Protein AF-0000000075649858 (afdb_homodimer)

Foldseek 3Di:
DPPPPPPPPPPPPPPPVPPPPPPPPPPLDALAAEEWEEEEADDPQAWHWDQDPNDTDIHHLLVVVVVVLCVVRVHHYDYYYWPVRAQWDQDDPPGIGTPLVCQLVPVGFKYRYQHWDDPVSCVFWPWFPFLDKFFKFKKFFQPCPPPCLVLVLLVVLDDPVVVVVLVVVLLVLLVVLQVVQVCVCVVVVNPQNLVPRDSVVSSCLLVCLLVPDDDQGGDPVSVVSSVVSNVVSVVVNVSSVVSSVVCVVPVQAAPQDADLLSVLPDDQAEEAEEPRGPLNVVLVVCDPVPDSSNSLSVRLVPDPLHYDHDPVVQVVVSLVGRYMYMGIPLSSLLCQQPCVVVVSRMATHHDGHDMIGGTMIGGDPDSHSVVSNVVSVVCSVVCVSVVSSCVSNPDGPHDRHSRPCCCPPCDVSVVSNVVSVVVVVVVVVVVVVVVVVVVVVVVVVLVVPPPPPPDDPDPPVNVVVVSVVVVVVVVVCVVVVVVVVVVVVVVD/DPPPPPPPPPPPPPPPVPPPPPPPPPPLDALAAEEWEEEEADDPQAWHWDQDPNDTDIHHLLVVVVVVLCVVRVHHYDYYYWPVRAQWDQDDPPGIGTPLVCQLVPVGFKYRYQHWDDPVSCVFWPWFPFLDKFFKFKKAFQPPPPPPLPLVLLCVLDDPVVVVVLVVVLLVLLVVLLVVLVCVCVVVVNPQRLVPRDSVLSSCLLVCLLVPDDDQGGDPVNVVSSVVSNVVSVVVVVSSVVSSVVVVQPVSFADPDADLLSVLPDDQAEEAEEPPGPLNVVLVVCDPVPDSSNSLSVRLVPDPLHYDHDPVVQVVVSLVHRYMYIGIPLSSLLCQQPCVVVVSRMATHHDGHDMIGGTMIGGDPDSHSVVSNVVSVVCSVVCVSVVSSCVSNPDGQHDRRSSPCPPPCVPSSVVSNVVSVVVVVVVVVVVVVVVVVVVVVVVVVVVVVPPPDPDDPQPPVNVVVVVVVVVVVVVVCVVVVVVVVVVVVVVD

Radius of gyration: 44.03 Å; Cα contacts (8 Å, |Δi|>4): 1423; chains: 2; bounding box: 112×175×118 Å

Nearest PDB structures (foldseek):
  7tnn-assembly1_C  TM=6.396E-01  e=4.264E-32  Rattus norvegicus
  6f28-assembly1_A  TM=9.139E-01  e=1.597E-23  Rattus norvegicus
  8blj-assembly1_B  TM=8.405E-01  e=4.177E-23  Homo sapiens
  2v3u-assembly1_A  TM=8.794E-01  e=3.200E-22  Rattus norvegicus
  5l2e-assembly1_A  TM=8.682E-01  e=1.956E-21  Rattus norvegicus

Solvent-accessible surface area (backbone atoms only — not comparable to full-atom values): 52470 Å² total; per-residue (Å²): 134,82,80,76,79,75,76,76,74,76,74,76,75,75,73,73,72,73,72,70,73,67,73,65,72,72,72,68,61,67,57,56,76,37,77,39,42,31,27,28,38,72,41,66,64,26,24,37,80,42,77,55,97,90,38,80,41,75,44,35,47,34,46,51,50,50,51,53,49,26,64,74,47,44,34,48,72,48,83,42,69,19,88,71,48,34,61,42,44,81,42,94,89,77,40,55,33,24,38,50,20,32,29,69,73,63,75,28,54,31,35,52,37,88,34,69,70,44,39,76,53,50,74,57,24,34,65,32,61,61,76,41,76,40,29,33,25,32,32,29,30,42,70,78,62,63,75,64,65,40,42,56,46,78,51,58,51,47,56,73,65,54,50,47,48,52,52,48,50,38,51,46,52,14,49,49,44,38,49,51,51,50,46,43,20,60,71,47,75,54,72,59,51,49,85,72,68,42,63,66,44,29,38,44,39,45,56,34,32,61,24,50,15,48,76,70,68,59,55,69,70,47,42,51,52,47,48,54,48,38,53,51,34,50,50,51,49,50,49,43,16,50,36,42,21,44,47,64,60,49,68,57,59,70,68,85,46,46,46,74,67,43,49,69,74,42,82,82,54,45,50,25,34,48,60,65,37,71,67,42,53,50,34,59,69,32,58,87,66,80,40,76,54,20,53,49,40,56,53,22,71,73,37,85,68,11,59,30,88,41,71,68,60,46,54,57,49,16,68,70,54,58,25,35,41,45,44,56,25,68,44,45,52,43,54,19,38,66,22,56,90,61,71,35,46,33,14,38,48,50,58,62,45,72,81,44,34,27,26,41,37,29,37,59,83,49,66,48,46,58,63,51,24,39,50,45,40,42,35,53,74,71,40,50,48,57,51,48,47,45,67,70,54,51,94,43,93,34,42,56,59,49,36,54,79,48,73,43,56,64,50,56,58,48,44,40,31,42,50,35,44,47,47,47,35,49,50,22,46,53,50,17,50,52,48,40,50,50,52,52,50,52,50,53,51,52,53,64,65,50,77,68,69,76,60,88,83,60,51,70,68,55,49,46,52,48,47,50,48,44,51,53,42,42,64,52,36,58,58,45,53,59,52,52,60,54,54,60,56,66,74,101,132,84,78,74,78,74,76,73,74,72,75,77,74,74,71,71,71,72,70,70,72,67,74,66,73,70,73,69,63,68,57,55,77,37,75,39,42,31,28,27,37,70,41,67,63,28,24,36,81,41,78,56,98,91,38,81,42,76,43,35,48,33,46,51,48,49,52,52,49,26,64,74,50,44,34,48,70,48,84,40,68,20,87,72,49,33,61,42,45,79,40,94,88,77,40,54,33,24,38,50,20,33,28,68,73,62,76,26,52,30,35,53,36,88,35,68,71,43,38,74,53,52,75,58,24,35,65,32,61,62,75,41,77,40,30,33,25,32,33,28,39,47,69,72,77,62,66,78,36,47,36,63,51,74,54,60,48,48,55,72,64,54,51,47,49,52,52,48,49,39,51,48,51,13,51,48,47,36,48,50,49,50,48,43,16,61,72,45,74,54,67,59,50,44,84,70,68,41,60,66,48,29,37,46,41,45,58,30,26,64,74,4,55,48,74,76,70,59,55,71,31,47,44,40,35,48,49,26,49,22,52,40,36,40,51,52,51,25,48,42,52,10,35,41,53,44,52,62,61,54,66,74,42,70,65,86,47,48,45,74,67,45,50,68,73,42,82,82,52,46,49,25,35,49,61,65,35,71,67,42,54,50,35,58,68,32,58,87,68,80,40,75,53,19,53,49,39,56,53,22,70,72,38,84,69,11,59,28,90,41,71,67,58,46,53,56,47,16,68,70,46,62,26,34,40,46,44,55,25,69,44,44,50,43,55,19,36,64,21,56,88,63,71,37,46,35,13,40,46,49,59,62,46,73,80,45,33,26,26,40,37,28,35,59,84,49,68,48,46,58,62,52,24,39,49,46,40,43,34,52,74,70,39,51,48,55,52,48,47,45,67,72,54,50,94,44,94,32,41,55,58,45,42,53,84,54,79,53,74,60,50,53,49,45,45,26,26,43,48,33,51,47,47,50,48,49,50,46,52,49,48,50,49,49,52,50,48,48,50,50,50,50,48,53,53,51,47,65,67,47,75,69,70,77,59,88,83,59,51,69,68,55,47,50,52,47,47,49,46,43,50,53,40,38,63,53,34,56,61,47,53,62,54,52,61,56,54,57,59,66,74,103

Organism: Branchiostoma floridae (NCBI:txid7739)

pLDDT: mean 71.84, std 22.27, range [22.89, 98.19]

InterPro domains:
  IPR001320 Ionotropic glutamate receptor, C-terminal [PF00060] (160-399)
  IPR001320 Ionotropic glutamate receptor, C-terminal [SM00079] (35-395)
  IPR015683 Ionotropic glutamate receptor [PTHR18966] (39-450)
  IPR019594 Ionotropic glutamate receptor, L-glutamate and glycine-binding domain [PF10613] (36-143)
  IPR019594 Ionotropic glutamate receptor, L-glutamate and glycine-binding domain [SM00918] (45-105)

Sequence (984 aa):
MWLSVLVLSVWWAFSAGQTTTATTSAAQPSVQGQFFRVVTFEEAPFAVKSTTNNETSWRGFCVDLLEALATRLQFTYNLTESSDGHEGTLHAGTGWTGAVGDVVDGNADMIVAALTITSHREDVIDFTKPYMEYGIGMLMKVPDVHGTYDFWAFLAPFTLEVWMTILGSSLGVAGLMFLLAAVRSRLTRGALEDEDINLGTTLWVSVGWITGDIAIPGGISIKVLGLSWGIFTLVVVNTYTANLAASLTVKSLQTSINSPDDLIGQTAITYGIEVDTAMHSFLQDQEGLETTYDKMWTQMQTHPDGLQTSLDAAVTRVREGDYIFIHDGPWVEYEVLHDEANSCQLMMVGNTFLHRSYAIGLPHGSPYTEELTISVLEMKENGEIDELTTKWWPASGCDLHGGSNAVGSGEGHVIAEFYGILSILGAGAGLALIVAACEIAWFNLSVRKKKVTPATSETQEEMIRRVVRECLRETAKVEEYNLDDAQHTISHMWLSVLVLSVWWAFSAGQTTTATTSAAQPSVQGQFFRVVTFEEAPFAVKSTTNNETSWRGFCVDLLEALATRLQFTYNLTESSDGHEGTLHAGTGWTGAVGDVVDGNADMIVAALTITSHREDVIDFTKPYMEYGIGMLMKVPDVHGTYDFWAFLAPFTLEVWMTILGSSLGVAGLMFLLAAVRSRLTRGALEDEDINLGTTLWVSVGWITGDIAIPGGISIKVLGLSWGIFTLVVVNTYTANLAASLTVKSLQTSINSPDDLIGQTAITYGIEVDTAMHSFLQDQEGLETTYDKMWTQMQTHPDGLQTSLDAAVTRVREGDYIFIHDGPWVEYEVLHDEANSCQLMMVGNTFLHRSYAIGLPHGSPYTEELTISVLEMKENGEIDELTTKWWPASGCDLHGGSNAVGSGEGHVIAEFYGILSILGAGAGLALIVAACEIAWFNLSVRKKKVTPATSETQEEMIRRVVRECLRETAKVEEYNLDDAQHTISH

Structure (mmCIF, N/CA/C/O backbone):
data_AF-0000000075649858-model_v1
#
loop_
_entity.id
_entity.type
_entity.pdbx_description
1 polymer 'Glutamate receptor ionotropic, delta-2-like'
#
loop_
_atom_site.group_PDB
_atom_site.id
_atom_site.type_symbol
_atom_site.label_atom_id
_atom_site.label_alt_id
_atom_site.label_comp_id
_atom_site.label_asym_id
_atom_site.label_entity_id
_atom_site.label_seq_id
_atom_site.pdbx_PDB_ins_code
_atom_site.Cartn_x
_atom_site.Cartn_y
_atom_site.Cartn_z
_atom_site.occupancy
_atom_site.B_iso_or_equiv
_atom_site.auth_seq_id
_atom_site.auth_comp_id
_atom_site.auth_asym_id
_atom_site.auth_atom_id
_atom_site.pdbx_PDB_model_num
ATOM 1 N N . MET A 1 1 ? -49.188 -84.938 -16.094 1 24.14 1 MET A N 1
ATOM 2 C CA . MET A 1 1 ? -47.812 -85.375 -16.062 1 24.14 1 MET A CA 1
ATOM 3 C C . MET A 1 1 ? -46.938 -84.625 -17.047 1 24.14 1 MET A C 1
ATOM 5 O O . MET A 1 1 ? -46 -85.125 -17.609 1 24.14 1 MET A O 1
ATOM 9 N N . TRP A 1 2 ? -47.375 -83.312 -17.359 1 27.8 2 TRP A N 1
ATOM 10 C CA . TRP A 1 2 ? -46.875 -82.312 -18.297 1 27.8 2 TRP A CA 1
ATOM 11 C C . TRP A 1 2 ? -45.406 -82 -18.031 1 27.8 2 TRP A C 1
ATOM 13 O O . TRP A 1 2 ? -45 -81.875 -16.875 1 27.8 2 TRP A O 1
ATOM 23 N N . LEU A 1 3 ? -44.531 -82.562 -18.906 1 26 3 LEU A N 1
ATOM 24 C CA . LEU A 1 3 ? -43.094 -82.625 -19.125 1 26 3 LEU A CA 1
ATOM 25 C C . LEU A 1 3 ? -42.5 -81.188 -19.156 1 26 3 LEU A C 1
ATOM 27 O O . LEU A 1 3 ? -42.75 -80.438 -20.078 1 26 3 LEU A O 1
ATOM 31 N N . SER A 1 4 ? -42.5 -80.5 -18 1 27.67 4 SER A N 1
ATOM 32 C CA . SER A 1 4 ? -42.031 -79.125 -17.766 1 27.67 4 SER A CA 1
ATOM 33 C C . SER A 1 4 ? -40.531 -79 -18.109 1 27.67 4 SER A C 1
ATOM 35 O O . SER A 1 4 ? -39.719 -79.75 -17.578 1 27.67 4 SER A O 1
ATOM 37 N N . VAL A 1 5 ? -40.281 -78.75 -19.453 1 27.77 5 VAL A N 1
ATOM 38 C CA . VAL A 1 5 ? -39 -78.562 -20.094 1 27.77 5 VAL A CA 1
ATOM 39 C C . VAL A 1 5 ? -38.156 -77.562 -19.312 1 27.77 5 VAL A C 1
ATOM 41 O O . VAL A 1 5 ? -38.594 -76.438 -19.156 1 27.77 5 VAL A O 1
ATOM 44 N N . LEU A 1 6 ? -37.438 -78 -18.297 1 25.64 6 LEU A N 1
ATOM 45 C CA . LEU A 1 6 ? -36.469 -77.375 -17.422 1 25.64 6 LEU A CA 1
ATOM 46 C C . LEU A 1 6 ? -35.344 -76.75 -18.219 1 25.64 6 LEU A C 1
ATOM 48 O O . LEU A 1 6 ? -34.5 -77.438 -18.781 1 25.64 6 LEU A O 1
ATOM 52 N N . VAL A 1 7 ? -35.719 -75.75 -19.156 1 26.77 7 VAL A N 1
ATOM 53 C CA . VAL A 1 7 ? -34.656 -75.125 -19.938 1 26.77 7 VAL A CA 1
ATOM 54 C C . VAL A 1 7 ? -33.594 -74.562 -19 1 26.77 7 VAL A C 1
ATOM 56 O O . VAL A 1 7 ? -33.906 -73.688 -18.156 1 26.77 7 VAL A O 1
ATOM 59 N N . LEU A 1 8 ? -32.594 -75.312 -18.656 1 24.98 8 LEU A N 1
ATOM 60 C CA . LEU A 1 8 ? -31.375 -75.062 -17.906 1 24.98 8 LEU A CA 1
ATOM 61 C C . LEU A 1 8 ? -30.594 -73.938 -18.578 1 24.98 8 LEU A C 1
ATOM 63 O O . LEU A 1 8 ? -30.031 -74.125 -19.656 1 24.98 8 LEU A O 1
ATOM 67 N N . SER A 1 9 ? -31.188 -72.75 -18.859 1 26.08 9 SER A N 1
ATOM 68 C CA . SER A 1 9 ? -30.375 -71.688 -19.438 1 26.08 9 SER A CA 1
ATOM 69 C C . SER A 1 9 ? -29.109 -71.438 -18.625 1 26.08 9 SER A C 1
ATOM 71 O O . SER A 1 9 ? -29.188 -71.25 -17.406 1 26.08 9 SER A O 1
ATOM 73 N N . VAL A 1 10 ? -28.047 -72.125 -18.938 1 26.81 10 VAL A N 1
ATOM 74 C CA . VAL A 1 10 ? -26.672 -71.938 -18.484 1 26.81 10 VAL A CA 1
ATOM 75 C C . VAL A 1 10 ? -26.266 -70.5 -18.625 1 26.81 10 VAL A C 1
ATOM 77 O O . VAL A 1 10 ? -26.156 -70 -19.75 1 26.81 10 VAL A O 1
ATOM 80 N N . TRP A 1 11 ? -26.891 -69.562 -17.875 1 27.83 11 TRP A N 1
ATOM 81 C CA . TRP A 1 11 ? -26.375 -68.25 -17.828 1 27.83 11 TRP A CA 1
ATOM 82 C C . TRP A 1 11 ? -24.875 -68.25 -17.578 1 27.83 11 TRP A C 1
ATOM 84 O O . TRP A 1 11 ? -24.406 -68.625 -16.531 1 27.83 11 TRP A O 1
ATOM 94 N N . TRP A 1 12 ? -24.078 -68.625 -18.625 1 27.98 12 TRP A N 1
ATOM 95 C CA . TRP A 1 12 ? -22.641 -68.375 -18.609 1 27.98 12 TRP A CA 1
ATOM 96 C C . TRP A 1 12 ? -22.328 -66.938 -18.125 1 27.98 12 TRP A C 1
ATOM 98 O O . TRP A 1 12 ? -22.734 -66 -18.766 1 27.98 12 TRP A O 1
ATOM 108 N N . ALA A 1 13 ? -22.297 -66.75 -16.797 1 27.11 13 ALA A N 1
ATOM 109 C CA . ALA A 1 13 ? -21.75 -65.562 -16.109 1 27.11 13 ALA A CA 1
ATOM 110 C C . ALA A 1 13 ? -20.359 -65.25 -16.625 1 27.11 13 ALA A C 1
ATOM 112 O O . ALA A 1 13 ? -19.391 -66 -16.359 1 27.11 13 ALA A O 1
ATOM 113 N N . PHE A 1 14 ? -20.219 -64.875 -17.953 1 27.22 14 PHE A N 1
ATOM 114 C CA . PHE A 1 14 ? -18.938 -64.312 -18.297 1 27.22 14 PHE A CA 1
ATOM 115 C C . PHE A 1 14 ? -18.547 -63.219 -17.297 1 27.22 14 PHE A C 1
ATOM 117 O O . PHE A 1 14 ? -19.234 -62.188 -17.156 1 27.22 14 PHE A O 1
ATOM 124 N N . SER A 1 15 ? -18.062 -63.625 -16.125 1 27.27 15 SER A N 1
ATOM 125 C CA . SER A 1 15 ? -17.312 -62.719 -15.234 1 27.27 15 SER A CA 1
ATOM 126 C C . SER A 1 15 ? -16.219 -62 -15.992 1 27.27 15 SER A C 1
ATOM 128 O O . SER A 1 15 ? -15.133 -62.531 -16.219 1 27.27 15 SER A O 1
ATOM 130 N N . ALA A 1 16 ? -16.516 -61.344 -17.141 1 31.33 16 ALA A N 1
ATOM 131 C CA . ALA A 1 16 ? -15.445 -60.469 -17.609 1 31.33 16 ALA A CA 1
ATOM 132 C C . ALA A 1 16 ? -14.891 -59.625 -16.469 1 31.33 16 ALA A C 1
ATOM 134 O O . ALA A 1 16 ? -15.617 -58.812 -15.867 1 31.33 16 ALA A O 1
ATOM 135 N N . GLY A 1 17 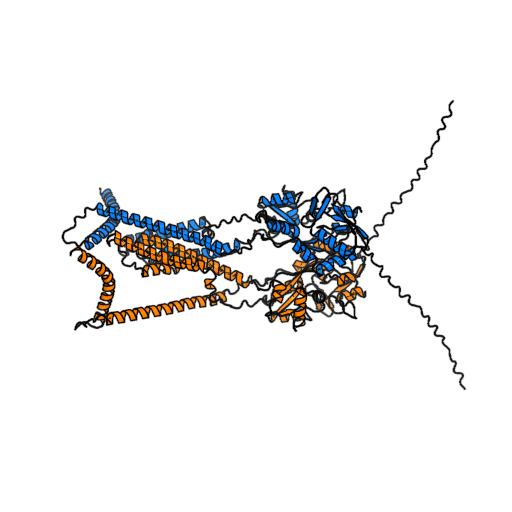? -13.945 -60.188 -15.766 1 27.91 17 GLY A N 1
ATOM 136 C CA . GLY A 1 17 ? -13.07 -59.469 -14.867 1 27.91 17 GLY A CA 1
ATOM 137 C C . GLY A 1 17 ? -12.68 -58.094 -15.398 1 27.91 17 GLY A C 1
ATOM 138 O O . GLY A 1 17 ? -12.062 -58 -16.453 1 27.91 17 GLY A O 1
ATOM 139 N N . GLN A 1 18 ? -13.57 -57.125 -15.305 1 28.62 18 GLN A N 1
ATOM 140 C CA . GLN A 1 18 ? -13.172 -55.75 -15.555 1 28.62 18 GLN A CA 1
ATOM 141 C C . GLN A 1 18 ? -11.797 -55.469 -14.953 1 28.62 18 GLN A C 1
ATOM 143 O O . GLN A 1 18 ? -11.617 -55.531 -13.734 1 28.62 18 GLN A O 1
ATOM 148 N N . THR A 1 19 ? -10.727 -55.844 -15.68 1 29.3 19 THR A N 1
ATOM 149 C CA . THR A 1 19 ? -9.406 -55.281 -15.336 1 29.3 19 THR A CA 1
ATOM 150 C C . THR A 1 19 ? -9.508 -53.812 -14.961 1 29.3 19 THR A C 1
ATOM 152 O O . THR A 1 19 ? -9.906 -53 -15.789 1 29.3 19 THR A O 1
ATOM 155 N N . THR A 1 20 ? -9.914 -53.562 -13.773 1 30.45 20 THR A N 1
ATOM 156 C CA . THR A 1 20 ? -9.656 -52.219 -13.242 1 30.45 20 THR A CA 1
ATOM 157 C C . THR A 1 20 ? -8.297 -51.719 -13.711 1 30.45 20 THR A C 1
ATOM 159 O O . THR A 1 20 ? -7.262 -52.281 -13.359 1 30.45 20 THR A O 1
ATOM 162 N N . THR A 1 21 ? -8.195 -51.375 -14.992 1 30.77 21 THR A N 1
ATOM 163 C CA . THR A 1 21 ? -6.992 -50.625 -15.312 1 30.77 21 THR A CA 1
ATOM 164 C C . THR A 1 21 ? -6.605 -49.719 -14.148 1 30.77 21 THR A C 1
ATOM 166 O O . THR A 1 21 ? -7.367 -48.812 -13.766 1 30.77 21 THR A O 1
ATOM 169 N N . ALA A 1 22 ? -5.973 -50.219 -13.133 1 33.31 22 ALA A N 1
ATOM 170 C CA . ALA A 1 22 ? -5.18 -49.438 -12.195 1 33.31 22 ALA A CA 1
ATOM 171 C C . ALA A 1 22 ? -4.512 -48.25 -12.906 1 33.31 22 ALA A C 1
ATOM 173 O O . ALA A 1 22 ? -3.617 -48.438 -13.734 1 33.31 22 ALA A O 1
ATOM 174 N N . THR A 1 23 ? -5.316 -47.375 -13.414 1 33.84 23 THR A N 1
ATOM 175 C CA . THR A 1 23 ? -4.609 -46.156 -13.734 1 33.84 23 THR A CA 1
ATOM 176 C C . THR A 1 23 ? -3.441 -45.938 -12.781 1 33.84 23 THR A C 1
ATOM 178 O O . THR A 1 23 ? -3.645 -45.719 -11.578 1 33.84 23 THR A O 1
ATOM 181 N N . THR A 1 24 ? -2.391 -46.781 -12.812 1 32.69 24 THR A N 1
ATOM 182 C CA . THR A 1 24 ? -1.101 -46.531 -12.18 1 32.69 24 THR A CA 1
ATOM 183 C C . THR A 1 24 ? -0.864 -45.062 -11.984 1 32.69 24 THR A C 1
ATOM 185 O O . THR A 1 24 ? -0.743 -44.312 -12.961 1 32.69 24 THR A O 1
ATOM 188 N N . SER A 1 25 ? -1.519 -44.438 -11.141 1 39.16 25 SER A N 1
ATOM 189 C CA . SER A 1 25 ? -0.988 -43.156 -10.688 1 39.16 25 SER A CA 1
ATOM 190 C C . SER A 1 25 ? 0.529 -43.094 -10.836 1 39.16 25 SER A C 1
ATOM 192 O O . SER A 1 25 ? 1.248 -43.812 -10.148 1 39.16 25 SER A O 1
ATOM 194 N N . ALA A 1 26 ? 1.116 -43.25 -12 1 43.12 26 ALA A N 1
ATOM 195 C CA . ALA A 1 26 ? 2.541 -43.062 -12.266 1 43.12 26 ALA A CA 1
ATOM 196 C C . ALA A 1 26 ? 3.205 -42.25 -11.156 1 43.12 26 ALA A C 1
ATOM 198 O O . ALA A 1 26 ? 2.754 -41.156 -10.828 1 43.12 26 ALA A O 1
ATOM 199 N N . ALA A 1 27 ? 3.775 -42.812 -10.234 1 49.47 27 ALA A N 1
ATOM 200 C CA . ALA A 1 27 ? 4.547 -42.344 -9.086 1 49.47 27 ALA A CA 1
ATOM 201 C C . ALA A 1 27 ? 5.438 -41.156 -9.484 1 49.47 27 ALA A C 1
ATOM 203 O O . ALA A 1 27 ? 6.297 -41.281 -10.359 1 49.47 27 ALA A O 1
ATOM 204 N N . GLN A 1 28 ? 4.918 -40 -9.469 1 62 28 GLN A N 1
ATOM 205 C CA . GLN A 1 28 ? 5.73 -38.812 -9.734 1 62 28 GLN A CA 1
ATOM 206 C C . GLN A 1 28 ? 7.09 -38.906 -9.055 1 62 28 GLN A C 1
ATOM 208 O O . GLN A 1 28 ? 7.184 -39.344 -7.902 1 62 28 GLN A O 1
ATOM 213 N N . PRO A 1 29 ? 8.18 -39 -9.82 1 75 29 PRO A N 1
ATOM 214 C CA . PRO A 1 29 ? 9.523 -39.031 -9.234 1 75 29 PRO A CA 1
ATOM 215 C C . PRO A 1 29 ? 9.688 -38.062 -8.078 1 75 29 PRO A C 1
ATOM 217 O O . PRO A 1 29 ? 9.102 -36.969 -8.102 1 75 29 PRO A O 1
ATOM 220 N N . SER A 1 30 ? 10.133 -38.656 -7.016 1 83.94 30 SER A N 1
ATOM 221 C CA . SER A 1 30 ? 10.375 -37.875 -5.805 1 83.94 30 SER A CA 1
ATOM 222 C C . SER A 1 30 ? 11.781 -37.281 -5.793 1 83.94 30 SER A C 1
ATOM 224 O O . SER A 1 30 ? 12.703 -37.844 -6.375 1 83.94 30 SER A O 1
ATOM 226 N N . VAL A 1 31 ? 11.914 -36.156 -5.344 1 88.19 31 VAL A N 1
ATOM 227 C CA . VAL A 1 31 ? 13.188 -35.438 -5.23 1 88.19 31 VAL A CA 1
ATOM 228 C C . VAL A 1 31 ? 14.023 -36.062 -4.113 1 88.19 31 VAL A C 1
ATOM 230 O O . VAL A 1 31 ? 15.227 -35.812 -4.012 1 88.19 31 VAL A O 1
ATOM 233 N N . GLN A 1 32 ? 13.438 -36.969 -3.371 1 89.62 32 GLN A N 1
ATOM 234 C CA . GLN A 1 32 ? 14.133 -37.562 -2.227 1 89.62 32 GLN A CA 1
ATOM 235 C C . GLN A 1 32 ? 15.352 -38.375 -2.67 1 89.62 32 GLN A C 1
ATOM 237 O O . GLN A 1 32 ? 15.25 -39.219 -3.566 1 89.62 32 GLN A O 1
ATOM 242 N N . GLY A 1 33 ? 16.438 -38.031 -2.07 1 89.81 33 GLY A N 1
ATOM 243 C CA . GLY A 1 33 ? 17.672 -38.75 -2.316 1 89.81 33 GLY A CA 1
ATOM 244 C C . GLY A 1 33 ? 18.375 -38.312 -3.59 1 89.81 33 GLY A C 1
ATOM 245 O O . GLY A 1 33 ? 19.406 -38.875 -3.951 1 89.81 33 GLY A O 1
ATOM 246 N N . GLN A 1 34 ? 17.875 -37.344 -4.238 1 92.75 34 GLN A N 1
ATOM 247 C CA . GLN A 1 34 ? 18.469 -36.844 -5.484 1 92.75 34 GLN A CA 1
ATOM 248 C C . GLN A 1 34 ? 19.484 -35.75 -5.23 1 92.75 34 GLN A C 1
ATOM 250 O O . GLN A 1 34 ? 19.453 -35.094 -4.18 1 92.75 34 GLN A O 1
ATOM 255 N N . PHE A 1 35 ? 20.438 -35.625 -6.203 1 95.38 35 PHE A N 1
ATOM 256 C CA . PHE A 1 35 ? 21.406 -34.562 -6.184 1 95.38 35 PHE A CA 1
ATOM 257 C C . PHE A 1 35 ? 21.109 -33.531 -7.277 1 95.38 35 PHE A C 1
ATOM 259 O O . PHE A 1 35 ? 20.891 -33.906 -8.43 1 95.38 35 PHE A O 1
ATOM 266 N N . PHE A 1 36 ? 21.047 -32.281 -6.895 1 97.06 36 PHE A N 1
ATOM 267 C CA . PHE A 1 36 ? 20.703 -31.25 -7.855 1 97.06 36 PHE A CA 1
ATOM 268 C C . PHE A 1 36 ? 21.844 -30.234 -7.988 1 97.06 36 PHE A C 1
ATOM 270 O O . PHE A 1 36 ? 22.469 -29.859 -6.992 1 97.06 36 PHE A O 1
ATOM 277 N N . ARG A 1 37 ? 22.203 -29.891 -9.266 1 96.56 37 ARG A N 1
ATOM 278 C CA . ARG A 1 37 ? 23.031 -28.719 -9.539 1 96.56 37 ARG A CA 1
ATOM 279 C C . ARG A 1 37 ? 22.203 -27.453 -9.539 1 96.56 37 ARG A C 1
ATOM 281 O O . ARG A 1 37 ? 21.469 -27.172 -10.5 1 96.56 37 ARG A O 1
ATOM 288 N N . VAL A 1 38 ? 22.344 -26.672 -8.469 1 97.75 38 VAL A N 1
ATOM 289 C CA . VAL A 1 38 ? 21.547 -25.453 -8.297 1 97.75 38 VAL A CA 1
ATOM 290 C C . VAL A 1 38 ? 22.375 -24.234 -8.672 1 97.75 38 VAL A C 1
ATOM 292 O O . VAL A 1 38 ? 23.531 -24.109 -8.289 1 97.75 38 VAL A O 1
ATOM 295 N N . VAL A 1 39 ? 21.75 -23.375 -9.484 1 97.38 39 VAL A N 1
ATOM 296 C CA . VAL A 1 39 ? 22.438 -22.141 -9.906 1 97.38 39 VAL A CA 1
ATOM 297 C C . VAL A 1 39 ? 21.734 -20.938 -9.281 1 97.38 39 VAL A C 1
ATOM 299 O O . VAL A 1 39 ? 20.516 -20.922 -9.125 1 97.38 39 VAL A O 1
ATOM 302 N N . THR A 1 40 ? 22.484 -19.969 -8.852 1 96.75 40 THR A N 1
ATOM 303 C CA . THR A 1 40 ? 22 -18.703 -8.305 1 96.75 40 THR A CA 1
ATOM 304 C C . THR A 1 40 ? 22.797 -17.531 -8.867 1 96.75 40 THR A C 1
ATOM 306 O O . THR A 1 40 ? 23.672 -17.703 -9.703 1 96.75 40 THR A O 1
ATOM 309 N N . PHE A 1 41 ? 22.375 -16.328 -8.648 1 94.12 41 PHE A N 1
ATOM 310 C CA . PHE A 1 41 ? 23.109 -15.117 -8.977 1 94.12 41 PHE A CA 1
ATOM 311 C C . PHE A 1 41 ? 23.078 -14.133 -7.816 1 94.12 41 PHE A C 1
ATOM 313 O O . PHE A 1 41 ? 22.156 -14.18 -6.988 1 94.12 41 PHE A O 1
ATOM 320 N N . GLU A 1 42 ? 24.047 -13.312 -7.789 1 92.38 42 GLU A N 1
ATOM 321 C CA . GLU A 1 42 ? 24.188 -12.422 -6.637 1 92.38 42 GLU A CA 1
ATOM 322 C C . GLU A 1 42 ? 23.219 -11.258 -6.707 1 92.38 42 GLU A C 1
ATOM 324 O O . GLU A 1 42 ? 23.234 -10.484 -7.668 1 92.38 42 GLU A O 1
ATOM 329 N N . GLU A 1 43 ? 22.391 -11.203 -5.758 1 93 43 GLU A N 1
ATOM 330 C CA . GLU A 1 43 ? 21.469 -10.094 -5.543 1 93 43 GLU A CA 1
ATOM 331 C C . GLU A 1 43 ? 20.969 -10.062 -4.102 1 93 43 GLU A C 1
ATOM 333 O O . GLU A 1 43 ? 20.203 -10.938 -3.689 1 93 43 GLU A O 1
ATOM 338 N N . ALA A 1 44 ? 21.406 -9.055 -3.387 1 91.31 44 ALA A N 1
ATOM 339 C CA . ALA A 1 44 ? 20.938 -8.938 -2.006 1 91.31 44 ALA A CA 1
ATOM 340 C C . ALA A 1 44 ? 19.453 -8.609 -1.955 1 91.31 44 ALA A C 1
ATOM 342 O O . ALA A 1 44 ? 18.953 -7.844 -2.779 1 91.31 44 ALA A O 1
ATOM 343 N N . PRO A 1 45 ? 18.656 -9.102 -1.068 1 94.69 45 PRO A N 1
ATOM 344 C CA . PRO A 1 45 ? 19.078 -10.023 -0.007 1 94.69 45 PRO A CA 1
ATOM 345 C C . PRO A 1 45 ? 18.844 -11.484 -0.36 1 94.69 45 PRO A C 1
ATOM 347 O O . PRO A 1 45 ? 18.766 -12.336 0.531 1 94.69 45 PRO A O 1
ATOM 350 N N . PHE A 1 46 ? 18.719 -11.734 -1.543 1 96.81 46 PHE A N 1
ATOM 351 C CA . PHE A 1 46 ? 18.281 -13.062 -1.971 1 96.81 46 PHE A CA 1
ATOM 352 C C . PHE A 1 46 ? 19.469 -14.031 -1.996 1 96.81 46 PHE A C 1
ATOM 354 O O . PHE A 1 46 ? 19.344 -15.18 -1.572 1 96.81 46 PHE A O 1
ATOM 361 N N . ALA A 1 47 ? 20.547 -13.578 -2.49 1 96.06 47 ALA A N 1
ATOM 362 C CA . ALA A 1 47 ? 21.781 -14.352 -2.527 1 96.06 47 ALA A CA 1
ATOM 363 C C . ALA A 1 47 ? 23 -13.438 -2.51 1 96.06 47 ALA A C 1
ATOM 365 O O . ALA A 1 47 ? 23.156 -12.586 -3.389 1 96.06 47 ALA A O 1
ATOM 366 N N . VAL A 1 48 ? 23.797 -13.578 -1.534 1 93.5 48 VAL A N 1
ATOM 367 C CA . VAL A 1 48 ? 25.016 -12.781 -1.399 1 93.5 48 VAL A CA 1
ATOM 368 C C . VAL A 1 48 ? 26.219 -13.711 -1.228 1 93.5 48 VAL A C 1
ATOM 370 O O . VAL A 1 48 ? 26.172 -14.664 -0.445 1 93.5 48 VAL A O 1
ATOM 373 N N . LYS A 1 49 ? 27.203 -13.344 -1.959 1 90.19 49 LYS A N 1
ATOM 374 C CA . LYS A 1 49 ? 28.422 -14.156 -1.93 1 90.19 49 LYS A CA 1
ATOM 375 C C . LYS A 1 49 ? 29.391 -13.648 -0.87 1 90.19 49 LYS A C 1
ATOM 377 O O . LYS A 1 49 ? 29.562 -12.438 -0.701 1 90.19 49 LYS A O 1
ATOM 382 N N . SER A 1 50 ? 29.75 -14.523 -0.028 1 87.19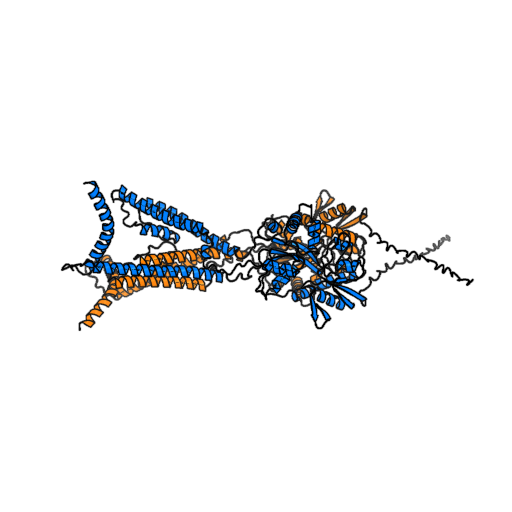 50 SER A N 1
ATOM 383 C CA . SER A 1 50 ? 30.812 -14.195 0.922 1 87.19 50 SER A CA 1
ATOM 384 C C . SER A 1 50 ? 32.031 -15.07 0.701 1 87.19 50 SER A C 1
ATOM 386 O O . SER A 1 50 ? 31.922 -16.297 0.582 1 87.19 50 SER A O 1
ATOM 388 N N . THR A 1 51 ? 33.156 -14.43 0.447 1 83.5 51 THR A N 1
ATOM 389 C CA . THR A 1 51 ? 34.375 -15.18 0.23 1 83.5 51 THR A CA 1
ATOM 390 C C . THR A 1 51 ? 35.281 -15.094 1.456 1 83.5 51 THR A C 1
ATOM 392 O O . THR A 1 51 ? 35.719 -14.008 1.852 1 83.5 51 THR A O 1
ATOM 395 N N . THR A 1 52 ? 35.188 -16.172 2.277 1 79.81 52 THR A N 1
ATOM 396 C CA . THR A 1 52 ? 36.125 -16.281 3.389 1 79.81 52 THR A CA 1
ATOM 397 C C . THR A 1 52 ? 37.125 -17.406 3.139 1 79.81 52 THR A C 1
ATOM 399 O O . THR A 1 52 ? 36.75 -18.547 2.854 1 79.81 52 THR A O 1
ATOM 402 N N . ASN A 1 53 ? 38.406 -17.172 3.393 1 78.25 53 ASN A N 1
ATOM 403 C CA . ASN A 1 53 ? 39.5 -18.141 3.277 1 78.25 53 ASN A CA 1
ATOM 404 C C . ASN A 1 53 ? 39.438 -18.922 1.975 1 78.25 53 ASN A C 1
ATOM 406 O O . ASN A 1 53 ? 39.531 -20.156 1.982 1 78.25 53 ASN A O 1
ATOM 410 N N . ASN A 1 54 ? 39 -18.422 0.84 1 76.81 54 ASN A N 1
ATOM 411 C CA . ASN A 1 54 ? 38.969 -18.969 -0.509 1 76.81 54 ASN A CA 1
ATOM 412 C C . ASN A 1 54 ? 37.781 -19.891 -0.72 1 76.81 54 ASN A C 1
ATOM 414 O O . ASN A 1 54 ? 37.781 -20.734 -1.613 1 76.81 54 ASN A O 1
ATOM 418 N N . GLU A 1 55 ? 37 -19.891 0.247 1 81.44 55 GLU A N 1
ATOM 419 C CA . GLU A 1 55 ? 35.75 -20.641 0.082 1 81.44 55 GLU A CA 1
ATOM 420 C C . GLU A 1 55 ? 34.562 -19.703 -0.077 1 81.44 55 GLU A C 1
ATOM 422 O O . GLU A 1 55 ? 34.406 -18.75 0.683 1 81.44 55 GLU A O 1
ATOM 427 N N . THR A 1 56 ? 33.906 -19.969 -1.228 1 83.88 56 THR A N 1
ATOM 428 C CA . THR A 1 56 ? 32.719 -19.141 -1.505 1 83.88 56 THR A CA 1
ATOM 429 C C . THR A 1 56 ? 31.5 -19.703 -0.808 1 83.88 56 THR A C 1
ATOM 431 O O . THR A 1 56 ? 31.203 -20.906 -0.928 1 83.88 56 THR A O 1
ATOM 434 N N . SER A 1 57 ? 31.031 -18.906 0.094 1 89.56 57 SER A N 1
ATOM 435 C CA . SER A 1 57 ? 29.781 -19.297 0.747 1 89.56 57 SER A CA 1
ATOM 436 C C . SER A 1 57 ? 28.656 -18.328 0.407 1 89.56 57 SER A C 1
ATOM 438 O O . SER A 1 57 ? 28.906 -17.156 0.127 1 89.56 57 SER A O 1
ATOM 440 N N . TRP A 1 58 ? 27.484 -18.906 0.237 1 94 58 TRP A N 1
ATOM 441 C CA . TRP A 1 58 ? 26.312 -18.109 -0.118 1 94 58 TRP A CA 1
ATOM 442 C C . TRP A 1 58 ? 25.406 -17.906 1.087 1 94 58 TRP A C 1
ATOM 444 O O . TRP A 1 58 ? 25.203 -18.844 1.876 1 94 58 TRP A O 1
ATOM 454 N N . ARG A 1 59 ? 25 -16.703 1.259 1 94.56 59 ARG A N 1
ATOM 455 C CA . ARG A 1 59 ? 23.984 -16.391 2.256 1 94.56 59 ARG A CA 1
ATOM 456 C C . ARG A 1 59 ? 22.859 -15.547 1.646 1 94.56 59 ARG A C 1
ATOM 458 O O . ARG A 1 59 ? 23.078 -14.844 0.656 1 94.56 59 ARG A O 1
ATOM 465 N N . GLY A 1 60 ? 21.609 -15.734 2.217 1 96.81 60 GLY A N 1
ATOM 466 C CA . GLY A 1 60 ? 20.484 -14.945 1.731 1 96.81 60 GLY A CA 1
ATOM 467 C C . GLY A 1 60 ? 19.156 -15.664 1.844 1 96.81 60 GLY A C 1
ATOM 468 O O . GLY A 1 60 ? 19.109 -16.828 2.262 1 96.81 60 GLY A O 1
ATOM 469 N N . PHE A 1 61 ? 18.141 -14.938 1.521 1 97.62 61 PHE A N 1
ATOM 470 C CA . PHE A 1 61 ? 16.781 -15.461 1.585 1 97.62 61 PHE A CA 1
ATOM 471 C C . PHE A 1 61 ? 16.656 -16.734 0.766 1 97.62 61 PHE A C 1
ATOM 473 O O . PHE A 1 61 ? 16.141 -17.75 1.252 1 97.62 61 PHE A O 1
ATOM 480 N N . CYS A 1 62 ? 17.094 -16.703 -0.485 1 98.19 62 CYS A N 1
ATOM 481 C CA . CYS A 1 62 ? 16.938 -17.844 -1.39 1 98.19 62 CYS A CA 1
ATOM 482 C C . CYS A 1 62 ? 17.828 -19 -0.958 1 98.19 62 CYS A C 1
ATOM 484 O O . CYS A 1 62 ? 17.484 -20.172 -1.188 1 98.19 62 CYS A O 1
ATOM 486 N N . VAL A 1 63 ? 18.953 -18.703 -0.357 1 97.38 63 VAL A N 1
ATOM 487 C CA . VAL A 1 63 ? 19.828 -19.75 0.166 1 97.38 63 VAL A CA 1
ATOM 488 C C . VAL A 1 63 ? 19.125 -20.469 1.323 1 97.38 63 VAL A C 1
ATOM 490 O O . VAL A 1 63 ? 19.109 -21.703 1.38 1 97.38 63 VAL A O 1
ATOM 493 N N . ASP A 1 64 ? 18.562 -19.672 2.182 1 97.81 64 ASP A N 1
ATOM 494 C CA . ASP A 1 64 ? 17.812 -20.234 3.293 1 97.81 64 ASP A CA 1
ATOM 495 C C . ASP A 1 64 ? 16.625 -21.047 2.787 1 97.81 64 ASP A C 1
ATOM 497 O O . ASP A 1 64 ? 16.297 -22.094 3.344 1 97.81 64 ASP A O 1
ATOM 501 N N . LEU A 1 65 ? 15.938 -20.5 1.792 1 98.06 65 LEU A N 1
ATOM 502 C CA . LEU A 1 65 ? 14.812 -21.203 1.18 1 98.06 65 LEU A CA 1
ATOM 503 C C . LEU A 1 65 ? 15.25 -22.547 0.623 1 98.06 65 LEU A C 1
ATOM 505 O O . LEU A 1 65 ? 14.586 -23.562 0.839 1 98.06 65 LEU A O 1
ATOM 509 N N . LEU A 1 66 ? 16.375 -22.578 -0.062 1 98 66 LEU A N 1
ATOM 510 C CA . LEU A 1 66 ? 16.922 -23.797 -0.644 1 98 66 LEU A CA 1
ATOM 511 C C . LEU A 1 66 ? 17.266 -24.812 0.442 1 98 66 LEU A C 1
ATOM 513 O O . LEU A 1 66 ? 16.969 -26 0.305 1 98 66 LEU A O 1
ATOM 517 N N . GLU A 1 67 ? 17.859 -24.328 1.471 1 97.06 67 GLU A N 1
ATOM 518 C CA . GLU A 1 67 ? 18.219 -25.203 2.584 1 97.06 67 GLU A CA 1
ATOM 519 C C . GLU A 1 67 ? 16.984 -25.812 3.225 1 97.06 67 GLU A C 1
ATOM 521 O O . GLU A 1 67 ? 16.953 -27 3.537 1 97.06 67 GLU A O 1
ATOM 526 N N . ALA A 1 68 ? 16 -25 3.436 1 97.25 68 ALA A N 1
ATOM 527 C CA . ALA A 1 68 ? 14.75 -25.484 4.02 1 97.25 68 ALA A CA 1
ATOM 528 C C . ALA A 1 68 ? 14.086 -26.516 3.121 1 97.25 68 ALA A C 1
ATOM 530 O O . ALA A 1 68 ? 13.609 -27.547 3.604 1 97.25 68 ALA A O 1
ATOM 531 N N . LEU A 1 69 ? 14.07 -26.266 1.861 1 97.25 69 LEU A N 1
ATOM 532 C CA . LEU A 1 69 ? 13.484 -27.188 0.9 1 97.25 69 LEU A CA 1
ATOM 533 C C . LEU A 1 69 ? 14.266 -28.5 0.86 1 97.25 69 LEU A C 1
ATOM 535 O O . LEU A 1 69 ? 13.672 -29.578 0.823 1 97.25 69 LEU A O 1
ATOM 539 N N . ALA A 1 70 ? 15.586 -28.438 0.842 1 97.25 70 ALA A N 1
ATOM 540 C CA . ALA A 1 70 ? 16.438 -29.625 0.799 1 97.25 70 ALA A CA 1
ATOM 541 C C . ALA A 1 70 ? 16.234 -30.484 2.035 1 97.25 70 ALA A C 1
ATOM 543 O O . ALA A 1 70 ? 16.219 -31.719 1.94 1 97.25 70 ALA A O 1
ATOM 544 N N . THR A 1 71 ? 16.109 -29.828 3.135 1 96.31 71 THR A N 1
ATOM 545 C CA . THR A 1 71 ? 15.891 -30.562 4.383 1 96.31 71 THR A CA 1
ATOM 546 C C . THR A 1 71 ? 14.523 -31.219 4.387 1 96.31 71 THR A C 1
ATOM 548 O O . THR A 1 71 ? 14.391 -32.375 4.77 1 96.31 71 THR A O 1
ATOM 551 N N . ARG A 1 72 ? 13.531 -30.5 3.932 1 94.5 72 ARG A N 1
ATOM 552 C CA . ARG A 1 72 ? 12.148 -30.984 3.918 1 94.5 72 ARG A CA 1
ATOM 553 C C . ARG A 1 72 ? 11.992 -32.156 2.941 1 94.5 72 ARG A C 1
ATOM 555 O O . ARG A 1 72 ? 11.312 -33.125 3.246 1 94.5 72 ARG A O 1
ATOM 562 N N . LEU A 1 73 ? 12.633 -32.031 1.822 1 95.75 73 LEU A N 1
ATOM 563 C CA . LEU A 1 73 ? 12.445 -33 0.757 1 95.75 73 LEU A CA 1
ATOM 564 C C . LEU A 1 73 ? 13.602 -34 0.718 1 95.75 73 LEU A C 1
ATOM 566 O O . LEU A 1 73 ? 13.578 -34.938 -0.071 1 95.75 73 LEU A O 1
ATOM 570 N N . GLN A 1 74 ? 14.602 -33.75 1.458 1 95.12 74 GLN A N 1
ATOM 571 C CA . GLN A 1 74 ? 15.727 -34.656 1.658 1 95.12 74 GLN A CA 1
ATOM 572 C C . GLN A 1 74 ? 16.5 -34.875 0.361 1 95.12 74 GLN A C 1
ATOM 574 O O . GLN A 1 74 ? 16.766 -36.031 -0.037 1 95.12 74 GLN A O 1
ATOM 579 N N . PHE A 1 75 ? 16.844 -33.844 -0.268 1 96.19 75 PHE A N 1
ATOM 580 C CA . PHE A 1 75 ? 17.75 -33.906 -1.407 1 96.19 75 PHE A CA 1
ATOM 581 C C . PHE A 1 75 ? 19.047 -33.156 -1.107 1 96.19 75 PHE A C 1
ATOM 583 O O . PHE A 1 75 ? 19.125 -32.438 -0.113 1 96.19 75 PHE A O 1
ATOM 590 N N . THR A 1 76 ? 20.062 -33.438 -1.881 1 96.56 76 THR A N 1
ATOM 591 C CA . THR A 1 76 ? 21.344 -32.75 -1.763 1 96.56 76 THR A CA 1
ATOM 592 C C . THR A 1 76 ? 21.609 -31.875 -2.986 1 96.56 76 THR A C 1
ATOM 594 O O . THR A 1 76 ? 20.938 -32 -4.012 1 96.56 76 THR A O 1
ATOM 597 N N . TYR A 1 77 ? 22.453 -30.875 -2.752 1 96.88 77 TYR A N 1
ATOM 598 C CA . TYR A 1 77 ? 22.656 -29.953 -3.867 1 96.88 77 TYR A CA 1
ATOM 599 C C . TYR A 1 77 ? 24.047 -29.328 -3.812 1 96.88 77 TYR A C 1
ATOM 601 O O . TYR A 1 77 ? 24.719 -29.391 -2.779 1 96.88 77 TYR A O 1
ATOM 609 N N . ASN A 1 78 ? 24.484 -28.938 -4.973 1 95.25 78 ASN A N 1
ATOM 610 C CA . ASN A 1 78 ? 25.625 -28.047 -5.129 1 95.25 78 ASN A CA 1
ATOM 611 C C . ASN A 1 78 ? 25.219 -26.688 -5.676 1 95.25 78 ASN A C 1
ATOM 613 O O . ASN A 1 78 ? 24.578 -26.609 -6.727 1 95.25 78 ASN A O 1
ATOM 617 N N . LEU A 1 79 ? 25.531 -25.641 -4.906 1 95.12 79 LEU A N 1
ATOM 618 C CA . LEU A 1 79 ? 25.125 -24.281 -5.273 1 95.12 79 LEU A CA 1
ATOM 619 C C . LEU A 1 79 ? 26.266 -23.547 -5.969 1 95.12 79 LEU A C 1
ATOM 621 O O . LEU A 1 79 ? 27.375 -23.438 -5.418 1 95.12 79 LEU A O 1
ATOM 625 N N . THR A 1 80 ? 26 -23.141 -7.238 1 93.06 80 THR A N 1
ATOM 626 C CA . THR A 1 80 ? 26.984 -22.406 -8.023 1 93.06 80 THR A CA 1
ATOM 627 C C . THR A 1 80 ? 26.406 -21.109 -8.562 1 93.06 80 THR A C 1
ATOM 629 O O . THR A 1 80 ? 25.188 -20.922 -8.57 1 93.06 80 THR A O 1
ATOM 632 N N . GLU A 1 81 ? 27.219 -20.203 -8.922 1 93.44 81 GLU A N 1
ATOM 633 C CA . GLU A 1 81 ? 26.797 -18.938 -9.523 1 93.44 81 GLU A CA 1
ATOM 634 C C . GLU A 1 81 ? 26.562 -19.094 -11.023 1 93.44 81 GLU A C 1
ATOM 636 O O . GLU A 1 81 ? 27.25 -19.875 -11.688 1 93.44 81 GLU A O 1
ATOM 641 N N . SER A 1 82 ? 25.641 -18.312 -11.461 1 92.75 82 SER A N 1
ATOM 642 C CA . SER A 1 82 ? 25.359 -18.328 -12.891 1 92.75 82 SER A CA 1
ATOM 643 C C . SER A 1 82 ? 26.578 -17.906 -13.695 1 92.75 82 SER A C 1
ATOM 645 O O . SER A 1 82 ? 27.406 -17.125 -13.219 1 92.75 82 SER A O 1
ATOM 647 N N . SER A 1 83 ? 26.719 -18.344 -14.906 1 85.25 83 SER A N 1
ATOM 648 C CA . SER A 1 83 ? 27.875 -18.156 -15.766 1 85.25 83 SER A CA 1
ATOM 649 C C . SER A 1 83 ? 28.188 -16.688 -15.977 1 85.25 83 SER A C 1
ATOM 651 O O . SER A 1 83 ? 29.344 -16.281 -15.977 1 85.25 83 SER A O 1
ATOM 653 N N . ASP A 1 84 ? 27.172 -15.844 -16.141 1 84.88 84 ASP A N 1
ATOM 654 C CA . ASP A 1 84 ? 27.422 -14.422 -16.359 1 84.88 84 ASP A CA 1
ATOM 655 C C . ASP A 1 84 ? 26.969 -13.586 -15.164 1 84.88 84 ASP A C 1
ATOM 657 O O . ASP A 1 84 ? 26.984 -12.359 -15.227 1 84.88 84 ASP A O 1
ATOM 661 N N . GLY A 1 85 ? 26.484 -14.234 -14.203 1 86.38 85 GLY A N 1
ATOM 662 C CA . GLY A 1 85 ? 26.109 -13.562 -12.969 1 86.38 85 GLY A CA 1
ATOM 663 C C . GLY A 1 85 ? 24.781 -12.836 -13.055 1 86.38 85 GLY A C 1
ATOM 664 O O . GLY A 1 85 ? 24.469 -12.008 -12.195 1 86.38 85 GLY A O 1
ATOM 665 N N . HIS A 1 86 ? 24.016 -13.172 -14.078 1 87.56 86 HIS A N 1
ATOM 666 C CA . HIS A 1 86 ? 22.75 -12.484 -14.289 1 87.56 86 HIS A CA 1
ATOM 667 C C . HIS A 1 86 ? 21.594 -13.469 -14.336 1 87.56 86 HIS A C 1
ATOM 669 O O . HIS A 1 86 ? 21.797 -14.68 -14.234 1 87.56 86 HIS A O 1
ATOM 675 N N . GLU A 1 87 ? 20.391 -12.977 -14.32 1 90.25 87 GLU A N 1
ATOM 676 C CA . GLU A 1 87 ? 19.188 -13.789 -14.32 1 90.25 87 GLU A CA 1
ATOM 677 C C . GLU A 1 87 ? 19.062 -14.594 -15.609 1 90.25 87 GLU A C 1
ATOM 679 O O . GLU A 1 87 ? 18.891 -15.82 -15.57 1 90.25 87 GLU A O 1
ATOM 684 N N . GLY A 1 88 ? 19.172 -14.016 -16.75 1 86.31 88 GLY A N 1
ATOM 685 C CA . GLY A 1 88 ? 19.016 -14.633 -18.047 1 86.31 88 GLY A CA 1
ATOM 686 C C . GLY A 1 88 ? 18.047 -13.891 -18.953 1 86.31 88 GLY A C 1
ATOM 687 O O . GLY A 1 88 ? 16.906 -13.633 -18.562 1 86.31 88 GLY A O 1
ATOM 688 N N . THR A 1 89 ? 18.469 -13.391 -20.016 1 86.12 89 THR A N 1
ATOM 689 C CA . THR A 1 89 ? 17.672 -12.734 -21.047 1 86.12 89 THR A CA 1
ATOM 690 C C . THR A 1 89 ? 17.953 -13.352 -22.422 1 86.12 89 THR A C 1
ATOM 692 O O . THR A 1 89 ? 18.953 -14.031 -22.609 1 86.12 89 THR A O 1
ATOM 695 N N . LEU A 1 90 ? 16.938 -13.203 -23.234 1 87.19 90 LEU A N 1
ATOM 696 C CA . LEU A 1 90 ? 17.062 -13.727 -24.594 1 87.19 90 LEU A CA 1
ATOM 697 C C . LEU A 1 90 ? 17.75 -12.711 -25.5 1 87.19 90 LEU A C 1
ATOM 699 O O . LEU A 1 90 ? 17.328 -11.555 -25.578 1 87.19 90 LEU A O 1
ATOM 703 N N . HIS A 1 91 ? 18.875 -13.023 -26.062 1 81.56 91 HIS A N 1
ATOM 704 C CA . HIS A 1 91 ? 19.594 -12.156 -26.984 1 81.56 91 HIS A CA 1
ATOM 705 C C . HIS A 1 91 ? 19.562 -12.719 -28.406 1 81.56 91 HIS A C 1
ATOM 707 O O . HIS A 1 91 ? 19.609 -13.938 -28.594 1 81.56 91 HIS A O 1
ATOM 713 N N . ALA A 1 92 ? 19.547 -11.656 -29.281 1 75.5 92 ALA A N 1
ATOM 714 C CA . ALA A 1 92 ? 19.562 -12.016 -30.703 1 75.5 92 ALA A CA 1
ATOM 715 C C . ALA A 1 92 ? 20.891 -12.656 -31.078 1 75.5 92 ALA A C 1
ATOM 717 O O . ALA A 1 92 ? 21.969 -12.133 -30.766 1 75.5 92 ALA A O 1
ATOM 718 N N . GLY A 1 93 ? 21 -14 -31.281 1 73.38 93 GLY A N 1
ATOM 719 C CA . GLY A 1 93 ? 22.188 -14.68 -31.75 1 73.38 93 GLY A CA 1
ATOM 720 C C . GLY A 1 93 ? 22.719 -15.703 -30.766 1 73.38 93 GLY A C 1
ATOM 721 O O . GLY A 1 93 ? 23.156 -16.781 -31.156 1 73.38 93 GLY A O 1
ATOM 722 N N . THR A 1 94 ? 22.797 -15.273 -29.469 1 76.5 94 THR A N 1
ATOM 723 C CA . THR A 1 94 ? 23.453 -16.141 -28.5 1 76.5 94 THR A CA 1
ATOM 724 C C . THR A 1 94 ? 22.438 -16.969 -27.719 1 76.5 94 THR A C 1
ATOM 726 O O . THR A 1 94 ? 22.797 -17.922 -27.047 1 76.5 94 THR A O 1
ATOM 729 N N . GLY A 1 95 ? 21.141 -16.594 -27.891 1 87.19 95 GLY A N 1
ATOM 730 C CA . GLY A 1 95 ? 20.125 -17.328 -27.172 1 87.19 95 GLY A CA 1
ATOM 731 C C . GLY A 1 95 ? 19.969 -16.859 -25.734 1 87.19 95 GLY A C 1
ATOM 732 O O . GLY A 1 95 ? 20.125 -15.672 -25.438 1 87.19 95 GLY A O 1
ATOM 733 N N . TRP A 1 96 ? 19.641 -17.828 -24.859 1 90.31 96 TRP A N 1
ATOM 734 C CA . TRP A 1 96 ? 19.406 -17.5 -23.469 1 90.31 96 TRP A CA 1
ATOM 735 C C . TRP A 1 96 ? 20.734 -17.406 -22.703 1 90.31 96 TRP A C 1
ATOM 737 O O . TRP A 1 96 ? 21.625 -18.234 -22.906 1 90.31 96 TRP A O 1
ATOM 747 N N . THR A 1 97 ? 20.875 -16.359 -21.891 1 89.62 97 THR A N 1
ATOM 748 C CA . THR A 1 97 ? 22.062 -16.141 -21.078 1 89.62 97 THR A CA 1
ATOM 749 C C . THR A 1 97 ? 21.75 -16.297 -19.594 1 89.62 97 THR A C 1
ATOM 751 O O . THR A 1 97 ? 20.641 -16.656 -19.219 1 89.62 97 THR A O 1
ATOM 754 N N . GLY A 1 98 ? 22.797 -16.219 -18.781 1 91.38 98 GLY A N 1
ATOM 755 C CA . GLY A 1 98 ? 22.594 -16.188 -17.344 1 91.38 98 GLY A CA 1
ATOM 756 C C . GLY A 1 98 ? 22.109 -17.5 -16.781 1 91.38 98 GLY A C 1
ATOM 757 O O . GLY A 1 98 ? 22.391 -18.562 -17.328 1 91.38 98 GLY A O 1
ATOM 758 N N . ALA A 1 99 ? 21.391 -17.375 -15.664 1 95.12 99 ALA A N 1
ATOM 759 C CA . ALA A 1 99 ? 20.906 -18.547 -14.953 1 95.12 99 ALA A CA 1
ATOM 760 C C . ALA A 1 99 ? 19.938 -19.344 -15.82 1 95.12 99 ALA A C 1
ATOM 762 O O . ALA A 1 99 ? 19.969 -20.578 -15.836 1 95.12 99 ALA A O 1
ATOM 763 N N . VAL A 1 100 ? 19.109 -18.641 -16.578 1 95.19 100 VAL A N 1
ATOM 764 C CA . VAL A 1 100 ? 18.156 -19.312 -17.453 1 95.19 100 VAL A CA 1
ATOM 765 C C . VAL A 1 100 ? 18.906 -20.078 -18.547 1 95.19 100 VAL A C 1
ATOM 767 O O . VAL A 1 100 ? 18.547 -21.219 -18.859 1 95.19 100 VAL A O 1
ATOM 770 N N . GLY A 1 101 ? 19.906 -19.438 -19.109 1 94.12 101 GLY A N 1
ATOM 771 C CA . GLY A 1 101 ? 20.734 -20.109 -20.094 1 94.12 101 GLY A CA 1
ATOM 772 C C . GLY A 1 101 ? 21.406 -21.359 -19.562 1 94.12 101 GLY A C 1
ATOM 773 O O . GLY A 1 101 ? 21.516 -22.359 -20.281 1 94.12 101 GLY A O 1
ATOM 774 N N . ASP A 1 102 ? 21.797 -21.344 -18.312 1 95.69 102 ASP A N 1
ATOM 775 C CA . ASP A 1 102 ? 22.453 -22.484 -17.688 1 95.69 102 ASP A CA 1
ATOM 776 C C . ASP A 1 102 ? 21.516 -23.688 -17.609 1 95.69 102 ASP A C 1
ATOM 778 O O . ASP A 1 102 ? 21.938 -24.828 -17.828 1 95.69 102 ASP A O 1
ATOM 782 N N . VAL A 1 103 ? 20.281 -23.453 -17.344 1 95.88 103 VAL A N 1
ATOM 783 C CA . VAL A 1 103 ? 19.297 -24.531 -17.234 1 95.88 103 VAL A CA 1
ATOM 784 C C . VAL A 1 103 ? 18.906 -25.016 -18.625 1 95.88 103 VAL A C 1
ATOM 786 O O . VAL A 1 103 ? 18.797 -26.219 -18.859 1 95.88 103 VAL A O 1
ATOM 789 N N . VAL A 1 104 ? 18.766 -24.094 -19.578 1 94.12 104 VAL A N 1
ATOM 790 C CA . VAL A 1 104 ? 18.375 -24.453 -20.938 1 94.12 104 VAL A CA 1
ATOM 791 C C . VAL A 1 104 ? 19.469 -25.281 -21.594 1 94.12 104 VAL A C 1
ATOM 793 O O . VAL A 1 104 ? 19.188 -26.234 -22.328 1 94.12 104 VAL A O 1
ATOM 796 N N . ASP A 1 105 ? 20.719 -24.969 -21.25 1 92.75 105 ASP A N 1
ATOM 797 C CA . ASP A 1 105 ? 21.875 -25.656 -21.828 1 92.75 105 ASP A CA 1
ATOM 798 C C . ASP A 1 105 ? 22.156 -26.969 -21.094 1 92.75 105 ASP A C 1
ATOM 800 O O . ASP A 1 105 ? 23 -27.75 -21.516 1 92.75 105 ASP A O 1
ATOM 804 N N . GLY A 1 106 ? 21.516 -27.156 -19.953 1 93.88 106 GLY A N 1
ATOM 805 C CA . GLY A 1 106 ? 21.672 -28.406 -19.219 1 93.88 106 GLY A CA 1
ATOM 806 C C . GLY A 1 106 ? 22.797 -28.359 -18.203 1 93.88 106 GLY A C 1
ATOM 807 O O . GLY A 1 106 ? 23.219 -29.406 -17.688 1 93.88 106 GLY A O 1
ATOM 808 N N . ASN A 1 107 ? 23.281 -27.219 -17.953 1 94.31 107 ASN A N 1
ATOM 809 C CA . ASN A 1 107 ? 24.391 -27.062 -17.016 1 94.31 107 ASN A CA 1
ATOM 810 C C . ASN A 1 107 ? 23.891 -27 -15.578 1 94.31 107 ASN A C 1
ATOM 812 O O . ASN A 1 107 ? 24.688 -27.156 -14.641 1 94.31 107 ASN A O 1
ATOM 816 N N . ALA A 1 108 ? 22.625 -26.75 -15.391 1 96.44 108 ALA A N 1
ATOM 817 C CA . ALA A 1 108 ? 22.016 -26.688 -14.062 1 96.44 108 ALA A CA 1
ATOM 818 C C . ALA A 1 108 ? 20.641 -27.359 -14.062 1 96.44 108 ALA A C 1
ATOM 820 O O . ALA A 1 108 ? 19.984 -27.438 -15.109 1 96.44 108 ALA A O 1
ATOM 821 N N . ASP A 1 109 ? 20.25 -27.734 -12.852 1 96.75 109 ASP A N 1
ATOM 822 C CA . ASP A 1 109 ? 18.984 -28.469 -12.727 1 96.75 109 ASP A CA 1
ATOM 823 C C . ASP A 1 109 ? 17.906 -27.594 -12.086 1 96.75 109 ASP A C 1
ATOM 825 O O . ASP A 1 109 ? 16.719 -27.922 -12.156 1 96.75 109 ASP A O 1
ATOM 829 N N . MET A 1 110 ? 18.422 -26.578 -11.438 1 97.31 110 MET A N 1
ATOM 830 C CA . MET A 1 110 ? 17.484 -25.734 -10.695 1 97.31 110 MET A CA 1
ATOM 831 C C . MET A 1 110 ? 18.047 -24.328 -10.531 1 97.31 110 MET A C 1
ATOM 833 O O . MET A 1 110 ? 19.25 -24.141 -10.344 1 97.31 110 MET A O 1
ATOM 837 N N . ILE A 1 111 ? 17.141 -23.391 -10.672 1 98.06 111 ILE A N 1
ATOM 838 C CA . ILE A 1 111 ? 17.5 -22.016 -10.375 1 98.06 111 ILE A CA 1
ATOM 839 C C . ILE A 1 111 ? 16.812 -21.562 -9.094 1 98.06 111 ILE A C 1
ATOM 841 O O . ILE A 1 111 ? 15.586 -21.562 -9.008 1 98.06 111 ILE A O 1
ATOM 845 N N . VAL A 1 112 ? 17.547 -21.266 -8.078 1 98.19 112 VAL A N 1
ATOM 846 C CA . VAL A 1 112 ? 16.984 -20.688 -6.855 1 98.19 112 VAL A CA 1
ATOM 847 C C . VAL A 1 112 ? 17.609 -19.312 -6.605 1 98.19 112 VAL A C 1
ATOM 849 O O . VAL A 1 112 ? 18.719 -19.203 -6.086 1 98.19 112 VAL A O 1
ATOM 852 N N . ALA A 1 113 ? 16.922 -18.344 -7.02 1 97.31 113 ALA A N 1
ATOM 853 C CA . ALA A 1 113 ? 17.344 -16.938 -6.977 1 97.31 113 ALA A CA 1
ATOM 854 C C . ALA A 1 113 ? 16.141 -16.016 -7.133 1 97.31 113 ALA A C 1
ATOM 856 O O . ALA A 1 113 ? 15 -16.453 -7.137 1 97.31 113 ALA A O 1
ATOM 857 N N . ALA A 1 114 ? 16.406 -14.727 -7.082 1 96.38 114 ALA A N 1
ATOM 858 C CA . ALA A 1 114 ? 15.359 -13.75 -7.367 1 96.38 114 ALA A CA 1
ATOM 859 C C . ALA A 1 114 ? 15 -13.75 -8.852 1 96.38 114 ALA A C 1
ATOM 861 O O . ALA A 1 114 ? 15.188 -12.742 -9.539 1 96.38 114 ALA A O 1
ATOM 862 N N . LEU A 1 115 ? 14.461 -14.82 -9.25 1 96.69 115 LEU A N 1
ATOM 863 C CA . LEU A 1 115 ? 14.133 -15.016 -10.656 1 96.69 115 LEU A CA 1
ATOM 864 C C . LEU A 1 115 ? 12.664 -14.68 -10.922 1 96.69 115 LEU A C 1
ATOM 866 O O . LEU A 1 115 ? 11.766 -15.359 -10.414 1 96.69 115 LEU A O 1
ATOM 870 N N . THR A 1 116 ? 12.477 -13.688 -11.734 1 96.25 116 THR A N 1
ATOM 871 C CA . THR A 1 116 ? 11.125 -13.242 -12.07 1 96.25 116 THR A CA 1
ATOM 872 C C . THR A 1 116 ? 10.477 -14.188 -13.078 1 96.25 116 THR A C 1
ATOM 874 O O . THR A 1 116 ? 11.117 -14.617 -14.039 1 96.25 116 THR A O 1
ATOM 877 N N . ILE A 1 117 ? 9.242 -14.516 -12.812 1 95.44 117 ILE A N 1
ATOM 878 C CA . ILE A 1 117 ? 8.469 -15.305 -13.766 1 95.44 117 ILE A CA 1
ATOM 879 C C . ILE A 1 117 ? 8.086 -14.43 -14.961 1 95.44 117 ILE A C 1
ATOM 881 O O . ILE A 1 117 ? 7.508 -13.359 -14.797 1 95.44 117 ILE A O 1
ATOM 885 N N . THR A 1 118 ? 8.445 -14.812 -16.156 1 93.94 118 THR A N 1
ATOM 886 C CA . THR A 1 118 ? 8.023 -14.148 -17.391 1 93.94 118 THR A CA 1
ATOM 887 C C . THR A 1 118 ? 7.531 -15.172 -18.406 1 93.94 118 THR A C 1
ATOM 889 O O . THR A 1 118 ? 7.867 -16.359 -18.328 1 93.94 118 THR A O 1
ATOM 892 N N . SER A 1 119 ? 6.738 -14.672 -19.359 1 93.06 119 SER A N 1
ATOM 893 C CA . SER A 1 119 ? 6.234 -15.562 -20.391 1 93.06 119 SER A CA 1
ATOM 894 C C . SER A 1 119 ? 7.371 -16.109 -21.266 1 93.06 119 SER A C 1
ATOM 896 O O . SER A 1 119 ? 7.371 -17.281 -21.625 1 93.06 119 SER A O 1
ATOM 898 N N . HIS A 1 120 ? 8.359 -15.273 -21.5 1 91.12 120 HIS A N 1
ATOM 899 C CA . HIS A 1 120 ? 9.516 -15.688 -22.297 1 91.12 120 HIS A CA 1
ATOM 900 C C . HIS A 1 120 ? 10.281 -16.812 -21.609 1 91.12 120 HIS A C 1
ATOM 902 O O . HIS A 1 120 ? 10.641 -17.797 -22.234 1 91.12 120 HIS A O 1
ATOM 908 N N . ARG A 1 121 ? 10.5 -16.625 -20.375 1 93.19 121 ARG A N 1
ATOM 909 C CA . ARG A 1 121 ? 11.242 -17.609 -19.625 1 93.19 121 ARG A CA 1
ATOM 910 C C . ARG A 1 121 ? 10.445 -18.906 -19.469 1 93.19 121 ARG A C 1
ATOM 912 O O . ARG A 1 121 ? 11.008 -20 -19.562 1 93.19 121 ARG A O 1
ATOM 919 N N . GLU A 1 122 ? 9.164 -18.719 -19.234 1 93.38 122 GLU A N 1
ATOM 920 C CA . GLU A 1 122 ? 8.289 -19.875 -19.047 1 93.38 122 GLU A CA 1
ATOM 921 C C . GLU A 1 122 ? 8.273 -20.766 -20.297 1 93.38 122 GLU A C 1
ATOM 923 O O . GLU A 1 122 ? 8.023 -21.969 -20.203 1 93.38 122 GLU A O 1
ATOM 928 N N . ASP A 1 123 ? 8.547 -20.25 -21.438 1 90.81 123 ASP A N 1
ATOM 929 C CA . ASP A 1 123 ? 8.547 -20.984 -22.703 1 90.81 123 ASP A CA 1
ATOM 930 C C . ASP A 1 123 ? 9.719 -21.969 -22.766 1 90.81 123 ASP A C 1
ATOM 932 O O . ASP A 1 123 ? 9.672 -22.953 -23.484 1 90.81 123 ASP A O 1
ATOM 936 N N . VAL A 1 124 ? 10.781 -21.688 -21.969 1 93 124 VAL A N 1
ATOM 937 C CA . VAL A 1 124 ? 11.992 -22.5 -22.109 1 93 124 VAL A CA 1
ATOM 938 C C . VAL A 1 124 ? 12.32 -23.188 -20.797 1 93 124 VAL A C 1
ATOM 940 O O . VAL A 1 124 ? 13.102 -24.141 -20.766 1 93 124 VAL A O 1
ATOM 943 N N . ILE A 1 125 ? 11.727 -22.703 -19.719 1 95.31 125 ILE A N 1
ATOM 944 C CA . ILE A 1 125 ? 11.898 -23.344 -18.422 1 95.31 125 ILE A CA 1
ATOM 945 C C . ILE A 1 125 ? 10.547 -23.453 -17.719 1 95.31 125 ILE A C 1
ATOM 947 O O . ILE A 1 125 ? 9.57 -22.844 -18.141 1 95.31 125 ILE A O 1
ATOM 951 N N . ASP A 1 126 ? 10.531 -24.297 -16.688 1 94.69 126 ASP A N 1
ATOM 952 C CA . ASP A 1 126 ? 9.32 -24.438 -15.875 1 94.69 126 ASP A CA 1
ATOM 953 C C . ASP A 1 126 ? 9.5 -23.781 -14.508 1 94.69 126 ASP A C 1
ATOM 955 O O . ASP A 1 126 ? 10.516 -23.984 -13.836 1 94.69 126 ASP A O 1
ATOM 959 N N . PHE A 1 127 ? 8.484 -23 -14.172 1 96.75 127 PHE A N 1
ATOM 960 C CA . PHE A 1 127 ? 8.523 -22.359 -12.867 1 96.75 127 PHE A CA 1
ATOM 961 C C . PHE A 1 127 ? 7.641 -23.094 -11.875 1 96.75 127 PHE A C 1
ATOM 963 O O . PHE A 1 127 ? 6.59 -23.625 -12.234 1 96.75 127 PHE A O 1
ATOM 970 N N . THR A 1 128 ? 8.094 -23.125 -10.641 1 96.12 128 THR A N 1
ATOM 971 C CA . THR A 1 128 ? 7.168 -23.469 -9.562 1 96.12 128 THR A CA 1
ATOM 972 C C . THR A 1 128 ? 6.152 -22.344 -9.352 1 96.12 128 THR A C 1
ATOM 974 O O . THR A 1 128 ? 6.242 -21.297 -9.984 1 96.12 128 THR A O 1
ATOM 977 N N . LYS A 1 129 ? 5.188 -22.656 -8.523 1 94.38 129 LYS A N 1
ATOM 978 C CA . LYS A 1 129 ? 4.383 -21.547 -8.039 1 94.38 129 LYS A CA 1
ATOM 979 C C . LYS A 1 129 ? 5.246 -20.531 -7.285 1 94.38 129 LYS A C 1
ATOM 981 O O . LYS A 1 129 ? 6.266 -20.891 -6.695 1 94.38 129 LYS A O 1
ATOM 986 N N . PRO A 1 130 ? 4.859 -19.297 -7.34 1 95.5 130 PRO A N 1
ATOM 987 C CA . PRO A 1 130 ? 5.73 -18.25 -6.789 1 95.5 130 PRO A CA 1
ATOM 988 C C . PRO A 1 130 ? 5.863 -18.328 -5.273 1 95.5 130 PRO A C 1
ATOM 990 O O . PRO A 1 130 ? 4.902 -18.672 -4.578 1 95.5 130 PRO A O 1
ATOM 993 N N . TYR A 1 131 ? 7.082 -18.062 -4.812 1 95.69 131 TYR A N 1
ATOM 994 C CA . TYR A 1 131 ? 7.301 -18 -3.371 1 95.69 131 TYR A CA 1
ATOM 995 C C . TYR A 1 131 ? 7.191 -16.562 -2.863 1 95.69 131 TYR A C 1
ATOM 997 O O . TYR A 1 131 ? 7.07 -16.344 -1.657 1 95.69 131 TYR A O 1
ATOM 1005 N N . MET A 1 132 ? 7.215 -15.664 -3.803 1 94.69 132 MET A N 1
ATOM 1006 C CA . MET A 1 132 ? 7.125 -14.266 -3.406 1 94.69 132 MET A CA 1
ATOM 1007 C C . MET A 1 132 ? 6.512 -13.422 -4.523 1 94.69 132 MET A C 1
ATOM 1009 O O . MET A 1 132 ? 6.895 -13.555 -5.688 1 94.69 132 MET A O 1
ATOM 1013 N N . GLU A 1 133 ? 5.57 -12.672 -4.125 1 91.06 133 GLU A N 1
ATOM 1014 C CA . GLU A 1 133 ? 4.98 -11.688 -5.031 1 91.06 133 GLU A CA 1
ATOM 1015 C C . GLU A 1 133 ? 5.48 -10.281 -4.711 1 91.06 133 GLU A C 1
ATOM 1017 O O . GLU A 1 133 ? 5.711 -9.945 -3.547 1 91.06 133 GLU A O 1
ATOM 1022 N N . TYR A 1 134 ? 5.602 -9.523 -5.785 1 91.75 134 TYR A N 1
ATOM 1023 C CA . TYR A 1 134 ? 6.121 -8.18 -5.547 1 91.75 134 TYR A CA 1
ATOM 1024 C C . TYR A 1 134 ? 5.637 -7.211 -6.617 1 91.75 134 TYR A C 1
ATOM 1026 O O . TYR A 1 134 ? 5.109 -7.629 -7.652 1 91.75 134 TYR A O 1
ATOM 1034 N N . GLY A 1 135 ? 5.68 -5.969 -6.23 1 90.5 135 GLY A N 1
ATOM 1035 C CA . GLY A 1 135 ? 5.543 -4.891 -7.195 1 90.5 135 GLY A CA 1
ATOM 1036 C C . GLY A 1 135 ? 6.852 -4.18 -7.48 1 90.5 135 GLY A C 1
ATOM 1037 O O . GLY A 1 135 ? 7.812 -4.301 -6.715 1 90.5 135 GLY A O 1
ATOM 1038 N N . ILE A 1 136 ? 6.875 -3.527 -8.57 1 94.5 136 ILE A N 1
ATOM 1039 C CA . ILE A 1 136 ? 8.062 -2.758 -8.93 1 94.5 136 ILE A CA 1
ATOM 1040 C C . ILE A 1 136 ? 8.109 -1.472 -8.102 1 94.5 136 ILE A C 1
ATOM 1042 O O . ILE A 1 136 ? 7.094 -0.797 -7.938 1 94.5 136 ILE A O 1
ATOM 1046 N N . GLY A 1 137 ? 9.289 -1.238 -7.531 1 94.38 137 GLY A N 1
ATOM 1047 C CA . GLY A 1 137 ? 9.453 -0.058 -6.699 1 94.38 137 GLY A CA 1
ATOM 1048 C C . GLY A 1 137 ? 10.406 0.961 -7.285 1 94.38 137 GLY A C 1
ATOM 1049 O O . GLY A 1 137 ? 11.18 0.644 -8.195 1 94.38 137 GLY A O 1
ATOM 1050 N N . MET A 1 138 ? 10.328 2.17 -6.766 1 95.12 138 MET A N 1
ATOM 1051 C CA . MET A 1 138 ? 11.195 3.271 -7.176 1 95.12 138 MET A CA 1
ATOM 1052 C C . MET A 1 138 ? 12.047 3.752 -6.008 1 95.12 138 MET A C 1
ATOM 1054 O O . MET A 1 138 ? 11.523 4.145 -4.965 1 95.12 138 MET A O 1
ATOM 1058 N N . LEU A 1 139 ? 13.336 3.676 -6.184 1 95.31 139 LEU A N 1
ATOM 1059 C CA . LEU A 1 139 ? 14.289 4.09 -5.164 1 95.31 139 LEU A CA 1
ATOM 1060 C C . LEU A 1 139 ? 14.766 5.52 -5.406 1 95.31 139 LEU A C 1
ATOM 1062 O O . LEU A 1 139 ? 15.172 5.859 -6.52 1 95.31 139 LEU A O 1
ATOM 1066 N N . MET A 1 140 ? 14.672 6.34 -4.434 1 91.94 140 MET A N 1
ATOM 1067 C CA . MET A 1 140 ? 15.078 7.734 -4.535 1 91.94 140 MET A CA 1
ATOM 1068 C C . MET A 1 140 ? 15.719 8.211 -3.232 1 91.94 140 MET A C 1
ATOM 1070 O O . MET A 1 140 ? 15.516 7.602 -2.18 1 91.94 140 MET A O 1
ATOM 1074 N N . LYS A 1 141 ? 16.531 9.195 -3.393 1 89.31 141 LYS A N 1
ATOM 1075 C CA . LYS A 1 141 ? 17.078 9.836 -2.197 1 89.31 141 LYS A CA 1
ATOM 1076 C C . LYS A 1 141 ? 16.016 10.68 -1.49 1 89.31 141 LYS A C 1
ATOM 1078 O O . LYS A 1 141 ? 15.242 11.383 -2.141 1 89.31 141 LYS A O 1
ATOM 1083 N N . VAL A 1 142 ? 15.953 10.43 -0.182 1 81.19 142 VAL A N 1
ATOM 1084 C CA . VAL A 1 142 ? 15.047 11.266 0.6 1 81.19 142 VAL A CA 1
ATOM 1085 C C . VAL A 1 142 ? 15.367 12.734 0.367 1 81.19 142 VAL A C 1
ATOM 1087 O O . VAL A 1 142 ? 16.531 13.148 0.467 1 81.19 142 VAL A O 1
ATOM 1090 N N . PRO A 1 143 ? 14.391 13.32 -0.185 1 68.12 143 PRO A N 1
ATOM 1091 C CA . PRO A 1 143 ? 14.68 14.734 -0.402 1 68.12 143 PRO A CA 1
ATOM 1092 C C . PRO A 1 143 ? 15.102 15.461 0.876 1 68.12 143 PRO A C 1
ATOM 1094 O O . PRO A 1 143 ? 14.641 15.102 1.967 1 68.12 143 PRO A O 1
ATOM 1097 N N . ASP A 1 144 ? 16.344 15.836 0.841 1 52.97 144 ASP A N 1
ATOM 1098 C CA . ASP A 1 144 ? 16.812 16.609 1.979 1 52.97 144 ASP A CA 1
ATOM 1099 C C . ASP A 1 144 ? 15.734 17.562 2.498 1 52.97 144 ASP A C 1
ATOM 1101 O O . ASP A 1 144 ? 15.43 18.578 1.867 1 52.97 144 ASP A O 1
ATOM 1105 N N . VAL A 1 145 ? 14.656 16.969 2.736 1 47.16 145 VAL A N 1
ATOM 1106 C CA . VAL A 1 145 ? 13.867 17.938 3.494 1 47.16 145 VAL A CA 1
ATOM 1107 C C . VAL A 1 145 ? 14.711 18.531 4.613 1 47.16 145 VAL A C 1
ATOM 1109 O O . VAL A 1 145 ? 15.023 17.859 5.598 1 47.16 145 VAL A O 1
ATOM 1112 N N . HIS A 1 146 ? 16.016 18.531 4.508 1 38.84 146 HIS A N 1
ATOM 1113 C CA . HIS A 1 146 ? 16.625 19.328 5.566 1 38.84 146 HIS A CA 1
ATOM 1114 C C . HIS A 1 146 ? 15.562 19.953 6.457 1 38.84 146 HIS A C 1
ATOM 1116 O O . HIS A 1 146 ? 14.484 20.312 5.988 1 38.84 146 HIS A O 1
ATOM 1122 N N . GLY A 1 147 ? 15.562 19.406 7.734 1 40.34 147 GLY A N 1
ATOM 1123 C CA . GLY A 1 147 ? 15.188 19.922 9.047 1 40.34 147 GLY A CA 1
ATOM 1124 C C . GLY A 1 147 ? 14.852 21.391 9.039 1 40.34 147 GLY A C 1
ATOM 1125 O O . GLY A 1 147 ? 14.992 22.078 10.062 1 40.34 147 GLY A O 1
ATOM 1126 N N . THR A 1 148 ? 15.102 21.812 7.98 1 37.16 148 THR A N 1
ATOM 1127 C CA . THR A 1 148 ? 15.062 23.266 8.109 1 37.16 148 THR A CA 1
ATOM 1128 C C . THR A 1 148 ? 13.828 23.703 8.898 1 37.16 148 THR A C 1
ATOM 1130 O O . THR A 1 148 ? 12.703 23.594 8.414 1 37.16 148 THR A O 1
ATOM 1133 N N . TYR A 1 149 ? 13.852 23.062 10.023 1 41.22 149 TYR A N 1
ATOM 1134 C CA . TYR A 1 149 ? 13 23.781 10.969 1 41.22 149 TYR A CA 1
ATOM 1135 C C . TYR A 1 149 ? 12.828 25.234 10.555 1 41.22 149 TYR A C 1
ATOM 1137 O O . TYR A 1 149 ? 13.773 26.031 10.641 1 41.22 149 TYR A O 1
ATOM 1145 N N . ASP A 1 150 ? 12.234 25.281 9.516 1 42.62 150 ASP A N 1
ATOM 1146 C CA . ASP A 1 150 ? 12.055 26.672 9.109 1 42.62 150 ASP A CA 1
ATOM 1147 C C . ASP A 1 150 ? 11.367 27.484 10.203 1 42.62 150 ASP A C 1
ATOM 1149 O O . ASP A 1 150 ? 10.172 27.312 10.453 1 42.62 150 ASP A O 1
ATOM 1153 N N . PHE A 1 151 ? 12.328 27.797 11.109 1 49.31 151 PHE A N 1
ATOM 1154 C CA . PHE A 1 151 ? 11.867 28.719 12.141 1 49.31 151 PHE A CA 1
ATOM 1155 C C . PHE A 1 151 ? 10.883 29.719 11.57 1 49.31 151 PHE A C 1
ATOM 1157 O O . PHE A 1 151 ? 10.094 30.312 12.305 1 49.31 151 PHE A O 1
ATOM 1164 N N . TRP A 1 152 ? 11.109 29.812 10.227 1 48.56 152 TRP A N 1
ATOM 1165 C CA . TRP A 1 152 ? 10.258 30.812 9.57 1 48.56 152 TRP A CA 1
ATOM 1166 C C . TRP A 1 152 ? 9.117 30.141 8.812 1 48.56 152 TRP A C 1
ATOM 1168 O O . TRP A 1 152 ? 8.578 30.703 7.863 1 48.56 152 TRP A O 1
ATOM 1178 N N . ALA A 1 153 ? 8.938 28.844 9.328 1 55 153 ALA A N 1
ATOM 1179 C CA . ALA A 1 153 ? 7.871 28.094 8.672 1 55 153 ALA A CA 1
ATOM 1180 C C . ALA A 1 153 ? 6.543 28.844 8.75 1 55 153 ALA A C 1
ATOM 1182 O O . ALA A 1 153 ? 5.676 28.672 7.887 1 55 153 ALA A O 1
ATOM 1183 N N . PHE A 1 154 ? 6.5 29.656 9.844 1 56.78 154 PHE A N 1
ATOM 1184 C CA . PHE A 1 154 ? 5.277 30.438 9.992 1 56.78 154 PHE A CA 1
ATOM 1185 C C . PHE A 1 154 ? 5.125 31.422 8.836 1 56.78 154 PHE A C 1
ATOM 1187 O O . PHE A 1 154 ? 4.027 31.906 8.57 1 56.78 154 PHE A O 1
ATOM 1194 N N . LEU A 1 155 ? 6.234 31.672 8.125 1 57.53 155 LEU A N 1
ATOM 1195 C CA . LEU A 1 155 ? 6.168 32.594 6.996 1 57.53 155 LEU A CA 1
ATOM 1196 C C . LEU A 1 155 ? 5.906 31.844 5.695 1 57.53 155 LEU A C 1
ATOM 1198 O O . LEU A 1 155 ? 5.668 32.438 4.652 1 57.53 155 LEU A O 1
ATOM 1202 N N . ALA A 1 156 ? 5.914 30.5 5.863 1 59.19 156 ALA A N 1
ATOM 1203 C CA . ALA A 1 156 ? 5.891 29.656 4.676 1 59.19 156 ALA A CA 1
ATOM 1204 C C . ALA A 1 156 ? 4.52 29.688 4.008 1 59.19 156 ALA A C 1
ATOM 1206 O O . ALA A 1 156 ? 4.41 29.484 2.795 1 59.19 156 ALA A O 1
ATOM 1207 N N . PRO A 1 157 ? 3.477 29.875 4.84 1 59.12 157 PRO A N 1
ATOM 1208 C CA . PRO A 1 157 ? 2.168 29.828 4.184 1 59.12 157 PRO A CA 1
ATOM 1209 C C . PRO A 1 157 ? 2.041 30.828 3.041 1 59.12 157 PRO A C 1
ATOM 1211 O O . PRO A 1 157 ? 1.288 30.609 2.092 1 59.12 157 PRO A O 1
ATOM 1214 N N . PHE A 1 158 ? 2.73 32.031 3.145 1 59.72 158 PHE A N 1
ATOM 1215 C CA . PHE A 1 158 ? 2.672 33.062 2.098 1 59.72 158 PHE A CA 1
ATOM 1216 C C . PHE A 1 158 ? 4.047 33.281 1.472 1 59.72 158 PHE A C 1
ATOM 1218 O O . PHE A 1 158 ? 5.07 33.156 2.148 1 59.72 158 PHE A O 1
ATOM 1225 N N . THR A 1 159 ? 4.082 33.375 0.122 1 60.41 159 THR A N 1
ATOM 1226 C CA . THR A 1 159 ? 5.32 33.719 -0.56 1 60.41 159 THR A CA 1
ATOM 1227 C C . THR A 1 159 ? 5.77 35.125 -0.156 1 60.41 159 THR A C 1
ATOM 1229 O O . THR A 1 159 ? 4.996 35.875 0.431 1 60.41 159 THR A O 1
ATOM 1232 N N . LEU A 1 160 ? 7.02 35.469 -0.373 1 65.81 160 LEU A N 1
ATOM 1233 C CA . LEU A 1 160 ? 7.574 36.781 -0.05 1 65.81 160 LEU A CA 1
ATOM 1234 C C . LEU A 1 160 ? 6.785 37.906 -0.745 1 65.81 160 LEU A C 1
ATOM 1236 O O . LEU A 1 160 ? 6.594 38.969 -0.181 1 65.81 160 LEU A O 1
ATOM 1240 N N . GLU A 1 161 ? 6.305 37.5 -1.885 1 59.62 161 GLU A N 1
ATOM 1241 C CA . GLU A 1 161 ? 5.535 38.5 -2.629 1 59.62 161 GLU A CA 1
ATOM 1242 C C . GLU A 1 161 ? 4.219 38.812 -1.924 1 59.62 161 GLU A C 1
ATOM 1244 O O . GLU A 1 161 ? 3.816 39.969 -1.848 1 59.62 161 GLU A O 1
ATOM 1249 N N . VAL A 1 162 ? 3.611 37.75 -1.429 1 65.94 162 VAL A N 1
ATOM 1250 C CA . VAL A 1 162 ? 2.342 37.969 -0.74 1 65.94 162 VAL A CA 1
ATOM 1251 C C . VAL A 1 162 ? 2.576 38.719 0.57 1 65.94 162 VAL A C 1
ATOM 1253 O O . VAL A 1 162 ? 1.809 39.594 0.925 1 65.94 162 VAL A O 1
ATOM 1256 N N . TRP A 1 163 ? 3.684 38.469 1.198 1 73.12 163 TRP A N 1
ATOM 1257 C CA . TRP A 1 163 ? 4.012 39.188 2.426 1 73.12 163 TRP A CA 1
ATOM 1258 C C . TRP A 1 163 ? 4.238 40.656 2.145 1 73.12 163 TRP A C 1
ATOM 1260 O O . TRP A 1 163 ? 3.779 41.531 2.902 1 73.12 163 TRP A O 1
ATOM 1270 N N . MET A 1 164 ? 4.848 41 1.115 1 69.5 164 MET A N 1
ATOM 1271 C CA . MET A 1 164 ? 5.109 42.406 0.756 1 69.5 164 MET A CA 1
ATOM 1272 C C . MET A 1 164 ? 3.82 43.094 0.362 1 69.5 164 MET A C 1
ATOM 1274 O O . MET A 1 164 ? 3.643 44.281 0.663 1 69.5 164 MET A O 1
ATOM 1278 N N . THR A 1 165 ? 3.021 42.312 -0.307 1 68.25 165 THR A N 1
ATOM 1279 C CA . THR A 1 165 ? 1.743 42.906 -0.68 1 68.25 165 THR A CA 1
ATOM 1280 C C . THR A 1 165 ? 0.909 43.219 0.56 1 68.25 165 THR A C 1
ATOM 1282 O O . THR A 1 165 ? 0.242 44.25 0.623 1 68.25 165 THR A O 1
ATOM 1285 N N . ILE A 1 166 ? 1 42.344 1.488 1 70.5 166 ILE A N 1
ATOM 1286 C CA . ILE A 1 166 ? 0.256 42.594 2.721 1 70.5 166 ILE A CA 1
ATOM 1287 C C . ILE A 1 166 ? 0.829 43.812 3.447 1 70.5 166 ILE A C 1
ATOM 1289 O O . ILE A 1 166 ? 0.081 44.656 3.908 1 70.5 166 ILE A O 1
ATOM 1293 N N . LEU A 1 167 ? 2.133 43.938 3.477 1 72.25 167 LEU A N 1
ATOM 1294 C CA . LEU A 1 167 ? 2.791 45.062 4.102 1 72.25 167 LEU A CA 1
ATOM 1295 C C . LEU A 1 167 ? 2.506 46.344 3.326 1 72.25 167 LEU A C 1
ATOM 1297 O O . LEU A 1 167 ? 2.242 47.406 3.922 1 72.25 167 LEU A O 1
ATOM 1301 N N . GLY A 1 168 ? 2.646 46.281 2.051 1 69.5 168 GLY A N 1
ATOM 1302 C CA . GLY A 1 168 ? 2.332 47.406 1.214 1 69.5 168 GLY A CA 1
ATOM 1303 C C . GLY A 1 168 ? 0.894 47.875 1.349 1 69.5 168 GLY A C 1
ATOM 1304 O O . GLY A 1 168 ? 0.625 49.062 1.421 1 69.5 168 GLY A O 1
ATOM 1305 N N . SER A 1 169 ? -0.022 46.906 1.352 1 72.12 169 SER A N 1
ATOM 1306 C CA . SER A 1 169 ? -1.434 47.25 1.498 1 72.12 169 SER A CA 1
ATOM 1307 C C . SER A 1 169 ? -1.712 47.875 2.861 1 72.12 169 SER A C 1
ATOM 1309 O O . SER A 1 169 ? -2.525 48.812 2.975 1 72.12 169 SER A O 1
ATOM 1311 N N . SER A 1 170 ? -1.035 47.375 3.889 1 73.69 170 SER A N 1
ATOM 1312 C CA . SER A 1 170 ? -1.209 47.969 5.215 1 73.69 170 SER A CA 1
ATOM 1313 C C . SER A 1 170 ? -0.708 49.406 5.254 1 73.69 170 SER A C 1
ATOM 1315 O O . SER A 1 170 ? -1.338 50.281 5.863 1 73.69 170 SER A O 1
ATOM 1317 N N . LEU A 1 171 ? 0.389 49.688 4.605 1 71.75 171 LEU A N 1
ATOM 1318 C CA . LEU A 1 171 ? 0.93 51.031 4.535 1 71.75 171 LEU A CA 1
ATOM 1319 C C . LEU A 1 171 ? 0.051 51.906 3.664 1 71.75 171 LEU A C 1
ATOM 1321 O O . LEU A 1 171 ? -0.143 53.094 3.971 1 71.75 171 LEU A O 1
ATOM 1325 N N . GLY A 1 172 ? -0.381 51.375 2.609 1 70.69 172 GLY A N 1
ATOM 1326 C CA . GLY A 1 172 ? -1.274 52.125 1.742 1 70.69 172 GLY A CA 1
ATOM 1327 C C . GLY A 1 172 ? -2.559 52.531 2.432 1 70.69 172 GLY A C 1
ATOM 1328 O O . GLY A 1 172 ? -2.975 53.688 2.322 1 70.69 172 GLY A O 1
ATOM 1329 N N . VAL A 1 173 ? -3.199 51.594 3.066 1 71.56 173 VAL A N 1
ATOM 1330 C CA . VAL A 1 173 ? -4.441 51.906 3.764 1 71.56 173 VAL A CA 1
ATOM 1331 C C . VAL A 1 173 ? -4.168 52.906 4.871 1 71.56 173 VAL A C 1
ATOM 1333 O O . VAL A 1 173 ? -4.973 53.812 5.109 1 71.56 173 VAL A O 1
ATOM 1336 N N . ALA A 1 174 ? -3.061 52.812 5.582 1 71.75 174 ALA A N 1
ATOM 1337 C CA . ALA A 1 174 ? -2.686 53.781 6.598 1 71.75 174 ALA A CA 1
ATOM 1338 C C . ALA A 1 174 ? -2.512 55.156 5.984 1 71.75 174 ALA A C 1
ATOM 1340 O O . ALA A 1 174 ? -2.971 56.156 6.551 1 71.75 174 ALA A O 1
ATOM 1341 N N . GLY A 1 175 ? -1.881 55.25 4.875 1 69.06 175 GLY A N 1
ATOM 1342 C CA . GLY A 1 175 ? -1.728 56.5 4.16 1 69.06 175 GLY A CA 1
ATOM 1343 C C . GLY A 1 175 ? -3.047 57.094 3.693 1 69.06 175 GLY A C 1
ATOM 1344 O O . GLY A 1 175 ? -3.268 58.281 3.803 1 69.06 175 GLY A O 1
ATOM 1345 N N . LEU A 1 176 ? -3.867 56.188 3.201 1 71.75 176 LEU A N 1
ATOM 1346 C CA . LEU A 1 176 ? -5.176 56.656 2.732 1 71.75 176 LEU A CA 1
ATOM 1347 C C . LEU A 1 176 ? -6.02 57.156 3.889 1 71.75 176 LEU A C 1
ATOM 1349 O O . LEU A 1 176 ? -6.734 58.156 3.744 1 71.75 176 LEU A O 1
ATOM 1353 N N . MET A 1 177 ? -5.965 56.531 4.977 1 70.12 177 MET A N 1
ATOM 1354 C CA . MET A 1 177 ? -6.711 57 6.145 1 70.12 177 MET A CA 1
ATOM 1355 C C . MET A 1 177 ? -6.195 58.344 6.613 1 70.12 177 MET A C 1
ATOM 1357 O O . MET A 1 177 ? -6.98 59.219 6.996 1 70.12 177 MET A O 1
ATOM 1361 N N . PHE A 1 178 ? -4.949 58.5 6.566 1 70.31 178 PHE A N 1
ATOM 1362 C CA . PHE A 1 178 ? -4.352 59.781 6.949 1 70.31 178 PHE A CA 1
ATOM 1363 C C . PHE A 1 178 ? -4.754 60.875 5.977 1 70.31 178 PHE A C 1
ATOM 1365 O O . PHE A 1 178 ? -5.078 62 6.395 1 70.31 178 PHE A O 1
ATOM 1372 N N . LEU A 1 179 ? -4.719 60.531 4.73 1 67.69 179 LEU A N 1
ATOM 1373 C CA . LEU A 1 179 ? -5.078 61.5 3.713 1 67.69 179 LEU A CA 1
ATOM 1374 C C . LEU A 1 179 ? -6.547 61.906 3.828 1 67.69 179 LEU A C 1
ATOM 1376 O O . LEU A 1 179 ? -6.895 63.062 3.689 1 67.69 179 LEU A O 1
ATOM 1380 N N . LEU A 1 180 ? -7.34 60.906 4.008 1 69.19 180 LEU A N 1
ATOM 1381 C CA . LEU A 1 180 ? -8.766 61.188 4.16 1 69.19 180 LEU A CA 1
ATOM 1382 C C . LEU A 1 180 ? -9.023 62.031 5.387 1 69.19 180 LEU A C 1
ATOM 1384 O O . LEU A 1 180 ? -9.867 62.938 5.348 1 69.19 180 LEU A O 1
ATOM 1388 N N . ALA A 1 181 ? -8.336 61.844 6.414 1 67.38 181 ALA A N 1
ATOM 1389 C CA . ALA A 1 181 ? -8.484 62.656 7.621 1 67.38 181 ALA A CA 1
ATOM 1390 C C . ALA A 1 181 ? -7.996 64.062 7.395 1 67.38 181 ALA A C 1
ATOM 1392 O O . ALA A 1 181 ? -8.625 65 7.855 1 67.38 181 ALA A O 1
ATOM 1393 N N . ALA A 1 182 ? -6.945 64.188 6.656 1 65.56 182 ALA A N 1
ATOM 1394 C CA . ALA A 1 182 ? -6.379 65.5 6.371 1 65.56 182 ALA A CA 1
ATOM 1395 C C . ALA A 1 182 ? -7.293 66.312 5.449 1 65.56 182 ALA A C 1
ATOM 1397 O O . ALA A 1 182 ? -7.496 67.5 5.656 1 65.56 182 ALA A O 1
ATOM 1398 N N . VAL A 1 183 ? -7.805 65.562 4.508 1 64.06 183 VAL A N 1
ATOM 1399 C CA . VAL A 1 183 ? -8.672 66.25 3.549 1 64.06 183 VAL A CA 1
ATOM 1400 C C . VAL A 1 183 ? -9.977 66.625 4.23 1 64.06 183 VAL A C 1
ATOM 1402 O O . VAL A 1 183 ? -10.484 67.75 4 1 64.06 183 VAL A O 1
ATOM 1405 N N . ARG A 1 184 ? -10.422 65.812 4.98 1 62.66 184 ARG A N 1
ATOM 1406 C CA . ARG A 1 184 ? -11.648 66.125 5.703 1 62.66 184 ARG A CA 1
ATOM 1407 C C . ARG A 1 184 ? -11.461 67.312 6.609 1 62.66 184 ARG A C 1
ATOM 1409 O O . ARG A 1 184 ? -12.336 68.188 6.691 1 62.66 184 ARG A O 1
ATOM 1416 N N . SER A 1 185 ? -10.344 67.312 7.273 1 63 185 SER A N 1
ATOM 1417 C CA . SER A 1 185 ? -10.07 68.438 8.164 1 63 185 SER A CA 1
ATOM 1418 C C . SER A 1 185 ? -9.875 69.75 7.379 1 63 185 SER A C 1
ATOM 1420 O O . SER A 1 185 ? -10.344 70.812 7.797 1 63 185 SER A O 1
ATOM 1422 N N . ARG A 1 186 ? -9.266 69.562 6.332 1 58.84 186 ARG A N 1
ATOM 1423 C CA . ARG A 1 186 ? -8.969 70.75 5.543 1 58.84 186 ARG A CA 1
ATOM 1424 C C . ARG A 1 186 ? -10.227 71.312 4.871 1 58.84 186 ARG A C 1
ATOM 1426 O O . ARG A 1 186 ? -10.445 72.5 4.824 1 58.84 186 ARG A O 1
ATOM 1433 N N . LEU A 1 187 ? -10.891 70.312 4.43 1 54.66 187 LEU A N 1
ATOM 1434 C CA . LEU A 1 187 ? -12.047 70.75 3.656 1 54.66 187 LEU A CA 1
ATOM 1435 C C . LEU A 1 187 ? -13.148 71.312 4.57 1 54.66 187 LEU A C 1
ATOM 1437 O O . LEU A 1 187 ? -13.938 72.125 4.172 1 54.66 187 LEU A O 1
ATOM 1441 N N . THR A 1 188 ? -13.188 70.688 5.715 1 54.75 188 THR A N 1
ATOM 1442 C CA . THR A 1 188 ? -14.242 71.188 6.605 1 54.75 188 THR A CA 1
ATOM 1443 C C . THR A 1 188 ? -13.703 72.25 7.547 1 54.75 188 THR A C 1
ATOM 1445 O O . THR A 1 188 ? -14.383 72.625 8.5 1 54.75 188 THR A O 1
ATOM 1448 N N . ARG A 1 189 ? -12.766 72.938 7.316 1 52.53 189 ARG A N 1
ATOM 1449 C CA . ARG A 1 189 ? -12.172 74.062 8.062 1 52.53 189 ARG A CA 1
ATOM 1450 C C . ARG A 1 189 ? -12.086 73.75 9.547 1 52.53 189 ARG A C 1
ATOM 1452 O O . ARG A 1 189 ? -12.414 74.562 10.398 1 52.53 189 ARG A O 1
ATOM 1459 N N . GLY A 1 190 ? -11.656 72.438 10 1 51.38 190 GLY A N 1
ATOM 1460 C CA . GLY A 1 190 ? -11.398 72.062 11.383 1 51.38 190 GLY A CA 1
ATOM 1461 C C . GLY A 1 190 ? -12.625 71.5 12.086 1 51.38 190 GLY A C 1
ATOM 1462 O O . GLY A 1 190 ? -12.555 71.125 13.25 1 51.38 190 GLY A O 1
ATOM 1463 N N . ALA A 1 191 ? -13.797 71.625 11.5 1 48.06 191 ALA A N 1
ATOM 1464 C CA . ALA A 1 191 ? -15.047 71.25 12.156 1 48.06 191 ALA A CA 1
ATOM 1465 C C . ALA A 1 191 ? -15.094 69.75 12.422 1 48.06 191 ALA A C 1
ATOM 1467 O O . ALA A 1 191 ? -15.602 69.312 13.453 1 48.06 191 ALA A O 1
ATOM 1468 N N . LEU A 1 192 ? -14.758 69.125 11.453 1 45.91 192 LEU A N 1
ATOM 1469 C CA . LEU A 1 192 ? -14.742 67.688 11.602 1 45.91 192 LEU A CA 1
ATOM 1470 C C . LEU A 1 192 ? -13.336 67.188 11.922 1 45.91 192 LEU A C 1
ATOM 1472 O O . LEU A 1 192 ? -12.703 66.5 11.094 1 45.91 192 LEU A O 1
ATOM 1476 N N . GLU A 1 193 ? -12.633 67.812 12.844 1 49 193 GLU A N 1
ATOM 1477 C CA . GLU A 1 193 ? -11.258 67.5 13.188 1 49 193 GLU A CA 1
ATOM 1478 C C . GLU A 1 193 ? -11.203 66.125 13.953 1 49 193 GLU A C 1
ATOM 1480 O O . GLU A 1 193 ? -11.953 65.938 14.906 1 49 193 GLU A O 1
ATOM 1485 N N . ASP A 1 194 ? -10.875 65.125 13.266 1 49.38 194 ASP A N 1
ATOM 1486 C CA . ASP A 1 194 ? -10.648 63.875 13.938 1 49.38 194 ASP A CA 1
ATOM 1487 C C . ASP A 1 194 ? -9.414 63.938 14.836 1 49.38 194 ASP A C 1
ATOM 1489 O O . ASP A 1 194 ? -8.281 64.062 14.344 1 49.38 194 ASP A O 1
ATOM 1493 N N . GLU A 1 195 ? -9.5 64.562 15.969 1 50.91 195 GLU A N 1
ATOM 1494 C CA . GLU A 1 195 ? -8.422 65 16.875 1 50.91 195 GLU A CA 1
ATOM 1495 C C . GLU A 1 195 ? -7.414 63.844 17.047 1 50.91 195 GLU A C 1
ATOM 1497 O O . GLU A 1 195 ? -6.223 64.062 17.234 1 50.91 195 GLU A O 1
ATOM 1502 N N . ASP A 1 196 ? -7.797 62.625 16.891 1 53.91 196 ASP A N 1
ATOM 1503 C CA . ASP A 1 196 ? -6.91 61.562 17.344 1 53.91 196 ASP A CA 1
ATOM 1504 C C . ASP A 1 196 ? -6.344 60.781 16.156 1 53.91 196 ASP A C 1
ATOM 1506 O O . ASP A 1 196 ? -5.715 59.719 16.328 1 53.91 196 ASP A O 1
ATOM 1510 N N . ILE A 1 197 ? -6.422 61.375 14.859 1 53.25 197 ILE A N 1
ATOM 1511 C CA . ILE A 1 197 ? -5.941 60.562 13.742 1 53.25 197 ILE A CA 1
ATOM 1512 C C . ILE A 1 197 ? -4.609 61.125 13.242 1 53.25 197 ILE A C 1
ATOM 1514 O O . ILE A 1 197 ? -4.543 62.25 12.75 1 53.25 197 ILE A O 1
ATOM 1518 N N . ASN A 1 198 ? -3.498 60.656 13.82 1 54.56 198 ASN A N 1
ATOM 1519 C CA . ASN A 1 198 ? -2.148 60.875 13.312 1 54.56 198 ASN A CA 1
ATOM 1520 C C . ASN A 1 198 ? -1.659 59.656 12.508 1 54.56 198 ASN A C 1
ATOM 1522 O O . ASN A 1 198 ? -2.27 58.594 12.539 1 54.56 198 ASN A O 1
ATOM 1526 N N . LEU A 1 199 ? -0.749 60.031 11.609 1 50.97 199 LEU A N 1
ATOM 1527 C CA . LEU A 1 199 ? -0.178 58.969 10.797 1 50.97 199 LEU A CA 1
ATOM 1528 C C . LEU A 1 199 ? 0.123 57.75 11.648 1 50.97 199 LEU A C 1
ATOM 1530 O O . LEU A 1 199 ? -0.094 56.625 11.211 1 50.97 199 LEU A O 1
ATOM 1534 N N . GLY A 1 200 ? 0.513 58.062 12.75 1 52 200 GLY A N 1
ATOM 1535 C CA . GLY A 1 200 ? 0.85 56.969 13.641 1 52 200 GLY A CA 1
ATOM 1536 C C . GLY A 1 200 ? -0.361 56.156 14.094 1 52 200 GLY A C 1
ATOM 1537 O O . GLY A 1 200 ? -0.323 54.938 14.133 1 52 200 GLY A O 1
ATOM 1538 N N . THR A 1 201 ? -1.351 56.906 14.281 1 58.41 201 THR A N 1
ATOM 1539 C CA . THR A 1 201 ? -2.547 56.219 14.758 1 58.41 201 THR A CA 1
ATOM 1540 C C . THR A 1 201 ? -3.191 55.406 13.641 1 58.41 201 THR A C 1
ATOM 1542 O O . THR A 1 201 ? -3.705 54.312 13.883 1 58.41 201 THR A O 1
ATOM 1545 N N . THR A 1 202 ? -3.033 55.969 12.477 1 56.84 202 THR A N 1
ATOM 1546 C CA . THR A 1 202 ? -3.652 55.25 11.359 1 56.84 202 THR A CA 1
ATOM 1547 C C . THR A 1 202 ? -2.871 54 11.023 1 56.84 202 THR A C 1
ATOM 1549 O O . THR A 1 202 ? -3.459 52.969 10.672 1 56.84 202 THR A O 1
ATOM 1552 N N . LEU A 1 203 ? -1.616 54.156 11.148 1 55.69 203 LEU A N 1
ATOM 1553 C CA . LEU A 1 203 ? -0.793 52.969 10.93 1 55.69 203 LEU A CA 1
ATOM 1554 C C . LEU A 1 203 ? -1.074 51.906 11.984 1 55.69 203 LEU A C 1
ATOM 1556 O O . LEU A 1 203 ? -1.119 50.719 11.68 1 55.69 203 LEU A O 1
ATOM 1560 N N . TRP A 1 204 ? -1.306 52.438 13.062 1 59.59 204 TRP A N 1
ATOM 1561 C CA . TRP A 1 204 ? -1.587 51.5 14.164 1 59.59 204 TRP A CA 1
ATOM 1562 C C . TRP A 1 204 ? -2.906 50.781 13.945 1 59.59 204 TRP A C 1
ATOM 1564 O O . TRP A 1 204 ? -3.004 49.594 14.195 1 59.59 204 TRP A O 1
ATOM 1574 N N . VAL A 1 205 ? -3.805 51.469 13.477 1 58.91 205 VAL A N 1
ATOM 1575 C CA . VAL A 1 205 ? -5.117 50.875 13.266 1 58.91 205 VAL A CA 1
ATOM 1576 C C . VAL A 1 205 ? -5.039 49.844 12.148 1 58.91 205 VAL A C 1
ATOM 1578 O O . VAL A 1 205 ? -5.625 48.75 12.25 1 58.91 205 VAL A O 1
ATOM 1581 N N . SER A 1 206 ? -4.266 50.188 11.188 1 56.88 206 SER A N 1
ATOM 1582 C CA . SER A 1 206 ? -4.18 49.312 10.039 1 56.88 206 SER A CA 1
ATOM 1583 C C . SER A 1 206 ? -3.494 48 10.422 1 56.88 206 SER A C 1
ATOM 1585 O O . SER A 1 206 ? -3.91 46.906 9.984 1 56.88 206 SER A O 1
ATOM 1587 N N . VAL A 1 207 ? -2.543 48.125 11.258 1 57.53 207 VAL A N 1
ATOM 1588 C CA . VAL A 1 207 ? -1.823 46.906 11.648 1 57.53 207 VAL A CA 1
ATOM 1589 C C . VAL A 1 207 ? -2.562 46.219 12.789 1 57.53 207 VAL A C 1
ATOM 1591 O O . VAL A 1 207 ? -2.561 44.969 12.875 1 57.53 207 VAL A O 1
ATOM 1594 N N . GLY A 1 208 ? -3.164 46.969 13.547 1 58.44 208 GLY A N 1
ATOM 1595 C CA . GLY A 1 208 ? -3.873 46.438 14.695 1 58.44 208 GLY A CA 1
ATOM 1596 C C . GLY A 1 208 ? -5.043 45.562 14.312 1 58.44 208 GLY A C 1
ATOM 1597 O O . GLY A 1 208 ? -5.371 44.594 15.031 1 58.44 208 GLY A O 1
ATOM 1598 N N . TRP A 1 209 ? -5.562 45.844 13.141 1 54.41 209 TRP A N 1
ATOM 1599 C CA . TRP A 1 209 ? -6.715 45.062 12.711 1 54.41 209 TRP A CA 1
ATOM 1600 C C . TRP A 1 209 ? -6.316 43.625 12.445 1 54.41 209 TRP A C 1
ATOM 1602 O O . TRP A 1 209 ? -7.145 42.719 12.562 1 54.41 209 TRP A O 1
ATOM 1612 N N . ILE A 1 210 ? -5.184 43.562 12.086 1 53.69 210 ILE A N 1
ATOM 1613 C CA . ILE A 1 210 ? -4.77 42.188 11.828 1 53.69 210 ILE A CA 1
ATOM 1614 C C . ILE A 1 210 ? -4.883 41.375 13.109 1 53.69 210 ILE A C 1
ATOM 1616 O O . ILE A 1 210 ? -5.242 40.188 13.062 1 53.69 210 ILE A O 1
ATOM 1620 N N . THR A 1 211 ? -4.785 42.094 14.18 1 53.19 211 THR A N 1
ATOM 1621 C CA . THR A 1 211 ? -4.812 41.375 15.453 1 53.19 211 THR A CA 1
ATOM 1622 C C . THR A 1 211 ? -6.176 41.5 16.125 1 53.19 211 THR A C 1
ATOM 1624 O O . THR A 1 211 ? -6.414 40.938 17.188 1 53.19 211 THR A O 1
ATOM 1627 N N . GLY A 1 212 ? -7.301 42.031 15.555 1 51.94 212 GLY A N 1
ATOM 1628 C CA . GLY A 1 212 ? -8.688 42.062 15.992 1 51.94 212 GLY A CA 1
ATOM 1629 C C . GLY A 1 212 ? -9.109 43.375 16.578 1 51.94 212 GLY A C 1
ATOM 1630 O O . GLY A 1 212 ? -10.297 43.625 16.812 1 51.94 212 GLY A O 1
ATOM 1631 N N . ASP A 1 213 ? -8.453 44.312 17.391 1 48.28 213 ASP A N 1
ATOM 1632 C CA . ASP A 1 213 ? -8.977 45.156 18.469 1 48.28 213 ASP A CA 1
ATOM 1633 C C . ASP A 1 213 ? -9.227 46.562 17.953 1 48.28 213 ASP A C 1
ATOM 1635 O O . ASP A 1 213 ? -9.609 47.438 18.734 1 48.28 213 ASP A O 1
ATOM 1639 N N . ILE A 1 214 ? -8.984 47.219 16.844 1 51.31 214 ILE A N 1
ATOM 1640 C CA . ILE A 1 214 ? -8.562 48.594 17.156 1 51.31 214 ILE A CA 1
ATOM 1641 C C . ILE A 1 214 ? -9.703 49.562 16.844 1 51.31 214 ILE A C 1
ATOM 1643 O O . ILE A 1 214 ? -10.352 49.469 15.805 1 51.31 214 ILE A O 1
ATOM 1647 N N . ALA A 1 215 ? -10.273 50.125 17.922 1 51.97 215 ALA A N 1
ATOM 1648 C CA . ALA A 1 215 ? -11.172 51.281 17.797 1 51.97 215 ALA A CA 1
ATOM 1649 C C . ALA A 1 215 ? -10.672 52.25 16.734 1 51.97 215 ALA A C 1
ATOM 1651 O O . ALA A 1 215 ? -9.5 52.625 16.734 1 51.97 215 ALA A O 1
ATOM 1652 N N . ILE A 1 216 ? -11.359 52.25 15.578 1 53.62 216 ILE A N 1
ATOM 1653 C CA . ILE A 1 216 ? -11.055 53.156 14.469 1 53.62 216 ILE A CA 1
ATOM 1654 C C . ILE A 1 216 ? -11.445 54.594 14.844 1 53.62 216 ILE A C 1
ATOM 1656 O O . ILE A 1 216 ? -12.617 54.875 15.109 1 53.62 216 ILE A O 1
ATOM 1660 N N . PRO A 1 217 ? -10.344 55.344 15.188 1 55.34 217 PRO A N 1
ATOM 1661 C CA . PRO A 1 217 ? -10.703 56.75 15.414 1 55.34 217 PRO A CA 1
ATOM 1662 C C . PRO A 1 217 ? -11.133 57.469 14.133 1 55.34 217 PRO A C 1
ATOM 1664 O O . PRO A 1 217 ? -10.859 56.969 13.031 1 55.34 217 PRO A O 1
ATOM 1667 N N . GLY A 1 218 ? -12.148 58.312 14.195 1 55.38 218 GLY A N 1
ATOM 1668 C CA . GLY A 1 218 ? -12.43 59.25 13.117 1 55.38 218 GLY A CA 1
ATOM 1669 C C . GLY A 1 218 ? -13.859 59.188 12.625 1 55.38 218 GLY A C 1
ATOM 1670 O O . GLY A 1 218 ? -14.727 58.625 13.297 1 55.38 218 GLY A O 1
ATOM 1671 N N . GLY A 1 219 ? -14.047 59.875 11.594 1 54.41 219 GLY A N 1
ATOM 1672 C CA . GLY A 1 219 ? -15.352 60 10.977 1 54.41 219 GLY A CA 1
ATOM 1673 C C . GLY A 1 219 ? -15.812 58.75 10.266 1 54.41 219 GLY A C 1
ATOM 1674 O O . GLY A 1 219 ? -15.094 57.75 10.25 1 54.41 219 GLY A O 1
ATOM 1675 N N . ILE A 1 220 ? -16.953 58.781 9.75 1 53.22 220 ILE A N 1
ATOM 1676 C CA . ILE A 1 220 ? -17.625 57.625 9.117 1 53.22 220 ILE A CA 1
ATOM 1677 C C . ILE A 1 220 ? -16.797 57.125 7.938 1 53.22 220 ILE A C 1
ATOM 1679 O O . ILE A 1 220 ? -16.719 55.938 7.691 1 53.22 220 ILE A O 1
ATOM 1683 N N . SER A 1 221 ? -16.203 58.094 7.203 1 61.22 221 SER A N 1
ATOM 1684 C CA . SER A 1 221 ? -15.43 57.719 6.031 1 61.22 221 SER A CA 1
ATOM 1685 C C . SER A 1 221 ? -14.227 56.875 6.422 1 61.22 221 SER A C 1
ATOM 1687 O O . SER A 1 221 ? -13.922 55.875 5.77 1 61.22 221 SER A O 1
ATOM 1689 N N . ILE A 1 222 ? -13.625 57.188 7.453 1 61.28 222 ILE A N 1
ATOM 1690 C CA . ILE A 1 222 ? -12.461 56.438 7.914 1 61.28 222 ILE A CA 1
ATOM 1691 C C . ILE A 1 222 ? -12.891 55.094 8.492 1 61.28 222 ILE A C 1
ATOM 1693 O O . ILE A 1 222 ? -12.211 54.094 8.312 1 61.28 222 ILE A O 1
ATOM 1697 N N . LYS A 1 223 ? -14.062 55.125 8.906 1 58.56 223 LYS A N 1
ATOM 1698 C CA . LYS A 1 223 ? -14.594 53.875 9.477 1 58.56 223 LYS A CA 1
ATOM 1699 C C . LYS A 1 223 ? -14.938 52.875 8.391 1 58.56 223 LYS A C 1
ATOM 1701 O O . LYS A 1 223 ? -14.734 51.688 8.562 1 58.56 223 LYS A O 1
ATOM 1706 N N . VAL A 1 224 ? -15.414 53.375 7.34 1 60.16 224 VAL A N 1
ATOM 1707 C CA . VAL A 1 224 ? -15.734 52.5 6.227 1 60.16 224 VAL A CA 1
ATOM 1708 C C . VAL A 1 224 ? -14.445 51.906 5.668 1 60.16 224 VAL A C 1
ATOM 1710 O O . VAL A 1 224 ? -14.398 50.688 5.352 1 60.16 224 VAL A O 1
ATOM 1713 N N . LEU A 1 225 ? -13.477 52.719 5.555 1 66.81 225 LEU A N 1
ATOM 1714 C CA . LEU A 1 225 ? -12.188 52.219 5.102 1 66.81 225 LEU A CA 1
ATOM 1715 C C . LEU A 1 225 ? -11.617 51.219 6.102 1 66.81 225 LEU A C 1
ATOM 1717 O O . LEU A 1 225 ? -11.031 50.188 5.715 1 66.81 225 LEU A O 1
ATOM 1721 N N . GLY A 1 226 ? -11.82 51.5 7.328 1 63.41 226 GLY A N 1
ATOM 1722 C CA . GLY A 1 226 ? -11.375 50.594 8.367 1 63.41 226 GLY A CA 1
ATOM 1723 C C . GLY A 1 226 ? -12.086 49.25 8.32 1 63.41 226 GLY A C 1
ATOM 1724 O O . GLY A 1 226 ? -11.453 48.219 8.5 1 63.41 226 GLY A O 1
ATOM 1725 N N . LEU A 1 227 ? -13.32 49.312 7.984 1 57.97 227 LEU A N 1
ATOM 1726 C CA . LEU A 1 227 ? -14.086 48.062 7.875 1 57.97 227 LEU A CA 1
ATOM 1727 C C . LEU A 1 227 ? -13.609 47.25 6.691 1 57.97 227 LEU A C 1
ATOM 1729 O O . LEU A 1 227 ? -13.508 46 6.789 1 57.97 227 LEU A O 1
ATOM 1733 N N . SER A 1 228 ? -13.461 47.906 5.613 1 64 228 SER A N 1
ATOM 1734 C CA . SER A 1 228 ? -12.969 47.219 4.438 1 64 228 SER A CA 1
ATOM 1735 C C . SER A 1 228 ? -11.602 46.594 4.703 1 64 228 SER A C 1
ATOM 1737 O O . SER A 1 228 ? -11.336 45.469 4.277 1 64 228 SER A O 1
ATOM 1739 N N . TRP A 1 229 ? -10.781 47.281 5.414 1 68.75 229 TRP A N 1
ATOM 1740 C CA . TRP A 1 229 ? -9.469 46.75 5.785 1 68.75 229 TRP A CA 1
ATOM 1741 C C . TRP A 1 229 ? -9.602 45.594 6.762 1 68.75 229 TRP A C 1
ATOM 1743 O O . TRP A 1 229 ? -8.867 44.594 6.66 1 68.75 229 TRP A O 1
ATOM 1753 N N . GLY A 1 230 ? -10.523 45.75 7.664 1 62.88 230 GLY A N 1
ATOM 1754 C CA . GLY A 1 230 ? -10.773 44.656 8.602 1 62.88 230 GLY A CA 1
ATOM 1755 C C . GLY A 1 230 ? -11.188 43.375 7.922 1 62.88 230 GLY A C 1
ATOM 1756 O O . GLY A 1 230 ? -10.695 42.281 8.266 1 62.88 230 GLY A O 1
ATOM 1757 N N . ILE A 1 231 ? -12.039 43.531 6.957 1 59.44 231 ILE A N 1
ATOM 1758 C CA . ILE A 1 231 ? -12.484 42.344 6.211 1 59.44 231 ILE A CA 1
ATOM 1759 C C . ILE A 1 231 ? -11.312 41.75 5.445 1 59.44 231 ILE A C 1
ATOM 1761 O O . ILE A 1 231 ? -11.148 40.531 5.41 1 59.44 231 ILE A O 1
ATOM 1765 N N . PHE A 1 232 ? -10.531 42.625 4.855 1 64.06 232 PHE A N 1
ATOM 1766 C CA . PHE A 1 232 ? -9.352 42.156 4.125 1 64.06 232 PHE A CA 1
ATOM 1767 C C . PHE A 1 232 ? -8.406 41.406 5.047 1 64.06 232 PHE A C 1
ATOM 1769 O O . PHE A 1 232 ? -7.938 40.312 4.703 1 64.06 232 PHE A O 1
ATOM 1776 N N . THR A 1 233 ? -8.188 41.875 6.215 1 67.88 233 THR A N 1
ATOM 1777 C CA . THR A 1 233 ? -7.258 41.25 7.156 1 67.88 233 THR A CA 1
ATOM 1778 C C . THR A 1 233 ? -7.812 39.938 7.688 1 67.88 233 THR A C 1
ATOM 1780 O O . THR A 1 233 ? -7.066 38.969 7.898 1 67.88 233 THR A O 1
ATOM 1783 N N . LEU A 1 234 ? -9.086 39.969 7.82 1 60.62 234 LEU A N 1
ATOM 1784 C CA . LEU A 1 234 ? -9.727 38.75 8.281 1 60.62 234 LEU A CA 1
ATOM 1785 C C . LEU A 1 234 ? -9.539 37.625 7.27 1 60.62 234 LEU A C 1
ATOM 1787 O O . LEU A 1 234 ? -9.25 36.5 7.648 1 60.62 234 LEU A O 1
ATOM 1791 N N . VAL A 1 235 ? -9.703 37.969 6.062 1 58.66 235 VAL A N 1
ATOM 1792 C CA . VAL A 1 235 ? -9.562 37 4.996 1 58.66 235 VAL A CA 1
ATOM 1793 C C . VAL A 1 235 ? -8.102 36.531 4.898 1 58.66 235 VAL A C 1
ATOM 1795 O O . VAL A 1 235 ? -7.82 35.344 4.734 1 58.66 235 VAL A O 1
ATOM 1798 N N . VAL A 1 236 ? -7.258 37.5 5.02 1 64.19 236 VAL A N 1
ATOM 1799 C CA . VAL A 1 236 ? -5.84 37.188 4.898 1 64.19 236 VAL A CA 1
ATOM 1800 C C . VAL A 1 236 ? -5.406 36.281 6.051 1 64.19 236 VAL A C 1
ATOM 1802 O O . VAL A 1 236 ? -4.688 35.312 5.84 1 64.19 236 VAL A O 1
ATOM 1805 N N . VAL A 1 237 ? -5.91 36.594 7.305 1 69.44 237 VAL A N 1
ATOM 1806 C CA . VAL A 1 237 ? -5.523 35.812 8.484 1 69.44 237 VAL A CA 1
ATOM 1807 C C . VAL A 1 237 ? -6.098 34.406 8.383 1 69.44 237 VAL A C 1
ATOM 1809 O O . VAL A 1 237 ? -5.422 33.438 8.719 1 69.44 237 VAL A O 1
ATOM 1812 N N . ASN A 1 238 ? -7.289 34.344 7.848 1 60.53 238 ASN A N 1
ATOM 1813 C CA . ASN A 1 238 ? -7.906 33.031 7.703 1 60.53 238 ASN A CA 1
ATOM 1814 C C . ASN A 1 238 ? -7.215 32.188 6.625 1 60.53 238 ASN A C 1
ATOM 1816 O O . ASN A 1 238 ? -7.051 30.984 6.777 1 60.53 238 ASN A O 1
ATOM 1820 N N . THR A 1 239 ? -6.852 32.812 5.613 1 59.62 239 THR A N 1
ATOM 1821 C CA . THR A 1 239 ? -6.117 32.125 4.562 1 59.62 239 THR A CA 1
ATOM 1822 C C . THR A 1 239 ? -4.75 31.672 5.07 1 59.62 239 THR A C 1
ATOM 1824 O O . THR A 1 239 ? -4.293 30.562 4.746 1 59.62 239 THR A O 1
ATOM 1827 N N . TYR A 1 240 ? -4.152 32.531 5.84 1 67.19 240 TYR A N 1
ATOM 1828 C CA . TYR A 1 240 ? -2.875 32.188 6.449 1 67.19 240 TYR A CA 1
ATOM 1829 C C . TYR A 1 240 ? -3.012 30.938 7.309 1 67.19 240 TYR A C 1
ATOM 1831 O O . TYR A 1 240 ? -2.191 30.016 7.219 1 67.19 240 TYR A O 1
ATOM 1839 N N . THR A 1 241 ? -4.059 30.891 8.086 1 67.25 241 THR A N 1
ATOM 1840 C CA . THR A 1 241 ? -4.285 29.766 8.992 1 67.25 241 THR A CA 1
ATOM 1841 C C . THR A 1 241 ? -4.551 28.484 8.219 1 67.25 241 THR A C 1
ATOM 1843 O O . THR A 1 241 ? -4.031 27.422 8.57 1 67.25 241 THR A O 1
ATOM 1846 N N . ALA A 1 242 ? -5.238 28.656 7.199 1 57.88 242 ALA A N 1
ATOM 1847 C CA . ALA A 1 242 ? -5.578 27.516 6.367 1 57.88 242 ALA A CA 1
ATOM 1848 C C . ALA A 1 242 ? -4.336 26.938 5.684 1 57.88 242 ALA A C 1
ATOM 1850 O O . ALA A 1 242 ? -4.141 25.719 5.652 1 57.88 242 ALA A O 1
ATOM 1851 N N . ASN A 1 243 ? -3.561 27.828 5.145 1 56.28 243 ASN A N 1
ATOM 1852 C CA . ASN A 1 243 ? -2.361 27.391 4.43 1 56.28 243 ASN A CA 1
ATOM 1853 C C . ASN A 1 243 ? -1.328 26.797 5.375 1 56.28 243 ASN A C 1
ATOM 1855 O O . ASN A 1 243 ? -0.618 25.859 5.012 1 56.28 243 ASN A O 1
ATOM 1859 N N . LEU A 1 244 ? -1.316 27.328 6.465 1 61.34 244 LEU A N 1
ATOM 1860 C CA . LEU A 1 244 ? -0.401 26.781 7.457 1 61.34 244 LEU A CA 1
ATOM 1861 C C . LEU A 1 244 ? -0.813 25.375 7.855 1 61.34 244 LEU A C 1
ATOM 1863 O O . LEU A 1 244 ? 0.034 24.484 7.969 1 61.34 244 LEU A O 1
ATOM 1867 N N . ALA A 1 245 ? -2.047 25.25 8.016 1 59.66 245 ALA A N 1
ATOM 1868 C CA . ALA A 1 245 ? -2.57 23.938 8.359 1 59.66 245 ALA A CA 1
ATOM 1869 C C . ALA A 1 245 ? -2.275 22.922 7.262 1 59.66 245 ALA A C 1
ATOM 1871 O O . ALA A 1 245 ? -1.886 21.781 7.543 1 59.66 245 ALA A O 1
ATOM 1872 N N . ALA A 1 246 ? -2.461 23.344 6.074 1 54.22 246 ALA A N 1
ATOM 1873 C CA . ALA A 1 246 ? -2.248 22.469 4.918 1 54.22 246 ALA A CA 1
ATOM 1874 C C . ALA A 1 246 ? -0.775 22.109 4.773 1 54.22 246 ALA A C 1
ATOM 1876 O O . ALA A 1 246 ? -0.444 20.969 4.434 1 54.22 246 ALA A O 1
ATOM 1877 N N . SER A 1 247 ? 0.056 23.172 4.859 1 52.09 247 SER A N 1
ATOM 1878 C CA . SER A 1 247 ? 1.485 22.938 4.68 1 52.09 247 SER A CA 1
ATOM 1879 C C . SER A 1 247 ? 2.018 21.953 5.719 1 52.09 247 SER A C 1
ATOM 1881 O O . SER A 1 247 ? 2.932 21.188 5.434 1 52.09 247 SER A O 1
ATOM 1883 N N . LEU A 1 248 ? 1.399 22.125 6.766 1 50.22 248 LEU A N 1
ATOM 1884 C CA . LEU A 1 248 ? 1.82 21.203 7.82 1 50.22 248 LEU A CA 1
ATOM 1885 C C . LEU A 1 248 ? 1.264 19.812 7.582 1 50.22 248 LEU A C 1
ATOM 1887 O O . LEU A 1 248 ? 1.883 18.812 7.965 1 50.22 248 LEU A O 1
ATOM 1891 N N . THR A 1 249 ? 0.276 19.812 6.98 1 49.62 249 THR A N 1
ATOM 1892 C CA . THR A 1 249 ? -0.305 18.516 6.648 1 49.62 249 THR A CA 1
ATOM 1893 C C . THR A 1 249 ? 0.438 17.875 5.48 1 49.62 249 THR A C 1
ATOM 1895 O O . THR A 1 249 ? 0.696 16.672 5.488 1 49.62 249 THR A O 1
ATOM 1898 N N . VAL A 1 250 ? 0.662 18.75 4.352 1 45.41 250 VAL A N 1
ATOM 1899 C CA . VAL A 1 250 ? 1.225 18.234 3.105 1 45.41 250 VAL A CA 1
ATOM 1900 C C . VAL A 1 250 ? 2.719 17.969 3.283 1 45.41 250 VAL A C 1
ATOM 1902 O O . VAL A 1 250 ? 3.268 17.047 2.678 1 45.41 250 VAL A O 1
ATOM 1905 N N . LYS A 1 251 ? 3.5 19.031 3.875 1 44.88 251 LYS A N 1
ATOM 1906 C CA . LYS A 1 251 ? 4.953 18.875 3.861 1 44.88 251 LYS A CA 1
ATOM 1907 C C . LYS A 1 251 ? 5.367 17.469 4.27 1 44.88 251 LYS A C 1
ATOM 1909 O O . LYS A 1 251 ? 6.43 16.984 3.869 1 44.88 251 LYS A O 1
ATOM 1914 N N . SER A 1 252 ? 4.762 16.891 5.055 1 40.84 252 SER A N 1
ATOM 1915 C CA . SER A 1 252 ? 5.305 15.555 5.293 1 40.84 252 SER A CA 1
ATOM 1916 C C . SER A 1 252 ? 5.375 14.75 4 1 40.84 252 SER A C 1
ATOM 1918 O O . SER A 1 252 ? 6.281 13.938 3.818 1 40.84 252 SER A O 1
ATOM 1920 N N . LEU A 1 253 ? 4.207 14.469 3.578 1 39.72 253 LEU A N 1
ATOM 1921 C CA . LEU A 1 253 ? 4.082 13.234 2.822 1 39.72 253 LEU A CA 1
ATOM 1922 C C . LEU A 1 253 ? 4.82 13.328 1.491 1 39.72 253 LEU A C 1
ATOM 1924 O O . LEU A 1 253 ? 5.578 12.422 1.129 1 39.72 253 LEU A O 1
ATOM 1928 N N . GLN A 1 254 ? 4.184 13.812 0.247 1 44.31 254 GLN A N 1
ATOM 1929 C CA . GLN A 1 254 ? 4.035 13.195 -1.065 1 44.31 254 GLN A CA 1
ATOM 1930 C C . GLN A 1 254 ? 5.074 13.727 -2.047 1 44.31 254 GLN A C 1
ATOM 1932 O O . GLN A 1 254 ? 5.125 14.93 -2.311 1 44.31 254 GLN A O 1
ATOM 1937 N N . THR A 1 255 ? 6.352 13.195 -2.088 1 52.84 255 THR A N 1
ATOM 1938 C CA . THR A 1 255 ? 6.941 13.312 -3.416 1 52.84 255 THR A CA 1
ATOM 1939 C C . THR A 1 255 ? 5.867 13.219 -4.496 1 52.84 255 THR A C 1
ATOM 1941 O O . THR A 1 255 ? 4.895 12.477 -4.348 1 52.84 255 THR A O 1
ATOM 1944 N N . SER A 1 256 ? 5.75 14.234 -5.301 1 62.78 256 SER A N 1
ATOM 1945 C CA . SER A 1 256 ? 4.758 14.359 -6.367 1 62.78 256 SER A CA 1
ATOM 1946 C C . SER A 1 256 ? 4.773 13.133 -7.273 1 62.78 256 SER A C 1
ATOM 1948 O O . SER A 1 256 ? 3.877 12.953 -8.102 1 62.78 256 SER A O 1
ATOM 1950 N N . ILE A 1 257 ? 5.863 12.305 -7.098 1 76.88 257 ILE A N 1
ATOM 1951 C CA . ILE A 1 257 ? 5.918 11.156 -8 1 76.88 257 ILE A CA 1
ATOM 1952 C C . ILE A 1 257 ? 5.348 9.922 -7.301 1 76.88 257 ILE A C 1
ATOM 1954 O O . ILE A 1 257 ? 5.941 9.414 -6.348 1 76.88 257 ILE A O 1
ATOM 1958 N N . ASN A 1 258 ? 4.234 9.492 -7.723 1 77.19 258 ASN A N 1
ATOM 1959 C CA . ASN A 1 258 ? 3.602 8.344 -7.09 1 77.19 258 ASN A CA 1
ATOM 1960 C C . ASN A 1 258 ? 3.342 7.223 -8.094 1 77.19 258 ASN A C 1
ATOM 1962 O O . ASN A 1 258 ? 3.029 6.094 -7.711 1 77.19 258 ASN A O 1
ATOM 1966 N N . SER A 1 259 ? 3.465 7.59 -9.398 1 82 259 SER A N 1
ATOM 1967 C CA . SER A 1 259 ? 3.164 6.625 -10.445 1 82 259 SER A CA 1
ATOM 1968 C C . SER A 1 259 ? 4.113 6.781 -11.633 1 82 259 SER A C 1
ATOM 1970 O O . SER A 1 259 ? 4.793 7.801 -11.758 1 82 259 SER A O 1
ATOM 1972 N N . PRO A 1 260 ? 4.164 5.711 -12.406 1 87.19 260 PRO A N 1
ATOM 1973 C CA . PRO A 1 260 ? 4.984 5.836 -13.617 1 87.19 260 PRO A CA 1
ATOM 1974 C C . PRO A 1 260 ? 4.523 6.969 -14.523 1 87.19 260 PRO A C 1
ATOM 1976 O O . PRO A 1 260 ? 5.344 7.574 -15.227 1 87.19 260 PRO A O 1
ATOM 1979 N N . ASP A 1 261 ? 3.275 7.25 -14.477 1 85.81 261 ASP A N 1
ATOM 1980 C CA . ASP A 1 261 ? 2.76 8.359 -15.273 1 85.81 261 ASP A CA 1
ATOM 1981 C C . ASP A 1 261 ? 3.332 9.695 -14.797 1 85.81 261 ASP A C 1
ATOM 1983 O O . ASP A 1 261 ? 3.641 10.57 -15.609 1 85.81 261 ASP A O 1
ATOM 1987 N N . ASP A 1 262 ? 3.451 9.773 -13.5 1 83.81 262 ASP A N 1
ATOM 1988 C CA . ASP A 1 262 ? 4.043 10.984 -12.922 1 83.81 262 ASP A CA 1
ATOM 1989 C C . ASP A 1 262 ? 5.508 11.117 -13.32 1 83.81 262 ASP A C 1
ATOM 1991 O O . ASP A 1 262 ? 6.016 12.227 -13.484 1 83.81 262 ASP A O 1
ATOM 1995 N N . LEU A 1 263 ? 6.125 10.062 -13.469 1 86.75 263 LEU A N 1
ATOM 1996 C CA . LEU A 1 263 ? 7.535 10.047 -13.836 1 86.75 263 LEU A CA 1
ATOM 1997 C C . LEU A 1 263 ? 7.73 10.562 -15.266 1 86.75 263 LEU A C 1
ATOM 1999 O O . LEU A 1 263 ? 8.664 11.32 -15.531 1 86.75 263 LEU A O 1
ATOM 2003 N N . ILE A 1 264 ? 6.859 10.164 -16.125 1 87.69 264 ILE A N 1
ATOM 2004 C CA . ILE A 1 264 ? 6.969 10.539 -17.531 1 87.69 264 ILE A CA 1
ATOM 2005 C C . ILE A 1 264 ? 6.621 12.016 -17.703 1 87.69 264 ILE A C 1
ATOM 2007 O O . ILE A 1 264 ? 7.141 12.688 -18.594 1 87.69 264 ILE A O 1
ATOM 2011 N N . GLY A 1 265 ? 5.766 12.453 -16.875 1 84.12 265 GLY A N 1
ATOM 2012 C CA . GLY A 1 265 ? 5.285 13.82 -17 1 84.12 265 GLY A CA 1
ATOM 2013 C C . GLY A 1 265 ? 6.27 14.852 -16.484 1 84.12 265 GLY A C 1
ATOM 2014 O O . GLY A 1 265 ? 6.125 16.047 -16.75 1 84.12 265 GLY A O 1
ATOM 2015 N N . GLN A 1 266 ? 7.246 14.32 -15.844 1 80.38 266 GLN A N 1
ATOM 2016 C CA . GLN A 1 266 ? 8.219 15.242 -15.266 1 80.38 266 GLN A CA 1
ATOM 2017 C C . GLN A 1 266 ? 9.57 15.125 -15.969 1 80.38 266 GLN A C 1
ATOM 2019 O O . GLN A 1 266 ? 9.883 14.086 -16.547 1 80.38 266 GLN A O 1
ATOM 2024 N N . THR A 1 267 ? 10.328 16.297 -15.961 1 78.5 267 THR A N 1
ATOM 2025 C CA . THR A 1 267 ? 11.641 16.297 -16.609 1 78.5 267 THR A CA 1
ATOM 2026 C C . THR A 1 267 ? 12.742 16.625 -15.617 1 78.5 267 THR A C 1
ATOM 2028 O O . THR A 1 267 ? 13.93 16.562 -15.945 1 78.5 267 THR A O 1
ATOM 2031 N N . ALA A 1 268 ? 12.461 16.828 -14.422 1 79 268 ALA A N 1
ATOM 2032 C CA . ALA A 1 268 ? 13.445 17.266 -13.43 1 79 268 ALA A CA 1
ATOM 2033 C C . ALA A 1 268 ? 14.266 16.094 -12.914 1 79 268 ALA A C 1
ATOM 2035 O O . ALA A 1 268 ? 15.461 16.234 -12.633 1 79 268 ALA A O 1
ATOM 2036 N N . ILE A 1 269 ? 13.609 14.992 -12.781 1 86.06 269 ILE A N 1
ATOM 2037 C CA . ILE A 1 269 ? 14.266 13.812 -12.227 1 86.06 269 ILE A CA 1
ATOM 2038 C C . ILE A 1 269 ? 14.43 12.75 -13.312 1 86.06 269 ILE A C 1
ATOM 2040 O O . ILE A 1 269 ? 13.484 12.453 -14.039 1 86.06 269 ILE A O 1
ATOM 2044 N N . THR A 1 270 ? 15.688 12.273 -13.383 1 90.94 270 THR A N 1
ATOM 2045 C CA . THR A 1 270 ? 15.945 11.195 -14.328 1 90.94 270 THR A CA 1
ATOM 2046 C C . THR A 1 270 ? 15.75 9.836 -13.664 1 90.94 270 THR A C 1
ATOM 2048 O O . THR A 1 270 ? 15.719 9.734 -12.438 1 90.94 270 THR A O 1
ATOM 2051 N N . TYR A 1 271 ? 15.438 8.898 -14.484 1 94.5 271 TYR A N 1
ATOM 2052 C CA . TYR A 1 271 ? 15.203 7.562 -13.945 1 94.5 271 TYR A CA 1
ATOM 2053 C C . TYR A 1 271 ? 15.812 6.496 -14.852 1 94.5 271 TYR A C 1
ATOM 2055 O O . TYR A 1 271 ? 16.125 6.762 -16.016 1 94.5 271 TYR A O 1
ATOM 2063 N N . GLY A 1 272 ? 16.047 5.332 -14.25 1 95.94 272 GLY A N 1
ATOM 2064 C CA . GLY A 1 272 ? 16.672 4.258 -15.008 1 95.94 272 GLY A CA 1
ATOM 2065 C C . GLY A 1 272 ? 16.422 2.885 -14.406 1 95.94 272 GLY A C 1
ATOM 2066 O O . GLY A 1 272 ? 15.766 2.766 -13.367 1 95.94 272 GLY A O 1
ATOM 2067 N N . ILE A 1 273 ? 16.844 1.832 -15.211 1 96.06 273 ILE A N 1
ATOM 2068 C CA . ILE A 1 273 ? 16.734 0.438 -14.789 1 96.06 273 ILE A CA 1
ATOM 2069 C C . ILE A 1 273 ? 18.078 -0.275 -15.016 1 96.06 273 ILE A C 1
ATOM 2071 O O . ILE A 1 273 ? 19 0.292 -15.609 1 96.06 273 ILE A O 1
ATOM 2075 N N . GLU A 1 274 ? 18.141 -1.432 -14.453 1 93.44 274 GLU A N 1
ATOM 2076 C CA . GLU A 1 274 ? 19.328 -2.264 -14.688 1 93.44 274 GLU A CA 1
ATOM 2077 C C . GLU A 1 274 ? 19.188 -3.049 -15.992 1 93.44 274 GLU A C 1
ATOM 2079 O O . GLU A 1 274 ? 18.109 -3.541 -16.312 1 93.44 274 GLU A O 1
ATOM 2084 N N . VAL A 1 275 ? 20.312 -3.256 -16.656 1 90 275 VAL A N 1
ATOM 2085 C CA . VAL A 1 275 ? 20.312 -3.988 -17.922 1 90 275 VAL A CA 1
ATOM 2086 C C . VAL A 1 275 ? 20.266 -5.488 -17.641 1 90 275 VAL A C 1
ATOM 2088 O O . VAL A 1 275 ? 20.641 -5.945 -16.562 1 90 275 VAL A O 1
ATOM 2091 N N . ASP A 1 276 ? 19.688 -6.258 -18.562 1 87.62 276 ASP A N 1
ATOM 2092 C CA . ASP A 1 276 ? 19.656 -7.719 -18.547 1 87.62 276 ASP A CA 1
ATOM 2093 C C . ASP A 1 276 ? 18.812 -8.25 -17.391 1 87.62 276 ASP A C 1
ATOM 2095 O O . ASP A 1 276 ? 19.234 -9.156 -16.688 1 87.62 276 ASP A O 1
ATOM 2099 N N . THR A 1 277 ? 17.797 -7.488 -17.141 1 90.94 277 THR A N 1
ATOM 2100 C CA . THR A 1 277 ? 16.828 -7.902 -16.141 1 90.94 277 THR A CA 1
ATOM 2101 C C . THR A 1 277 ? 15.461 -8.148 -16.781 1 90.94 277 THR A C 1
ATOM 2103 O O . THR A 1 277 ? 15.281 -7.891 -17.969 1 90.94 277 THR A O 1
ATOM 2106 N N . ALA A 1 278 ? 14.617 -8.742 -16.016 1 92.25 278 ALA A N 1
ATOM 2107 C CA . ALA A 1 278 ? 13.266 -8.984 -16.516 1 92.25 278 ALA A CA 1
ATOM 2108 C C . ALA A 1 278 ? 12.578 -7.676 -16.875 1 92.25 278 ALA A C 1
ATOM 2110 O O . ALA A 1 278 ? 11.859 -7.605 -17.875 1 92.25 278 ALA A O 1
ATOM 2111 N N . MET A 1 279 ? 12.789 -6.66 -16.094 1 92.62 279 MET A N 1
ATOM 2112 C CA . MET A 1 279 ? 12.188 -5.352 -16.359 1 92.62 279 MET A CA 1
ATOM 2113 C C . MET A 1 279 ? 12.711 -4.773 -17.672 1 92.62 279 MET A C 1
ATOM 2115 O O . MET A 1 279 ? 11.945 -4.18 -18.438 1 92.62 279 MET A O 1
ATOM 2119 N N . HIS A 1 280 ? 13.969 -4.961 -17.875 1 92.69 280 HIS A N 1
ATOM 2120 C CA . HIS A 1 280 ? 14.578 -4.508 -19.125 1 92.69 280 HIS A CA 1
ATOM 2121 C C . HIS A 1 280 ? 13.898 -5.152 -20.328 1 92.69 280 HIS A C 1
ATOM 2123 O O . HIS A 1 280 ? 13.531 -4.461 -21.281 1 92.69 280 HIS A O 1
ATOM 2129 N N . SER A 1 281 ? 13.734 -6.449 -20.297 1 90.94 281 SER A N 1
ATOM 2130 C CA . SER A 1 281 ? 13.094 -7.184 -21.375 1 90.94 281 SER A CA 1
ATOM 2131 C C . SER A 1 281 ? 11.641 -6.75 -21.562 1 90.94 281 SER A C 1
ATOM 2133 O O . SER A 1 281 ? 11.164 -6.621 -22.688 1 90.94 281 SER A O 1
ATOM 2135 N N . PHE A 1 282 ? 11.023 -6.512 -20.516 1 91.12 282 PHE A N 1
ATOM 2136 C CA . PHE A 1 282 ? 9.633 -6.082 -20.547 1 91.12 282 PHE A CA 1
ATOM 2137 C C . PHE A 1 282 ? 9.492 -4.746 -21.266 1 91.12 282 PHE A C 1
ATOM 2139 O O . PHE A 1 282 ? 8.648 -4.594 -22.156 1 91.12 282 PHE A O 1
ATOM 2146 N N . LEU A 1 283 ? 10.289 -3.814 -20.859 1 92.81 283 LEU A N 1
ATOM 2147 C CA . LEU A 1 283 ? 10.219 -2.486 -21.453 1 92.81 283 LEU A CA 1
ATOM 2148 C C . LEU A 1 283 ? 10.578 -2.537 -22.938 1 92.81 283 LEU A C 1
ATOM 2150 O O . LEU A 1 283 ? 9.984 -1.828 -23.75 1 92.81 283 LEU A O 1
ATOM 2154 N N . GLN A 1 284 ? 11.516 -3.354 -23.234 1 90 284 GLN A N 1
ATOM 2155 C CA . GLN A 1 284 ? 11.898 -3.516 -24.641 1 90 284 GLN A CA 1
ATOM 2156 C C . GLN A 1 284 ? 10.75 -4.066 -25.469 1 90 284 GLN A C 1
ATOM 2158 O O . GLN A 1 284 ? 10.555 -3.66 -26.625 1 90 284 GLN A O 1
ATOM 2163 N N . ASP A 1 285 ? 9.992 -4.949 -24.938 1 88.75 285 ASP A N 1
ATOM 2164 C CA . ASP A 1 285 ? 8.867 -5.574 -25.641 1 88.75 285 ASP A CA 1
ATOM 2165 C C . ASP A 1 285 ? 7.73 -4.578 -25.844 1 88.75 285 ASP A C 1
ATOM 2167 O O . ASP A 1 285 ? 6.871 -4.777 -26.703 1 88.75 285 ASP A O 1
ATOM 2171 N N . GLN A 1 286 ? 7.742 -3.584 -25 1 88.38 286 GLN A N 1
ATOM 2172 C CA . GLN A 1 286 ? 6.668 -2.598 -25.078 1 88.38 286 GLN A CA 1
ATOM 2173 C C . GLN A 1 286 ? 6.957 -1.558 -26.156 1 88.38 286 GLN A C 1
ATOM 2175 O O . GLN A 1 286 ? 6.113 -0.704 -26.453 1 88.38 286 GLN A O 1
ATOM 2180 N N . GLU A 1 287 ? 8.031 -1.657 -26.75 1 88.69 287 GLU A N 1
ATOM 2181 C CA . GLU A 1 287 ? 8.43 -0.67 -27.75 1 88.69 287 GLU A CA 1
ATOM 2182 C C . GLU A 1 287 ? 7.445 -0.643 -28.922 1 88.69 287 GLU A C 1
ATOM 2184 O O . GLU A 1 287 ? 7.148 -1.684 -29.516 1 88.69 287 GLU A O 1
ATOM 2189 N N . GLY A 1 288 ? 6.836 0.499 -29.203 1 85.25 288 GLY A N 1
ATOM 2190 C CA . GLY A 1 288 ? 5.957 0.659 -30.359 1 85.25 288 GLY A CA 1
ATOM 2191 C C . GLY A 1 288 ? 4.484 0.517 -30 1 85.25 288 GLY A C 1
ATOM 2192 O O . GLY A 1 288 ? 3.617 0.747 -30.844 1 85.25 288 GLY A O 1
ATOM 2193 N N . LEU A 1 289 ? 4.172 0.144 -28.781 1 85.06 289 LEU A N 1
ATOM 2194 C CA . LEU A 1 289 ? 2.791 -0.124 -28.406 1 85.06 289 LEU A CA 1
ATOM 2195 C C . LEU A 1 289 ? 2.119 1.138 -27.875 1 85.06 289 LEU A C 1
ATOM 2197 O O . LEU A 1 289 ? 0.941 1.113 -27.5 1 85.06 289 LEU A O 1
ATOM 2201 N N . GLU A 1 290 ? 2.781 2.297 -27.797 1 82.56 290 GLU A N 1
ATOM 2202 C CA . GLU A 1 290 ? 2.262 3.605 -27.406 1 82.56 290 GLU A CA 1
ATOM 2203 C C . GLU A 1 290 ? 1.634 3.564 -26.016 1 82.56 290 GLU A C 1
ATOM 2205 O O . GLU A 1 290 ? 0.572 4.148 -25.797 1 82.56 290 GLU A O 1
ATOM 2210 N N . THR A 1 291 ? 2.23 2.764 -25.203 1 85.75 291 THR A N 1
ATOM 2211 C CA . THR A 1 291 ? 1.794 2.703 -23.812 1 85.75 291 THR A CA 1
ATOM 2212 C C . THR A 1 291 ? 2.672 3.588 -22.922 1 85.75 291 THR A C 1
ATOM 2214 O O . THR A 1 291 ? 3.627 4.199 -23.406 1 85.75 291 THR A O 1
ATOM 2217 N N . THR A 1 292 ? 2.242 3.742 -21.672 1 87.56 292 THR A N 1
ATOM 2218 C CA . THR A 1 292 ? 3.043 4.48 -20.703 1 87.56 292 THR A CA 1
ATOM 2219 C C . THR A 1 292 ? 4.449 3.893 -20.594 1 87.56 292 THR A C 1
ATOM 2221 O O . THR A 1 292 ? 5.43 4.633 -20.5 1 87.56 292 THR A O 1
ATOM 2224 N N . TYR A 1 293 ? 4.543 2.637 -20.766 1 91.25 293 TYR A N 1
ATOM 2225 C CA . TYR A 1 293 ? 5.824 1.956 -20.609 1 91.25 293 TYR A CA 1
ATOM 2226 C C . TYR A 1 293 ? 6.68 2.111 -21.875 1 91.25 293 TYR A C 1
ATOM 2228 O O . TYR A 1 293 ? 7.91 2.062 -21.797 1 91.25 293 TYR A O 1
ATOM 2236 N N . ASP A 1 294 ? 6.004 2.301 -22.984 1 92.75 294 ASP A N 1
ATOM 2237 C CA . ASP A 1 294 ? 6.734 2.617 -24.203 1 92.75 294 ASP A CA 1
ATOM 2238 C C . ASP A 1 294 ? 7.43 3.973 -24.094 1 92.75 294 ASP A C 1
ATOM 2240 O O . ASP A 1 294 ? 8.594 4.109 -24.453 1 92.75 294 ASP A O 1
ATOM 2244 N N . LYS A 1 295 ? 6.715 4.898 -23.562 1 91.94 295 LYS A N 1
ATOM 2245 C CA . LYS A 1 295 ? 7.277 6.234 -23.375 1 91.94 295 LYS A CA 1
ATOM 2246 C C . LYS A 1 295 ? 8.43 6.207 -22.375 1 91.94 295 LYS A C 1
ATOM 2248 O O . LYS A 1 295 ? 9.438 6.887 -22.562 1 91.94 295 LYS A O 1
ATOM 2253 N N . MET A 1 296 ? 8.242 5.465 -21.375 1 92.88 296 MET A N 1
ATOM 2254 C CA . MET A 1 296 ? 9.289 5.312 -20.375 1 92.88 296 MET A CA 1
ATOM 2255 C C . MET A 1 296 ? 10.555 4.727 -21 1 92.88 296 MET A C 1
ATOM 2257 O O . MET A 1 296 ? 11.656 5.211 -20.734 1 92.88 296 MET A O 1
ATOM 2261 N N . TRP A 1 297 ? 10.352 3.703 -21.797 1 93.69 297 TRP A N 1
ATOM 2262 C CA . TRP A 1 297 ? 11.469 3.037 -22.453 1 93.69 297 TRP A CA 1
ATOM 2263 C C . TRP A 1 297 ? 12.211 4 -23.375 1 93.69 297 TRP A C 1
ATOM 2265 O O . TRP A 1 297 ? 13.445 4.059 -23.359 1 93.69 297 TRP A O 1
ATOM 2275 N N . THR A 1 298 ? 11.523 4.797 -24.094 1 92.69 298 THR A N 1
ATOM 2276 C CA . THR A 1 298 ? 12.125 5.758 -25.016 1 92.69 298 THR A CA 1
ATOM 2277 C C . THR A 1 298 ? 12.938 6.797 -24.25 1 92.69 298 THR A C 1
ATOM 2279 O O . THR A 1 298 ? 14.055 7.141 -24.672 1 92.69 298 THR A O 1
ATOM 2282 N N . GLN A 1 299 ? 12.422 7.211 -23.172 1 91.31 299 GLN A N 1
ATOM 2283 C CA . GLN A 1 299 ? 13.117 8.211 -22.375 1 91.31 299 GLN A CA 1
ATOM 2284 C C . GLN A 1 299 ? 14.375 7.625 -21.734 1 91.31 299 GLN A C 1
ATOM 2286 O O . GLN A 1 299 ? 15.398 8.305 -21.625 1 91.31 299 GLN A O 1
ATOM 2291 N N . MET A 1 300 ? 14.32 6.445 -21.328 1 93.12 300 MET A N 1
ATOM 2292 C CA . MET A 1 300 ? 15.445 5.789 -20.672 1 93.12 300 MET A CA 1
ATOM 2293 C C . MET A 1 300 ? 16.594 5.559 -21.656 1 93.12 300 MET A C 1
ATOM 2295 O O . MET A 1 300 ? 17.766 5.621 -21.266 1 93.12 300 MET A O 1
ATOM 2299 N N . GLN A 1 301 ? 16.219 5.289 -22.875 1 91.19 301 GLN A N 1
ATOM 2300 C CA . GLN A 1 301 ? 17.25 5.031 -23.891 1 91.19 301 GLN A CA 1
ATOM 2301 C C . GLN A 1 301 ? 18 6.309 -24.25 1 91.19 301 GLN A C 1
ATOM 2303 O O . GLN A 1 301 ? 19.172 6.258 -24.641 1 91.19 301 GLN A O 1
ATOM 2308 N N . THR A 1 302 ? 17.391 7.449 -24.062 1 89.38 302 THR A N 1
ATOM 2309 C CA . THR A 1 302 ? 17.969 8.719 -24.469 1 89.38 302 THR A CA 1
ATOM 2310 C C . THR A 1 302 ? 18.859 9.289 -23.375 1 89.38 302 THR A C 1
ATOM 2312 O O . THR A 1 302 ? 19.781 10.055 -23.656 1 89.38 302 THR A O 1
ATOM 2315 N N . HIS A 1 303 ? 18.672 8.859 -22.25 1 88.44 303 HIS A N 1
ATOM 2316 C CA . HIS A 1 303 ? 19.453 9.398 -21.141 1 88.44 303 HIS A CA 1
ATOM 2317 C C . HIS A 1 303 ? 20.625 8.492 -20.797 1 88.44 303 HIS A C 1
ATOM 2319 O O . HIS A 1 303 ? 20.5 7.27 -20.797 1 88.44 303 HIS A O 1
ATOM 2325 N N . PRO A 1 304 ? 21.734 9.047 -20.469 1 87.25 304 PRO A N 1
ATOM 2326 C CA . PRO A 1 304 ? 22.938 8.25 -20.172 1 87.25 304 PRO A CA 1
ATOM 2327 C C . PRO A 1 304 ? 22.797 7.414 -18.906 1 87.25 304 PRO A C 1
ATOM 2329 O O . PRO A 1 304 ? 23.406 6.352 -18.797 1 87.25 304 PRO A O 1
ATOM 2332 N N . ASP A 1 305 ? 21.953 7.871 -18.047 1 90.62 305 ASP A N 1
ATOM 2333 C CA . ASP A 1 305 ? 21.797 7.148 -16.781 1 90.62 305 ASP A CA 1
ATOM 2334 C C . ASP A 1 305 ? 20.547 6.27 -16.812 1 90.62 305 ASP A C 1
ATOM 2336 O O . ASP A 1 305 ? 20.094 5.797 -15.766 1 90.62 305 ASP A O 1
ATOM 2340 N N . GLY A 1 306 ? 20.047 6.098 -17.984 1 93.25 306 GLY A N 1
ATOM 2341 C CA . GLY A 1 306 ? 18.812 5.328 -18.109 1 93.25 306 GLY A CA 1
ATOM 2342 C C . GLY A 1 306 ? 19.031 3.836 -17.953 1 93.25 306 GLY A C 1
ATOM 2343 O O . GLY A 1 306 ? 18.094 3.105 -17.594 1 93.25 306 GLY A O 1
ATOM 2344 N N . LEU A 1 307 ? 20.219 3.371 -18.359 1 93.81 307 LEU A N 1
ATOM 2345 C CA . LEU A 1 307 ? 20.562 1.955 -18.266 1 93.81 307 LEU A CA 1
ATOM 2346 C C . LEU A 1 307 ? 21.797 1.752 -17.406 1 93.81 307 LEU A C 1
ATOM 2348 O O . LEU A 1 307 ? 22.891 2.186 -17.781 1 93.81 307 LEU A O 1
ATOM 2352 N N . GLN A 1 308 ? 21.578 1.09 -16.297 1 93.12 308 GLN A N 1
ATOM 2353 C CA . GLN A 1 308 ? 22.688 0.829 -15.383 1 93.12 308 GLN A CA 1
ATOM 2354 C C . GLN A 1 308 ? 23.188 -0.609 -15.516 1 93.12 308 GLN A C 1
ATOM 2356 O O . GLN A 1 308 ? 22.391 -1.519 -15.789 1 93.12 308 GLN A O 1
ATOM 2361 N N . THR A 1 309 ? 24.438 -0.826 -15.242 1 88.06 309 THR A N 1
ATOM 2362 C CA . THR A 1 309 ? 25.016 -2.146 -15.438 1 88.06 309 THR A CA 1
ATOM 2363 C C . THR A 1 309 ? 25.109 -2.9 -14.109 1 88.06 309 THR A C 1
ATOM 2365 O O . THR A 1 309 ? 25.281 -4.121 -14.102 1 88.06 309 THR A O 1
ATOM 2368 N N . SER A 1 310 ? 25.078 -2.113 -13.102 1 90.19 310 SER A N 1
ATOM 2369 C CA . SER A 1 310 ? 25.172 -2.752 -11.789 1 90.19 310 SER A CA 1
ATOM 2370 C C . SER A 1 310 ? 24.266 -2.064 -10.773 1 90.19 310 SER A C 1
ATOM 2372 O O . SER A 1 310 ? 24 -0.864 -10.883 1 90.19 310 SER A O 1
ATOM 2374 N N . LEU A 1 311 ? 23.828 -2.885 -9.852 1 92.69 311 LEU A N 1
ATOM 2375 C CA . LEU A 1 311 ? 22.938 -2.371 -8.812 1 92.69 311 LEU A CA 1
ATOM 2376 C C . LEU A 1 311 ? 23.688 -1.41 -7.891 1 92.69 311 LEU A C 1
ATOM 2378 O O . LEU A 1 311 ? 23.125 -0.421 -7.422 1 92.69 311 LEU A O 1
ATOM 2382 N N . ASP A 1 312 ? 25 -1.649 -7.664 1 91.5 312 ASP A N 1
ATOM 2383 C CA . ASP A 1 312 ? 25.797 -0.78 -6.809 1 91.5 312 ASP A CA 1
ATOM 2384 C C . ASP A 1 312 ? 25.969 0.602 -7.438 1 91.5 312 ASP A C 1
ATOM 2386 O O . ASP A 1 312 ? 25.891 1.618 -6.742 1 91.5 312 ASP A O 1
ATOM 2390 N N . ALA A 1 313 ? 26.172 0.569 -8.688 1 92.94 313 ALA A N 1
ATOM 2391 C CA . ALA A 1 313 ? 26.297 1.83 -9.414 1 92.94 313 ALA A CA 1
ATOM 2392 C C . ALA A 1 313 ? 25 2.619 -9.375 1 92.94 313 ALA A C 1
ATOM 2394 O O . ALA A 1 313 ? 25.016 3.85 -9.273 1 92.94 313 ALA A O 1
ATOM 2395 N N . ALA A 1 314 ? 23.922 1.906 -9.477 1 95.25 314 ALA A N 1
ATOM 2396 C CA . ALA A 1 314 ? 22.609 2.543 -9.445 1 95.25 314 ALA A CA 1
ATOM 2397 C C . ALA A 1 314 ? 22.359 3.215 -8.102 1 95.25 314 ALA A C 1
ATOM 2399 O O . ALA A 1 314 ? 21.891 4.355 -8.047 1 95.25 314 ALA A O 1
ATOM 2400 N N . VAL A 1 315 ? 22.703 2.531 -7.004 1 95.12 315 VAL A N 1
ATOM 2401 C CA . VAL A 1 315 ? 22.469 3.07 -5.668 1 95.12 315 VAL A CA 1
ATOM 2402 C C . VAL A 1 315 ? 23.344 4.305 -5.453 1 95.12 315 VAL A C 1
ATOM 2404 O O . VAL A 1 315 ? 22.891 5.293 -4.863 1 95.12 315 VAL A O 1
ATOM 2407 N N . THR A 1 316 ? 24.547 4.27 -5.934 1 94.12 316 THR A N 1
ATOM 2408 C CA . THR A 1 316 ? 25.453 5.418 -5.828 1 94.12 316 THR A CA 1
ATOM 2409 C C . THR A 1 316 ? 24.875 6.617 -6.578 1 94.12 316 THR A C 1
ATOM 2411 O O . THR A 1 316 ? 24.938 7.746 -6.09 1 94.12 316 THR A O 1
ATOM 2414 N N . ARG A 1 317 ? 24.297 6.309 -7.711 1 94.12 317 ARG A N 1
ATOM 2415 C CA . ARG A 1 317 ? 23.703 7.383 -8.5 1 94.12 317 ARG A CA 1
ATOM 2416 C C . ARG A 1 317 ? 22.484 7.957 -7.809 1 94.12 317 ARG A C 1
ATOM 2418 O O . ARG A 1 317 ? 22.234 9.164 -7.875 1 94.12 317 ARG A O 1
ATOM 2425 N N . VAL A 1 318 ? 21.672 7.156 -7.195 1 95.12 318 VAL A N 1
ATOM 2426 C CA . VAL A 1 318 ? 20.484 7.59 -6.477 1 95.12 318 VAL A CA 1
ATOM 2427 C C . VAL A 1 318 ? 20.875 8.523 -5.336 1 95.12 318 VAL A C 1
ATOM 2429 O O . VAL A 1 318 ? 20.188 9.508 -5.07 1 95.12 318 VAL A O 1
ATOM 2432 N N . ARG A 1 319 ? 22 8.242 -4.719 1 92.31 319 ARG A N 1
ATOM 2433 C CA . ARG A 1 319 ? 22.453 9.008 -3.566 1 92.31 319 ARG A CA 1
ATOM 2434 C C . ARG A 1 319 ? 22.875 10.414 -3.977 1 92.31 319 ARG A C 1
ATOM 2436 O O . ARG A 1 319 ? 22.969 11.312 -3.135 1 92.31 319 ARG A O 1
ATOM 2443 N N . GLU A 1 320 ? 23.016 10.586 -5.203 1 88.31 320 GLU A N 1
ATOM 2444 C CA . GLU A 1 320 ? 23.359 11.914 -5.699 1 88.31 320 GLU A CA 1
ATOM 2445 C C . GLU A 1 320 ? 22.156 12.844 -5.695 1 88.31 320 GLU A C 1
ATOM 2447 O O . GLU A 1 320 ? 22.297 14.062 -5.719 1 88.31 320 GLU A O 1
ATOM 2452 N N . GLY A 1 321 ? 20.812 12.281 -5.652 1 82.19 321 GLY A N 1
ATOM 2453 C CA . GLY A 1 321 ? 19.625 13.062 -5.359 1 82.19 321 GLY A CA 1
ATOM 2454 C C . GLY A 1 321 ? 18.734 13.281 -6.574 1 82.19 321 GLY A C 1
ATOM 2455 O O . GLY A 1 321 ? 17.547 13.586 -6.438 1 82.19 321 GLY A O 1
ATOM 2456 N N . ASP A 1 322 ? 19.156 13.359 -7.855 1 85.44 322 ASP A N 1
ATOM 2457 C CA . ASP A 1 322 ? 18.328 13.688 -9.016 1 85.44 322 ASP A CA 1
ATOM 2458 C C . ASP A 1 322 ? 18.062 12.453 -9.867 1 85.44 322 ASP A C 1
ATOM 2460 O O . ASP A 1 322 ? 18.016 12.539 -11.094 1 85.44 322 ASP A O 1
ATOM 2464 N N . TYR A 1 323 ? 17.875 11.352 -9.125 1 92.38 323 TYR A N 1
ATOM 2465 C CA . TYR A 1 323 ? 17.781 10.109 -9.883 1 92.38 323 TYR A CA 1
ATOM 2466 C C . TYR A 1 323 ? 16.891 9.102 -9.164 1 92.38 323 TYR A C 1
ATOM 2468 O O . TYR A 1 323 ? 16.984 8.953 -7.941 1 92.38 323 TYR A O 1
ATOM 2476 N N . ILE A 1 324 ? 16 8.547 -9.945 1 94.12 324 ILE A N 1
ATOM 2477 C CA . ILE A 1 324 ? 15.164 7.469 -9.43 1 94.12 324 ILE A CA 1
ATOM 2478 C C . ILE A 1 324 ? 15.547 6.152 -10.102 1 94.12 324 ILE A C 1
ATOM 2480 O O . ILE A 1 324 ? 15.648 6.082 -11.328 1 94.12 324 ILE A O 1
ATOM 2484 N N . PHE A 1 325 ? 15.844 5.188 -9.336 1 96.69 325 PHE A N 1
ATOM 2485 C CA . PHE A 1 325 ? 16.141 3.861 -9.859 1 96.69 325 PHE A CA 1
ATOM 2486 C C . PHE A 1 325 ? 14.953 2.924 -9.688 1 96.69 325 PHE A C 1
ATOM 2488 O O . PHE A 1 325 ? 14.422 2.791 -8.578 1 96.69 325 PHE A O 1
ATOM 2495 N N . ILE A 1 326 ? 14.547 2.299 -10.812 1 96.62 326 ILE A N 1
ATOM 2496 C CA . ILE A 1 326 ? 13.391 1.415 -10.812 1 96.62 326 ILE A CA 1
ATOM 2497 C C . ILE A 1 326 ? 13.844 -0.041 -10.758 1 96.62 326 ILE A C 1
ATOM 2499 O O . ILE A 1 326 ? 14.641 -0.481 -11.594 1 96.62 326 ILE A O 1
ATOM 2503 N N . HIS A 1 327 ? 13.375 -0.725 -9.805 1 96.75 327 HIS A N 1
ATOM 2504 C CA . HIS A 1 327 ? 13.727 -2.129 -9.641 1 96.75 327 HIS A CA 1
ATOM 2505 C C . HIS A 1 327 ? 12.656 -2.879 -8.859 1 96.75 327 HIS A C 1
ATOM 2507 O O . HIS A 1 327 ? 11.609 -2.314 -8.531 1 96.75 327 HIS A O 1
ATOM 2513 N N . ASP A 1 328 ? 12.922 -4.137 -8.633 1 96.31 328 ASP A N 1
ATOM 2514 C CA . ASP A 1 328 ? 11.969 -4.969 -7.902 1 96.31 328 ASP A CA 1
ATOM 2515 C C . ASP A 1 328 ? 11.75 -4.438 -6.488 1 96.31 328 ASP A C 1
ATOM 2517 O O . ASP A 1 328 ? 12.703 -4.039 -5.812 1 96.31 328 ASP A O 1
ATOM 2521 N N . GLY A 1 329 ? 10.57 -4.469 -6.059 1 95.38 329 GLY A N 1
ATOM 2522 C CA . GLY A 1 329 ? 10.18 -3.932 -4.766 1 95.38 329 GLY A CA 1
ATOM 2523 C C . GLY A 1 329 ? 10.977 -4.504 -3.613 1 95.38 329 GLY A C 1
ATOM 2524 O O . GLY A 1 329 ? 11.516 -3.754 -2.791 1 95.38 329 GLY A O 1
ATOM 2525 N N . PRO A 1 330 ? 11.102 -5.805 -3.531 1 95.62 330 PRO A N 1
ATOM 2526 C CA . PRO A 1 330 ? 11.82 -6.398 -2.4 1 95.62 330 PRO A CA 1
ATOM 2527 C C . PRO A 1 330 ? 13.266 -5.918 -2.301 1 95.62 330 PRO A C 1
ATOM 2529 O O . PRO A 1 330 ? 13.781 -5.734 -1.196 1 95.62 330 PRO A O 1
ATOM 2532 N N . TRP A 1 331 ? 13.891 -5.766 -3.387 1 96.06 331 TRP A N 1
ATOM 2533 C CA . TRP A 1 331 ? 15.258 -5.242 -3.365 1 96.06 331 TRP A CA 1
ATOM 2534 C C . TRP A 1 331 ? 15.273 -3.795 -2.891 1 96.06 331 TRP A C 1
ATOM 2536 O O . TRP A 1 331 ? 16.125 -3.412 -2.076 1 96.06 331 TRP A O 1
ATOM 2546 N N . VAL A 1 332 ? 14.367 -2.988 -3.416 1 96.19 332 VAL A N 1
ATOM 2547 C CA . VAL A 1 332 ? 14.281 -1.582 -3.035 1 96.19 332 VAL A CA 1
ATOM 2548 C C . VAL A 1 332 ? 14.023 -1.468 -1.534 1 96.19 332 VAL A C 1
ATOM 2550 O O . VAL A 1 332 ? 14.664 -0.669 -0.849 1 96.19 332 VAL A O 1
ATOM 2553 N N . GLU A 1 333 ? 13.094 -2.24 -1.095 1 94.19 333 GLU A N 1
ATOM 2554 C CA . GLU A 1 333 ? 12.781 -2.244 0.33 1 94.19 333 GLU A CA 1
ATOM 2555 C C . GLU A 1 333 ? 14.008 -2.6 1.165 1 94.19 333 GLU A C 1
ATOM 2557 O O . GLU A 1 333 ? 14.258 -1.985 2.205 1 94.19 333 GLU A O 1
ATOM 2562 N N . TYR A 1 334 ? 14.703 -3.584 0.721 1 94.38 334 TYR A N 1
ATOM 2563 C CA . TYR A 1 334 ? 15.898 -4.02 1.438 1 94.38 334 TYR A CA 1
ATOM 2564 C C . TYR A 1 334 ? 16.938 -2.904 1.491 1 94.38 334 TYR A C 1
ATOM 2566 O O . TYR A 1 334 ? 17.562 -2.688 2.527 1 94.38 334 TYR A O 1
ATOM 2574 N N . GLU A 1 335 ? 17.141 -2.225 0.415 1 93.88 335 GLU A N 1
ATOM 2575 C CA . GLU A 1 335 ? 18.109 -1.143 0.347 1 93.88 335 GLU A CA 1
ATOM 2576 C C . GLU A 1 335 ? 17.734 0.001 1.285 1 93.88 335 GLU A C 1
ATOM 2578 O O . GLU A 1 335 ? 18.609 0.611 1.909 1 93.88 335 GLU A O 1
ATOM 2583 N N . VAL A 1 336 ? 16.484 0.283 1.348 1 92.62 336 VAL A N 1
ATOM 2584 C CA . VAL A 1 336 ? 16.016 1.369 2.203 1 92.62 336 VAL A CA 1
ATOM 2585 C C . VAL A 1 336 ? 16.172 0.978 3.67 1 92.62 336 VAL A C 1
ATOM 2587 O O . VAL A 1 336 ? 16.688 1.76 4.477 1 92.62 336 VAL A O 1
ATOM 2590 N N . LEU A 1 337 ? 15.766 -0.215 4.008 1 90.12 337 LEU A N 1
ATOM 2591 C CA . LEU A 1 337 ? 15.781 -0.663 5.395 1 90.12 337 LEU A CA 1
ATOM 2592 C C . LEU A 1 337 ? 17.203 -0.831 5.898 1 90.12 337 LEU A C 1
ATOM 2594 O O . LEU A 1 337 ? 17.469 -0.677 7.094 1 90.12 337 LEU A O 1
ATOM 2598 N N . HIS A 1 338 ? 18.109 -1.127 5.031 1 88.12 338 HIS A N 1
ATOM 2599 C CA . HIS A 1 338 ? 19.484 -1.364 5.438 1 88.12 338 HIS A CA 1
ATOM 2600 C C . HIS A 1 338 ? 20.328 -0.097 5.301 1 88.12 338 HIS A C 1
ATOM 2602 O O . HIS A 1 338 ? 21.547 -0.14 5.445 1 88.12 338 HIS A O 1
ATOM 2608 N N . ASP A 1 339 ? 19.719 0.958 5.102 1 87.31 339 ASP A N 1
ATOM 2609 C CA . ASP A 1 339 ? 20.438 2.217 4.914 1 87.31 339 ASP A CA 1
ATOM 2610 C C . ASP A 1 339 ? 20.625 2.939 6.246 1 87.31 339 ASP A C 1
ATOM 2612 O O . ASP A 1 339 ? 20.906 4.141 6.27 1 87.31 339 ASP A O 1
ATOM 2616 N N . GLU A 1 340 ? 20.5 2.256 7.297 1 77.38 340 GLU A N 1
ATOM 2617 C CA . GLU A 1 340 ? 20.656 2.861 8.617 1 77.38 340 GLU A CA 1
ATOM 2618 C C . GLU A 1 340 ? 22.047 3.439 8.805 1 77.38 340 GLU A C 1
ATOM 2620 O O . GLU A 1 340 ? 22.219 4.508 9.406 1 77.38 340 GLU A O 1
ATOM 2625 N N . ALA A 1 341 ? 22.953 2.697 8.289 1 76.81 341 ALA A N 1
ATOM 2626 C CA . ALA A 1 341 ? 24.344 3.141 8.414 1 76.81 341 ALA A CA 1
ATOM 2627 C C . ALA A 1 341 ? 24.562 4.465 7.691 1 76.81 341 ALA A C 1
ATOM 2629 O O . ALA A 1 341 ? 25.453 5.238 8.055 1 76.81 341 ALA A O 1
ATOM 2630 N N . ASN A 1 342 ? 23.734 4.754 6.719 1 80.69 342 ASN A N 1
ATOM 2631 C CA . ASN A 1 342 ? 23.844 5.984 5.941 1 80.69 342 ASN A CA 1
ATOM 2632 C C . ASN A 1 342 ? 22.75 6.98 6.316 1 80.69 342 ASN A C 1
ATOM 2634 O O . ASN A 1 342 ? 22.25 7.711 5.457 1 80.69 342 ASN A O 1
ATOM 2638 N N . SER A 1 343 ? 22.234 6.926 7.531 1 79.56 343 SER A N 1
ATOM 2639 C CA . SER A 1 343 ? 21.266 7.852 8.102 1 79.56 343 SER A CA 1
ATOM 2640 C C . SER A 1 343 ? 19.953 7.809 7.336 1 79.56 343 SER A C 1
ATOM 2642 O O . SER A 1 343 ? 19.297 8.836 7.16 1 79.56 343 SER A O 1
ATOM 2644 N N . CYS A 1 344 ? 19.641 6.762 6.703 1 84.31 344 CYS A N 1
ATOM 2645 C CA . CYS A 1 344 ? 18.344 6.551 6.062 1 84.31 344 CYS A CA 1
ATOM 2646 C C . CYS A 1 344 ? 18.109 7.57 4.961 1 84.31 344 CYS A C 1
ATOM 2648 O O . CYS A 1 344 ? 17.062 8.234 4.934 1 84.31 344 CYS A O 1
ATOM 2650 N N . GLN A 1 345 ? 19.047 7.664 4.066 1 86.81 345 GLN A N 1
ATOM 2651 C CA . GLN A 1 345 ? 19 8.641 2.984 1 86.81 345 GLN A CA 1
ATOM 2652 C C . GLN A 1 345 ? 18.125 8.148 1.828 1 86.81 345 GLN A C 1
ATOM 2654 O O . GLN A 1 345 ? 17.844 8.898 0.896 1 86.81 345 GLN A O 1
ATOM 2659 N N . LEU A 1 346 ? 17.75 6.973 1.896 1 91.56 346 LEU A N 1
ATOM 2660 C CA . LEU A 1 346 ? 17 6.379 0.788 1 91.56 346 LEU A CA 1
ATOM 2661 C C . LEU A 1 346 ? 15.547 6.16 1.169 1 91.56 346 LEU A C 1
ATOM 2663 O O . LEU A 1 346 ? 15.227 5.945 2.342 1 91.56 346 LEU A O 1
ATOM 2667 N N . MET A 1 347 ? 14.711 6.207 0.129 1 89.56 347 MET A N 1
ATOM 2668 C CA . MET A 1 347 ? 13.289 5.938 0.33 1 89.56 347 MET A CA 1
ATOM 2669 C C . MET A 1 347 ? 12.672 5.309 -0.917 1 89.56 347 MET A C 1
ATOM 2671 O O . MET A 1 347 ? 13.219 5.438 -2.016 1 89.56 347 MET A O 1
ATOM 2675 N N . MET A 1 348 ? 11.68 4.535 -0.733 1 92.06 348 MET A N 1
ATOM 2676 C CA . MET A 1 348 ? 10.852 4.051 -1.831 1 92.06 348 MET A CA 1
ATOM 2677 C C . MET A 1 348 ? 9.719 5.031 -2.135 1 92.06 348 MET A C 1
ATOM 2679 O O . MET A 1 348 ? 8.836 5.238 -1.306 1 92.06 348 MET A O 1
ATOM 2683 N N . VAL A 1 349 ? 9.805 5.57 -3.283 1 86.62 349 VAL A N 1
ATOM 2684 C CA . VAL A 1 349 ? 8.859 6.633 -3.605 1 86.62 349 VAL A CA 1
ATOM 2685 C C . VAL A 1 349 ? 7.629 6.039 -4.293 1 86.62 349 VAL A C 1
ATOM 2687 O O . VAL A 1 349 ? 7.754 5.168 -5.156 1 86.62 349 VAL A O 1
ATOM 2690 N N . GLY A 1 350 ? 6.504 6.52 -3.812 1 79 350 GLY A N 1
ATOM 2691 C CA . GLY A 1 350 ? 5.266 6.141 -4.477 1 79 350 GLY A CA 1
ATOM 2692 C C . GLY A 1 350 ? 4.848 4.711 -4.188 1 79 350 GLY A C 1
ATOM 2693 O O . GLY A 1 350 ? 5.438 4.047 -3.334 1 79 350 GLY A O 1
ATOM 2694 N N . ASN A 1 351 ? 3.768 4.281 -4.918 1 80 351 ASN A N 1
ATOM 2695 C CA . ASN A 1 351 ? 3.262 2.916 -4.82 1 80 351 ASN A CA 1
ATOM 2696 C C . ASN A 1 351 ? 3.98 1.979 -5.785 1 80 351 ASN A C 1
ATOM 2698 O O . ASN A 1 351 ? 4.57 2.428 -6.77 1 80 351 ASN A O 1
ATOM 2702 N N . THR A 1 352 ? 3.988 0.793 -5.391 1 88.25 352 THR A N 1
ATOM 2703 C CA . THR A 1 352 ? 4.539 -0.188 -6.32 1 88.25 352 THR A CA 1
ATOM 2704 C C . THR A 1 352 ? 3.582 -0.426 -7.484 1 88.25 352 THR A C 1
ATOM 2706 O O . THR A 1 352 ? 2.375 -0.204 -7.363 1 88.25 352 THR A O 1
ATOM 2709 N N . PHE A 1 353 ? 4.207 -0.748 -8.648 1 85.19 353 PHE A N 1
ATOM 2710 C CA . PHE A 1 353 ? 3.412 -1.006 -9.844 1 85.19 353 PHE A CA 1
ATOM 2711 C C . PHE A 1 353 ? 3.879 -2.277 -10.539 1 85.19 353 PHE A C 1
ATOM 2713 O O . PHE A 1 353 ? 4.957 -2.799 -10.234 1 85.19 353 PHE A O 1
ATOM 2720 N N . LEU A 1 354 ? 3.074 -2.818 -11.383 1 86.31 354 LEU A N 1
ATOM 2721 C CA . LEU A 1 354 ? 3.357 -4.047 -12.117 1 86.31 354 LEU A CA 1
ATOM 2722 C C . LEU A 1 354 ? 3.607 -5.207 -11.164 1 86.31 354 LEU A C 1
ATOM 2724 O O . LEU A 1 354 ? 4.746 -5.449 -10.758 1 86.31 354 LEU A O 1
ATOM 2728 N N . HIS A 1 355 ? 2.658 -5.969 -10.906 1 86.31 355 HIS A N 1
ATOM 2729 C CA . HIS A 1 355 ? 2.775 -7.09 -9.977 1 86.31 355 HIS A CA 1
ATOM 2730 C C . HIS A 1 355 ? 3.418 -8.297 -10.648 1 86.31 355 HIS A C 1
ATOM 2732 O O . HIS A 1 355 ? 2.947 -8.758 -11.695 1 86.31 355 HIS A O 1
ATOM 2738 N N . ARG A 1 356 ? 4.496 -8.695 -10.055 1 91.31 356 ARG A N 1
ATOM 2739 C CA . ARG A 1 356 ? 5.266 -9.836 -10.531 1 91.31 356 ARG A CA 1
ATOM 2740 C C . ARG A 1 356 ? 5.586 -10.797 -9.391 1 91.31 356 ARG A C 1
ATOM 2742 O O . ARG A 1 356 ? 5.148 -10.594 -8.258 1 91.31 356 ARG A O 1
ATOM 2749 N N . SER A 1 357 ? 6.238 -11.945 -9.82 1 94.5 357 SER A N 1
ATOM 2750 C CA . SER A 1 357 ? 6.488 -12.953 -8.797 1 94.5 357 SER A CA 1
ATOM 2751 C C . SER A 1 357 ? 7.828 -13.648 -9.016 1 94.5 357 SER A C 1
ATOM 2753 O O . SER A 1 357 ? 8.297 -13.75 -10.148 1 94.5 357 SER A O 1
ATOM 2755 N N . TYR A 1 358 ? 8.422 -14.031 -7.91 1 96.94 358 TYR A N 1
ATOM 2756 C CA . TYR A 1 358 ? 9.617 -14.867 -7.934 1 96.94 358 TYR A CA 1
ATOM 2757 C C . TYR A 1 358 ? 9.266 -16.344 -7.758 1 96.94 358 TYR A C 1
ATOM 2759 O O . TYR A 1 358 ? 8.383 -16.672 -6.969 1 96.94 358 TYR A O 1
ATOM 2767 N N . ALA A 1 359 ? 9.945 -17.156 -8.516 1 97.81 359 ALA A N 1
ATOM 2768 C CA . ALA A 1 359 ? 9.734 -18.594 -8.391 1 97.81 359 ALA A CA 1
ATOM 2769 C C . ALA A 1 359 ? 11.016 -19.375 -8.688 1 97.81 359 ALA A C 1
ATOM 2771 O O . ALA A 1 359 ? 12 -18.797 -9.148 1 97.81 359 ALA A O 1
ATOM 2772 N N . ILE A 1 360 ? 10.992 -20.625 -8.359 1 98.06 360 ILE A N 1
ATOM 2773 C CA . ILE A 1 360 ? 12.094 -21.531 -8.664 1 98.06 360 ILE A CA 1
ATOM 2774 C C . ILE A 1 360 ? 11.992 -22.016 -10.109 1 98.06 360 ILE A C 1
ATOM 2776 O O . ILE A 1 360 ? 10.906 -22.359 -10.578 1 98.06 360 ILE A O 1
ATOM 2780 N N . GLY A 1 361 ? 13.117 -21.938 -10.773 1 97.75 361 GLY A N 1
ATOM 2781 C CA . GLY A 1 361 ? 13.141 -22.375 -12.164 1 97.75 361 GLY A CA 1
ATOM 2782 C C . GLY A 1 361 ? 13.719 -23.766 -12.336 1 97.75 361 GLY A C 1
ATOM 2783 O O . GLY A 1 361 ? 14.711 -24.125 -11.68 1 97.75 361 GLY A O 1
ATOM 2784 N N . LEU A 1 362 ? 13.086 -24.562 -13.203 1 97.38 362 LEU A N 1
ATOM 2785 C CA . LEU A 1 362 ? 13.531 -25.906 -13.539 1 97.38 362 LEU A CA 1
ATOM 2786 C C . LEU A 1 362 ? 13.539 -26.109 -15.055 1 97.38 362 LEU A C 1
ATOM 2788 O O . LEU A 1 362 ? 12.922 -25.344 -15.797 1 97.38 362 LEU A O 1
ATOM 2792 N N . PRO A 1 363 ? 14.344 -27.156 -15.453 1 95.69 363 PRO A N 1
ATOM 2793 C CA . PRO A 1 363 ? 14.289 -27.453 -16.875 1 95.69 363 PRO A CA 1
ATOM 2794 C C . PRO A 1 363 ? 12.883 -27.781 -17.359 1 95.69 363 PRO A C 1
ATOM 2796 O O . PRO A 1 363 ? 12.078 -28.312 -16.594 1 95.69 363 PRO A O 1
ATOM 2799 N N . HIS A 1 364 ? 12.703 -27.375 -18.531 1 91.62 364 HIS A N 1
ATOM 2800 C CA . HIS A 1 364 ? 11.398 -27.609 -19.125 1 91.62 364 HIS A CA 1
ATOM 2801 C C . HIS A 1 364 ? 11.008 -29.078 -19.047 1 91.62 364 HIS A C 1
ATOM 2803 O O . HIS A 1 364 ? 11.789 -29.953 -19.438 1 91.62 364 HIS A O 1
ATOM 2809 N N . GLY A 1 365 ? 9.82 -29.391 -18.453 1 87.75 365 GLY A N 1
ATOM 2810 C CA . GLY A 1 365 ? 9.32 -30.766 -18.359 1 87.75 365 GLY A CA 1
ATOM 2811 C C . GLY A 1 365 ? 9.93 -31.531 -17.203 1 87.75 365 GLY A C 1
ATOM 2812 O O . GLY A 1 365 ? 9.852 -32.75 -17.172 1 87.75 365 GLY A O 1
ATOM 2813 N N . SER A 1 366 ? 10.555 -30.891 -16.344 1 91.31 366 SER A N 1
ATOM 2814 C CA . SER A 1 366 ? 11.148 -31.562 -15.188 1 91.31 366 SER A CA 1
ATOM 2815 C C . SER A 1 366 ? 10.086 -32.281 -14.367 1 91.31 366 SER A C 1
ATOM 2817 O O . SER A 1 366 ? 9.047 -31.719 -14.039 1 91.31 366 SER A O 1
ATOM 2819 N N . PRO A 1 367 ? 10.359 -33.5 -14.016 1 90.69 367 PRO A N 1
ATOM 2820 C CA . PRO A 1 367 ? 9.406 -34.25 -13.203 1 90.69 367 PRO A CA 1
ATOM 2821 C C . PRO A 1 367 ? 9.352 -33.781 -11.75 1 90.69 367 PRO A C 1
ATOM 2823 O O . PRO A 1 367 ? 8.453 -34.188 -11 1 90.69 367 PRO A O 1
ATOM 2826 N N . TYR A 1 368 ? 10.227 -32.938 -11.367 1 93.56 368 TYR A N 1
ATOM 2827 C CA . TYR A 1 368 ? 10.336 -32.531 -9.969 1 93.56 368 TYR A CA 1
ATOM 2828 C C . TYR A 1 368 ? 9.578 -31.25 -9.719 1 93.56 368 TYR A C 1
ATOM 2830 O O . TYR A 1 368 ? 9.461 -30.797 -8.578 1 93.56 368 TYR A O 1
ATOM 2838 N N . THR A 1 369 ? 9.078 -30.656 -10.758 1 93.62 369 THR A N 1
ATOM 2839 C CA . THR A 1 369 ? 8.438 -29.344 -10.664 1 93.62 369 THR A CA 1
ATOM 2840 C C . THR A 1 369 ? 7.223 -29.406 -9.742 1 93.62 369 THR A C 1
ATOM 2842 O O . THR A 1 369 ? 7.008 -28.5 -8.93 1 93.62 369 THR A O 1
ATOM 2845 N N . GLU A 1 370 ? 6.492 -30.438 -9.812 1 90.88 370 GLU A N 1
ATOM 2846 C CA . GLU A 1 370 ? 5.258 -30.562 -9.047 1 90.88 370 GLU A CA 1
ATOM 2847 C C . GLU A 1 370 ? 5.547 -30.672 -7.555 1 90.88 370 GLU A C 1
ATOM 2849 O O . GLU A 1 370 ? 4.949 -29.969 -6.742 1 90.88 370 GLU A O 1
ATOM 2854 N N . GLU A 1 371 ? 6.391 -31.562 -7.23 1 94.12 371 GLU A N 1
ATOM 2855 C CA . GLU A 1 371 ? 6.723 -31.766 -5.82 1 94.12 371 GLU A CA 1
ATOM 2856 C C . GLU A 1 371 ? 7.293 -30.484 -5.211 1 94.12 371 GLU A C 1
ATOM 2858 O O . GLU A 1 371 ? 6.953 -30.125 -4.082 1 94.12 371 GLU A O 1
ATOM 2863 N N . LEU A 1 372 ? 8.125 -29.859 -5.922 1 95.75 372 LEU A N 1
ATOM 2864 C CA . LEU A 1 372 ? 8.695 -28.594 -5.445 1 95.75 372 LEU A CA 1
ATOM 2865 C C . LEU A 1 372 ? 7.613 -27.531 -5.312 1 95.75 372 LEU A C 1
ATOM 2867 O O . LEU A 1 372 ? 7.633 -26.734 -4.367 1 95.75 372 LEU A O 1
ATOM 2871 N N . THR A 1 373 ? 6.75 -27.516 -6.285 1 95.62 373 THR A N 1
ATOM 2872 C CA . THR A 1 373 ? 5.633 -26.578 -6.258 1 95.62 373 THR A CA 1
ATOM 2873 C C . THR A 1 373 ? 4.801 -26.766 -4.992 1 95.62 373 THR A C 1
ATOM 2875 O O . THR A 1 373 ? 4.504 -25.797 -4.293 1 95.62 373 THR A O 1
ATOM 2878 N N . ILE A 1 374 ? 4.43 -27.953 -4.73 1 94.38 374 ILE A N 1
ATOM 2879 C CA . ILE A 1 374 ? 3.607 -28.25 -3.562 1 94.38 374 ILE A CA 1
ATOM 2880 C C . ILE A 1 374 ? 4.348 -27.844 -2.291 1 94.38 374 ILE A C 1
ATOM 2882 O O . ILE A 1 374 ? 3.756 -27.266 -1.383 1 94.38 374 ILE A O 1
ATOM 2886 N N . SER A 1 375 ? 5.59 -28.109 -2.236 1 95.75 375 SER A N 1
ATOM 2887 C CA . SER A 1 375 ? 6.387 -27.766 -1.059 1 95.75 375 SER A CA 1
ATOM 2888 C C . SER A 1 375 ? 6.469 -26.266 -0.86 1 95.75 375 SER A C 1
ATOM 2890 O O . SER A 1 375 ? 6.375 -25.766 0.267 1 95.75 375 SER A O 1
ATOM 2892 N N . VAL A 1 376 ? 6.668 -25.562 -1.928 1 96.19 376 VAL A N 1
ATOM 2893 C CA . VAL A 1 376 ? 6.727 -24.094 -1.847 1 96.19 376 VAL A CA 1
ATOM 2894 C C . VAL A 1 376 ? 5.391 -23.562 -1.341 1 96.19 376 VAL A C 1
ATOM 2896 O O . VAL A 1 376 ? 5.359 -22.672 -0.491 1 96.19 376 VAL A O 1
ATOM 2899 N N . LEU A 1 377 ? 4.324 -24.078 -1.84 1 93.81 377 LEU A N 1
ATOM 2900 C CA . LEU A 1 377 ? 2.992 -23.656 -1.419 1 93.81 377 LEU A CA 1
ATOM 2901 C C . LEU A 1 377 ? 2.773 -23.953 0.062 1 93.81 377 LEU A C 1
ATOM 2903 O O . LEU A 1 377 ? 2.234 -23.109 0.79 1 93.81 377 LEU A O 1
ATOM 2907 N N . GLU A 1 378 ? 3.189 -25.094 0.465 1 93.06 378 GLU A N 1
ATOM 2908 C CA . GLU A 1 378 ? 3.059 -25.469 1.871 1 93.06 378 GLU A CA 1
ATOM 2909 C C . GLU A 1 378 ? 3.859 -24.531 2.768 1 93.06 378 GLU A C 1
ATOM 2911 O O . GLU A 1 378 ? 3.383 -24.109 3.828 1 93.06 378 GLU A O 1
ATOM 2916 N N . MET A 1 379 ? 5.027 -24.219 2.359 1 93.88 379 MET A N 1
ATOM 2917 C CA . MET A 1 379 ? 5.871 -23.312 3.125 1 93.88 379 MET A CA 1
ATOM 2918 C C . MET A 1 379 ? 5.238 -21.938 3.217 1 93.88 379 MET A C 1
ATOM 2920 O O . MET A 1 379 ? 5.375 -21.25 4.234 1 93.88 379 MET A O 1
ATOM 2924 N N . LYS A 1 380 ? 4.609 -21.531 2.188 1 90.75 380 LYS A N 1
ATOM 2925 C CA . LYS A 1 380 ? 3.918 -20.25 2.17 1 90.75 380 LYS A CA 1
ATOM 2926 C C . LYS A 1 380 ? 2.711 -20.266 3.102 1 90.75 380 LYS A C 1
ATOM 2928 O O . LYS A 1 380 ? 2.494 -19.312 3.857 1 90.75 380 LYS A O 1
ATOM 2933 N N . GLU A 1 381 ? 1.975 -21.312 3.066 1 87.56 381 GLU A N 1
ATOM 2934 C CA . GLU A 1 381 ? 0.746 -21.453 3.844 1 87.56 381 GLU A CA 1
ATOM 2935 C C . GLU A 1 381 ? 1.049 -21.578 5.336 1 87.56 381 GLU A C 1
ATOM 2937 O O . GLU A 1 381 ? 0.293 -21.078 6.172 1 87.56 381 GLU A O 1
ATOM 2942 N N . ASN A 1 382 ? 2.193 -22.25 5.602 1 85.81 382 ASN A N 1
ATOM 2943 C CA . ASN A 1 382 ? 2.535 -22.484 7 1 85.81 382 ASN A CA 1
ATOM 2944 C C . ASN A 1 382 ? 3.291 -21.312 7.602 1 85.81 382 ASN A C 1
ATOM 2946 O O . ASN A 1 382 ? 3.678 -21.344 8.773 1 85.81 382 ASN A O 1
ATOM 2950 N N . GLY A 1 383 ? 3.652 -20.391 6.855 1 85.94 383 GLY A N 1
ATOM 2951 C CA . GLY A 1 383 ? 4.273 -19.188 7.379 1 85.94 383 GLY A CA 1
ATOM 2952 C C . GLY A 1 383 ? 5.789 -19.234 7.363 1 85.94 383 GLY A C 1
ATOM 2953 O O . GLY A 1 383 ? 6.449 -18.312 7.855 1 85.94 383 GLY A O 1
ATOM 2954 N N . GLU A 1 384 ? 6.289 -20.266 6.836 1 91.56 384 GLU A N 1
ATOM 2955 C CA . GLU A 1 384 ? 7.742 -20.391 6.797 1 91.56 384 GLU A CA 1
ATOM 2956 C C . GLU A 1 384 ? 8.367 -19.312 5.906 1 91.56 384 GLU A C 1
ATOM 2958 O O . GLU A 1 384 ? 9.43 -18.781 6.227 1 91.56 384 GLU A O 1
ATOM 2963 N N . ILE A 1 385 ? 7.719 -19.094 4.828 1 93.5 385 ILE A N 1
ATOM 2964 C CA . ILE A 1 385 ? 8.242 -18.078 3.918 1 93.5 385 ILE A CA 1
ATOM 2965 C C . ILE A 1 385 ? 8.164 -16.703 4.582 1 93.5 385 ILE A C 1
ATOM 2967 O O . ILE A 1 385 ? 9.062 -15.883 4.414 1 93.5 385 ILE A O 1
ATOM 2971 N N . ASP A 1 386 ? 7.145 -16.422 5.352 1 88.44 386 ASP A N 1
ATOM 2972 C CA . ASP A 1 386 ? 7.016 -15.18 6.09 1 88.44 386 ASP A CA 1
ATOM 2973 C C . ASP A 1 386 ? 8.117 -15.039 7.141 1 88.44 386 ASP A C 1
ATOM 2975 O O . ASP A 1 386 ? 8.633 -13.945 7.363 1 88.44 386 ASP A O 1
ATOM 2979 N N . GLU A 1 387 ? 8.367 -16.109 7.746 1 90.5 387 GLU A N 1
ATOM 2980 C CA . GLU A 1 387 ? 9.445 -16.094 8.727 1 90.5 387 GLU A CA 1
ATOM 2981 C C . GLU A 1 387 ? 10.781 -15.758 8.062 1 90.5 387 GLU A C 1
ATOM 2983 O O . GLU A 1 387 ? 11.562 -14.969 8.609 1 90.5 387 GLU A O 1
ATOM 2988 N N . LEU A 1 388 ? 10.992 -16.359 6.926 1 94.94 388 LEU A N 1
ATOM 2989 C CA . LEU A 1 388 ? 12.211 -16.047 6.176 1 94.94 388 LEU A CA 1
ATOM 2990 C C . LEU A 1 388 ? 12.234 -14.586 5.758 1 94.94 388 LEU A C 1
ATOM 2992 O O . LEU A 1 388 ? 13.289 -13.938 5.805 1 94.94 388 LEU A O 1
ATOM 2996 N N . THR A 1 389 ? 11.148 -14.109 5.352 1 93.38 389 THR A N 1
ATOM 2997 C CA . THR A 1 389 ? 11.062 -12.719 4.934 1 93.38 389 THR A CA 1
ATOM 2998 C C . THR A 1 389 ? 11.352 -11.781 6.102 1 93.38 389 THR A C 1
ATOM 3000 O O . THR A 1 389 ? 12.086 -10.805 5.953 1 93.38 389 THR A O 1
ATOM 3003 N N . THR A 1 390 ? 10.836 -12.07 7.25 1 90.12 390 THR A N 1
ATOM 3004 C CA . THR A 1 390 ? 11.07 -11.25 8.43 1 90.12 390 THR A CA 1
ATOM 3005 C C . THR A 1 390 ? 12.547 -11.273 8.82 1 90.12 390 THR A C 1
ATOM 3007 O O . THR A 1 390 ? 13.086 -10.266 9.297 1 90.12 390 THR A O 1
ATOM 3010 N N . LYS A 1 391 ? 13.109 -12.375 8.625 1 93.38 391 LYS A N 1
ATOM 3011 C CA . LYS A 1 391 ? 14.523 -12.539 8.938 1 93.38 391 LYS A CA 1
ATOM 3012 C C . LYS A 1 391 ? 15.391 -11.633 8.07 1 93.38 391 LYS A C 1
ATOM 3014 O O . LYS A 1 391 ? 16.328 -11 8.562 1 93.38 391 LYS A O 1
ATOM 3019 N N . TRP A 1 392 ? 15.086 -11.562 6.848 1 94.62 392 TRP A N 1
ATOM 3020 C CA . TRP A 1 392 ? 15.977 -10.883 5.914 1 94.62 392 TRP A CA 1
ATOM 3021 C C . TRP A 1 392 ? 15.523 -9.445 5.68 1 94.62 392 TRP A C 1
ATOM 3023 O O . TRP A 1 392 ? 16.281 -8.633 5.141 1 94.62 392 TRP A O 1
ATOM 3033 N N . TRP A 1 393 ? 14.336 -9.117 5.98 1 92.81 393 TRP A N 1
ATOM 3034 C CA . TRP A 1 393 ? 13.836 -7.75 6.016 1 92.81 393 TRP A CA 1
ATOM 3035 C C . TRP A 1 393 ? 13.438 -7.352 7.434 1 92.81 393 TRP A C 1
ATOM 3037 O O . TRP A 1 393 ? 12.258 -7.148 7.723 1 92.81 393 TRP A O 1
ATOM 3047 N N . PRO A 1 394 ? 14.422 -7.188 8.234 1 84.88 394 PRO A N 1
ATOM 3048 C CA . PRO A 1 394 ? 14.109 -6.871 9.625 1 84.88 394 PRO A CA 1
ATOM 3049 C C . PRO A 1 394 ? 13.602 -5.445 9.805 1 84.88 394 PRO A C 1
ATOM 3051 O O . PRO A 1 394 ? 13.773 -4.605 8.922 1 84.88 394 PRO A O 1
ATOM 3054 N N . ALA A 1 395 ? 12.898 -5.277 10.922 1 80.44 395 ALA A N 1
ATOM 3055 C CA . ALA A 1 395 ? 12.445 -3.934 11.266 1 80.44 395 ALA A CA 1
ATOM 3056 C C . ALA A 1 395 ? 13.625 -2.971 11.391 1 80.44 395 ALA A C 1
ATOM 3058 O O . ALA A 1 395 ? 14.68 -3.338 11.906 1 80.44 395 ALA A O 1
ATOM 3059 N N . SER A 1 396 ? 13.586 -1.99 10.641 1 80.81 396 SER A N 1
ATOM 3060 C CA . SER A 1 396 ? 14.617 -0.965 10.609 1 80.81 396 SER A CA 1
ATOM 3061 C C . SER A 1 396 ? 14.078 0.383 11.07 1 80.81 396 SER A C 1
ATOM 3063 O O . SER A 1 396 ? 12.867 0.593 11.102 1 80.81 396 SER A O 1
ATOM 3065 N N . GLY A 1 397 ? 14.984 1.154 11.562 1 75.44 397 GLY A N 1
ATOM 3066 C CA . GLY A 1 397 ? 14.609 2.506 11.953 1 75.44 397 GLY A CA 1
ATOM 3067 C C . GLY A 1 397 ? 14.289 3.4 10.773 1 75.44 397 GLY A C 1
ATOM 3068 O O . GLY A 1 397 ? 13.711 4.477 10.938 1 75.44 397 GLY A O 1
ATOM 3069 N N . CYS A 1 398 ? 14.625 2.916 9.609 1 79.69 398 CYS A N 1
ATOM 3070 C CA . CYS A 1 398 ? 14.367 3.713 8.414 1 79.69 398 CYS A CA 1
ATOM 3071 C C . CYS A 1 398 ? 12.938 3.508 7.918 1 79.69 398 CYS A C 1
ATOM 3073 O O . CYS A 1 398 ? 12.445 2.381 7.883 1 79.69 398 CYS A O 1
ATOM 3075 N N . ASP A 1 399 ? 12.305 4.621 7.625 1 80.19 399 ASP A N 1
ATOM 3076 C CA . ASP A 1 399 ? 10.969 4.555 7.051 1 80.19 399 ASP A CA 1
ATOM 3077 C C . ASP A 1 399 ? 11.023 4.266 5.551 1 80.19 399 ASP A C 1
ATOM 3079 O O . ASP A 1 399 ? 11.789 4.906 4.82 1 80.19 399 ASP A O 1
ATOM 3083 N N . LEU A 1 400 ? 10.297 3.377 5.113 1 84.88 400 LEU A N 1
ATOM 3084 C CA . LEU A 1 400 ? 10.297 2.941 3.721 1 84.88 400 LEU A CA 1
ATOM 3085 C C . LEU A 1 400 ? 9.922 4.09 2.791 1 84.88 400 LEU A C 1
ATOM 3087 O O . LEU A 1 400 ? 10.469 4.207 1.692 1 84.88 400 LEU A O 1
ATOM 3091 N N . HIS A 1 401 ? 9 4.891 3.127 1 75.75 401 HIS A N 1
ATOM 3092 C CA . HIS A 1 401 ? 8.523 5.93 2.225 1 75.75 401 HIS A CA 1
ATOM 3093 C C . HIS A 1 401 ? 8.992 7.309 2.674 1 75.75 401 HIS A C 1
ATOM 3095 O O . HIS A 1 401 ? 8.492 8.328 2.191 1 75.75 401 HIS A O 1
ATOM 3101 N N . GLY A 1 402 ? 10.188 7.379 3.246 1 60.38 402 GLY A N 1
ATOM 3102 C CA . GLY A 1 402 ? 10.867 8.617 3.607 1 60.38 402 GLY A CA 1
ATOM 3103 C C . GLY A 1 402 ? 10.148 9.391 4.699 1 60.38 402 GLY A C 1
ATOM 3104 O O . GLY A 1 402 ? 10.625 10.438 5.133 1 60.38 402 GLY A O 1
ATOM 3105 N N . GLY A 1 403 ? 8.75 9.164 4.824 1 47.22 403 GLY A N 1
ATOM 3106 C CA . GLY A 1 403 ? 8.062 9.969 5.82 1 47.22 403 GLY A CA 1
ATOM 3107 C C . GLY A 1 403 ? 8.594 9.773 7.223 1 47.22 403 GLY A C 1
ATOM 3108 O O . GLY A 1 403 ? 9.188 8.734 7.527 1 47.22 403 GLY A O 1
ATOM 3109 N N . SER A 1 404 ? 9.438 10.57 7.594 1 37.06 404 SER A N 1
ATOM 3110 C CA . SER A 1 404 ? 9.578 10.469 9.039 1 37.06 404 SER A CA 1
ATOM 3111 C C . SER A 1 404 ? 8.344 9.828 9.672 1 37.06 404 SER A C 1
ATOM 3113 O O . SER A 1 404 ? 7.215 10.258 9.406 1 37.06 404 SER A O 1
ATOM 3115 N N . ASN A 1 405 ? 7.969 8.516 9.492 1 34.78 405 ASN A N 1
ATOM 3116 C CA . ASN A 1 405 ? 7.039 8.172 10.562 1 34.78 405 ASN A CA 1
ATOM 3117 C C . ASN A 1 405 ? 6.965 9.281 11.609 1 34.78 405 ASN A C 1
ATOM 3119 O O . ASN A 1 405 ? 6.402 9.086 12.688 1 34.78 405 ASN A O 1
ATOM 3123 N N . ALA A 1 406 ? 7.953 9.945 11.625 1 31.97 406 ALA A N 1
ATOM 3124 C CA . ALA A 1 406 ? 7.805 11.055 12.555 1 31.97 406 ALA A CA 1
ATOM 3125 C C . ALA A 1 406 ? 6.539 11.859 12.258 1 31.97 406 ALA A C 1
ATOM 3127 O O . ALA A 1 406 ? 6.516 12.672 11.336 1 31.97 406 ALA A O 1
ATOM 3128 N N . VAL A 1 407 ? 5.41 11.391 11.641 1 35.31 407 VAL A N 1
ATOM 3129 C CA . VAL A 1 407 ? 4.5 12.141 12.5 1 35.31 407 VAL A CA 1
ATOM 3130 C C . VAL A 1 407 ? 5.27 12.719 13.688 1 35.31 407 VAL A C 1
ATOM 3132 O O . VAL A 1 407 ? 5.402 12.062 14.727 1 35.31 407 VAL A O 1
ATOM 3135 N N . GLY A 1 408 ? 6.453 12.453 13.664 1 32.28 408 GLY A N 1
ATOM 3136 C CA . GLY A 1 408 ? 7.086 13.305 14.656 1 32.28 408 GLY A CA 1
ATOM 3137 C C . GLY A 1 408 ? 6.234 14.492 15.047 1 32.28 408 GLY A C 1
ATOM 3138 O O . GLY A 1 408 ? 5.395 14.945 14.266 1 32.28 408 GLY A O 1
ATOM 3139 N N . SER A 1 409 ? 6.113 14.648 16.234 1 33.88 409 SER A N 1
ATOM 3140 C CA . SER A 1 409 ? 5.383 15.578 17.078 1 33.88 409 SER A CA 1
ATOM 3141 C C . SER A 1 409 ? 5.234 16.938 16.422 1 33.88 409 SER A C 1
ATOM 3143 O O . SER A 1 409 ? 6.23 17.625 16.156 1 33.88 409 SER A O 1
ATOM 3145 N N . GLY A 1 410 ? 4.52 17.047 15.117 1 38.06 410 GLY A N 1
ATOM 3146 C CA . GLY A 1 410 ? 3.977 18.391 14.984 1 38.06 410 GLY A CA 1
ATOM 3147 C C . GLY A 1 410 ? 4.406 19.312 16.109 1 38.06 410 GLY A C 1
ATOM 3148 O O . GLY A 1 410 ? 4.219 20.531 16.016 1 38.06 410 GLY A O 1
ATOM 3149 N N . GLU A 1 411 ? 4.68 18.531 17.062 1 41.25 411 GLU A N 1
ATOM 3150 C CA . GLU A 1 411 ? 5.082 19.25 18.266 1 41.25 411 GLU A CA 1
ATOM 3151 C C . GLU A 1 411 ? 6.391 20.016 18.047 1 41.25 411 GLU A C 1
ATOM 3153 O O . GLU A 1 411 ? 6.531 21.156 18.469 1 41.25 411 GLU A O 1
ATOM 3158 N N . GLY A 1 412 ? 7.305 19.25 17.359 1 42.09 412 GLY A N 1
ATOM 3159 C CA . GLY A 1 412 ? 8.562 19.969 17.234 1 42.09 412 GLY A CA 1
ATOM 3160 C C . GLY A 1 412 ? 8.477 21.141 16.281 1 42.09 412 GLY A C 1
ATOM 3161 O O . GLY A 1 412 ? 9.078 22.188 16.531 1 42.09 412 GLY A O 1
ATOM 3162 N N . HIS A 1 413 ? 7.73 20.859 15.25 1 48.12 413 HIS A N 1
ATOM 3163 C CA . HIS A 1 413 ? 7.543 21.969 14.336 1 48.12 413 HIS A CA 1
ATOM 3164 C C . HIS A 1 413 ? 6.734 23.094 14.992 1 48.12 413 HIS A C 1
ATOM 3166 O O . HIS A 1 413 ? 7.027 24.266 14.797 1 48.12 413 HIS A O 1
ATOM 3172 N N . VAL A 1 414 ? 5.797 22.547 15.734 1 49.75 414 VAL A N 1
ATOM 3173 C CA . VAL A 1 414 ? 5.008 23.531 16.453 1 49.75 414 VAL A CA 1
ATOM 3174 C C . VAL A 1 414 ? 5.895 24.266 17.469 1 49.75 414 VAL A C 1
ATOM 3176 O O . VAL A 1 414 ? 5.801 25.484 17.609 1 49.75 414 VAL A O 1
ATOM 3179 N N . ILE A 1 415 ? 6.805 23.516 17.953 1 47.47 415 ILE A N 1
ATOM 3180 C CA . ILE A 1 415 ? 7.664 24.141 18.953 1 47.47 415 ILE A CA 1
ATOM 3181 C C . ILE A 1 415 ? 8.648 25.078 18.281 1 47.47 415 ILE A C 1
ATOM 3183 O O . ILE A 1 415 ? 8.906 26.188 18.766 1 47.47 415 ILE A O 1
ATOM 3187 N N . ALA A 1 416 ? 9.195 24.594 17.219 1 48.09 416 ALA A N 1
ATOM 3188 C CA . ALA A 1 416 ? 10.141 25.469 16.516 1 48.09 416 ALA A CA 1
ATOM 3189 C C . ALA A 1 416 ? 9.445 26.719 15.992 1 48.09 416 ALA A C 1
ATOM 3191 O O . ALA A 1 416 ? 10 27.812 16.062 1 48.09 416 ALA A O 1
ATOM 3192 N N . GLU A 1 417 ? 8.32 26.453 15.508 1 54.56 417 GLU A N 1
ATOM 3193 C CA . GLU A 1 417 ? 7.539 27.609 15.07 1 54.56 417 GLU A CA 1
ATOM 3194 C C . GLU A 1 417 ? 7.25 28.547 16.234 1 54.56 417 GLU A C 1
ATOM 3196 O O . GLU A 1 417 ? 7.266 29.766 16.062 1 54.56 417 GLU A O 1
ATOM 3201 N N . PHE A 1 418 ? 7.113 27.922 17.312 1 56.34 418 PHE A N 1
ATOM 3202 C CA . PHE A 1 418 ? 6.812 28.75 18.484 1 56.34 418 PHE A CA 1
ATOM 3203 C C . PHE A 1 418 ? 8.031 29.562 18.891 1 56.34 418 PHE A C 1
ATOM 3205 O O . PHE A 1 418 ? 7.898 30.719 19.328 1 56.34 418 PHE A O 1
ATOM 3212 N N . TYR A 1 419 ? 9.109 28.938 18.703 1 55.81 419 TYR A N 1
ATOM 3213 C CA . TYR A 1 419 ? 10.305 29.719 19.031 1 55.81 419 TYR A CA 1
ATOM 3214 C C . TYR A 1 419 ? 10.492 30.875 18.047 1 55.81 419 TYR A C 1
ATOM 3216 O O . TYR A 1 419 ? 10.961 31.938 18.438 1 55.81 419 TYR A O 1
ATOM 3224 N N . GLY A 1 420 ? 10.148 30.547 16.891 1 55.31 420 GLY A N 1
ATOM 3225 C CA . GLY A 1 420 ? 10.188 31.656 15.945 1 55.31 420 GLY A CA 1
ATOM 3226 C C . GLY A 1 420 ? 9.234 32.781 16.297 1 55.31 420 GLY A C 1
ATOM 3227 O O . GLY A 1 420 ? 9.609 33.938 16.25 1 55.31 420 GLY A O 1
ATOM 3228 N N . ILE A 1 421 ? 8.133 32.344 16.734 1 61.06 421 ILE A N 1
ATOM 3229 C CA . ILE A 1 421 ? 7.125 33.312 17.125 1 61.06 421 ILE A CA 1
ATOM 3230 C C . ILE A 1 421 ? 7.582 34.062 18.375 1 61.06 421 ILE A C 1
ATOM 3232 O O . ILE A 1 421 ? 7.418 35.281 18.484 1 61.06 421 ILE A O 1
ATOM 3236 N N . LEU A 1 422 ? 8.18 33.375 19.234 1 61.75 422 LEU A N 1
ATOM 3237 C CA . LEU A 1 422 ? 8.695 34 20.453 1 61.75 422 LEU A CA 1
ATOM 3238 C C . LEU A 1 422 ? 9.828 34.969 20.125 1 61.75 422 LEU A C 1
ATOM 3240 O O . LEU A 1 422 ? 9.977 36 20.797 1 61.75 422 LEU A O 1
ATOM 3244 N N . SER A 1 423 ? 10.578 34.625 19.156 1 62.88 423 SER A N 1
ATOM 3245 C CA . SER A 1 423 ? 11.664 35.531 18.781 1 62.88 423 SER A CA 1
ATOM 3246 C C . SER A 1 423 ? 11.133 36.844 18.234 1 62.88 423 SER A C 1
ATOM 3248 O O . SER A 1 423 ? 11.719 37.906 18.453 1 62.88 423 SER A O 1
ATOM 3250 N N . ILE A 1 424 ? 10.047 36.719 17.625 1 59.31 424 ILE A N 1
ATOM 3251 C CA . ILE A 1 424 ? 9.43 37.938 17.125 1 59.31 424 ILE A CA 1
ATOM 3252 C C . ILE A 1 424 ? 8.938 38.781 18.297 1 59.31 424 ILE A C 1
ATOM 3254 O O . ILE A 1 424 ? 9.086 40 18.297 1 59.31 424 ILE A O 1
ATOM 3258 N N . LEU A 1 425 ? 8.406 38.062 19.281 1 63.44 425 LEU A N 1
ATOM 3259 C CA . LEU A 1 425 ? 7.992 38.781 20.469 1 63.44 425 LEU A CA 1
ATOM 3260 C C . LEU A 1 425 ? 9.195 39.375 21.203 1 63.44 425 LEU A C 1
ATOM 3262 O O . LEU A 1 425 ? 9.125 40.5 21.703 1 63.44 425 LEU A O 1
ATOM 3266 N N . GLY A 1 426 ? 10.195 38.625 21.203 1 63.97 426 GLY A N 1
ATOM 3267 C CA . GLY A 1 426 ? 11.414 39.156 21.812 1 63.97 426 GLY A CA 1
ATOM 3268 C C . GLY A 1 426 ? 11.961 40.375 21.078 1 63.97 426 GLY A C 1
ATOM 3269 O O . GLY A 1 426 ? 12.359 41.344 21.719 1 63.97 426 GLY A O 1
ATOM 3270 N N . ALA A 1 427 ? 11.961 40.312 19.844 1 63.91 427 ALA A N 1
ATOM 3271 C CA . ALA A 1 427 ? 12.414 41.438 19.047 1 63.91 427 ALA A CA 1
ATOM 3272 C C . ALA A 1 427 ? 11.508 42.656 19.25 1 63.91 427 ALA A C 1
ATOM 3274 O O . ALA A 1 427 ? 11.984 43.781 19.312 1 63.91 427 ALA A O 1
ATOM 3275 N N . GLY A 1 428 ? 10.258 42.344 19.312 1 63.97 428 GLY A N 1
ATOM 3276 C CA . GLY A 1 428 ? 9.328 43.438 19.578 1 63.97 428 GLY A CA 1
ATOM 3277 C C . GLY A 1 428 ? 9.531 44.062 20.953 1 63.97 428 GLY A C 1
ATOM 3278 O O . GLY A 1 428 ? 9.484 45.281 21.078 1 63.97 428 GLY A O 1
ATOM 3279 N N . ALA A 1 429 ? 9.734 43.188 21.859 1 66.88 429 ALA A N 1
ATOM 3280 C CA . ALA A 1 429 ? 10.016 43.688 23.203 1 66.88 429 ALA A CA 1
ATOM 3281 C C . ALA A 1 429 ? 11.289 44.531 23.219 1 66.88 429 ALA A C 1
ATOM 3283 O O . ALA A 1 429 ? 11.352 45.562 23.875 1 66.88 429 ALA A O 1
ATOM 3284 N N . GLY A 1 430 ? 12.305 44.094 22.531 1 65 430 GLY A N 1
ATOM 3285 C CA . GLY A 1 430 ? 13.531 44.875 22.422 1 65 430 GLY A CA 1
ATOM 3286 C C . GLY A 1 430 ? 13.328 46.219 21.766 1 65 430 GLY A C 1
ATOM 3287 O O . GLY A 1 430 ? 13.844 47.219 22.234 1 65 430 GLY A O 1
ATOM 3288 N N . LEU A 1 431 ? 12.57 46.188 20.75 1 64.31 431 LEU A N 1
ATOM 3289 C CA . LEU A 1 431 ? 12.281 47.438 20.062 1 64.31 431 LEU A CA 1
ATOM 3290 C C . LEU A 1 431 ? 11.484 48.375 20.969 1 64.31 431 LEU A C 1
ATOM 3292 O O . LEU A 1 431 ? 11.711 49.594 20.953 1 64.31 431 LEU A O 1
ATOM 3296 N N . ALA A 1 432 ? 10.578 47.812 21.719 1 64.94 432 ALA A N 1
ATOM 3297 C CA . ALA A 1 432 ? 9.789 48.656 22.625 1 64.94 432 ALA A CA 1
ATOM 3298 C C . ALA A 1 432 ? 10.68 49.281 23.688 1 64.94 432 ALA A C 1
ATOM 3300 O O . ALA A 1 432 ? 10.484 50.469 24.047 1 64.94 432 ALA A O 1
ATOM 3301 N N . LEU A 1 433 ? 11.641 48.625 24.062 1 68.31 433 LEU A N 1
ATOM 3302 C CA . LEU A 1 433 ? 12.562 49.156 25.047 1 68.31 433 LEU A CA 1
ATOM 3303 C C . LEU A 1 433 ? 13.414 50.281 24.438 1 68.31 433 LEU A C 1
ATOM 3305 O O . LEU A 1 433 ? 13.68 51.281 25.094 1 68.31 433 LEU A O 1
ATOM 3309 N N . ILE A 1 434 ? 13.828 50.125 23.297 1 63.97 434 ILE A N 1
ATOM 3310 C CA . ILE A 1 434 ? 14.625 51.156 22.625 1 63.97 434 ILE A CA 1
ATOM 3311 C C . ILE A 1 434 ? 13.789 52.406 22.422 1 63.97 434 ILE A C 1
ATOM 3313 O O . ILE A 1 434 ? 14.273 53.531 22.656 1 63.97 434 ILE A O 1
ATOM 3317 N N . VAL A 1 435 ? 12.625 52.188 22.016 1 64.94 435 VAL A N 1
ATOM 3318 C CA . VAL A 1 435 ? 11.75 53.312 21.797 1 64.94 435 VAL A CA 1
ATOM 3319 C C . VAL A 1 435 ? 11.492 54.031 23.125 1 64.94 435 VAL A C 1
ATOM 3321 O O . VAL A 1 435 ? 11.484 55.281 23.188 1 64.94 435 VAL A O 1
ATOM 3324 N N . ALA A 1 436 ? 11.32 53.312 24.141 1 66.12 436 ALA A N 1
ATOM 3325 C CA . ALA A 1 436 ? 11.125 53.906 25.453 1 66.12 436 ALA A CA 1
ATOM 3326 C C . ALA A 1 436 ? 12.359 54.719 25.891 1 66.12 436 ALA A C 1
ATOM 3328 O O . ALA A 1 436 ? 12.234 55.812 26.438 1 66.12 436 ALA A O 1
ATOM 3329 N N . ALA A 1 437 ? 13.461 54.188 25.609 1 66.06 437 ALA A N 1
ATOM 3330 C CA . ALA A 1 437 ? 14.703 54.906 25.953 1 66.06 437 ALA A CA 1
ATOM 3331 C C . ALA A 1 437 ? 14.836 56.188 25.156 1 66.06 437 ALA A C 1
ATOM 3333 O O . ALA A 1 437 ? 15.258 57.219 25.703 1 66.06 437 ALA A O 1
ATOM 3334 N N . CYS A 1 438 ? 14.5 56.156 23.953 1 61.56 438 CYS A N 1
ATOM 3335 C CA . CYS A 1 438 ? 14.578 57.344 23.109 1 61.56 438 CYS A CA 1
ATOM 3336 C C . CYS A 1 438 ? 13.578 58.406 23.562 1 61.56 438 CYS A C 1
ATOM 3338 O O . CYS A 1 438 ? 13.898 59.594 23.578 1 61.56 438 CYS A O 1
ATOM 3340 N N . GLU A 1 439 ? 12.492 57.938 23.969 1 60.81 439 GLU A N 1
ATOM 3341 C CA . GLU A 1 439 ? 11.492 58.875 24.469 1 60.81 439 GLU A CA 1
ATOM 3342 C C . GLU A 1 439 ? 11.961 59.531 25.75 1 60.81 439 GLU A C 1
ATOM 3344 O O . GLU A 1 439 ? 11.781 60.75 25.922 1 60.81 439 GLU A O 1
ATOM 3349 N N . ILE A 1 440 ? 12.547 58.812 26.516 1 62.12 440 ILE A N 1
ATOM 3350 C CA . ILE A 1 440 ? 13.023 59.344 27.797 1 62.12 440 ILE A CA 1
ATOM 3351 C C . ILE A 1 440 ? 14.195 60.312 27.531 1 62.12 440 ILE A C 1
ATOM 3353 O O . ILE A 1 440 ? 14.273 61.375 28.141 1 62.12 440 ILE A O 1
ATOM 3357 N N . ALA A 1 441 ? 15.031 59.906 26.672 1 60.38 441 ALA A N 1
ATOM 3358 C CA . ALA A 1 441 ? 16.188 60.75 26.359 1 60.38 441 ALA A CA 1
ATOM 3359 C C . ALA A 1 441 ? 15.75 62.062 25.719 1 60.38 441 ALA A C 1
ATOM 3361 O O . ALA A 1 441 ? 16.281 63.125 26.047 1 60.38 441 ALA A O 1
ATOM 3362 N N . TRP A 1 442 ? 14.891 61.938 24.875 1 57.47 442 TRP A N 1
ATOM 3363 C CA . TRP A 1 442 ? 14.391 63.156 24.219 1 57.47 442 TRP A CA 1
ATOM 3364 C C . TRP A 1 442 ? 13.719 64.062 25.219 1 57.47 442 TRP A C 1
ATOM 3366 O O . TRP A 1 442 ? 13.875 65.312 25.156 1 57.47 442 TRP A O 1
ATOM 3376 N N . PHE A 1 443 ? 13.031 63.5 26.109 1 56.41 443 PHE A N 1
ATOM 3377 C CA . PHE A 1 443 ? 12.383 64.312 27.141 1 56.41 443 PHE A CA 1
ATOM 3378 C C . PHE A 1 443 ? 13.414 65 28.016 1 56.41 443 PHE A C 1
ATOM 3380 O O . PHE A 1 443 ? 13.297 66.188 28.312 1 56.41 443 PHE A O 1
ATOM 3387 N N . ASN A 1 444 ? 14.375 64.312 28.391 1 58.03 444 ASN A N 1
ATOM 3388 C CA . ASN A 1 444 ? 15.398 64.875 29.266 1 58.03 444 ASN A CA 1
ATOM 3389 C C . ASN A 1 444 ? 16.172 66 28.562 1 58.03 444 ASN A C 1
ATOM 3391 O O . ASN A 1 444 ? 16.516 67 29.172 1 58.03 444 ASN A O 1
ATOM 3395 N N . LEU A 1 445 ? 16.406 65.812 27.375 1 56.12 445 LEU A N 1
ATOM 3396 C CA . LEU A 1 445 ? 17.141 66.812 26.625 1 56.12 445 LEU A CA 1
ATOM 3397 C C . LEU A 1 445 ? 16.281 68.062 26.375 1 56.12 445 LEU A C 1
ATOM 3399 O O . LEU A 1 445 ? 16.797 69.188 26.422 1 56.12 445 LEU A O 1
ATOM 3403 N N . SER A 1 446 ? 15.102 67.875 26.188 1 54.19 446 SER A N 1
ATOM 3404 C CA . SER A 1 446 ? 14.203 69 25.938 1 54.19 446 SER A CA 1
ATOM 3405 C C . SER A 1 446 ? 14 69.812 27.188 1 54.19 446 SER A C 1
ATOM 3407 O O . SER A 1 446 ? 13.883 71.062 27.125 1 54.19 446 SER A O 1
ATOM 3409 N N . VAL A 1 447 ? 13.977 69.188 28.281 1 53.94 447 VAL A N 1
ATOM 3410 C CA . VAL A 1 447 ? 13.828 69.875 29.547 1 53.94 447 VAL A CA 1
ATOM 3411 C C . VAL A 1 447 ? 15.109 70.625 29.859 1 53.94 447 VAL A C 1
ATOM 3413 O O . VAL A 1 447 ? 15.062 71.75 30.375 1 53.94 447 VAL A O 1
ATOM 3416 N N . ARG A 1 448 ? 16.141 70 29.578 1 53 448 ARG A N 1
ATOM 3417 C CA . ARG A 1 448 ? 17.391 70.688 29.844 1 53 448 ARG A CA 1
ATOM 3418 C C . ARG A 1 448 ? 17.484 71.938 28.984 1 53 448 ARG A C 1
ATOM 3420 O O . ARG A 1 448 ? 18.047 72.938 29.438 1 53 448 ARG A O 1
ATOM 3427 N N . LYS A 1 449 ? 17.156 71.875 27.844 1 50.22 449 LYS A N 1
ATOM 3428 C CA . LYS A 1 449 ? 17.281 73.062 26.984 1 50.22 449 LYS A CA 1
ATOM 3429 C C . LYS A 1 449 ? 16.328 74.125 27.422 1 50.22 449 LYS A C 1
ATOM 3431 O O . LYS A 1 449 ? 16.625 75.312 27.25 1 50.22 449 LYS A O 1
ATOM 3436 N N . LYS A 1 450 ? 15.141 73.812 27.75 1 51.69 450 LYS A N 1
ATOM 3437 C CA . LYS A 1 450 ? 14.219 74.875 28.094 1 51.69 450 LYS A CA 1
ATOM 3438 C C . LYS A 1 450 ? 14.461 75.375 29.531 1 51.69 450 LYS A C 1
ATOM 3440 O O . LYS A 1 450 ? 14.438 74.562 30.469 1 51.69 450 LYS A O 1
ATOM 3445 N N . LYS A 1 451 ? 15.336 76.312 29.609 1 48.91 451 LYS A N 1
ATOM 3446 C CA . LYS A 1 451 ? 15.516 77.188 30.766 1 48.91 451 LYS A CA 1
ATOM 3447 C C . LYS A 1 451 ? 14.18 77.5 31.391 1 48.91 451 LYS A C 1
ATOM 3449 O O . LYS A 1 451 ? 13.516 78.5 30.969 1 48.91 451 LYS A O 1
ATOM 3454 N N . VAL A 1 452 ? 13.336 76.562 31.641 1 43.75 452 VAL A N 1
ATOM 3455 C CA . VAL A 1 452 ? 12.031 76.938 32.188 1 43.75 452 VAL A CA 1
ATOM 3456 C C . VAL A 1 452 ? 12.219 77.688 33.5 1 43.75 452 VAL A C 1
ATOM 3458 O O . VAL A 1 452 ? 12.805 77.188 34.438 1 43.75 452 VAL A O 1
ATOM 3461 N N . THR A 1 453 ? 12.391 78.875 33.375 1 41.34 453 THR A N 1
ATOM 3462 C CA . THR A 1 453 ? 12.312 79.75 34.562 1 41.34 453 THR A CA 1
ATOM 3463 C C . THR A 1 453 ? 11.086 79.438 35.406 1 41.34 453 THR A C 1
ATOM 3465 O O . THR A 1 453 ? 9.969 79.312 34.875 1 41.34 453 THR A O 1
ATOM 3468 N N . PRO A 1 454 ? 11.188 78.625 36.5 1 41.81 454 PRO A N 1
ATOM 3469 C CA . PRO A 1 454 ? 10.062 78.375 37.406 1 41.81 454 PRO A CA 1
ATOM 3470 C C . PRO A 1 454 ? 9.195 79.625 37.594 1 41.81 454 PRO A C 1
ATOM 3472 O O . PRO A 1 454 ? 9.719 80.688 37.906 1 41.81 454 PRO A O 1
ATOM 3475 N N . ALA A 1 455 ? 8.25 79.875 36.75 1 42.94 455 ALA A N 1
ATOM 3476 C CA . ALA A 1 455 ? 7.469 81 37.25 1 42.94 455 ALA A CA 1
ATOM 3477 C C . ALA A 1 455 ? 7.047 80.812 38.688 1 42.94 455 ALA A C 1
ATOM 3479 O O . ALA A 1 455 ? 6.977 79.625 39.188 1 42.94 455 ALA A O 1
ATOM 3480 N N . THR A 1 456 ? 6.879 81.812 39.469 1 43.12 456 THR A N 1
ATOM 3481 C CA . THR A 1 456 ? 6.676 81.938 40.906 1 43.12 456 THR A CA 1
ATOM 3482 C C . THR A 1 456 ? 5.793 80.75 41.375 1 43.12 456 THR A C 1
ATOM 3484 O O . THR A 1 456 ? 6.094 80.125 42.406 1 43.12 456 THR A O 1
ATOM 3487 N N . SER A 1 457 ? 4.348 80.938 41.25 1 42.88 457 SER A N 1
ATOM 3488 C CA . SER A 1 457 ? 3.35 80.188 42 1 42.88 457 SER A CA 1
ATOM 3489 C C . SER A 1 457 ? 3.025 78.875 41.281 1 42.88 457 SER A C 1
ATOM 3491 O O . SER A 1 457 ? 2.053 78.188 41.656 1 42.88 457 SER A O 1
ATOM 3493 N N . GLU A 1 458 ? 3.525 78.688 40.188 1 44.97 458 GLU A N 1
ATOM 3494 C CA . GLU A 1 458 ? 3 77.5 39.469 1 44.97 458 GLU A CA 1
ATOM 3495 C C . GLU A 1 458 ? 3.576 76.188 40 1 44.97 458 GLU A C 1
ATOM 3497 O O . GLU A 1 458 ? 4.781 76.125 40.25 1 44.97 458 GLU A O 1
ATOM 3502 N N . THR A 1 459 ? 2.689 75.5 40.719 1 44.09 459 THR A N 1
ATOM 3503 C CA . THR A 1 459 ? 3.078 74.188 41.281 1 44.09 459 THR A CA 1
ATOM 3504 C C . THR A 1 459 ? 3.752 73.312 40.219 1 44.09 459 THR A C 1
ATOM 3506 O O . THR A 1 459 ? 3.531 73.5 39.031 1 44.09 459 THR A O 1
ATOM 3509 N N . GLN A 1 460 ? 4.762 72.625 40.562 1 42.03 460 GLN A N 1
ATOM 3510 C CA . GLN A 1 460 ? 5.582 71.75 39.75 1 42.03 460 GLN A CA 1
ATOM 3511 C C . GLN A 1 460 ? 4.723 70.938 38.75 1 42.03 460 GLN A C 1
ATOM 3513 O O . GLN A 1 460 ? 5.113 70.75 37.625 1 42.03 460 GLN A O 1
ATOM 3518 N N . GLU A 1 461 ? 3.574 70.562 39.188 1 45.69 461 GLU A N 1
ATOM 3519 C CA . GLU A 1 461 ? 2.715 69.75 38.344 1 45.69 461 GLU A CA 1
ATOM 3520 C C . GLU A 1 461 ? 2.184 70.562 37.156 1 45.69 461 GLU A C 1
ATOM 3522 O O . GLU A 1 461 ? 2.115 70.062 36.031 1 45.69 461 GLU A O 1
ATOM 3527 N N . GLU A 1 462 ? 1.852 71.812 37.406 1 50.5 462 GLU A N 1
ATOM 3528 C CA . GLU A 1 462 ? 1.341 72.688 36.344 1 50.5 462 GLU A CA 1
ATOM 3529 C C . GLU A 1 462 ? 2.436 73 35.344 1 50.5 462 GLU A C 1
ATOM 3531 O O . GLU A 1 462 ? 2.17 73.125 34.156 1 50.5 462 GLU A O 1
ATOM 3536 N N . MET A 1 463 ? 3.639 73.125 35.906 1 47.75 463 MET A N 1
ATOM 3537 C CA . MET A 1 463 ? 4.758 73.375 35 1 47.75 463 MET A CA 1
ATOM 3538 C C . MET A 1 463 ? 4.98 72.188 34.031 1 47.75 463 MET A C 1
ATOM 3540 O O . MET A 1 463 ? 5.18 72.438 32.844 1 47.75 463 MET A O 1
ATOM 3544 N N . ILE A 1 464 ? 4.93 71.062 34.625 1 46.41 464 ILE A N 1
ATOM 3545 C CA . ILE A 1 464 ? 5.172 69.938 33.781 1 46.41 464 ILE A CA 1
ATOM 3546 C C . ILE A 1 464 ? 4.043 69.75 32.75 1 46.41 464 ILE A C 1
ATOM 3548 O O . ILE A 1 464 ? 4.293 69.5 31.578 1 46.41 464 ILE A O 1
ATOM 3552 N N . ARG A 1 465 ? 2.781 70 33.125 1 49.16 465 ARG A N 1
ATOM 3553 C CA . ARG A 1 465 ? 1.675 70 32.188 1 49.16 465 ARG A CA 1
ATOM 3554 C C . ARG A 1 465 ? 1.836 71.062 31.109 1 49.16 465 ARG A C 1
ATOM 3556 O O . ARG A 1 465 ? 1.536 70.875 29.938 1 49.16 465 ARG A O 1
ATOM 3563 N N . ARG A 1 466 ? 2.303 72.25 31.438 1 50.88 466 ARG A N 1
ATOM 3564 C CA . ARG A 1 466 ? 2.527 73.312 30.469 1 50.88 466 ARG A CA 1
ATOM 3565 C C . ARG A 1 466 ? 3.658 72.938 29.516 1 50.88 466 ARG A C 1
ATOM 3567 O O . ARG A 1 466 ? 3.553 73.188 28.312 1 50.88 466 ARG A O 1
ATOM 3574 N N . VAL A 1 467 ? 4.699 72.438 30.109 1 48.47 467 VAL A N 1
ATOM 3575 C CA . VAL A 1 467 ? 5.836 72.062 29.266 1 48.47 467 VAL A CA 1
ATOM 3576 C C . VAL A 1 467 ? 5.461 70.938 28.328 1 48.47 467 VAL A C 1
ATOM 3578 O O . VAL A 1 467 ? 5.797 71 27.141 1 48.47 467 VAL A O 1
ATOM 3581 N N . VAL A 1 468 ? 4.766 70 28.906 1 45.97 468 VAL A N 1
ATOM 3582 C CA . VAL A 1 468 ? 4.32 68.938 28.047 1 45.97 468 VAL A CA 1
ATOM 3583 C C . VAL A 1 468 ? 3.342 69.438 27.016 1 45.97 468 VAL A C 1
ATOM 3585 O O . VAL A 1 468 ? 3.42 69.062 25.828 1 45.97 468 VAL A O 1
ATOM 3588 N N . ARG A 1 469 ? 2.422 70.312 27.328 1 47.47 469 ARG A N 1
ATOM 3589 C CA . ARG A 1 469 ? 1.54 70.938 26.359 1 47.47 469 ARG A CA 1
ATOM 3590 C C . ARG A 1 469 ? 2.34 71.812 25.375 1 47.47 469 ARG A C 1
ATOM 3592 O O . ARG A 1 469 ? 1.998 71.875 24.188 1 47.47 469 ARG A O 1
ATOM 3599 N N . GLU A 1 470 ? 3.312 72.5 25.812 1 46.53 470 GLU A N 1
ATOM 3600 C CA . GLU A 1 470 ? 4.133 73.312 24.922 1 46.53 470 GLU A CA 1
ATOM 3601 C C . GLU A 1 470 ? 4.996 72.438 24.016 1 46.53 470 GLU A C 1
ATOM 3603 O O . GLU A 1 470 ? 5.195 72.75 22.844 1 46.53 470 GLU A O 1
ATOM 3608 N N . CYS A 1 471 ? 5.535 71.438 24.641 1 43.22 471 CYS A N 1
ATOM 3609 C CA . CYS A 1 471 ? 6.285 70.5 23.797 1 43.22 471 CYS A CA 1
ATOM 3610 C C . CYS A 1 471 ? 5.371 69.812 22.797 1 43.22 471 CYS A C 1
ATOM 3612 O O . CYS A 1 471 ? 5.746 69.625 21.625 1 43.22 471 CYS A O 1
ATOM 3614 N N . LEU A 1 472 ? 4.238 69.438 23.266 1 41.19 472 LEU A N 1
ATOM 3615 C CA . LEU A 1 472 ? 3.246 68.875 22.344 1 41.19 472 LEU A CA 1
ATOM 3616 C C . LEU A 1 472 ? 2.725 70 21.406 1 41.19 472 LEU A C 1
ATOM 3618 O O . LEU A 1 472 ? 2.447 69.688 20.234 1 41.19 472 LEU A O 1
ATOM 3622 N N . ARG A 1 473 ? 2.572 71.125 21.828 1 42.62 473 ARG A N 1
ATOM 3623 C CA . ARG A 1 473 ? 2.256 72.25 20.969 1 42.62 473 ARG A CA 1
ATOM 3624 C C . ARG A 1 473 ? 3.432 72.625 20.062 1 42.62 473 ARG A C 1
ATOM 3626 O O . ARG A 1 473 ? 3.24 73 18.922 1 42.62 473 ARG A O 1
ATOM 3633 N N . GLU A 1 474 ? 4.645 72.625 20.531 1 40.53 474 GLU A N 1
ATOM 3634 C CA . GLU A 1 474 ? 5.77 72.875 19.641 1 40.53 474 GLU A CA 1
ATOM 3635 C C . GLU A 1 474 ? 5.973 71.75 18.625 1 40.53 474 GLU A C 1
ATOM 3637 O O . GLU A 1 474 ? 6.344 72 17.484 1 40.53 474 GLU A O 1
ATOM 3642 N N . THR A 1 475 ? 5.824 70.562 19 1 37.84 475 THR A N 1
ATOM 3643 C CA . THR A 1 475 ? 5.789 69.562 17.938 1 37.84 475 THR A CA 1
ATOM 3644 C C . THR A 1 475 ? 4.574 69.812 17.031 1 37.84 475 THR A C 1
ATOM 3646 O O . THR A 1 475 ? 4.629 69.5 15.836 1 37.84 475 THR A O 1
ATOM 3649 N N . ALA A 1 476 ? 3.486 70.25 17.547 1 37.41 476 ALA A N 1
ATOM 3650 C CA . ALA A 1 476 ? 2.416 70.812 16.703 1 37.41 476 ALA A CA 1
ATOM 3651 C C . ALA A 1 476 ? 2.83 72.125 16.047 1 37.41 476 ALA A C 1
ATOM 3653 O O . ALA A 1 476 ? 2.447 72.375 14.906 1 37.41 476 ALA A O 1
ATOM 3654 N N . LYS A 1 477 ? 3.562 72.938 16.672 1 42.28 477 LYS A N 1
ATOM 3655 C CA . LYS A 1 477 ? 4.031 74.188 16.047 1 42.28 477 LYS A CA 1
ATOM 3656 C C . LYS A 1 477 ? 5.152 73.875 15.047 1 42.28 477 LYS A C 1
ATOM 3658 O O . LYS A 1 477 ? 5.348 74.688 14.109 1 42.28 477 LYS A O 1
ATOM 3663 N N . VAL A 1 478 ? 5.969 72.938 15.219 1 36 478 VAL A N 1
ATOM 3664 C CA . VAL A 1 478 ? 6.922 72.75 14.141 1 36 478 VAL A CA 1
ATOM 3665 C C . VAL A 1 478 ? 6.168 72.5 12.828 1 36 478 VAL A C 1
ATOM 3667 O O . VAL A 1 478 ? 6.602 72.938 11.766 1 36 478 VAL A O 1
ATOM 3670 N N . GLU A 1 479 ? 4.98 71.938 12.867 1 33.59 479 GLU A N 1
ATOM 3671 C CA . GLU A 1 479 ? 4.227 71.938 11.617 1 33.59 479 GLU A CA 1
ATOM 3672 C C . GLU A 1 479 ? 3.639 73.25 11.273 1 33.59 479 GLU A C 1
ATOM 3674 O O . GLU A 1 479 ? 3.543 73.625 10.094 1 33.59 479 GLU A O 1
ATOM 3679 N N . GLU A 1 480 ? 3.344 74.125 12.289 1 33.94 480 GLU A N 1
ATOM 3680 C CA . GLU A 1 480 ? 2.832 75.438 11.906 1 33.94 480 GLU A CA 1
ATOM 3681 C C . GLU A 1 480 ? 3.951 76.312 11.383 1 33.94 480 GLU A C 1
ATOM 3683 O O . GLU A 1 480 ? 3.734 77.125 10.477 1 33.94 480 GLU A O 1
ATOM 3688 N N . TYR A 1 481 ? 5.176 76.25 11.938 1 33.56 481 TYR A N 1
ATOM 3689 C CA . TYR A 1 481 ? 6.188 77.125 11.422 1 33.56 481 TYR A CA 1
ATOM 3690 C C . TYR A 1 481 ? 6.508 76.875 9.969 1 33.56 481 TYR A C 1
ATOM 3692 O O . TYR A 1 481 ? 6.848 77.75 9.195 1 33.56 481 TYR A O 1
ATOM 3700 N N . ASN A 1 482 ? 6.383 75.625 9.539 1 33.78 482 ASN A N 1
ATOM 3701 C CA . ASN A 1 482 ? 6.68 75.5 8.109 1 33.78 482 ASN A CA 1
ATOM 3702 C C . ASN A 1 482 ? 5.578 76.188 7.266 1 33.78 482 ASN A C 1
ATOM 3704 O O . ASN A 1 482 ? 5.828 76.625 6.137 1 33.78 482 ASN A O 1
ATOM 3708 N N . LEU A 1 483 ? 4.414 76.188 7.832 1 31.86 483 LEU A N 1
ATOM 3709 C CA . LEU A 1 483 ? 3.406 76.812 6.988 1 31.86 483 LEU A CA 1
ATOM 3710 C C . LEU A 1 483 ? 3.535 78.375 7.031 1 31.86 483 LEU A C 1
ATOM 3712 O O . LEU A 1 483 ? 3.275 79.062 6.035 1 31.86 483 LEU A O 1
ATOM 3716 N N . ASP A 1 484 ? 3.883 78.938 8.164 1 33.09 484 ASP A N 1
ATOM 3717 C CA . ASP A 1 484 ? 3.918 80.375 8.133 1 33.09 484 ASP A CA 1
ATOM 3718 C C . ASP A 1 484 ? 5.109 80.875 7.324 1 33.09 484 ASP A C 1
ATOM 3720 O O . ASP A 1 484 ? 5.031 81.938 6.68 1 33.09 484 ASP A O 1
ATOM 3724 N N . ASP A 1 485 ? 6.242 80.25 7.336 1 34.94 485 ASP A N 1
ATOM 3725 C CA . ASP A 1 485 ? 7.316 80.812 6.52 1 34.94 485 ASP A CA 1
ATOM 3726 C C . ASP A 1 485 ? 7 80.625 5.031 1 34.94 485 ASP A C 1
ATOM 3728 O O . ASP A 1 485 ? 7.527 81.375 4.207 1 34.94 485 ASP A O 1
ATOM 3732 N N . ALA A 1 486 ? 6.168 79.75 4.652 1 36.25 486 ALA A N 1
ATOM 3733 C CA . ALA A 1 486 ? 5.852 79.688 3.227 1 36.25 486 ALA A CA 1
ATOM 3734 C C . ALA A 1 486 ? 4.93 80.875 2.859 1 36.25 486 ALA A C 1
ATOM 3736 O O . ALA A 1 486 ? 4.992 81.375 1.741 1 36.25 486 ALA A O 1
ATOM 3737 N N . GLN A 1 487 ? 4.047 81.25 3.809 1 32.59 487 GLN A N 1
ATOM 3738 C CA . GLN A 1 487 ? 3.174 82.312 3.383 1 32.59 487 GLN A CA 1
ATOM 3739 C C . GLN A 1 487 ? 3.926 83.625 3.348 1 32.59 487 GLN A C 1
ATOM 3741 O O . GLN A 1 487 ? 3.574 84.562 2.582 1 32.59 487 GLN A O 1
ATOM 3746 N N . HIS A 1 488 ? 4.934 83.812 4.211 1 35.31 488 HIS A N 1
ATOM 3747 C CA . HIS A 1 488 ? 5.535 85.125 4.113 1 35.31 488 HIS A CA 1
ATOM 3748 C C . HIS A 1 488 ? 6.395 85.25 2.861 1 35.31 488 HIS A C 1
ATOM 3750 O O . HIS A 1 488 ? 6.832 86.375 2.508 1 35.31 488 HIS A O 1
ATOM 3756 N N . THR A 1 489 ? 6.855 84.125 2.289 1 34.25 489 THR A N 1
ATOM 3757 C CA . THR A 1 489 ? 7.633 84.375 1.081 1 34.25 489 THR A CA 1
ATOM 3758 C C . THR A 1 489 ? 6.719 84.812 -0.079 1 34.25 489 THR A C 1
ATOM 3760 O O . THR A 1 489 ? 7.188 85.312 -1.104 1 34.25 489 THR A O 1
ATOM 3763 N N . ILE A 1 490 ? 5.465 84.438 -0.035 1 33.19 490 ILE A N 1
ATOM 3764 C CA . ILE A 1 490 ? 4.73 84.75 -1.25 1 33.19 490 ILE A CA 1
ATOM 3765 C C . ILE A 1 490 ? 4.316 86.25 -1.218 1 33.19 490 ILE A C 1
ATOM 3767 O O . ILE A 1 490 ? 3.959 86.812 -2.25 1 33.19 490 ILE A O 1
ATOM 3771 N N . SER A 1 491 ? 4.102 86.812 0.008 1 28.59 491 SER A N 1
ATOM 3772 C CA . SER A 1 491 ? 3.559 88.125 -0.16 1 28.59 491 SER A CA 1
ATOM 3773 C C . SER A 1 491 ? 4.668 89.125 -0.438 1 28.59 491 SER A C 1
ATOM 3775 O O . SER A 1 491 ? 4.395 90.312 -0.761 1 28.59 491 SER A O 1
ATOM 3777 N N . HIS A 1 492 ? 5.949 88.812 -0.208 1 27.5 492 HIS A N 1
ATOM 3778 C CA . HIS A 1 492 ? 6.75 89.875 -0.793 1 27.5 492 HIS A CA 1
ATOM 3779 C C . HIS A 1 492 ? 7.117 89.562 -2.24 1 27.5 492 HIS A C 1
ATOM 3781 O O . HIS A 1 492 ? 7.441 88.438 -2.566 1 27.5 492 HIS A O 1
ATOM 3787 N N . MET B 1 1 ? 65.938 -50.312 -55 1 22.89 1 MET B N 1
ATOM 3788 C CA . MET B 1 1 ? 64.625 -50.625 -55.531 1 22.89 1 MET B CA 1
ATOM 3789 C C . MET B 1 1 ? 63.625 -50.844 -54.406 1 22.89 1 MET B C 1
ATOM 3791 O O . MET B 1 1 ? 62.594 -51.5 -54.594 1 22.89 1 MET B O 1
ATOM 3795 N N . TRP B 1 2 ? 63.906 -50.25 -53.188 1 26.72 2 TRP B N 1
ATOM 3796 C CA . TRP B 1 2 ? 63.312 -50.5 -51.906 1 26.72 2 TRP B CA 1
ATOM 3797 C C . TRP B 1 2 ? 61.812 -50.219 -51.938 1 26.72 2 TRP B C 1
ATOM 3799 O O . TRP B 1 2 ? 61.375 -49.188 -52.438 1 26.72 2 TRP B O 1
ATOM 3809 N N . LEU B 1 3 ? 61.062 -51.312 -52.031 1 24.5 3 LEU B N 1
ATOM 3810 C CA . LEU B 1 3 ? 59.625 -51.594 -52.156 1 24.5 3 LEU B CA 1
ATOM 3811 C C . LEU B 1 3 ? 58.844 -50.938 -51.031 1 24.5 3 LEU B C 1
ATOM 3813 O O . LEU B 1 3 ? 58.969 -51.375 -49.875 1 24.5 3 LEU B O 1
ATOM 3817 N N . SER B 1 4 ? 58.844 -49.625 -50.938 1 27.25 4 SER B N 1
ATOM 3818 C CA . SER B 1 4 ? 58.156 -48.781 -49.969 1 27.25 4 SER B CA 1
ATOM 3819 C C . SER B 1 4 ? 56.656 -49.062 -49.906 1 27.25 4 SER B C 1
ATOM 3821 O O . SER B 1 4 ? 55.969 -48.938 -50.906 1 27.25 4 SER B O 1
ATOM 3823 N N . VAL B 1 5 ? 56.375 -50.219 -49.188 1 26.48 5 VAL B N 1
ATOM 3824 C CA . VAL B 1 5 ? 55.031 -50.719 -48.969 1 26.48 5 VAL B CA 1
ATOM 3825 C C . VAL B 1 5 ? 54.125 -49.594 -48.469 1 26.48 5 VAL B C 1
ATOM 3827 O O . VAL B 1 5 ? 54.406 -48.969 -47.438 1 26.48 5 VAL B O 1
ATOM 3830 N N . LEU B 1 6 ? 53.5 -48.906 -49.406 1 25.02 6 LEU B N 1
ATOM 3831 C CA . LEU B 1 6 ? 52.469 -47.844 -49.312 1 25.02 6 LEU B CA 1
ATOM 3832 C C . LEU B 1 6 ? 51.25 -48.344 -48.562 1 25.02 6 LEU B C 1
ATOM 3834 O O . LEU B 1 6 ? 50.5 -49.188 -49.094 1 25.02 6 LEU B O 1
ATOM 3838 N N . VAL B 1 7 ? 51.469 -48.906 -47.312 1 26.17 7 VAL B N 1
ATOM 3839 C CA . VAL B 1 7 ? 50.281 -49.438 -46.625 1 26.17 7 VAL B CA 1
ATOM 3840 C C . VAL B 1 7 ? 49.219 -48.344 -46.594 1 26.17 7 VAL B C 1
ATOM 3842 O O . VAL B 1 7 ? 49.438 -47.25 -46.062 1 26.17 7 VAL B O 1
ATOM 3845 N N . LEU B 1 8 ? 48.375 -48.312 -47.625 1 23.97 8 LEU B N 1
ATOM 3846 C CA . LEU B 1 8 ? 47.156 -47.562 -47.812 1 23.97 8 LEU B CA 1
ATOM 3847 C C . LEU B 1 8 ? 46.188 -47.812 -46.656 1 23.97 8 LEU B C 1
ATOM 3849 O O . LEU B 1 8 ? 45.719 -48.938 -46.469 1 23.97 8 LEU B O 1
ATOM 3853 N N . SER B 1 9 ? 46.562 -47.469 -45.406 1 25.03 9 SER B N 1
ATOM 3854 C CA . SER B 1 9 ? 45.625 -47.594 -44.281 1 25.03 9 SER B CA 1
ATOM 3855 C C . SER B 1 9 ? 44.281 -46.969 -44.625 1 25.03 9 SER B C 1
ATOM 3857 O O . SER B 1 9 ? 44.219 -45.781 -45 1 25.03 9 SER B O 1
ATOM 3859 N N . VAL B 1 10 ? 43.469 -47.656 -45.375 1 26.39 10 VAL B N 1
ATOM 3860 C CA . VAL B 1 10 ? 42.094 -47.312 -45.656 1 26.39 10 VAL B CA 1
ATOM 3861 C C . VAL B 1 10 ? 41.344 -47.062 -44.344 1 26.39 10 VAL B C 1
ATOM 3863 O O . VAL B 1 10 ? 41.094 -47.969 -43.562 1 26.39 10 VAL B O 1
ATOM 3866 N N . TRP B 1 11 ? 41.875 -46.312 -43.375 1 28.58 11 TRP B N 1
ATOM 3867 C CA . TRP B 1 11 ? 41 -46.094 -42.25 1 28.58 11 TRP B CA 1
ATOM 3868 C C . TRP B 1 11 ? 39.594 -45.75 -42.719 1 28.58 11 TRP B C 1
ATOM 3870 O O . TRP B 1 11 ? 39.406 -44.812 -43.5 1 28.58 11 TRP B O 1
ATOM 3880 N N . TRP B 1 12 ? 38.719 -46.781 -42.875 1 27.25 12 TRP B N 1
ATOM 3881 C CA . TRP B 1 12 ? 37.281 -46.781 -42.969 1 27.25 12 TRP B CA 1
ATOM 3882 C C . TRP B 1 12 ? 36.656 -45.781 -42.031 1 27.25 12 TRP B C 1
ATOM 3884 O O . TRP B 1 12 ? 36.844 -45.812 -40.844 1 27.25 12 TRP B O 1
ATOM 3894 N N . ALA B 1 13 ? 36.375 -44.5 -42.562 1 27.11 13 ALA B N 1
ATOM 3895 C CA . ALA B 1 13 ? 35.531 -43.438 -42.094 1 27.11 13 ALA B CA 1
ATOM 3896 C C . ALA B 1 13 ? 34.156 -43.938 -41.656 1 27.11 13 ALA B C 1
ATOM 3898 O O . ALA B 1 13 ? 33.312 -44.188 -42.5 1 27.11 13 ALA B O 1
ATOM 3899 N N . PHE B 1 14 ? 34.125 -44.969 -40.75 1 27.31 14 PHE B N 1
ATOM 3900 C CA . PHE B 1 14 ? 32.781 -45.188 -40.25 1 27.31 14 PHE B CA 1
ATOM 3901 C C . PHE B 1 14 ? 32.156 -43.875 -39.844 1 27.31 14 PHE B C 1
ATOM 3903 O O . PHE B 1 14 ? 32.594 -43.219 -38.906 1 27.31 14 PHE B O 1
ATOM 3910 N N . SER B 1 15 ? 31.734 -43.094 -40.812 1 26.67 15 SER B N 1
ATOM 3911 C CA . SER B 1 15 ? 30.781 -42 -40.562 1 26.67 15 SER B CA 1
ATOM 3912 C C . SER B 1 15 ? 29.609 -42.469 -39.719 1 26.67 15 SER B C 1
ATOM 3914 O O . SER B 1 15 ? 28.656 -43.062 -40.25 1 26.67 15 SER B O 1
ATOM 3916 N N . ALA B 1 16 ? 29.844 -43.156 -38.594 1 31.06 16 ALA B N 1
ATOM 3917 C CA . ALA B 1 16 ? 28.672 -43.312 -37.75 1 31.06 16 ALA B CA 1
ATOM 3918 C C . ALA B 1 16 ? 27.875 -42 -37.656 1 31.06 16 ALA B C 1
ATOM 3920 O O . ALA B 1 16 ? 28.391 -40.969 -37.188 1 31.06 16 ALA B O 1
ATOM 3921 N N . GLY B 1 17 ? 27.047 -41.844 -38.656 1 27.66 17 GLY B N 1
ATOM 3922 C CA . GLY B 1 17 ? 25.984 -40.844 -38.625 1 27.66 17 GLY B CA 1
ATOM 3923 C C . GLY B 1 17 ? 25.375 -40.688 -37.25 1 27.66 17 GLY B C 1
ATOM 3924 O O . GLY B 1 17 ? 24.812 -41.656 -36.688 1 27.66 17 GLY B O 1
ATOM 3925 N N . GLN B 1 18 ? 26.078 -40.031 -36.344 1 28.41 18 GLN B N 1
ATOM 3926 C CA . GLN B 1 18 ? 25.438 -39.625 -35.094 1 28.41 18 GLN B CA 1
ATOM 3927 C C . GLN B 1 18 ? 24 -39.188 -35.344 1 28.41 18 GLN B C 1
ATOM 3929 O O . GLN B 1 18 ? 23.766 -38.188 -36.031 1 28.41 18 GLN B O 1
ATOM 3934 N N . THR B 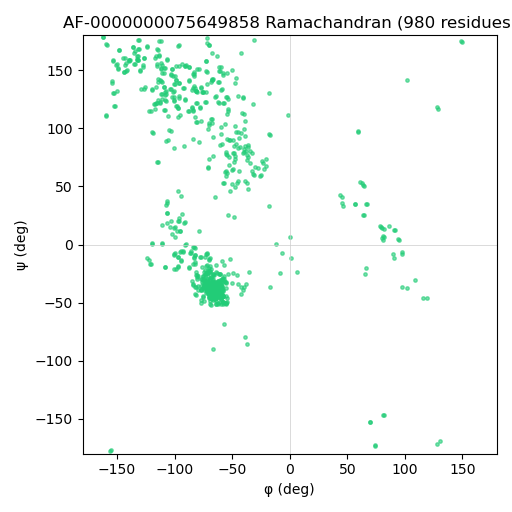1 19 ? 23.078 -40.188 -35.469 1 28.67 19 THR B N 1
ATOM 3935 C CA . THR B 1 19 ? 21.672 -39.812 -35.375 1 28.67 19 THR B CA 1
ATOM 3936 C C . THR B 1 19 ? 21.438 -38.781 -34.281 1 28.67 19 THR B C 1
ATOM 3938 O O . THR B 1 19 ? 21.703 -39.062 -33.125 1 28.67 19 THR B O 1
ATOM 3941 N N . THR B 1 20 ? 21.75 -37.594 -34.594 1 30.3 20 THR B N 1
ATOM 3942 C CA . THR B 1 20 ? 21.172 -36.531 -33.75 1 30.3 20 THR B CA 1
ATOM 3943 C C . THR B 1 20 ? 19.766 -36.938 -33.281 1 30.3 20 THR B C 1
ATOM 3945 O O . THR B 1 20 ? 18.859 -37.062 -34.125 1 30.3 20 THR B O 1
ATOM 3948 N N . THR B 1 21 ? 19.688 -37.906 -32.406 1 30.48 21 THR B N 1
ATOM 3949 C CA . THR B 1 21 ? 18.375 -38.031 -31.797 1 30.48 21 THR B CA 1
ATOM 3950 C C . THR B 1 21 ? 17.703 -36.688 -31.656 1 30.48 21 THR B C 1
ATOM 3952 O O . THR B 1 21 ? 18.219 -35.781 -30.984 1 30.48 21 THR B O 1
ATOM 3955 N N . ALA B 1 22 ? 17.141 -36.156 -32.688 1 33.91 22 ALA B N 1
ATOM 3956 C CA . ALA B 1 22 ? 16.109 -35.125 -32.625 1 33.91 22 ALA B CA 1
ATOM 3957 C C . ALA B 1 22 ? 15.25 -35.281 -31.391 1 33.91 22 ALA B C 1
ATOM 3959 O O . ALA B 1 22 ? 14.477 -36.25 -31.281 1 33.91 22 ALA B O 1
ATOM 3960 N N . THR B 1 23 ? 15.883 -35.188 -30.281 1 33.81 23 THR B N 1
ATOM 3961 C CA . THR B 1 23 ? 14.938 -35 -29.188 1 33.81 23 THR B CA 1
ATOM 3962 C C . THR B 1 23 ? 13.672 -34.312 -29.656 1 33.81 23 THR B C 1
ATOM 3964 O O . THR B 1 23 ? 13.719 -33.125 -30.047 1 33.81 23 THR B O 1
ATOM 3967 N N . THR B 1 24 ? 12.859 -34.938 -30.516 1 32.41 24 THR B N 1
ATOM 3968 C CA . THR B 1 24 ? 11.5 -34.5 -30.844 1 32.41 24 THR B CA 1
ATOM 3969 C C . THR B 1 24 ? 10.906 -33.656 -29.719 1 32.41 24 THR B C 1
ATOM 3971 O O . THR B 1 24 ? 10.703 -34.156 -28.609 1 32.41 24 THR B O 1
ATOM 3974 N N . SER B 1 25 ? 11.336 -32.5 -29.531 1 39.16 25 SER B N 1
ATOM 3975 C CA . SER B 1 25 ? 10.492 -31.609 -28.766 1 39.16 25 SER B CA 1
ATOM 3976 C C . SER B 1 25 ? 9.023 -32 -28.844 1 39.16 25 SER B C 1
ATOM 3978 O O . SER B 1 25 ? 8.422 -31.953 -29.906 1 39.16 25 SER B O 1
ATOM 3980 N N . ALA B 1 26 ? 8.609 -33.188 -28.422 1 43.12 26 ALA B N 1
ATOM 3981 C CA . ALA B 1 26 ? 7.219 -33.625 -28.312 1 43.12 26 ALA B CA 1
ATOM 3982 C C . ALA B 1 26 ? 6.27 -32.438 -28.328 1 43.12 26 ALA B C 1
ATOM 3984 O O . ALA B 1 26 ? 6.434 -31.484 -27.547 1 43.12 26 ALA B O 1
ATOM 3985 N N . ALA B 1 27 ? 5.746 -32.062 -29.375 1 49.66 27 ALA B N 1
ATOM 3986 C CA . ALA B 1 27 ? 4.758 -31.047 -29.703 1 49.66 27 ALA B CA 1
ATOM 3987 C C . ALA B 1 27 ? 3.693 -30.953 -28.609 1 49.66 27 ALA B C 1
ATOM 3989 O O . ALA B 1 27 ? 2.984 -31.922 -28.344 1 49.66 27 ALA B O 1
ATOM 3990 N N . GLN B 1 28 ? 3.973 -30.234 -27.609 1 62.25 28 GLN B N 1
ATOM 3991 C CA . GLN B 1 28 ? 2.965 -30 -26.578 1 62.25 28 GLN B CA 1
ATOM 3992 C C . GLN B 1 28 ? 1.585 -29.797 -27.188 1 62.25 28 GLN B C 1
ATOM 3994 O O . GLN B 1 28 ? 1.449 -29.094 -28.203 1 62.25 28 GLN B O 1
ATOM 3999 N N . PRO B 1 29 ? 0.657 -30.703 -26.984 1 75.25 29 PRO B N 1
ATOM 4000 C CA . PRO B 1 29 ? -0.708 -30.531 -27.484 1 75.25 29 PRO B CA 1
ATOM 4001 C C . PRO B 1 29 ? -1.217 -29.109 -27.328 1 75.25 29 PRO B C 1
ATOM 4003 O O . PRO B 1 29 ? -0.872 -28.422 -26.359 1 75.25 29 PRO B O 1
ATOM 4006 N N . SER B 1 30 ? -1.662 -28.625 -28.453 1 83.94 30 SER B N 1
ATOM 4007 C CA . SER B 1 30 ? -2.205 -27.281 -28.516 1 83.94 30 SER B CA 1
ATOM 4008 C C . SER B 1 30 ? -3.697 -27.266 -28.188 1 83.94 30 SER B C 1
ATOM 4010 O O . SER B 1 30 ? -4.398 -28.25 -28.453 1 83.94 30 SER B O 1
ATOM 4012 N N . VAL B 1 31 ? -4.113 -26.328 -27.516 1 88.38 31 VAL B N 1
ATOM 4013 C CA . VAL B 1 31 ? -5.512 -26.141 -27.156 1 88.38 31 VAL B CA 1
ATOM 4014 C C . VAL B 1 31 ? -6.32 -25.719 -28.375 1 88.38 31 VAL B C 1
ATOM 4016 O O . VAL B 1 31 ? -7.555 -25.75 -28.359 1 88.38 31 VAL B O 1
ATOM 4019 N N . GLN B 1 32 ? -5.645 -25.453 -29.453 1 89.44 32 GLN B N 1
ATOM 4020 C CA . GLN B 1 32 ? -6.32 -24.969 -30.641 1 89.44 32 GLN B CA 1
ATOM 4021 C C . GLN B 1 32 ? -7.285 -26 -31.203 1 89.44 32 GLN B C 1
ATOM 4023 O O . GLN B 1 32 ? -6.914 -27.172 -31.391 1 89.44 32 GLN B O 1
ATOM 4028 N N . GLY B 1 33 ? -8.477 -25.547 -31.391 1 90 33 GLY B N 1
ATOM 4029 C CA . GLY B 1 33 ? -9.492 -26.391 -32 1 90 33 GLY B CA 1
ATOM 4030 C C . GLY B 1 33 ? -10.117 -27.375 -31.016 1 90 33 GLY B C 1
ATOM 4031 O O . GLY B 1 33 ? -10.969 -28.172 -31.406 1 90 33 GLY B O 1
ATOM 4032 N N . GLN B 1 34 ? -9.789 -27.281 -29.781 1 92.75 34 GLN B N 1
ATOM 4033 C CA . GLN B 1 34 ? -10.312 -28.203 -28.781 1 92.75 34 GLN B CA 1
ATOM 4034 C C . GLN B 1 34 ? -11.562 -27.625 -28.109 1 92.75 34 GLN B C 1
ATOM 4036 O O . GLN B 1 34 ? -11.797 -26.406 -28.172 1 92.75 34 GLN B O 1
ATOM 4041 N N . PHE B 1 35 ? -12.398 -28.578 -27.594 1 95.31 35 PHE B N 1
ATOM 4042 C CA . PHE B 1 35 ? -13.578 -28.203 -26.828 1 95.31 35 PHE B CA 1
ATOM 4043 C C . PHE B 1 35 ? -13.375 -28.516 -25.344 1 95.31 35 PHE B C 1
ATOM 4045 O O . PHE B 1 35 ? -12.953 -29.609 -24.984 1 95.31 35 PHE B O 1
ATOM 4052 N N . PHE B 1 36 ? -13.633 -27.531 -24.516 1 97.06 36 PHE B N 1
ATOM 4053 C CA . PHE B 1 36 ? -13.406 -27.703 -23.078 1 97.06 36 PHE B CA 1
ATOM 4054 C C . PHE B 1 36 ? -14.703 -27.516 -22.297 1 97.06 36 PHE B C 1
ATOM 4056 O O . PHE B 1 36 ? -15.5 -26.641 -22.609 1 97.06 36 PHE B O 1
ATOM 4063 N N . ARG B 1 37 ? -14.977 -28.469 -21.359 1 96.69 37 ARG B N 1
ATOM 4064 C CA . ARG B 1 37 ? -16 -28.266 -20.328 1 96.69 37 ARG B CA 1
ATOM 4065 C C . ARG B 1 37 ? -15.453 -27.422 -19.188 1 96.69 37 ARG B C 1
ATOM 4067 O O . ARG B 1 37 ? -14.695 -27.922 -18.359 1 96.69 37 ARG B O 1
ATOM 4074 N N . VAL B 1 38 ? -15.883 -26.156 -19.156 1 97.75 38 VAL B N 1
ATOM 4075 C CA . VAL B 1 38 ? -15.375 -25.219 -18.156 1 97.75 38 VAL B CA 1
ATOM 4076 C C . VAL B 1 38 ? -16.391 -25.062 -17.031 1 97.75 38 VAL B C 1
ATOM 4078 O O . VAL B 1 38 ? -17.594 -24.922 -17.281 1 97.75 38 VAL B O 1
ATOM 4081 N N . VAL B 1 39 ? -15.883 -25.172 -15.805 1 97.38 39 VAL B N 1
ATOM 4082 C CA . VAL B 1 39 ? -16.75 -25.016 -14.633 1 97.38 39 VAL B CA 1
ATOM 4083 C C . VAL B 1 39 ? -16.406 -23.719 -13.898 1 97.38 39 VAL B C 1
ATOM 4085 O O . VAL B 1 39 ? -15.234 -23.328 -13.836 1 97.38 39 VAL B O 1
ATOM 4088 N N . THR B 1 40 ? -17.391 -23.016 -13.422 1 96.75 40 THR B N 1
ATOM 4089 C CA . THR B 1 40 ? -17.25 -21.812 -12.625 1 96.75 40 THR B CA 1
ATOM 4090 C C . THR B 1 40 ? -18.203 -21.828 -11.438 1 96.75 40 THR B C 1
ATOM 4092 O O . THR B 1 40 ? -18.922 -22.797 -11.227 1 96.75 40 THR B O 1
ATOM 4095 N N . PHE B 1 41 ? -18.078 -20.938 -10.531 1 94.12 41 PHE B N 1
ATOM 4096 C CA . PHE B 1 41 ? -19.016 -20.734 -9.43 1 94.12 41 PHE B CA 1
ATOM 4097 C C . PHE B 1 41 ? -19.312 -19.25 -9.242 1 94.12 41 PHE B C 1
ATOM 4099 O O . PHE B 1 41 ? -18.516 -18.391 -9.641 1 94.12 41 PHE B O 1
ATOM 4106 N N . GLU B 1 42 ? -20.438 -19 -8.68 1 92.44 42 GLU B N 1
ATOM 4107 C CA . GLU B 1 42 ? -20.906 -17.625 -8.602 1 92.44 42 GLU B CA 1
ATOM 4108 C C . GLU B 1 42 ? -20.188 -16.859 -7.484 1 92.44 42 GLU B C 1
ATOM 4110 O O . GLU B 1 42 ? -20.25 -17.266 -6.32 1 92.44 42 GLU B O 1
ATOM 4115 N N . GLU B 1 43 ? -19.5 -15.875 -7.879 1 93.19 43 GLU B N 1
ATOM 4116 C CA . GLU B 1 43 ? -18.875 -14.922 -6.973 1 93.19 43 GLU B CA 1
ATOM 4117 C C . GLU B 1 43 ? -18.562 -13.609 -7.684 1 93.19 43 GLU B C 1
ATOM 4119 O O . GLU B 1 43 ? -17.672 -13.562 -8.547 1 93.19 43 GLU B O 1
ATOM 4124 N N . ALA B 1 44 ? -19.281 -12.586 -7.305 1 91.38 44 ALA B N 1
ATOM 4125 C CA . ALA B 1 44 ? -19.016 -11.281 -7.91 1 91.38 44 ALA B CA 1
ATOM 4126 C C . ALA B 1 44 ? -17.641 -10.758 -7.496 1 91.38 44 ALA B C 1
ATOM 4128 O O . ALA B 1 44 ? -17.219 -10.93 -6.348 1 91.38 44 ALA B O 1
ATOM 4129 N N . PRO B 1 45 ? -16.875 -10.117 -8.297 1 94.81 45 PRO B N 1
ATOM 4130 C CA . PRO B 1 45 ? -17.219 -9.805 -9.688 1 94.81 45 PRO B CA 1
ATOM 4131 C C . PRO B 1 45 ? -16.625 -10.812 -10.672 1 94.81 45 PRO B C 1
ATOM 4133 O O . PRO B 1 45 ? -16.484 -10.508 -11.859 1 94.81 45 PRO B O 1
ATOM 4136 N N . PHE B 1 46 ? -16.297 -11.891 -10.211 1 96.81 46 PHE B N 1
ATOM 4137 C CA . PHE B 1 46 ? -15.562 -12.844 -11.023 1 96.81 46 PHE B CA 1
ATOM 4138 C C . PHE B 1 46 ? -16.5 -13.617 -11.938 1 96.81 46 PHE B C 1
ATOM 4140 O O . PHE B 1 46 ? -16.188 -13.852 -13.109 1 96.81 46 PHE B O 1
ATOM 4147 N N . ALA B 1 47 ? -17.578 -14.016 -11.422 1 96.06 47 ALA B N 1
ATOM 4148 C CA . ALA B 1 47 ? -18.625 -14.711 -12.18 1 96.06 47 ALA B CA 1
ATOM 4149 C C . ALA B 1 47 ? -20 -14.477 -11.578 1 96.06 47 ALA B C 1
ATOM 4151 O O . ALA B 1 47 ? -20.234 -14.781 -10.406 1 96.06 47 ALA B O 1
ATOM 4152 N N . VAL B 1 48 ? -20.844 -13.914 -12.328 1 93.69 48 VAL B N 1
ATOM 4153 C CA . VAL B 1 48 ? -22.203 -13.641 -11.891 1 93.69 48 VAL B CA 1
ATOM 4154 C C . VAL B 1 48 ? -23.203 -14.234 -12.891 1 93.69 48 VAL B C 1
ATOM 4156 O O . VAL B 1 48 ? -23.031 -14.078 -14.102 1 93.69 48 VAL B O 1
ATOM 4159 N N . LYS B 1 49 ? -24.141 -14.867 -12.289 1 90.25 49 LYS B N 1
ATOM 4160 C CA . LYS B 1 49 ? -25.156 -15.523 -13.117 1 90.25 49 LYS B CA 1
ATOM 4161 C C . LYS B 1 49 ? -26.344 -14.586 -13.383 1 90.25 49 LYS B C 1
ATOM 4163 O O . LYS B 1 49 ? -26.766 -13.859 -12.492 1 90.25 49 LYS B O 1
ATOM 4168 N N . SER B 1 50 ? -26.609 -14.422 -14.609 1 87.25 50 SER B N 1
ATOM 4169 C CA . SER B 1 50 ? -27.812 -13.695 -14.984 1 87.25 50 SER B CA 1
ATOM 4170 C C . SER B 1 50 ? -28.797 -14.594 -15.727 1 87.25 50 SER B C 1
ATOM 4172 O O . SER B 1 50 ? -28.406 -15.289 -16.672 1 87.25 50 SER B O 1
ATOM 4174 N N . THR B 1 51 ? -29.984 -14.711 -15.18 1 83.56 51 THR B N 1
ATOM 4175 C CA . THR B 1 51 ? -31 -15.539 -15.812 1 83.56 51 THR B CA 1
ATOM 4176 C C . THR B 1 51 ? -32.031 -14.68 -16.531 1 83.56 51 THR B C 1
ATOM 4178 O O . THR B 1 51 ? -32.719 -13.875 -15.891 1 83.56 51 THR B O 1
ATOM 4181 N N . THR B 1 52 ? -31.812 -14.547 -17.859 1 79.62 52 THR B N 1
ATOM 4182 C CA . THR B 1 52 ? -32.844 -13.883 -18.672 1 79.62 52 THR B CA 1
ATOM 4183 C C . THR B 1 52 ? -33.531 -14.891 -19.562 1 79.62 52 THR B C 1
ATOM 4185 O O . THR B 1 52 ? -32.906 -15.633 -20.312 1 79.62 52 THR B O 1
ATOM 4188 N N . ASN B 1 53 ? -34.875 -14.844 -19.656 1 77.81 53 ASN B N 1
ATOM 4189 C CA . ASN B 1 53 ? -35.719 -15.672 -20.516 1 77.81 53 ASN B CA 1
ATOM 4190 C C . ASN B 1 53 ? -35.312 -17.141 -20.453 1 77.81 53 ASN B C 1
ATOM 4192 O O . ASN B 1 53 ? -35.125 -17.797 -21.484 1 77.81 53 ASN B O 1
ATOM 4196 N N . ASN B 1 54 ? -34.875 -17.719 -19.359 1 76.56 54 ASN B N 1
ATOM 4197 C CA . ASN B 1 54 ? -34.562 -19.125 -19.062 1 76.56 54 ASN B CA 1
ATOM 4198 C C . ASN B 1 54 ? -33.188 -19.516 -19.578 1 76.56 54 ASN B C 1
ATOM 4200 O O . ASN B 1 54 ? -32.906 -20.703 -19.781 1 76.56 54 ASN B O 1
ATOM 4204 N N . GLU B 1 55 ? -32.531 -18.531 -20.016 1 81.44 55 GLU B N 1
ATOM 4205 C CA . GLU B 1 55 ? -31.141 -18.797 -20.406 1 81.44 55 GLU B CA 1
ATOM 4206 C C . GLU B 1 55 ? -30.172 -18.172 -19.406 1 81.44 55 GLU B C 1
ATOM 4208 O O . GLU B 1 55 ? -30.312 -17.016 -19.031 1 81.44 55 GLU B O 1
ATOM 4213 N N . THR B 1 56 ? -29.344 -19.141 -18.922 1 83.94 56 THR B N 1
ATOM 4214 C CA . THR B 1 56 ? -28.344 -18.688 -17.953 1 83.94 56 THR B CA 1
ATOM 4215 C C . THR B 1 56 ? -27.109 -18.141 -18.672 1 83.94 56 THR B C 1
ATOM 4217 O O . THR B 1 56 ? -26.547 -18.797 -19.547 1 83.94 56 THR B O 1
ATOM 4220 N N . SER B 1 57 ? -26.938 -16.875 -18.469 1 89.5 57 SER B N 1
ATOM 4221 C CA . SER B 1 57 ? -25.719 -16.266 -19 1 89.5 57 SER B CA 1
ATOM 4222 C C . SER B 1 57 ? -24.781 -15.812 -17.875 1 89.5 57 SER B C 1
ATOM 4224 O O . SER B 1 57 ? -25.25 -15.492 -16.781 1 89.5 57 SER B O 1
ATOM 4226 N N . TRP B 1 58 ? -23.516 -16 -18.125 1 93.94 58 TRP B N 1
ATOM 4227 C CA . TRP B 1 58 ? -22.5 -15.633 -17.141 1 93.94 58 TRP B CA 1
ATOM 4228 C C . TRP B 1 58 ? -21.797 -14.352 -17.547 1 93.94 58 TRP B C 1
ATOM 4230 O O . TRP B 1 58 ? -21.5 -14.133 -18.719 1 93.94 58 TRP B O 1
ATOM 4240 N N . ARG B 1 59 ? -21.672 -13.492 -16.594 1 94.5 59 ARG B N 1
ATOM 4241 C CA . ARG B 1 59 ? -20.859 -12.289 -16.766 1 94.5 59 ARG B CA 1
ATOM 4242 C C . ARG B 1 59 ? -19.891 -12.117 -15.602 1 94.5 59 ARG B C 1
ATOM 4244 O O . ARG B 1 59 ? -20.125 -12.617 -14.508 1 94.5 59 ARG B O 1
ATOM 4251 N N . GLY B 1 60 ? -18.703 -11.469 -15.93 1 96.88 60 GLY B N 1
ATOM 4252 C CA . GLY B 1 60 ? -17.734 -11.219 -14.883 1 96.88 60 GLY B CA 1
ATOM 4253 C C . GLY B 1 60 ? -16.297 -11.227 -15.383 1 96.88 60 GLY B C 1
ATOM 4254 O O . GLY B 1 60 ? -16.047 -11.477 -16.562 1 96.88 60 GLY B O 1
ATOM 4255 N N . PHE B 1 61 ? -15.422 -10.914 -14.477 1 97.62 61 PHE B N 1
ATOM 4256 C CA . PHE B 1 61 ? -14 -10.852 -14.789 1 97.62 61 PHE B CA 1
ATOM 4257 C C . PHE B 1 61 ? -13.516 -12.164 -15.383 1 97.62 61 PHE B C 1
ATOM 4259 O O . PHE B 1 61 ? -12.852 -12.172 -16.422 1 97.62 61 PHE B O 1
ATOM 4266 N N . CYS B 1 62 ? -13.82 -13.281 -14.719 1 98.19 62 CYS B N 1
ATOM 4267 C CA . CYS B 1 62 ? -13.328 -14.586 -15.141 1 98.19 62 CYS B CA 1
ATOM 4268 C C . CYS B 1 62 ? -13.984 -15.023 -16.438 1 98.19 62 CYS B C 1
ATOM 4270 O O . CYS B 1 62 ? -13.383 -15.742 -17.234 1 98.19 62 CYS B O 1
ATOM 4272 N N . VAL B 1 63 ? -15.211 -14.602 -16.656 1 97.38 63 VAL B N 1
ATOM 4273 C CA . VAL B 1 63 ? -15.883 -14.898 -17.922 1 97.38 63 VAL B CA 1
ATOM 4274 C C . VAL B 1 63 ? -15.195 -14.164 -19.062 1 97.38 63 VAL B C 1
ATOM 4276 O O . VAL B 1 63 ? -14.914 -14.758 -20.109 1 97.38 63 VAL B O 1
ATOM 4279 N N . ASP B 1 64 ? -14.914 -12.914 -18.812 1 97.75 64 ASP B N 1
ATOM 4280 C CA . ASP B 1 64 ? -14.188 -12.133 -19.812 1 97.75 64 ASP B CA 1
ATOM 4281 C C . ASP B 1 64 ? -12.797 -12.727 -20.062 1 97.75 64 ASP B C 1
ATOM 4283 O O . ASP B 1 64 ? -12.32 -12.742 -21.188 1 97.75 64 ASP B O 1
ATOM 4287 N N . LEU B 1 65 ? -12.141 -13.117 -18.984 1 98.06 65 LEU B N 1
ATOM 4288 C CA . LEU B 1 65 ? -10.828 -13.75 -19.094 1 98.06 65 LEU B CA 1
ATOM 4289 C C . LEU B 1 65 ? -10.906 -15.008 -19.953 1 98.06 65 LEU B C 1
ATOM 4291 O O . LEU B 1 65 ? -10.07 -15.219 -20.844 1 98.06 65 LEU B O 1
ATOM 4295 N N . LEU B 1 66 ? -11.914 -15.82 -19.734 1 98 66 LEU B N 1
ATOM 4296 C CA . LEU B 1 66 ? -12.117 -17.062 -20.484 1 98 66 LEU B CA 1
ATOM 4297 C C . LEU B 1 66 ? -12.367 -16.766 -21.953 1 98 66 LEU B C 1
ATOM 4299 O O . LEU B 1 66 ? -11.812 -17.438 -22.828 1 98 66 LEU B O 1
ATOM 4303 N N . GLU B 1 67 ? -13.164 -15.789 -22.188 1 97 67 GLU B N 1
ATOM 4304 C CA . GLU B 1 67 ? -13.453 -15.398 -23.562 1 97 67 GLU B CA 1
ATOM 4305 C C . GLU B 1 67 ? -12.188 -14.922 -24.281 1 97 67 GLU B C 1
ATOM 4307 O O . GLU B 1 67 ? -11.953 -15.289 -25.438 1 97 67 GLU B O 1
ATOM 4312 N N . ALA B 1 68 ? -11.438 -14.117 -23.609 1 97.25 68 ALA B N 1
ATOM 4313 C CA . ALA B 1 68 ? -10.188 -13.617 -24.188 1 97.25 68 ALA B CA 1
ATOM 4314 C C . ALA B 1 68 ? -9.227 -14.766 -24.469 1 97.25 68 ALA B C 1
ATOM 4316 O O . ALA B 1 68 ? -8.602 -14.805 -25.531 1 97.25 68 ALA B O 1
ATOM 4317 N N . LEU B 1 69 ? -9.125 -15.664 -23.562 1 97.25 69 LEU B N 1
ATOM 4318 C CA . LEU B 1 69 ? -8.25 -16.828 -23.734 1 97.25 69 LEU B CA 1
ATOM 4319 C C . LEU B 1 69 ? -8.727 -17.703 -24.891 1 97.25 69 LEU B C 1
ATOM 4321 O O . LEU B 1 69 ? -7.914 -18.172 -25.688 1 97.25 69 LEU B O 1
ATOM 4325 N N . ALA B 1 70 ? -10.008 -17.969 -24.984 1 97.25 70 ALA B N 1
ATOM 4326 C CA . ALA B 1 70 ? -10.586 -18.797 -26.031 1 97.25 70 ALA B CA 1
ATOM 4327 C C . ALA B 1 70 ? -10.344 -18.188 -27.406 1 97.25 70 ALA B C 1
ATOM 4329 O O . ALA B 1 70 ? -10.055 -18.906 -28.375 1 97.25 70 ALA B O 1
ATOM 4330 N N . THR B 1 71 ? -10.508 -16.906 -27.453 1 96.25 71 THR B N 1
ATOM 4331 C CA . THR B 1 71 ? -10.281 -16.203 -28.719 1 96.25 71 THR B CA 1
ATOM 4332 C C . THR B 1 71 ? -8.805 -16.266 -29.109 1 96.25 71 THR B C 1
ATOM 4334 O O . THR B 1 71 ? -8.477 -16.531 -30.266 1 96.25 71 THR B O 1
ATOM 4337 N N . ARG B 1 72 ? -7.949 -16.062 -28.141 1 94.5 72 ARG B N 1
ATOM 4338 C CA . ARG B 1 72 ? -6.508 -16.031 -28.375 1 94.5 72 ARG B CA 1
ATOM 4339 C C . ARG B 1 72 ? -5.996 -17.406 -28.781 1 94.5 72 ARG B C 1
ATOM 4341 O O . ARG B 1 72 ? -5.164 -17.531 -29.688 1 94.5 72 ARG B O 1
ATOM 4348 N N . LEU B 1 73 ? -6.52 -18.422 -28.125 1 95.75 73 LEU B N 1
ATOM 4349 C CA . LEU B 1 73 ? -6.004 -19.766 -28.328 1 95.75 73 LEU B CA 1
ATOM 4350 C C . LEU B 1 73 ? -6.91 -20.562 -29.266 1 95.75 73 LEU B C 1
ATOM 4352 O O . LEU B 1 73 ? -6.602 -21.703 -29.609 1 95.75 73 LEU B O 1
ATOM 4356 N N . GLN B 1 74 ? -8.008 -20.031 -29.594 1 95.12 74 GLN B N 1
ATOM 4357 C CA . GLN B 1 74 ? -8.93 -20.578 -30.578 1 95.12 74 GLN B CA 1
ATOM 4358 C C . GLN B 1 74 ? -9.484 -21.938 -30.125 1 95.12 74 GLN B C 1
ATOM 4360 O O . GLN B 1 74 ? -9.453 -22.906 -30.875 1 95.12 74 GLN B O 1
ATOM 4365 N N . PHE B 1 75 ? -9.969 -21.984 -28.969 1 96.25 75 PHE B N 1
ATOM 4366 C CA . PHE B 1 75 ? -10.711 -23.141 -28.484 1 96.25 75 PHE B CA 1
ATOM 4367 C C . PHE B 1 75 ? -12.156 -22.766 -28.172 1 96.25 75 PHE B C 1
ATOM 4369 O O . PHE B 1 75 ? -12.508 -21.594 -28.141 1 96.25 75 PHE B O 1
ATOM 4376 N N . THR B 1 76 ? -13 -23.766 -28.109 1 96.5 76 THR B N 1
ATOM 4377 C CA . THR B 1 76 ? -14.398 -23.594 -27.75 1 96.5 76 THR B CA 1
ATOM 4378 C C . THR B 1 76 ? -14.695 -24.203 -26.391 1 96.5 76 THR B C 1
ATOM 4380 O O . THR B 1 76 ? -13.898 -24.984 -25.859 1 96.5 76 THR B O 1
ATOM 4383 N N . TYR B 1 77 ? -15.75 -23.641 -25.781 1 96.88 77 TYR B N 1
ATOM 4384 C CA . TYR B 1 77 ? -16.016 -24.141 -24.438 1 96.88 77 TYR B CA 1
ATOM 4385 C C . TYR B 1 77 ? -17.5 -24.062 -24.109 1 96.88 77 TYR B C 1
ATOM 4387 O O . TYR B 1 77 ? -18.266 -23.375 -24.797 1 96.88 77 TYR B O 1
ATOM 4395 N N . ASN B 1 78 ? -17.875 -24.906 -23.203 1 95.19 78 ASN B N 1
ATOM 4396 C CA . ASN B 1 78 ? -19.156 -24.812 -22.516 1 95.19 78 ASN B CA 1
ATOM 4397 C C . ASN B 1 78 ? -18.984 -24.469 -21.031 1 95.19 78 ASN B C 1
ATOM 4399 O O . ASN B 1 78 ? -18.266 -25.156 -20.312 1 95.19 78 ASN B O 1
ATOM 4403 N N . LEU B 1 79 ? -19.609 -23.359 -20.625 1 95.12 79 LEU B N 1
ATOM 4404 C CA . LEU B 1 79 ? -19.453 -22.875 -19.266 1 95.12 79 LEU B CA 1
ATOM 4405 C C . LEU B 1 79 ? -20.641 -23.297 -18.391 1 95.12 79 LEU B C 1
ATOM 4407 O O . LEU B 1 79 ? -21.797 -23.016 -18.734 1 95.12 79 LEU B O 1
ATOM 4411 N N . THR B 1 80 ? -20.297 -24.078 -17.328 1 93 80 THR B N 1
ATOM 4412 C CA . THR B 1 80 ? -21.328 -24.562 -16.422 1 93 80 THR B CA 1
ATOM 4413 C C . THR B 1 80 ? -20.969 -24.203 -14.977 1 93 80 THR B C 1
ATOM 4415 O O . THR B 1 80 ? -19.828 -23.875 -14.68 1 93 80 THR B O 1
ATOM 4418 N N . GLU B 1 81 ? -21.922 -24.203 -14.117 1 93.5 81 GLU B N 1
ATOM 4419 C CA . GLU B 1 81 ? -21.719 -23.953 -12.695 1 93.5 81 GLU B CA 1
ATOM 4420 C C . GLU B 1 81 ? -21.281 -25.219 -11.961 1 93.5 81 GLU B C 1
ATOM 4422 O O . GLU B 1 81 ? -21.703 -26.328 -12.32 1 93.5 81 GLU B O 1
ATOM 4427 N N . SER B 1 82 ? -20.469 -24.984 -10.977 1 92.88 82 SER B N 1
ATOM 4428 C CA . SER B 1 82 ? -20.031 -26.125 -10.172 1 92.88 82 SER B CA 1
ATOM 4429 C C . SER B 1 82 ? -21.219 -26.828 -9.516 1 92.88 82 SER B C 1
ATOM 4431 O O . SER B 1 82 ? -22.234 -26.188 -9.227 1 92.88 82 SER B O 1
ATOM 4433 N N . SER B 1 83 ? -21.125 -28.078 -9.242 1 85.31 83 SER B N 1
ATOM 4434 C CA . SER B 1 83 ? -22.203 -28.938 -8.758 1 85.31 83 SER B CA 1
ATOM 4435 C C . SER B 1 83 ? -22.781 -28.406 -7.449 1 85.31 83 SER B C 1
ATOM 4437 O O . SER B 1 83 ? -24 -28.438 -7.246 1 85.31 83 SER B O 1
ATOM 4439 N N . ASP B 1 84 ? -21.969 -27.891 -6.543 1 85 84 ASP B N 1
ATOM 4440 C CA . ASP B 1 84 ? -22.484 -27.391 -5.27 1 85 84 ASP B CA 1
ATOM 4441 C C . ASP B 1 84 ? -22.359 -25.875 -5.188 1 85 84 ASP B C 1
ATOM 4443 O O . ASP B 1 84 ? -22.625 -25.281 -4.141 1 85 84 ASP B O 1
ATOM 4447 N N . GLY B 1 85 ? -21.859 -25.297 -6.195 1 86.5 85 GLY B N 1
ATOM 4448 C CA . GLY B 1 85 ? -21.797 -23.859 -6.277 1 86.5 85 GLY B CA 1
ATOM 4449 C C . GLY B 1 85 ? -20.641 -23.266 -5.477 1 86.5 85 GLY B C 1
ATOM 4450 O O . GLY B 1 85 ? -20.609 -22.062 -5.227 1 86.5 85 GLY B O 1
ATOM 4451 N N . HIS B 1 86 ? -19.703 -24.141 -5.098 1 87.69 86 HIS B N 1
ATOM 4452 C CA . HIS B 1 86 ? -18.594 -23.672 -4.266 1 87.69 86 HIS B CA 1
ATOM 4453 C C . HIS B 1 86 ? -17.25 -23.984 -4.922 1 87.69 86 HIS B C 1
ATOM 4455 O O . HIS B 1 86 ? -17.203 -24.578 -6 1 87.69 86 HIS B O 1
ATOM 4461 N N . GLU B 1 87 ? -16.203 -23.469 -4.398 1 90.38 87 GLU B N 1
ATOM 4462 C CA . GLU B 1 87 ? -14.852 -23.625 -4.926 1 90.38 87 GLU B CA 1
ATOM 4463 C C . GLU B 1 87 ? -14.414 -25.094 -4.867 1 90.38 87 GLU B C 1
ATOM 4465 O O . GLU B 1 87 ? -14 -25.656 -5.883 1 90.38 87 GLU B O 1
ATOM 4470 N N . GLY B 1 88 ? -14.523 -25.75 -3.777 1 86.38 88 GLY B N 1
ATOM 4471 C CA . GLY B 1 88 ? -14.094 -27.125 -3.551 1 86.38 88 GLY B CA 1
ATOM 4472 C C . GLY B 1 88 ? -13.211 -27.266 -2.328 1 86.38 88 GLY B C 1
ATOM 4473 O O . GLY B 1 88 ? -12.203 -26.578 -2.193 1 86.38 88 GLY B O 1
ATOM 4474 N N . THR B 1 89 ? -13.594 -27.984 -1.378 1 86.25 89 THR B N 1
ATOM 4475 C CA . THR B 1 89 ? -12.852 -28.328 -0.171 1 86.25 89 THR B CA 1
ATOM 4476 C C . THR B 1 89 ? -12.82 -29.844 0.039 1 86.25 89 THR B C 1
ATOM 4478 O O . THR B 1 89 ? -13.633 -30.562 -0.543 1 86.25 89 THR B O 1
ATOM 4481 N N . LEU B 1 90 ? -11.773 -30.234 0.714 1 87.25 90 LEU B N 1
ATOM 4482 C CA . LEU B 1 90 ? -11.633 -31.656 1.015 1 87.25 90 LEU B CA 1
ATOM 4483 C C . LEU B 1 90 ? -12.406 -32.031 2.277 1 87.25 90 LEU B C 1
ATOM 4485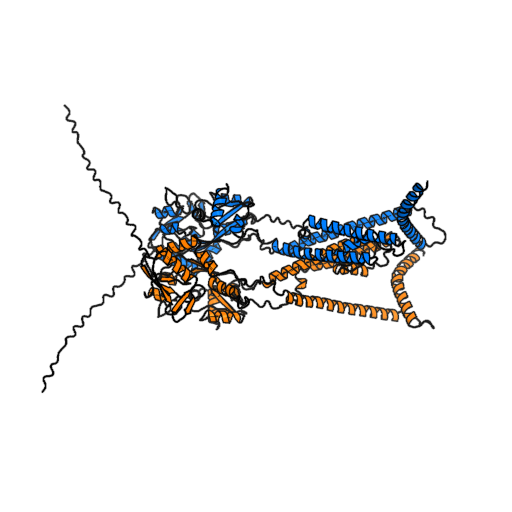 O O . LEU B 1 90 ? -12.227 -31.391 3.324 1 87.25 90 LEU B O 1
ATOM 4489 N N . HIS B 1 91 ? -13.375 -32.875 2.195 1 81.5 91 HIS B N 1
ATOM 4490 C CA . HIS B 1 91 ? -14.141 -33.344 3.342 1 81.5 91 HIS B CA 1
ATOM 4491 C C . HIS B 1 91 ? -13.82 -34.812 3.654 1 81.5 91 HIS B C 1
ATOM 4493 O O . HIS B 1 91 ? -13.594 -35.594 2.742 1 81.5 91 HIS B O 1
ATOM 4499 N N . ALA B 1 92 ? -13.93 -34.969 5.008 1 76.06 92 ALA B N 1
ATOM 4500 C CA . ALA B 1 92 ? -13.703 -36.344 5.473 1 76.06 92 ALA B CA 1
ATOM 4501 C C . ALA B 1 92 ? -14.812 -37.281 4.992 1 76.06 92 ALA B C 1
ATOM 4503 O O . ALA B 1 92 ? -15.992 -36.969 5.129 1 76.06 92 ALA B O 1
ATOM 4504 N N . GLY B 1 93 ? -14.578 -38.188 4.035 1 73.5 93 GLY B N 1
ATOM 4505 C CA . GLY B 1 93 ? -15.539 -39.188 3.596 1 73.5 93 GLY B CA 1
ATOM 4506 C C . GLY B 1 93 ? -15.969 -39 2.15 1 73.5 93 GLY B C 1
ATOM 4507 O O . GLY B 1 93 ? -16.125 -39.969 1.422 1 73.5 93 GLY B O 1
ATOM 4508 N N . THR B 1 94 ? -16.297 -37.719 1.784 1 76.56 94 THR B N 1
ATOM 4509 C CA . THR B 1 94 ? -16.875 -37.5 0.465 1 76.56 94 THR B CA 1
ATOM 4510 C C . THR B 1 94 ? -15.805 -37.062 -0.534 1 76.56 94 THR B C 1
ATOM 4512 O O . THR B 1 94 ? -16.031 -37.062 -1.744 1 76.56 94 THR B O 1
ATOM 4515 N N . GLY B 1 95 ? -14.609 -36.75 0.006 1 87.25 95 GLY B N 1
ATOM 4516 C CA . GLY B 1 95 ? -13.555 -36.312 -0.893 1 87.25 95 GLY B CA 1
ATOM 4517 C C . GLY B 1 95 ? -13.664 -34.844 -1.274 1 87.25 95 GLY B C 1
ATOM 4518 O O . GLY B 1 95 ? -14.094 -34 -0.466 1 87.25 95 GLY B O 1
ATOM 4519 N N . TRP B 1 96 ? -13.242 -34.562 -2.508 1 90.31 96 TRP B N 1
ATOM 4520 C CA . TRP B 1 96 ? -13.25 -33.156 -2.971 1 90.31 96 TRP B CA 1
ATOM 4521 C C . TRP B 1 96 ? -14.641 -32.781 -3.471 1 90.31 96 TRP B C 1
ATOM 4523 O O . TRP B 1 96 ? -15.305 -33.562 -4.156 1 90.31 96 TRP B O 1
ATOM 4533 N N . THR B 1 97 ? -15.086 -31.578 -3.07 1 89.75 97 THR B N 1
ATOM 4534 C CA . THR B 1 97 ? -16.391 -31.047 -3.484 1 89.75 97 THR B CA 1
ATOM 4535 C C . THR B 1 97 ? -16.219 -29.828 -4.387 1 89.75 97 THR B C 1
ATOM 4537 O O . THR B 1 97 ? -15.094 -29.484 -4.758 1 89.75 97 THR B O 1
ATOM 4540 N N . GLY B 1 98 ? -17.328 -29.344 -4.883 1 91.44 98 GLY B N 1
ATOM 4541 C CA . GLY B 1 98 ? -17.312 -28.094 -5.625 1 91.44 98 GLY B CA 1
ATOM 4542 C C . GLY B 1 98 ? -16.625 -28.203 -6.973 1 91.44 98 GLY B C 1
ATOM 4543 O O . GLY B 1 98 ? -16.609 -29.281 -7.574 1 91.44 98 GLY B O 1
ATOM 4544 N N . ALA B 1 99 ? -16.094 -27.062 -7.402 1 95.12 99 ALA B N 1
ATOM 4545 C CA . ALA B 1 99 ? -15.445 -27 -8.711 1 95.12 99 ALA B CA 1
ATOM 4546 C C . ALA B 1 99 ? -14.234 -27.922 -8.781 1 95.12 99 ALA B C 1
ATOM 4548 O O . ALA B 1 99 ? -14.008 -28.578 -9.797 1 95.12 99 ALA B O 1
ATOM 4549 N N . VAL B 1 100 ? -13.508 -28.016 -7.684 1 95.19 100 VAL B N 1
ATOM 4550 C CA . VAL B 1 100 ? -12.336 -28.875 -7.637 1 95.19 100 VAL B CA 1
ATOM 4551 C C . VAL B 1 100 ? -12.773 -30.344 -7.766 1 95.19 100 VAL B C 1
ATOM 4553 O O . VAL B 1 100 ? -12.156 -31.109 -8.508 1 95.19 100 VAL B O 1
ATOM 4556 N N . GLY B 1 101 ? -13.828 -30.672 -7.039 1 94.19 101 GLY B N 1
ATOM 4557 C CA . GLY B 1 101 ? -14.359 -32.031 -7.148 1 94.19 101 GLY B CA 1
ATOM 4558 C C . GLY B 1 101 ? -14.805 -32.375 -8.555 1 94.19 101 GLY B C 1
ATOM 4559 O O . GLY B 1 101 ? -14.625 -33.5 -9 1 94.19 101 GLY B O 1
ATOM 4560 N N . ASP B 1 102 ? -15.344 -31.422 -9.281 1 95.69 102 ASP B N 1
ATOM 4561 C CA . ASP B 1 102 ? -15.812 -31.641 -10.648 1 95.69 102 ASP B CA 1
ATOM 4562 C C . ASP B 1 102 ? -14.648 -32 -11.57 1 95.69 102 ASP B C 1
ATOM 4564 O O . ASP B 1 102 ? -14.789 -32.875 -12.438 1 95.69 102 ASP B O 1
ATOM 4568 N N . VAL B 1 103 ? -13.523 -31.391 -11.383 1 95.81 103 VAL B N 1
ATOM 4569 C CA . VAL B 1 103 ? -12.359 -31.656 -12.219 1 95.81 103 VAL B CA 1
ATOM 4570 C C . VAL B 1 103 ? -11.711 -32.969 -11.812 1 95.81 103 VAL B C 1
ATOM 4572 O O . VAL B 1 103 ? -11.32 -33.781 -12.672 1 95.81 103 VAL B O 1
ATOM 4575 N N . VAL B 1 104 ? -11.672 -33.25 -10.508 1 94.19 104 VAL B N 1
ATOM 4576 C CA . VAL B 1 104 ? -11.055 -34.469 -10 1 94.19 104 VAL B CA 1
ATOM 4577 C C . VAL B 1 104 ? -11.867 -35.688 -10.461 1 94.19 104 VAL B C 1
ATOM 4579 O O . VAL B 1 104 ? -11.297 -36.719 -10.812 1 94.19 104 VAL B O 1
ATOM 4582 N N . ASP B 1 105 ? -13.195 -35.5 -10.531 1 92.69 105 ASP B N 1
ATOM 4583 C CA . ASP B 1 105 ? -14.094 -36.594 -10.914 1 92.69 105 ASP B CA 1
ATOM 4584 C C . ASP B 1 105 ? -14.172 -36.719 -12.438 1 92.69 105 ASP B C 1
ATOM 4586 O O . ASP B 1 105 ? -14.781 -37.656 -12.953 1 92.69 105 ASP B O 1
ATOM 4590 N N . GLY B 1 106 ? -13.641 -35.75 -13.148 1 93.88 106 GLY B N 1
ATOM 4591 C CA . GLY B 1 106 ? -13.617 -35.812 -14.602 1 93.88 106 GLY B CA 1
ATOM 4592 C C . GLY B 1 106 ? -14.836 -35.188 -15.25 1 93.88 106 GLY B C 1
ATOM 4593 O O . GLY B 1 106 ? -15.086 -35.406 -16.438 1 93.88 106 GLY B O 1
ATOM 4594 N N . ASN B 1 107 ? -15.578 -34.5 -14.492 1 94.31 107 ASN B N 1
ATOM 4595 C CA . ASN B 1 107 ? -16.797 -33.875 -15.008 1 94.31 107 ASN B CA 1
ATOM 4596 C C . ASN B 1 107 ? -16.5 -32.562 -15.695 1 94.31 107 ASN B C 1
ATOM 4598 O O . ASN B 1 107 ? -17.344 -32.031 -16.438 1 94.31 107 ASN B O 1
ATOM 4602 N N . ALA B 1 108 ? -15.336 -32 -15.453 1 96.38 108 ALA B N 1
ATOM 4603 C CA . ALA B 1 108 ? -14.906 -30.734 -16.062 1 96.38 108 ALA B CA 1
ATOM 4604 C C . ALA B 1 108 ? -13.43 -30.797 -16.453 1 96.38 108 ALA B C 1
ATOM 4606 O O . ALA B 1 108 ? -12.656 -31.562 -15.875 1 96.38 108 ALA B O 1
ATOM 4607 N N . ASP B 1 109 ? -13.109 -29.906 -17.391 1 96.75 109 ASP B N 1
ATOM 4608 C CA . ASP B 1 109 ? -11.75 -29.922 -17.922 1 96.75 109 ASP B CA 1
ATOM 4609 C C . ASP B 1 109 ? -10.961 -28.703 -17.422 1 96.75 109 ASP B C 1
ATOM 4611 O O . ASP B 1 109 ? -9.734 -28.672 -17.516 1 96.75 109 ASP B O 1
ATOM 4615 N N . MET B 1 110 ? -11.75 -27.75 -17 1 97.31 110 MET B N 1
ATOM 4616 C CA . MET B 1 110 ? -11.109 -26.5 -16.609 1 97.31 110 MET B CA 1
ATOM 4617 C C . MET B 1 110 ? -11.961 -25.734 -15.594 1 97.31 110 MET B C 1
ATOM 4619 O O . MET B 1 110 ? -13.195 -25.75 -15.68 1 97.31 110 MET B O 1
ATOM 4623 N N . ILE B 1 111 ? -11.266 -25.188 -14.648 1 98.06 111 ILE B N 1
ATOM 4624 C CA . ILE B 1 111 ? -11.938 -24.297 -13.711 1 98.06 111 ILE B CA 1
ATOM 4625 C C . ILE B 1 111 ? -11.508 -22.844 -13.961 1 98.06 111 ILE B C 1
ATOM 4627 O O . ILE B 1 111 ? -10.328 -22.516 -13.867 1 98.06 111 ILE B O 1
ATOM 4631 N N . VAL B 1 112 ? -12.398 -22.016 -14.359 1 98.19 112 VAL B N 1
ATOM 4632 C CA . VAL B 1 112 ? -12.125 -20.594 -14.492 1 98.19 112 VAL B CA 1
ATOM 4633 C C . VAL B 1 112 ? -13.039 -19.797 -13.562 1 98.19 112 VAL B C 1
ATOM 4635 O O . VAL B 1 112 ? -14.203 -19.547 -13.891 1 98.19 112 VAL B O 1
ATOM 4638 N N . ALA B 1 113 ? -12.547 -19.484 -12.461 1 97.31 113 ALA B N 1
ATOM 4639 C CA . ALA B 1 113 ? -13.25 -18.812 -11.375 1 97.31 113 ALA B CA 1
ATOM 4640 C C . ALA B 1 113 ? -12.273 -18.203 -10.375 1 97.31 113 ALA B C 1
ATOM 4642 O O . ALA B 1 113 ? -11.062 -18.188 -10.617 1 97.31 113 ALA B O 1
ATOM 4643 N N . ALA B 1 114 ? -12.805 -17.547 -9.367 1 96.44 114 ALA B N 1
ATOM 4644 C CA . ALA B 1 114 ? -11.961 -17.047 -8.281 1 96.44 114 ALA B CA 1
ATOM 4645 C C . ALA B 1 114 ? -11.438 -18.203 -7.426 1 96.44 114 ALA B C 1
ATOM 4647 O O . ALA B 1 114 ? -11.758 -18.281 -6.238 1 96.44 114 ALA B O 1
ATOM 4648 N N . LEU B 1 115 ? -10.641 -18.969 -8.031 1 96.75 115 LEU B N 1
ATOM 4649 C CA . LEU B 1 115 ? -10.109 -20.156 -7.379 1 96.75 115 LEU B CA 1
ATOM 4650 C C . LEU B 1 115 ? -8.727 -19.891 -6.793 1 96.75 115 LEU B C 1
ATOM 4652 O O . LEU B 1 115 ? -7.773 -19.641 -7.531 1 96.75 115 LEU B O 1
ATOM 4656 N N . THR B 1 116 ? -8.664 -20.016 -5.496 1 96.31 116 THR B N 1
ATOM 4657 C CA . THR B 1 116 ? -7.41 -19.781 -4.789 1 96.31 116 THR B CA 1
ATOM 4658 C C . THR B 1 116 ? -6.465 -20.969 -4.941 1 96.31 116 THR B C 1
ATOM 4660 O O . THR B 1 116 ? -6.891 -22.125 -4.844 1 96.31 116 THR B O 1
ATOM 4663 N N . ILE B 1 117 ? -5.223 -20.656 -5.223 1 95.5 117 ILE B N 1
ATOM 4664 C CA . ILE B 1 117 ? -4.191 -21.688 -5.258 1 95.5 117 ILE B CA 1
ATOM 4665 C C . ILE B 1 117 ? -3.869 -22.141 -3.838 1 95.5 117 ILE B C 1
ATOM 4667 O O . ILE B 1 117 ? -3.555 -21.312 -2.973 1 95.5 117 ILE B O 1
ATOM 4671 N N . THR B 1 118 ? -3.998 -23.406 -3.523 1 94 118 THR B N 1
ATOM 4672 C CA . THR B 1 118 ? -3.588 -24 -2.25 1 94 118 THR B CA 1
ATOM 4673 C C . THR B 1 118 ? -2.775 -25.266 -2.475 1 94 118 THR B C 1
ATOM 4675 O O . THR B 1 118 ? -2.855 -25.875 -3.539 1 94 118 THR B O 1
ATOM 4678 N N . SER B 1 119 ? -2.006 -25.625 -1.455 1 93.19 119 SER B N 1
ATOM 4679 C CA . SER B 1 119 ? -1.209 -26.828 -1.555 1 93.19 119 SER B CA 1
ATOM 4680 C C . SER B 1 119 ? -2.096 -28.078 -1.66 1 93.19 119 SER B C 1
ATOM 4682 O O . SER B 1 119 ? -1.805 -28.984 -2.432 1 93.19 119 SER B O 1
ATOM 4684 N N . HIS B 1 120 ? -3.207 -28.047 -0.958 1 91.25 120 HIS B N 1
ATOM 4685 C CA . HIS B 1 120 ? -4.148 -29.172 -0.998 1 91.25 120 HIS B CA 1
ATOM 4686 C C . HIS B 1 120 ? -4.734 -29.344 -2.395 1 91.25 120 HIS B C 1
ATOM 4688 O O . HIS B 1 120 ? -4.797 -30.453 -2.908 1 91.25 120 HIS B O 1
ATOM 4694 N N . ARG B 1 121 ? -5.133 -28.281 -2.938 1 93.25 121 ARG B N 1
ATOM 4695 C CA . ARG B 1 121 ? -5.734 -28.328 -4.266 1 93.25 121 ARG B CA 1
ATOM 4696 C C . ARG B 1 121 ? -4.703 -28.703 -5.32 1 93.25 121 ARG B C 1
ATOM 4698 O O . ARG B 1 121 ? -5 -29.469 -6.246 1 93.25 121 ARG B O 1
ATOM 4705 N N . GLU B 1 122 ? -3.523 -28.141 -5.152 1 93.44 122 GLU B N 1
ATOM 4706 C CA . GLU B 1 122 ? -2.451 -28.406 -6.105 1 93.44 122 GLU B CA 1
ATOM 4707 C C . GLU B 1 122 ? -2.105 -29.891 -6.152 1 93.44 122 GLU B C 1
ATOM 4709 O O . GLU B 1 122 ? -1.609 -30.391 -7.164 1 93.44 122 GLU B O 1
ATOM 4714 N N . ASP B 1 123 ? -2.348 -30.625 -5.109 1 90.94 123 ASP B N 1
ATOM 4715 C CA . ASP B 1 123 ? -2.051 -32.062 -5.023 1 90.94 123 ASP B CA 1
ATOM 4716 C C . ASP B 1 123 ? -2.971 -32.875 -5.934 1 90.94 123 ASP B C 1
ATOM 4718 O O . ASP B 1 123 ? -2.629 -33.969 -6.344 1 90.94 123 ASP B O 1
ATOM 4722 N N . VAL B 1 124 ? -4.156 -32.281 -6.277 1 93.06 124 VAL B N 1
ATOM 4723 C CA . VAL B 1 124 ? -5.137 -33.094 -6.996 1 93.06 124 VAL B CA 1
ATOM 4724 C C . VAL B 1 124 ? -5.461 -32.438 -8.336 1 93.06 124 VAL B C 1
ATOM 4726 O O . VAL B 1 124 ? -6.027 -33.062 -9.227 1 93.06 124 VAL B O 1
ATOM 4729 N N . ILE B 1 125 ? -5.121 -31.156 -8.461 1 95.31 125 ILE B N 1
ATOM 4730 C CA . ILE B 1 125 ? -5.297 -30.469 -9.734 1 95.31 125 ILE B CA 1
ATOM 4731 C C . ILE B 1 125 ? -4.043 -29.656 -10.055 1 95.31 125 ILE B C 1
ATOM 4733 O O . ILE B 1 125 ? -3.166 -29.484 -9.203 1 95.31 125 ILE B O 1
ATOM 4737 N N . ASP B 1 126 ? -3.963 -29.219 -11.312 1 94.56 126 ASP B N 1
ATOM 4738 C CA . ASP B 1 126 ? -2.854 -28.375 -11.742 1 94.56 126 ASP B CA 1
ATOM 4739 C C . ASP B 1 126 ? -3.318 -26.938 -11.977 1 94.56 126 ASP B C 1
ATOM 4741 O O . ASP B 1 126 ? -4.336 -26.703 -12.633 1 94.56 126 ASP B O 1
ATOM 4745 N N . PHE B 1 127 ? -2.545 -26.047 -11.391 1 96.69 127 PHE B N 1
ATOM 4746 C CA . PHE B 1 127 ? -2.863 -24.641 -11.578 1 96.69 127 PHE B CA 1
ATOM 4747 C C . PHE B 1 127 ? -1.967 -24.016 -12.641 1 96.69 127 PHE B C 1
ATOM 4749 O O . PHE B 1 127 ? -0.791 -24.375 -12.758 1 96.69 127 PHE B O 1
ATOM 4756 N N . THR B 1 128 ? -2.529 -23.109 -13.391 1 96.12 128 THR B N 1
ATOM 4757 C CA . THR B 1 128 ? -1.688 -22.203 -14.156 1 96.12 128 THR B CA 1
ATOM 4758 C C . THR B 1 128 ? -0.965 -21.219 -13.234 1 96.12 128 THR B C 1
ATOM 4760 O O . THR B 1 128 ? -1.198 -21.219 -12.023 1 96.12 128 THR B O 1
ATOM 4763 N N . LYS B 1 129 ? -0.061 -20.484 -13.852 1 94.31 129 LYS B N 1
ATOM 4764 C CA . LYS B 1 129 ? 0.421 -19.328 -13.102 1 94.31 129 LYS B CA 1
ATOM 4765 C C . LYS B 1 129 ? -0.72 -18.359 -12.789 1 94.31 129 LYS B C 1
ATOM 4767 O O . LYS B 1 129 ? -1.698 -18.281 -13.531 1 94.31 129 LYS B O 1
ATOM 4772 N N . PRO B 1 130 ? -0.603 -17.672 -11.688 1 95.56 130 PRO B N 1
ATOM 4773 C CA . PRO B 1 130 ? -1.733 -16.859 -11.227 1 95.56 130 PRO B CA 1
ATOM 4774 C C . PRO B 1 130 ? -2.021 -15.68 -12.141 1 95.56 130 PRO B C 1
ATOM 4776 O O . PRO B 1 130 ? -1.095 -15.078 -12.695 1 95.56 130 PRO B O 1
ATOM 4779 N N . TYR B 1 131 ? -3.312 -15.422 -12.312 1 95.69 131 TYR B N 1
ATOM 4780 C CA . TYR B 1 131 ? -3.703 -14.25 -13.086 1 95.69 131 TYR B CA 1
ATOM 4781 C C . TYR B 1 131 ? -3.959 -13.055 -12.164 1 95.69 131 TYR B C 1
ATOM 4783 O O . TYR B 1 131 ? -4.023 -11.914 -12.625 1 95.69 131 TYR B O 1
ATOM 4791 N N . MET B 1 132 ? -4.059 -13.359 -10.906 1 94.69 132 MET B N 1
ATOM 4792 C CA . MET B 1 132 ? -4.316 -12.281 -9.953 1 94.69 132 MET B CA 1
ATOM 4793 C C . MET B 1 132 ? -3.773 -12.641 -8.578 1 94.69 132 MET B C 1
ATOM 4795 O O . MET B 1 132 ? -3.98 -13.75 -8.086 1 94.69 132 MET B O 1
ATOM 4799 N N . GLU B 1 133 ? -3.061 -11.719 -8.07 1 91.12 133 GLU B N 1
ATOM 4800 C CA . GLU B 1 133 ? -2.596 -11.828 -6.688 1 91.12 133 GLU B CA 1
ATOM 4801 C C . GLU B 1 133 ? -3.418 -10.945 -5.758 1 91.12 133 GLU B C 1
ATOM 4803 O O . GLU B 1 133 ? -3.848 -9.852 -6.148 1 91.12 133 GLU B O 1
ATOM 4808 N N . TYR B 1 134 ? -3.572 -11.461 -4.543 1 91.62 134 TYR B N 1
ATOM 4809 C CA . TYR B 1 134 ? -4.391 -10.672 -3.625 1 91.62 134 TYR B CA 1
ATOM 4810 C C . TYR B 1 134 ? -4 -10.945 -2.178 1 91.62 134 TYR B C 1
ATOM 4812 O O . TYR B 1 134 ? -3.275 -11.906 -1.894 1 91.62 134 TYR B O 1
ATOM 4820 N N . GLY B 1 135 ? -4.352 -9.992 -1.376 1 90.31 135 GLY B N 1
ATOM 4821 C CA . GLY B 1 135 ? -4.336 -10.195 0.064 1 90.31 135 GLY B CA 1
ATOM 4822 C C . GLY B 1 135 ? -5.723 -10.336 0.663 1 90.31 135 GLY B C 1
ATOM 4823 O O . GLY B 1 135 ? -6.715 -9.969 0.036 1 90.31 135 GLY B O 1
ATOM 4824 N N . ILE B 1 136 ? -5.762 -10.922 1.794 1 94.44 136 ILE B N 1
ATOM 4825 C CA . ILE B 1 136 ? -7.035 -11.062 2.49 1 94.44 136 ILE B CA 1
ATOM 4826 C C . ILE B 1 136 ? -7.449 -9.727 3.094 1 94.44 136 ILE B C 1
ATOM 4828 O O . ILE B 1 136 ? -6.629 -9.016 3.676 1 94.44 136 ILE B O 1
ATOM 4832 N N . GLY B 1 137 ? -8.703 -9.383 2.834 1 94.31 137 GLY B N 1
ATOM 4833 C CA . GLY B 1 137 ? -9.211 -8.109 3.328 1 94.31 137 GLY B CA 1
ATOM 4834 C C . GLY B 1 137 ? -10.289 -8.266 4.383 1 94.31 137 GLY B C 1
ATOM 4835 O O . GLY B 1 137 ? -10.859 -9.344 4.539 1 94.31 137 GLY B O 1
ATOM 4836 N N . MET B 1 138 ? -10.523 -7.203 5.109 1 95.12 138 MET B N 1
ATOM 4837 C CA . MET B 1 138 ? -11.547 -7.148 6.145 1 95.12 138 MET B CA 1
ATOM 4838 C C . MET B 1 138 ? -12.617 -6.113 5.801 1 95.12 138 MET B C 1
ATOM 4840 O O . MET B 1 138 ? -12.305 -4.938 5.605 1 95.12 138 MET B O 1
ATOM 4844 N N . LEU B 1 139 ? -13.82 -6.574 5.695 1 95.25 139 LEU B N 1
ATOM 4845 C CA . LEU B 1 139 ? -14.961 -5.719 5.359 1 95.25 139 LEU B CA 1
ATOM 4846 C C . LEU B 1 139 ? -15.695 -5.273 6.621 1 95.25 139 LEU B C 1
ATOM 4848 O O . LEU B 1 139 ? -16.031 -6.102 7.469 1 95.25 139 LEU B O 1
ATOM 4852 N N . MET B 1 140 ? -15.875 -4.047 6.797 1 91.94 140 MET B N 1
ATOM 4853 C CA . MET B 1 140 ? -16.562 -3.488 7.957 1 91.94 140 MET B CA 1
ATOM 4854 C C . MET B 1 140 ? -17.422 -2.299 7.559 1 91.94 140 MET B C 1
ATOM 4856 O O . MET B 1 140 ? -17.219 -1.695 6.508 1 91.94 140 MET B O 1
ATOM 4860 N N . LYS B 1 141 ? -18.375 -2.117 8.414 1 89.44 141 LYS B N 1
ATOM 4861 C CA . LYS B 1 141 ? -19.188 -0.913 8.219 1 89.44 141 LYS B CA 1
ATOM 4862 C C . LYS B 1 141 ? -18.422 0.332 8.664 1 89.44 141 LYS B C 1
ATOM 4864 O O . LYS B 1 141 ? -17.75 0.32 9.695 1 89.44 141 LYS B O 1
ATOM 4869 N N . VAL B 1 142 ? -18.422 1.305 7.824 1 81.44 142 VAL B N 1
ATOM 4870 C CA . VAL B 1 142 ? -17.812 2.574 8.203 1 81.44 142 VAL B CA 1
ATOM 4871 C C . VAL B 1 142 ? -18.406 3.068 9.516 1 81.44 142 VAL B C 1
ATOM 4873 O O . VAL B 1 142 ? -19.625 3.127 9.664 1 81.44 142 VAL B O 1
ATOM 4876 N N . PRO B 1 143 ? -17.453 3.084 10.516 1 68.94 143 PRO B N 1
ATOM 4877 C CA . PRO B 1 143 ? -17.984 3.551 11.797 1 68.94 143 PRO B CA 1
ATOM 4878 C C . PRO B 1 143 ? -18.656 4.914 11.695 1 68.94 143 PRO B C 1
ATOM 4880 O O . PRO B 1 143 ? -18.234 5.758 10.898 1 68.94 143 PRO B O 1
ATOM 4883 N N . ASP B 1 144 ? -19.781 4.75 12.18 1 52.62 144 ASP B N 1
ATOM 4884 C CA . ASP B 1 144 ? -20.438 6.047 12.273 1 52.62 144 ASP B CA 1
ATOM 4885 C C . ASP B 1 144 ? -19.609 7.039 13.078 1 52.62 144 ASP B C 1
ATOM 4887 O O . ASP B 1 144 ? -19.203 6.75 14.203 1 52.62 144 ASP B O 1
ATOM 4891 N N . VAL B 1 145 ? -18.391 7.41 12.672 1 46.91 145 VAL B N 1
ATOM 4892 C CA . VAL B 1 145 ? -17.688 8.438 13.43 1 46.91 145 VAL B CA 1
ATOM 4893 C C . VAL B 1 145 ? -18.688 9.211 14.297 1 46.91 145 VAL B C 1
ATOM 4895 O O . VAL B 1 145 ? -19.359 10.117 13.812 1 46.91 145 VAL B O 1
ATOM 4898 N N . HIS B 1 146 ? -19.562 8.578 14.688 1 38.75 146 HIS B N 1
ATOM 4899 C CA . HIS B 1 146 ? -20.203 9.32 15.773 1 38.75 146 HIS B CA 1
ATOM 4900 C C . HIS B 1 146 ? -19.156 9.953 16.688 1 38.75 146 HIS B C 1
ATOM 4902 O O . HIS B 1 146 ? -18.016 9.477 16.766 1 38.75 146 HIS B O 1
ATOM 4908 N N . GLY B 1 147 ? -19.562 10.93 17.562 1 38.88 147 GLY B N 1
ATOM 4909 C CA . GLY B 1 147 ? -19.328 12.203 18.234 1 38.88 147 GLY B CA 1
ATOM 4910 C C . GLY B 1 147 ? -18.375 12.094 19.406 1 38.88 147 GLY B C 1
ATOM 4911 O O . GLY B 1 147 ? -18.812 12 20.562 1 38.88 147 GLY B O 1
ATOM 4912 N N . THR B 1 148 ? -17.703 10.844 19.469 1 38.34 148 THR B N 1
ATOM 4913 C CA . THR B 1 148 ? -17.125 11.219 20.766 1 38.34 148 THR B CA 1
ATOM 4914 C C . THR B 1 148 ? -16.516 12.617 20.703 1 38.34 148 THR B C 1
ATOM 4916 O O . THR B 1 148 ? -15.539 12.852 20 1 38.34 148 THR B O 1
ATOM 4919 N N . TYR B 1 149 ? -17.375 13.398 20.625 1 38.62 149 TYR B N 1
ATOM 4920 C CA . TYR B 1 149 ? -17.172 14.844 20.688 1 38.62 149 TYR B CA 1
ATOM 4921 C C . TYR B 1 149 ? -16.203 15.211 21.797 1 38.62 149 TYR B C 1
ATOM 4923 O O . TYR B 1 149 ? -16.516 15.047 22.984 1 38.62 149 TYR B O 1
ATOM 4931 N N . ASP B 1 150 ? -15.016 14.711 21.578 1 42.56 150 ASP B N 1
ATOM 4932 C CA . ASP B 1 150 ? -14.156 15.297 22.609 1 42.56 150 ASP B CA 1
ATOM 4933 C C . ASP B 1 150 ? -14.406 16.797 22.75 1 42.56 150 ASP B C 1
ATOM 4935 O O . ASP B 1 150 ? -14.102 17.562 21.844 1 42.56 150 ASP B O 1
ATOM 4939 N N . PHE B 1 151 ? -15.242 16.969 23.75 1 45.28 151 PHE B N 1
ATOM 4940 C CA . PHE B 1 151 ? -15.609 18.344 24.078 1 45.28 151 PHE B CA 1
ATOM 4941 C C . PHE B 1 151 ? -14.367 19.219 24.203 1 45.28 151 PHE B C 1
ATOM 4943 O O . PHE B 1 151 ? -14.445 20.453 24.062 1 45.28 151 PHE B O 1
ATOM 4950 N N . TRP B 1 152 ? -13.234 18.422 24.531 1 47.47 152 TRP B N 1
ATOM 4951 C CA . TRP B 1 152 ? -12.039 19.219 24.781 1 47.47 152 TRP B CA 1
ATOM 4952 C C . TRP B 1 152 ? -11.078 19.141 23.594 1 47.47 152 TRP B C 1
ATOM 4954 O O . TRP B 1 152 ? -9.883 19.391 23.734 1 47.47 152 TRP B O 1
ATOM 4964 N N . ALA B 1 153 ? -11.648 18.672 22.531 1 52.81 153 ALA B N 1
ATOM 4965 C CA . ALA B 1 153 ? -10.859 18.516 21.297 1 52.81 153 ALA B CA 1
ATOM 4966 C C . ALA B 1 153 ? -10.25 19.859 20.875 1 52.81 153 ALA B C 1
ATOM 4968 O O . ALA B 1 153 ? -9.227 19.891 20.188 1 52.81 153 ALA B O 1
ATOM 4969 N N . PHE B 1 154 ? -10.867 20.938 21.484 1 53 154 PHE B N 1
ATOM 4970 C CA . PHE B 1 154 ? -10.359 22.266 21.125 1 53 154 PHE B CA 1
ATOM 4971 C C . PHE B 1 154 ? -8.984 22.5 21.734 1 53 154 PHE B C 1
ATOM 4973 O O . PHE B 1 154 ? -8.242 23.375 21.281 1 53 154 PHE B O 1
ATOM 4980 N N . LEU B 1 155 ? -8.57 21.75 22.719 1 56.88 155 LEU B N 1
ATOM 4981 C CA . LEU B 1 155 ? -7.27 21.938 23.359 1 56.88 155 LEU B CA 1
ATOM 4982 C C . LEU B 1 155 ? -6.211 21.047 22.703 1 56.88 155 LEU B C 1
ATOM 4984 O O . LEU B 1 155 ? -5.023 21.172 23.016 1 56.88 155 LEU B O 1
ATOM 4988 N N . ALA B 1 156 ? -6.695 20.219 21.812 1 58.34 156 ALA B N 1
ATOM 4989 C CA . ALA B 1 156 ? -5.84 19.172 21.266 1 58.34 156 ALA B CA 1
ATOM 4990 C C . ALA B 1 156 ? -4.809 19.734 20.297 1 58.34 156 ALA B C 1
ATOM 4992 O O . ALA B 1 156 ? -3.717 19.188 20.141 1 58.34 156 ALA B O 1
ATOM 4993 N N . PRO B 1 157 ? -5.145 20.812 19.703 1 61.31 157 PRO B N 1
ATOM 4994 C CA . PRO B 1 157 ? -4.176 21.297 18.719 1 61.31 157 PRO B CA 1
ATOM 4995 C C . PRO B 1 157 ? -2.816 21.625 19.328 1 61.31 157 PRO B C 1
ATOM 4997 O O . PRO B 1 157 ? -1.792 21.562 18.656 1 61.31 157 PRO B O 1
ATOM 5000 N N . PHE B 1 158 ? -2.828 22.125 20.656 1 61.94 158 PHE B N 1
ATOM 5001 C CA . PHE B 1 158 ? -1.576 22.453 21.328 1 61.94 158 PHE B CA 1
ATOM 5002 C C . PHE B 1 158 ? -1.335 21.531 22.516 1 61.94 158 PHE B C 1
ATOM 5004 O O . PHE B 1 158 ? -2.281 21.094 23.172 1 61.94 158 PHE B O 1
ATOM 5011 N N . THR B 1 159 ? -0.066 21.125 22.672 1 62.72 159 THR B N 1
ATOM 5012 C CA . THR B 1 159 ? 0.302 20.359 23.859 1 62.72 159 THR B CA 1
ATOM 5013 C C . THR B 1 159 ? 0.197 21.219 25.109 1 62.72 159 THR B C 1
ATOM 5015 O O . THR B 1 159 ? 0.081 22.438 25.031 1 62.72 159 THR B O 1
ATOM 5018 N N . LEU B 1 160 ? 0.2 20.609 26.328 1 64.56 160 LEU B N 1
ATOM 5019 C CA . LEU B 1 160 ? 0.121 21.312 27.609 1 64.56 160 LEU B CA 1
ATOM 5020 C C . LEU B 1 160 ? 1.288 22.281 27.766 1 64.56 160 LEU B C 1
ATOM 5022 O O . LEU B 1 160 ? 1.127 23.359 28.328 1 64.56 160 LEU B O 1
ATOM 5026 N N . GLU B 1 161 ? 2.334 21.875 27.188 1 63.62 161 GLU B N 1
ATOM 5027 C CA . GLU B 1 161 ? 3.512 22.734 27.281 1 63.62 161 GLU B CA 1
ATOM 5028 C C . GLU B 1 161 ? 3.326 24.031 26.5 1 63.62 161 GLU B C 1
ATOM 5030 O O . GLU B 1 161 ? 3.701 25.109 26.969 1 63.62 161 GLU B O 1
ATOM 5035 N N . VAL B 1 162 ? 2.766 23.844 25.281 1 66.31 162 VAL B N 1
ATOM 5036 C CA . VAL B 1 162 ? 2.541 25.031 24.469 1 66.31 162 VAL B CA 1
ATOM 5037 C C . VAL B 1 162 ? 1.481 25.922 25.109 1 66.31 162 VAL B C 1
ATOM 5039 O O . VAL B 1 162 ? 1.617 27.141 25.125 1 66.31 162 VAL B O 1
ATOM 5042 N N . TRP B 1 163 ? 0.526 25.328 25.781 1 68.25 163 TRP B N 1
ATOM 5043 C CA . TRP B 1 163 ? -0.494 26.109 26.469 1 68.25 163 TRP B CA 1
ATOM 5044 C C . TRP B 1 163 ? 0.113 26.891 27.625 1 68.25 163 TRP B C 1
ATOM 5046 O O . TRP B 1 163 ? -0.222 28.062 27.844 1 68.25 163 TRP B O 1
ATOM 5056 N N . MET B 1 164 ? 0.991 26.375 28.312 1 68.5 164 MET B N 1
ATOM 5057 C CA . MET B 1 164 ? 1.627 27.031 29.438 1 68.5 164 MET B CA 1
ATOM 5058 C C . MET B 1 164 ? 2.543 28.156 28.969 1 68.5 164 MET B C 1
ATOM 5060 O O . MET B 1 164 ? 2.645 29.203 29.625 1 68.5 164 MET B O 1
ATOM 5064 N N . THR B 1 165 ? 3.166 27.844 27.891 1 69.75 165 THR B N 1
ATOM 5065 C CA . THR B 1 165 ? 4.027 28.891 27.344 1 69.75 165 THR B CA 1
ATOM 5066 C C . THR B 1 165 ? 3.203 30.094 26.891 1 69.75 165 THR B C 1
ATOM 5068 O O . THR B 1 165 ? 3.611 31.25 27.094 1 69.75 165 THR B O 1
ATOM 5071 N N . ILE B 1 166 ? 2.105 29.797 26.281 1 68.75 166 ILE B N 1
ATOM 5072 C CA . ILE B 1 166 ? 1.232 30.891 25.859 1 68.75 166 ILE B CA 1
ATOM 5073 C C . ILE B 1 166 ? 0.746 31.656 27.094 1 68.75 166 ILE B C 1
ATOM 5075 O O . ILE B 1 166 ? 0.77 32.906 27.109 1 68.75 166 ILE B O 1
ATOM 5079 N N . LEU B 1 167 ? 0.355 30.984 28.156 1 67.44 167 LEU B N 1
ATOM 5080 C CA . LEU B 1 167 ? -0.085 31.625 29.406 1 67.44 167 LEU B CA 1
ATOM 5081 C C . LEU B 1 167 ? 1.06 32.406 30.047 1 67.44 167 LEU B C 1
ATOM 5083 O O . LEU B 1 167 ? 0.865 33.5 30.547 1 67.44 167 LEU B O 1
ATOM 5087 N N . GLY B 1 168 ? 2.117 31.766 30.125 1 69.19 168 GLY B N 1
ATOM 5088 C CA . GLY B 1 168 ? 3.283 32.438 30.688 1 69.19 168 GLY B CA 1
ATOM 5089 C C . GLY B 1 168 ? 3.686 33.656 29.922 1 69.19 168 GLY B C 1
ATOM 5090 O O . GLY B 1 168 ? 4.027 34.688 30.516 1 69.19 168 GLY B O 1
ATOM 5091 N N . SER B 1 169 ? 3.666 33.562 28.562 1 72.31 169 SER B N 1
ATOM 5092 C CA . SER B 1 169 ? 4.012 34.719 27.75 1 72.31 169 SER B CA 1
ATOM 5093 C C . SER B 1 169 ? 3.004 35.844 27.938 1 72.31 169 SER B C 1
ATOM 5095 O O . SER B 1 169 ? 3.373 37 27.938 1 72.31 169 SER B O 1
ATOM 5097 N N . SER B 1 170 ? 1.748 35.5 28.047 1 71 170 SER B N 1
ATOM 5098 C CA . SER B 1 170 ? 0.731 36.531 28.297 1 71 170 SER B CA 1
ATOM 5099 C C . SER B 1 170 ? 0.956 37.219 29.625 1 71 170 SER B C 1
ATOM 5101 O O . SER B 1 170 ? 0.815 38.438 29.719 1 71 170 SER B O 1
ATOM 5103 N N . LEU B 1 171 ? 1.336 36.5 30.641 1 68.44 171 LEU B N 1
ATOM 5104 C CA . LEU B 1 171 ? 1.619 37.062 31.953 1 68.44 171 LEU B CA 1
ATOM 5105 C C . LEU B 1 171 ? 2.906 37.906 31.906 1 68.44 171 LEU B C 1
ATOM 5107 O O . LEU B 1 171 ? 2.994 38.938 32.562 1 68.44 171 LEU B O 1
ATOM 5111 N N . GLY B 1 172 ? 3.812 37.375 31.266 1 70.44 172 GLY B N 1
ATOM 5112 C CA . GLY B 1 172 ? 5.066 38.094 31.125 1 70.44 172 GLY B CA 1
ATOM 5113 C C . GLY B 1 172 ? 4.906 39.438 30.438 1 70.44 172 GLY B C 1
ATOM 5114 O O . GLY B 1 172 ? 5.441 40.438 30.891 1 70.44 172 GLY B O 1
ATOM 5115 N N . VAL B 1 173 ? 4.238 39.375 29.297 1 72.19 173 VAL B N 1
ATOM 5116 C CA . VAL B 1 173 ? 4.027 40.625 28.562 1 72.19 173 VAL B CA 1
ATOM 5117 C C . VAL B 1 173 ? 3.209 41.594 29.422 1 72.19 173 VAL B C 1
ATOM 5119 O O . VAL B 1 173 ? 3.465 42.812 29.438 1 72.19 173 VAL B O 1
ATOM 5122 N N . ALA B 1 174 ? 2.209 41.125 30.109 1 67.56 174 ALA B N 1
ATOM 5123 C CA . ALA B 1 174 ? 1.433 41.969 31 1 67.56 174 ALA B CA 1
ATOM 5124 C C . ALA B 1 174 ? 2.322 42.594 32.094 1 67.56 174 ALA B C 1
ATOM 5126 O O . ALA B 1 174 ? 2.205 43.781 32.406 1 67.56 174 ALA B O 1
ATOM 5127 N N . GLY B 1 175 ? 3.152 41.812 32.656 1 68 175 GLY B N 1
ATOM 5128 C CA . GLY B 1 175 ? 4.102 42.312 33.656 1 68 175 GLY B CA 1
ATOM 5129 C C . GLY B 1 175 ? 5.066 43.344 33.062 1 68 175 GLY B C 1
ATOM 5130 O O . GLY B 1 175 ? 5.352 44.344 33.719 1 68 175 GLY B O 1
ATOM 5131 N N . LEU B 1 176 ? 5.52 43.031 31.906 1 72.19 176 LEU B N 1
ATOM 5132 C CA . LEU B 1 176 ? 6.445 43.969 31.266 1 72.19 176 LEU B CA 1
ATOM 5133 C C . LEU B 1 176 ? 5.758 45.281 30.938 1 72.19 176 LEU B C 1
ATOM 5135 O O . LEU B 1 176 ? 6.367 46.344 31.047 1 72.19 176 LEU B O 1
ATOM 5139 N N . MET B 1 177 ? 4.578 45.219 30.484 1 69.56 177 MET B N 1
ATOM 5140 C CA . MET B 1 177 ? 3.844 46.469 30.203 1 69.56 177 MET B CA 1
ATOM 5141 C C . MET B 1 177 ? 3.648 47.281 31.484 1 69.56 177 MET B C 1
ATOM 5143 O O . MET B 1 177 ? 3.77 48.5 31.453 1 69.56 177 MET B O 1
ATOM 5147 N N . PHE B 1 178 ? 3.404 46.688 32.5 1 65.25 178 PHE B N 1
ATOM 5148 C CA . PHE B 1 178 ? 3.242 47.375 33.781 1 65.25 178 PHE B CA 1
ATOM 5149 C C . PHE B 1 178 ? 4.555 48 34.25 1 65.25 178 PHE B C 1
ATOM 5151 O O . PHE B 1 178 ? 4.578 49.125 34.719 1 65.25 178 PHE B O 1
ATOM 5158 N N . LEU B 1 179 ? 5.543 47.188 34.094 1 67.38 179 LEU B N 1
ATOM 5159 C CA . LEU B 1 179 ? 6.852 47.688 34.531 1 67.38 179 LEU B CA 1
ATOM 5160 C C . LEU B 1 179 ? 7.273 48.875 33.656 1 67.38 179 LEU B C 1
ATOM 5162 O O . LEU B 1 179 ? 7.832 49.844 34.188 1 67.38 179 LEU B O 1
ATOM 5166 N N . LEU B 1 180 ? 7.059 48.75 32.406 1 70.56 180 LEU B N 1
ATOM 5167 C CA . LEU B 1 180 ? 7.41 49.844 31.516 1 70.56 180 LEU B CA 1
ATOM 5168 C C . LEU B 1 180 ? 6.602 51.094 31.844 1 70.56 180 LEU B C 1
ATOM 5170 O O . LEU B 1 180 ? 7.129 52.219 31.812 1 70.56 180 LEU B O 1
ATOM 5174 N N . ALA B 1 181 ? 5.402 50.938 32.156 1 65.19 181 ALA B N 1
ATOM 5175 C CA . ALA B 1 181 ? 4.562 52.062 32.5 1 65.19 181 ALA B CA 1
ATOM 5176 C C . ALA B 1 181 ? 5.023 52.688 33.844 1 65.19 181 ALA B C 1
ATOM 5178 O O . ALA B 1 181 ? 5.047 53.906 33.969 1 65.19 181 ALA B O 1
ATOM 5179 N N . ALA B 1 182 ? 5.441 51.844 34.75 1 63.5 182 ALA B N 1
ATOM 5180 C CA . ALA B 1 182 ? 5.902 52.312 36.031 1 63.5 182 ALA B CA 1
ATOM 5181 C C . ALA B 1 182 ? 7.23 53.062 35.906 1 63.5 182 ALA B C 1
ATOM 5183 O O . ALA B 1 182 ? 7.426 54.094 36.531 1 63.5 182 ALA B O 1
ATOM 5184 N N . VAL B 1 183 ? 8.047 52.5 35.094 1 63.62 183 VAL B N 1
ATOM 5185 C CA . VAL B 1 183 ? 9.359 53.094 34.938 1 63.62 183 VAL B CA 1
ATOM 5186 C C . VAL B 1 183 ? 9.219 54.438 34.188 1 63.62 183 VAL B C 1
ATOM 5188 O O . VAL B 1 183 ? 9.883 55.406 34.531 1 63.62 183 VAL B O 1
ATOM 5191 N N . ARG B 1 184 ? 8.445 54.438 33.219 1 64.38 184 ARG B N 1
ATOM 5192 C CA . ARG B 1 184 ? 8.227 55.656 32.469 1 64.38 184 ARG B CA 1
ATOM 5193 C C . ARG B 1 184 ? 7.68 56.75 33.406 1 64.38 184 ARG B C 1
ATOM 5195 O O . ARG B 1 184 ? 8.102 57.906 33.312 1 64.38 184 ARG B O 1
ATOM 5202 N N . SER B 1 185 ? 6.754 56.344 34.188 1 60.59 185 SER B N 1
ATOM 5203 C CA . SER B 1 185 ? 6.168 57.344 35.094 1 60.59 185 SER B CA 1
ATOM 5204 C C . SER B 1 185 ? 7.18 57.812 36.156 1 60.59 185 SER B C 1
ATOM 5206 O O . SER B 1 185 ? 7.238 59 36.469 1 60.59 185 SER B O 1
ATOM 5208 N N . ARG B 1 186 ? 7.898 56.875 36.594 1 57.97 186 ARG B N 1
ATOM 5209 C CA . ARG B 1 186 ? 8.852 57.219 37.625 1 57.97 186 ARG B CA 1
ATOM 5210 C C . ARG B 1 186 ? 9.977 58.094 37.094 1 57.97 186 ARG B C 1
ATOM 5212 O O . ARG B 1 186 ? 10.398 59.062 37.75 1 57.97 186 ARG B O 1
ATOM 5219 N N . LEU B 1 187 ? 10.336 57.719 35.938 1 56.53 187 LEU B N 1
ATOM 5220 C CA . LEU B 1 187 ? 11.508 58.406 35.406 1 56.53 187 LEU B CA 1
ATOM 5221 C C . LEU B 1 187 ? 11.117 59.75 34.844 1 56.53 187 LEU B C 1
ATOM 5223 O O . LEU B 1 187 ? 11.953 60.688 34.781 1 56.53 187 LEU B O 1
ATOM 5227 N N . THR B 1 188 ? 9.898 59.812 34.406 1 55.75 188 THR B N 1
ATOM 5228 C CA . THR B 1 188 ? 9.5 61.125 33.875 1 55.75 188 THR B CA 1
ATOM 5229 C C . THR B 1 188 ? 8.766 61.906 34.969 1 55.75 188 THR B C 1
ATOM 5231 O O . THR B 1 188 ? 8.148 62.938 34.656 1 55.75 188 THR B O 1
ATOM 5234 N N . ARG B 1 189 ? 8.984 61.594 36.125 1 51.03 189 ARG B N 1
ATOM 5235 C CA . ARG B 1 189 ? 8.445 62.312 37.281 1 51.03 189 ARG B CA 1
ATOM 5236 C C . ARG B 1 189 ? 6.961 62.625 37.094 1 51.03 189 ARG B C 1
ATOM 5238 O O . ARG B 1 189 ? 6.512 63.719 37.406 1 51.03 189 ARG B O 1
ATOM 5245 N N . GLY B 1 190 ? 6.148 61.625 36.531 1 50.59 190 GLY B N 1
ATOM 5246 C CA . GLY B 1 190 ? 4.703 61.75 36.438 1 50.59 190 GLY B CA 1
ATOM 5247 C C . GLY B 1 190 ? 4.242 62.406 35.156 1 50.59 190 GLY B C 1
ATOM 5248 O O . GLY B 1 190 ? 3.041 62.531 34.906 1 50.59 190 GLY B O 1
ATOM 5249 N N . ALA B 1 191 ? 5.184 62.969 34.312 1 49.41 191 ALA B N 1
ATOM 5250 C CA . ALA B 1 191 ? 4.801 63.719 33.125 1 49.41 191 ALA B CA 1
ATOM 5251 C C . ALA B 1 191 ? 4.184 62.812 32.094 1 49.41 191 ALA B C 1
ATOM 5253 O O . ALA B 1 191 ? 3.236 63.219 31.391 1 49.41 191 ALA B O 1
ATOM 5254 N N . LEU B 1 192 ? 4.824 61.781 31.922 1 47.66 192 LEU B N 1
ATOM 5255 C CA . LEU B 1 192 ? 4.301 60.812 30.969 1 47.66 192 LEU B CA 1
ATOM 5256 C C . LEU B 1 192 ? 3.455 59.75 31.656 1 47.66 192 LEU B C 1
ATOM 5258 O O . LEU B 1 192 ? 3.662 58.562 31.453 1 47.66 192 LEU B O 1
ATOM 5262 N N . GLU B 1 193 ? 2.609 60.125 32.625 1 49.62 193 GLU B N 1
ATOM 5263 C CA . GLU B 1 193 ? 1.812 59.188 33.406 1 49.62 193 GLU B CA 1
ATOM 5264 C C . GLU B 1 193 ? 0.721 58.562 32.531 1 49.62 193 GLU B C 1
ATOM 5266 O O . GLU B 1 193 ? 0.003 59.25 31.828 1 49.62 193 GLU B O 1
ATOM 5271 N N . ASP B 1 194 ? 0.927 57.344 32.156 1 52.19 194 ASP B N 1
ATOM 5272 C CA . ASP B 1 194 ? -0.106 56.594 31.469 1 52.19 194 ASP B CA 1
ATOM 5273 C C . ASP B 1 194 ? -1.267 56.25 32.406 1 52.19 194 ASP B C 1
ATOM 5275 O O . ASP B 1 194 ? -1.112 55.469 33.344 1 52.19 194 ASP B O 1
ATOM 5279 N N . GLU B 1 195 ? -2.088 57.25 32.75 1 49.5 195 GLU B N 1
ATOM 5280 C CA . GLU B 1 195 ? -3.123 57.219 33.781 1 49.5 195 GLU B CA 1
ATOM 5281 C C . GLU B 1 195 ? -3.828 55.844 33.781 1 49.5 195 GLU B C 1
ATOM 5283 O O . GLU B 1 195 ? -4.25 55.375 34.844 1 49.5 195 GLU B O 1
ATOM 5288 N N . ASP B 1 196 ? -3.988 55.219 32.719 1 51.72 196 ASP B N 1
ATOM 5289 C CA . ASP B 1 196 ? -4.918 54.094 32.688 1 51.72 196 ASP B CA 1
ATOM 5290 C C . ASP B 1 196 ? -4.176 52.75 32.625 1 51.72 196 ASP B C 1
ATOM 5292 O O . ASP B 1 196 ? -4.777 51.719 32.375 1 51.72 196 ASP B O 1
ATOM 5296 N N . ILE B 1 197 ? -2.838 52.781 33 1 53.88 197 ILE B N 1
ATOM 5297 C CA . ILE B 1 197 ? -2.168 51.469 32.875 1 53.88 197 ILE B CA 1
ATOM 5298 C C . ILE B 1 197 ? -1.958 50.875 34.25 1 53.88 197 ILE B C 1
ATOM 5300 O O . ILE B 1 197 ? -1.223 51.406 35.062 1 53.88 197 ILE B O 1
ATOM 5304 N N . ASN B 1 198 ? -2.951 50.094 34.75 1 51.16 198 ASN B N 1
ATOM 5305 C CA . ASN B 1 198 ? -2.836 49.219 35.906 1 51.16 198 ASN B CA 1
ATOM 5306 C C . ASN B 1 198 ? -2.541 47.781 35.5 1 51.16 198 ASN B C 1
ATOM 5308 O O . ASN B 1 198 ? -2.668 47.438 34.312 1 51.16 198 ASN B O 1
ATOM 5312 N N . LEU B 1 199 ? -1.914 47.125 36.406 1 50.62 199 LEU B N 1
ATOM 5313 C CA . LEU B 1 199 ? -1.616 45.719 36.156 1 50.62 199 LEU B CA 1
ATOM 5314 C C . LEU B 1 199 ? -2.818 45.031 35.531 1 50.62 199 LEU B C 1
ATOM 5316 O O . LEU B 1 199 ? -2.664 44.188 34.625 1 50.62 199 LEU B O 1
ATOM 5320 N N . GLY B 1 200 ? -3.881 45.375 36.094 1 49.34 200 GLY B N 1
ATOM 5321 C CA . GLY B 1 200 ? -5.094 44.781 35.562 1 49.34 200 GLY B CA 1
ATOM 5322 C C . GLY B 1 200 ? -5.375 45.125 34.125 1 49.34 200 GLY B C 1
ATOM 5323 O O . GLY B 1 200 ? -5.754 44.281 33.312 1 49.34 200 GLY B O 1
ATOM 5324 N N . THR B 1 201 ? -5.113 46.312 33.844 1 55.12 201 THR B N 1
ATOM 5325 C CA . THR B 1 201 ? -5.402 46.781 32.5 1 55.12 201 THR B CA 1
ATOM 5326 C C . THR B 1 201 ? -4.41 46.156 31.5 1 55.12 201 THR B C 1
ATOM 5328 O O . THR B 1 201 ? -4.777 45.812 30.375 1 55.12 201 THR B O 1
ATOM 5331 N N . THR B 1 202 ? -3.252 46 32.062 1 56.47 202 THR B N 1
ATOM 5332 C CA . THR B 1 202 ? -2.246 45.438 31.156 1 56.47 202 THR B CA 1
ATOM 5333 C C . THR B 1 202 ? -2.506 43.969 30.906 1 56.47 202 THR B C 1
ATOM 5335 O O . THR B 1 202 ? -2.293 43.469 29.797 1 56.47 202 THR B O 1
ATOM 5338 N N . LEU B 1 203 ? -2.924 43.344 31.906 1 52.72 203 LEU B N 1
ATOM 5339 C CA . LEU B 1 203 ? -3.287 41.969 31.734 1 52.72 203 LEU B CA 1
ATOM 5340 C C . LEU B 1 203 ? -4.48 41.812 30.797 1 52.72 203 LEU B C 1
ATOM 5342 O O . LEU B 1 203 ? -4.527 40.906 29.969 1 52.72 203 LEU B O 1
ATOM 5346 N N . TRP B 1 204 ? -5.348 42.688 30.969 1 55.59 204 TRP B N 1
ATOM 5347 C CA . TRP B 1 204 ? -6.531 42.656 30.109 1 55.59 204 TRP B CA 1
ATOM 5348 C C . TRP B 1 204 ? -6.152 42.906 28.656 1 55.59 204 TRP B C 1
ATOM 5350 O O . TRP B 1 204 ? -6.688 42.219 27.75 1 55.59 204 TRP B O 1
ATOM 5360 N N . VAL B 1 205 ? -5.238 43.688 28.469 1 57.38 205 VAL B N 1
ATOM 5361 C CA . VAL B 1 205 ? -4.836 44 27.109 1 57.38 205 VAL B CA 1
ATOM 5362 C C . VAL B 1 205 ? -4.094 42.812 26.5 1 57.38 205 VAL B C 1
ATOM 5364 O O . VAL B 1 205 ? -4.289 42.469 25.344 1 57.38 205 VAL B O 1
ATOM 5367 N N . SER B 1 206 ? -3.295 42.219 27.375 1 56.28 206 SER B N 1
ATOM 5368 C CA . SER B 1 206 ? -2.516 41.094 26.859 1 56.28 206 SER B CA 1
ATOM 5369 C C . SER B 1 206 ? -3.414 39.938 26.484 1 56.28 206 SER B C 1
ATOM 5371 O O . SER B 1 206 ? -3.193 39.281 25.469 1 56.28 206 SER B O 1
ATOM 5373 N N . VAL B 1 207 ? -4.395 39.75 27.25 1 53.59 207 VAL B N 1
ATOM 5374 C CA . VAL B 1 207 ? -5.297 38.625 26.969 1 53.59 207 VAL B CA 1
ATOM 5375 C C . VAL B 1 207 ? -6.328 39.062 25.922 1 53.59 207 VAL B C 1
ATOM 5377 O O . VAL B 1 207 ? -6.758 38.25 25.109 1 53.59 207 VAL B O 1
ATOM 5380 N N . GLY B 1 208 ? -6.699 40.281 25.984 1 53.19 208 GLY B N 1
ATOM 5381 C CA . GLY B 1 208 ? -7.711 40.812 25.062 1 53.19 208 GLY B CA 1
ATOM 5382 C C . GLY B 1 208 ? -7.281 40.75 23.609 1 53.19 208 GLY B C 1
ATOM 5383 O O . GLY B 1 208 ? -8.109 40.594 22.719 1 53.19 208 GLY B O 1
ATOM 5384 N N . TRP B 1 209 ? -6.023 40.875 23.469 1 53.78 209 TRP B N 1
ATOM 5385 C CA . TRP B 1 209 ? -5.523 40.875 22.094 1 53.78 209 TRP B CA 1
ATOM 5386 C C . TRP B 1 209 ? -5.805 39.531 21.422 1 53.78 209 TRP B C 1
ATOM 5388 O O . TRP B 1 209 ? -5.977 39.469 20.203 1 53.78 209 TRP B O 1
ATOM 5398 N N . ILE B 1 210 ? -5.75 38.625 22.219 1 49.34 210 ILE B N 1
ATOM 5399 C CA . ILE B 1 210 ? -6.066 37.344 21.594 1 49.34 210 ILE B CA 1
ATOM 5400 C C . ILE B 1 210 ? -7.449 37.406 20.953 1 49.34 210 ILE B C 1
ATOM 5402 O O . ILE B 1 210 ? -7.68 36.781 19.906 1 49.34 210 ILE B O 1
ATOM 5406 N N . THR B 1 211 ? -8.367 38.281 21.562 1 47.19 211 THR B N 1
ATOM 5407 C CA . THR B 1 211 ? -9.734 38.344 21.062 1 47.19 211 THR B CA 1
ATOM 5408 C C . THR B 1 211 ? -9.938 39.531 20.141 1 47.19 211 THR B C 1
ATOM 5410 O O . THR B 1 211 ? -11 39.719 19.547 1 47.19 211 THR B O 1
ATOM 5413 N N . GLY B 1 212 ? -8.93 40.438 19.656 1 48.78 212 GLY B N 1
ATOM 5414 C CA . GLY B 1 212 ? -9.023 41.5 18.672 1 48.78 212 GLY B CA 1
ATOM 5415 C C . GLY B 1 212 ? -9.219 42.875 19.281 1 48.78 212 GLY B C 1
ATOM 5416 O O . GLY B 1 212 ? -9.117 43.875 18.594 1 48.78 212 GLY B O 1
ATOM 5417 N N . ASP B 1 213 ? -9.922 43.219 20.359 1 45.66 213 ASP B N 1
ATOM 5418 C CA . ASP B 1 213 ? -10.594 44.5 20.562 1 45.66 213 ASP B CA 1
ATOM 5419 C C . ASP B 1 213 ? -9.742 45.438 21.422 1 45.66 213 ASP B C 1
ATOM 5421 O O . ASP B 1 213 ? -10.234 46.469 21.891 1 45.66 213 ASP B O 1
ATOM 5425 N N . ILE B 1 214 ? -8.461 45.406 21.844 1 49.56 214 ILE B N 1
ATOM 5426 C CA . ILE B 1 214 ? -8.422 46.25 23.047 1 49.56 214 ILE B CA 1
ATOM 5427 C C . ILE B 1 214 ? -7.504 47.438 22.812 1 49.56 214 ILE B C 1
ATOM 5429 O O . ILE B 1 214 ? -6.426 47.281 22.219 1 49.56 214 ILE B O 1
ATOM 5433 N N . ALA B 1 215 ? -8.023 48.656 22.828 1 50.97 215 ALA B N 1
ATOM 5434 C CA . ALA B 1 215 ? -7.379 49.938 22.906 1 50.97 215 ALA B CA 1
ATOM 5435 C C . ALA B 1 215 ? -6.195 49.938 23.859 1 50.97 215 ALA B C 1
ATOM 5437 O O . ALA B 1 215 ? -6.32 49.469 25 1 50.97 215 ALA B O 1
ATOM 5438 N N . ILE B 1 216 ? -4.969 49.812 23.297 1 54.91 216 ILE B N 1
ATOM 5439 C CA . ILE B 1 216 ? -3.777 49.812 24.141 1 54.91 216 ILE B CA 1
ATOM 5440 C C . ILE B 1 216 ? -3.582 51.219 24.75 1 54.91 216 ILE B C 1
ATOM 5442 O O . ILE B 1 216 ? -3.43 52.188 24.016 1 54.91 216 ILE B O 1
ATOM 5446 N N . PRO B 1 217 ? -3.873 51.25 26.078 1 53.97 217 PRO B N 1
ATOM 5447 C CA . PRO B 1 217 ? -3.588 52.531 26.734 1 53.97 217 PRO B CA 1
ATOM 5448 C C . PRO B 1 217 ? -2.092 52.781 26.891 1 53.97 217 PRO B C 1
ATOM 5450 O O . PRO B 1 217 ? -1.285 51.875 26.797 1 53.97 217 PRO B O 1
ATOM 5453 N N . GLY B 1 218 ? -1.567 54.031 26.641 1 56.72 218 GLY B N 1
ATOM 5454 C CA . GLY B 1 218 ? -0.251 54.406 27.109 1 56.72 218 GLY 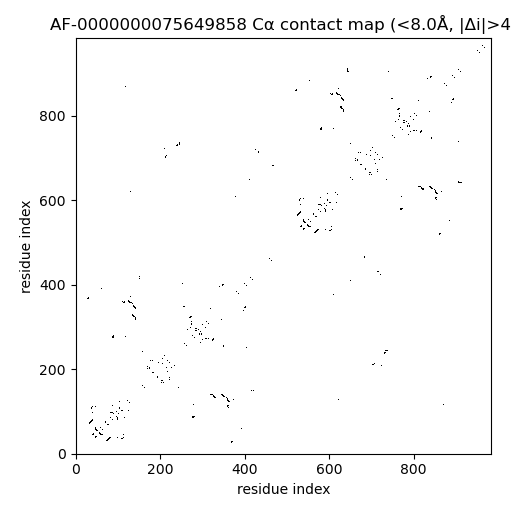B CA 1
ATOM 5455 C C . GLY B 1 218 ? 0.616 55.031 26.031 1 56.72 218 GLY B C 1
ATOM 5456 O O . GLY B 1 218 ? 0.113 55.438 24.969 1 56.72 218 GLY B O 1
ATOM 5457 N N . GLY B 1 219 ? 1.822 55.156 26.391 1 57.72 219 GLY B N 1
ATOM 5458 C CA . GLY B 1 219 ? 2.834 55.75 25.547 1 57.72 219 GLY B CA 1
ATOM 5459 C C . GLY B 1 219 ? 3.246 54.906 24.375 1 57.72 219 GLY B C 1
ATOM 5460 O O . GLY B 1 219 ? 2.734 53.781 24.203 1 57.72 219 GLY B O 1
ATOM 5461 N N . ILE B 1 220 ? 4.004 55.375 23.531 1 59.31 220 ILE B N 1
ATOM 5462 C CA . ILE B 1 220 ? 4.438 54.75 22.297 1 59.31 220 ILE B CA 1
ATOM 5463 C C . ILE B 1 220 ? 5.152 53.438 22.625 1 59.31 220 ILE B C 1
ATOM 5465 O O . ILE B 1 220 ? 5.004 52.438 21.891 1 59.31 220 ILE B O 1
ATOM 5469 N N . SER B 1 221 ? 5.891 53.406 23.719 1 63.94 221 SER B N 1
ATOM 5470 C CA . SER B 1 221 ? 6.625 52.188 24.062 1 63.94 221 SER B CA 1
ATOM 5471 C C . SER B 1 221 ? 5.676 51.031 24.375 1 63.94 221 SER B C 1
ATOM 5473 O O . SER B 1 221 ? 5.914 49.906 23.969 1 63.94 221 SER B O 1
ATOM 5475 N N . ILE B 1 222 ? 4.703 51.281 25.031 1 63.03 222 ILE B N 1
ATOM 5476 C CA . ILE B 1 222 ? 3.727 50.25 25.391 1 63.03 222 ILE B CA 1
ATOM 5477 C C . ILE B 1 222 ? 2.949 49.844 24.156 1 63.03 222 ILE B C 1
ATOM 5479 O O . ILE B 1 222 ? 2.609 48.656 24 1 63.03 222 ILE B O 1
ATOM 5483 N N . LYS B 1 223 ? 2.848 50.719 23.266 1 63.16 223 LYS B N 1
ATOM 5484 C CA . LYS B 1 223 ? 2.137 50.406 22.031 1 63.16 223 LYS B CA 1
ATOM 5485 C C . LYS B 1 223 ? 2.957 49.469 21.141 1 63.16 223 LYS B C 1
ATOM 5487 O O . LYS B 1 223 ? 2.406 48.594 20.469 1 63.16 223 LYS B O 1
ATOM 5492 N N . VAL B 1 224 ? 4.176 49.688 21.156 1 62.94 224 VAL B N 1
ATOM 5493 C CA . VAL B 1 224 ? 5.039 48.812 20.375 1 62.94 224 VAL B CA 1
ATOM 5494 C C . VAL B 1 224 ? 5.008 47.406 20.969 1 62.94 224 VAL B C 1
ATOM 5496 O O . VAL B 1 224 ? 4.945 46.406 20.219 1 62.94 224 VAL B O 1
ATOM 5499 N N . LEU B 1 225 ? 5.062 47.312 22.219 1 68.69 225 LEU B N 1
ATOM 5500 C CA . LEU B 1 225 ? 4.965 46.031 22.875 1 68.69 225 LEU B CA 1
ATOM 5501 C C . LEU B 1 225 ? 3.605 45.375 22.609 1 68.69 225 LEU B C 1
ATOM 5503 O O . LEU B 1 225 ? 3.52 44.188 22.391 1 68.69 225 LEU B O 1
ATOM 5507 N N . GLY B 1 226 ? 2.646 46.188 22.656 1 67.38 226 GLY B N 1
ATOM 5508 C CA . GLY B 1 226 ? 1.313 45.688 22.359 1 67.38 226 GLY B CA 1
ATOM 5509 C C . GLY B 1 226 ? 1.184 45.156 20.938 1 67.38 226 GLY B C 1
ATOM 5510 O O . GLY B 1 226 ? 0.548 44.125 20.719 1 67.38 226 GLY B O 1
ATOM 5511 N N . LEU B 1 227 ? 1.817 45.812 20.062 1 62.72 227 LEU B N 1
ATOM 5512 C CA . LEU B 1 227 ? 1.783 45.344 18.672 1 62.72 227 LEU B CA 1
ATOM 5513 C C . LEU B 1 227 ? 2.506 44.031 18.531 1 62.72 227 LEU B C 1
ATOM 5515 O O . LEU B 1 227 ? 2.051 43.156 17.781 1 62.72 227 LEU B O 1
ATOM 5519 N N . SER B 1 228 ? 3.621 43.969 19.125 1 66.31 228 SER B N 1
ATOM 5520 C CA . SER B 1 228 ? 4.359 42.719 19.062 1 66.31 228 SER B CA 1
ATOM 5521 C C . SER B 1 228 ? 3.555 41.562 19.656 1 66.31 228 SER B C 1
ATOM 5523 O O . SER B 1 228 ? 3.564 40.469 19.141 1 66.31 228 SER B O 1
ATOM 5525 N N . TRP B 1 229 ? 2.896 41.812 20.703 1 70.19 229 TRP B N 1
ATOM 5526 C CA . TRP B 1 229 ? 2.039 40.812 21.328 1 70.19 229 TRP B CA 1
ATOM 5527 C C . TRP B 1 229 ? 0.864 40.469 20.422 1 70.19 229 TRP B C 1
ATOM 5529 O O . TRP B 1 229 ? 0.481 39.312 20.328 1 70.19 229 TRP B O 1
ATOM 5539 N N . GLY B 1 230 ? 0.271 41.469 19.844 1 67.75 230 GLY B N 1
ATOM 5540 C CA . GLY B 1 230 ? -0.812 41.219 18.906 1 67.75 230 GLY B CA 1
ATOM 5541 C C . GLY B 1 230 ? -0.414 40.281 17.766 1 67.75 230 GLY B C 1
ATOM 5542 O O . GLY B 1 230 ? -1.162 39.375 17.406 1 67.75 230 GLY B O 1
ATOM 5543 N N . ILE B 1 231 ? 0.735 40.531 17.234 1 63.69 231 ILE B N 1
ATOM 5544 C CA . ILE B 1 231 ? 1.224 39.688 16.156 1 63.69 231 ILE B CA 1
ATOM 5545 C C . ILE B 1 231 ? 1.438 38.25 16.656 1 63.69 231 ILE B C 1
ATOM 5547 O O . ILE B 1 231 ? 1.093 37.281 15.984 1 63.69 231 ILE B O 1
ATOM 5551 N N . PHE B 1 232 ? 1.998 38.188 17.828 1 67.81 232 PHE B N 1
ATOM 5552 C CA . PHE B 1 232 ? 2.211 36.906 18.453 1 67.81 232 PHE B CA 1
ATOM 5553 C C . PHE B 1 232 ? 0.892 36.156 18.609 1 67.81 232 PHE B C 1
ATOM 5555 O O . PHE B 1 232 ? 0.789 34.969 18.25 1 67.81 232 PHE B O 1
ATOM 5562 N N . THR B 1 233 ? -0.059 36.781 19.125 1 68.69 233 THR B N 1
ATOM 5563 C CA . THR B 1 233 ? -1.352 36.156 19.375 1 68.69 233 THR B CA 1
ATOM 5564 C C . THR B 1 233 ? -2.025 35.781 18.062 1 68.69 233 THR B C 1
ATOM 5566 O O . THR B 1 233 ? -2.693 34.75 17.969 1 68.69 233 THR B O 1
ATOM 5569 N N . LEU B 1 234 ? -1.814 36.531 17.109 1 66.56 234 LEU B N 1
ATOM 5570 C CA . LEU B 1 234 ? -2.389 36.25 15.797 1 66.56 234 LEU B CA 1
ATOM 5571 C C . LEU B 1 234 ? -1.802 34.938 15.227 1 66.56 234 LEU B C 1
ATOM 5573 O O . LEU B 1 234 ? -2.531 34.094 14.695 1 66.56 234 LEU B O 1
ATOM 5577 N N . VAL B 1 235 ? -0.573 34.906 15.344 1 63.22 235 VAL B N 1
ATOM 5578 C CA . VAL B 1 235 ? 0.103 33.719 14.812 1 63.22 235 VAL B CA 1
ATOM 5579 C C . VAL B 1 235 ? -0.311 32.5 15.609 1 63.22 235 VAL B C 1
ATOM 5581 O O . VAL B 1 235 ? -0.557 31.438 15.039 1 63.22 235 VAL B O 1
ATOM 5584 N N . VAL B 1 236 ? -0.341 32.688 16.906 1 66.5 236 VAL B N 1
ATOM 5585 C CA . VAL B 1 236 ? -0.699 31.562 17.766 1 66.5 236 VAL B CA 1
ATOM 5586 C C . VAL B 1 236 ? -2.121 31.094 17.453 1 66.5 236 VAL B C 1
ATOM 5588 O O . VAL B 1 236 ? -2.385 29.906 17.359 1 66.5 236 VAL B O 1
ATOM 5591 N N . VAL B 1 237 ? -2.998 32.094 17.266 1 69 237 VAL B N 1
ATOM 5592 C CA . VAL B 1 237 ? -4.395 31.75 17 1 69 237 VAL B CA 1
ATOM 5593 C C . VAL B 1 237 ? -4.512 31.062 15.641 1 69 237 VAL B C 1
ATOM 5595 O O . VAL B 1 237 ? -5.27 30.109 15.477 1 69 237 VAL B O 1
ATOM 5598 N N . ASN B 1 238 ? -3.771 31.562 14.766 1 66.69 238 ASN B N 1
ATOM 5599 C CA . ASN B 1 238 ? -3.828 30.953 13.445 1 66.69 238 ASN B CA 1
ATOM 5600 C C . ASN B 1 238 ? -3.227 29.547 13.438 1 66.69 238 ASN B C 1
ATOM 5602 O O . ASN B 1 238 ? -3.721 28.656 12.742 1 66.69 238 ASN B O 1
ATOM 5606 N N . THR B 1 239 ? -2.203 29.422 14.117 1 62.78 239 THR B N 1
ATOM 5607 C CA . THR B 1 239 ? -1.616 28.094 14.227 1 62.78 239 THR B CA 1
ATOM 5608 C C . THR B 1 239 ? -2.582 27.125 14.922 1 62.78 239 THR B C 1
ATOM 5610 O O . THR B 1 239 ? -2.691 25.969 14.531 1 62.78 239 THR B O 1
ATOM 5613 N N . TYR B 1 240 ? -3.145 27.656 15.953 1 66.19 240 TYR B N 1
ATOM 5614 C CA . TYR B 1 240 ? -4.152 26.859 16.641 1 66.19 240 TYR B CA 1
ATOM 5615 C C . TYR B 1 240 ? -5.238 26.406 15.68 1 66.19 240 TYR B C 1
ATOM 5617 O O . TYR B 1 240 ? -5.621 25.234 15.68 1 66.19 240 TYR B O 1
ATOM 5625 N N . THR B 1 241 ? -5.723 27.25 14.875 1 67.94 241 THR B N 1
ATOM 5626 C CA . THR B 1 241 ? -6.793 26.953 13.938 1 67.94 241 THR B CA 1
ATOM 5627 C C . THR B 1 241 ? -6.32 25.938 12.891 1 67.94 241 THR B C 1
ATOM 5629 O O . THR B 1 241 ? -7.062 25.031 12.531 1 67.94 241 THR B O 1
ATOM 5632 N N . ALA B 1 242 ? -5.137 26.156 12.547 1 62.91 242 ALA B N 1
ATOM 5633 C CA . ALA B 1 242 ? -4.57 25.25 11.547 1 62.91 242 ALA B CA 1
ATOM 5634 C C . ALA B 1 242 ? -4.43 23.844 12.102 1 62.91 242 ALA B C 1
ATOM 5636 O O . ALA B 1 242 ? -4.758 22.859 11.422 1 62.91 242 ALA B O 1
ATOM 5637 N N . ASN B 1 243 ? -3.955 23.719 13.273 1 59.62 243 ASN B N 1
ATOM 5638 C CA . ASN B 1 243 ? -3.748 22.422 13.898 1 59.62 243 ASN B CA 1
ATOM 5639 C C . ASN B 1 243 ? -5.074 21.734 14.219 1 59.62 243 ASN B C 1
ATOM 5641 O O . ASN B 1 243 ? -5.184 20.516 14.125 1 59.62 243 ASN B O 1
ATOM 5645 N N . LEU B 1 244 ? -5.926 22.562 14.641 1 60 244 LEU B N 1
ATOM 5646 C CA . LEU B 1 244 ? -7.254 22.016 14.906 1 60 244 LEU B CA 1
ATOM 5647 C C . LEU B 1 244 ? -7.867 21.422 13.641 1 60 244 LEU B C 1
ATOM 5649 O O . LEU B 1 244 ? -8.453 20.344 13.68 1 60 244 LEU B O 1
ATOM 5653 N N . ALA B 1 245 ? -7.66 22.156 12.609 1 59.41 245 ALA B N 1
ATOM 5654 C CA . ALA B 1 245 ? -8.18 21.672 11.336 1 59.41 245 ALA B CA 1
ATOM 5655 C C . ALA B 1 245 ? -7.488 20.391 10.906 1 59.41 245 ALA B C 1
ATOM 5657 O O . ALA B 1 245 ? -8.133 19.469 10.406 1 59.41 245 ALA B O 1
ATOM 5658 N N . ALA B 1 246 ? -6.285 20.328 11.164 1 56.31 246 ALA B N 1
ATOM 5659 C CA . ALA B 1 246 ? -5.508 19.156 10.773 1 56.31 246 ALA B CA 1
ATOM 5660 C C . ALA B 1 246 ? -5.914 17.938 11.594 1 56.31 246 ALA B C 1
ATOM 5662 O O . ALA B 1 246 ? -5.996 16.828 11.07 1 56.31 246 ALA B O 1
ATOM 5663 N N . SER B 1 247 ? -5.992 18.094 12.891 1 53 247 SER B N 1
ATOM 5664 C CA . SER B 1 247 ? -6.32 16.984 13.781 1 53 247 SER B CA 1
ATOM 5665 C C . SER B 1 247 ? -7.695 16.406 13.469 1 53 247 SER B C 1
ATOM 5667 O O . SER B 1 247 ? -7.922 15.211 13.633 1 53 247 SER B O 1
ATOM 5669 N N . LEU B 1 248 ? -8.5 17.266 13.156 1 49.41 248 LEU B N 1
ATOM 5670 C CA . LEU B 1 248 ? -9.844 16.828 12.812 1 49.41 248 LEU B CA 1
ATOM 5671 C C . LEU B 1 248 ? -9.844 16.062 11.492 1 49.41 248 LEU B C 1
ATOM 5673 O O . LEU B 1 248 ? -10.68 15.188 11.273 1 49.41 248 LEU B O 1
ATOM 5677 N N . THR B 1 249 ? -8.945 16.312 10.797 1 49.78 249 THR B N 1
ATOM 5678 C CA . THR B 1 249 ? -8.859 15.617 9.516 1 49.78 249 THR B CA 1
ATOM 5679 C C . THR B 1 249 ? -8.289 14.211 9.703 1 49.78 249 THR B C 1
ATOM 5681 O O . THR B 1 249 ? -8.758 13.258 9.078 1 49.78 249 THR B O 1
ATOM 5684 N N . VAL B 1 250 ? -7.285 14.016 10.578 1 47.56 250 VAL B N 1
ATOM 5685 C CA . VAL B 1 250 ? -6.613 12.727 10.734 1 47.56 250 VAL B CA 1
ATOM 5686 C C . VAL B 1 250 ? -7.484 11.781 11.547 1 47.56 250 VAL B C 1
ATOM 5688 O O . VAL B 1 250 ? -7.52 10.578 11.289 1 47.56 250 VAL B O 1
ATOM 5691 N N . LYS B 1 251 ? -8.047 12.148 12.766 1 45.91 251 LYS B N 1
ATOM 5692 C CA . LYS B 1 251 ? -8.773 11.258 13.664 1 45.91 251 LYS B CA 1
ATOM 5693 C C . LYS B 1 251 ? -9.852 10.484 12.914 1 45.91 251 LYS B C 1
ATOM 5695 O O . LYS B 1 251 ? -10.203 9.367 13.297 1 45.91 251 LYS B O 1
ATOM 5700 N N . SER B 1 252 ? -10.469 10.93 11.961 1 43.47 252 SER B N 1
ATOM 5701 C CA . SER B 1 252 ? -11.562 10.141 11.398 1 43.47 252 SER B CA 1
ATOM 5702 C C . SER B 1 252 ? -11.062 8.797 10.875 1 43.47 252 SER B C 1
ATOM 5704 O O . SER B 1 252 ? -11.836 7.844 10.773 1 43.47 252 SER B O 1
ATOM 5706 N N . LEU B 1 253 ? -9.938 8.812 10.43 1 43.09 253 LEU B N 1
ATOM 5707 C CA . LEU B 1 253 ? -9.68 7.68 9.547 1 43.09 253 LEU B CA 1
ATOM 5708 C C . LEU B 1 253 ? -9.281 6.445 10.352 1 43.09 253 LEU B C 1
ATOM 5710 O O . LEU B 1 253 ? -9.461 5.316 9.891 1 43.09 253 LEU B O 1
ATOM 5714 N N . GLN B 1 254 ? -8.57 6.453 11.453 1 46.09 254 GLN B N 1
ATOM 5715 C CA . GLN B 1 254 ? -7.844 5.227 11.773 1 46.09 254 GLN B CA 1
ATOM 5716 C C . GLN B 1 254 ? -8.68 4.305 12.656 1 46.09 254 GLN B C 1
ATOM 5718 O O . GLN B 1 254 ? -9.039 4.668 13.773 1 46.09 254 GLN B O 1
ATOM 5723 N N . THR B 1 255 ? -9.586 3.441 12.109 1 54.16 255 THR B N 1
ATOM 5724 C CA . THR B 1 255 ? -9.992 2.275 12.883 1 54.16 255 THR B CA 1
ATOM 5725 C C . THR B 1 255 ? -8.781 1.591 13.516 1 54.16 255 THR B C 1
ATOM 5727 O O . THR B 1 255 ? -7.695 1.591 12.938 1 54.16 255 THR B O 1
ATOM 5730 N N . SER B 1 256 ? -8.82 1.365 14.805 1 63.41 256 SER B N 1
ATOM 5731 C CA . SER B 1 256 ? -7.754 0.77 15.602 1 63.41 256 SER B CA 1
ATOM 5732 C C . SER B 1 256 ? -7.398 -0.624 15.094 1 63.41 256 SER B C 1
ATOM 5734 O O . SER B 1 256 ? -6.383 -1.198 15.5 1 63.41 256 SER B O 1
ATOM 5736 N N . ILE B 1 257 ? -8.297 -1.178 14.219 1 77.69 257 ILE B N 1
ATOM 5737 C CA . ILE B 1 257 ? -8 -2.531 13.758 1 77.69 257 ILE B CA 1
ATOM 5738 C C . ILE B 1 257 ? -7.266 -2.477 12.422 1 77.69 257 ILE B C 1
ATOM 5740 O O . ILE B 1 257 ? -7.844 -2.082 11.406 1 77.69 257 ILE B O 1
ATOM 5744 N N . ASN B 1 258 ? -6.035 -2.84 12.43 1 77.5 258 ASN B N 1
ATOM 5745 C CA . ASN B 1 258 ? -5.254 -2.781 11.203 1 77.5 258 ASN B CA 1
ATOM 5746 C C . ASN B 1 258 ? -4.645 -4.137 10.859 1 77.5 258 ASN B C 1
ATOM 5748 O O . ASN B 1 258 ? -4.141 -4.336 9.75 1 77.5 258 ASN B O 1
ATOM 5752 N N . SER B 1 259 ? -4.711 -5.059 11.844 1 82.12 259 SER B N 1
ATOM 5753 C CA . SER B 1 259 ? -4.086 -6.363 11.664 1 82.12 259 SER B CA 1
ATOM 5754 C C . SER B 1 259 ? -4.898 -7.469 12.328 1 82.12 259 SER B C 1
ATOM 5756 O O . SER B 1 259 ? -5.762 -7.188 13.164 1 82.12 259 SER B O 1
ATOM 5758 N N . PRO B 1 260 ? -4.625 -8.688 11.859 1 87.19 260 PRO B N 1
ATOM 5759 C CA . PRO B 1 260 ? -5.305 -9.797 12.531 1 87.19 260 PRO B CA 1
ATOM 5760 C C . PRO B 1 260 ? -4.996 -9.859 14.023 1 87.19 260 PRO B C 1
ATOM 5762 O O . PRO B 1 260 ? -5.84 -10.297 14.82 1 87.19 260 PRO B O 1
ATOM 5765 N N . ASP B 1 261 ? -3.852 -9.414 14.391 1 86.38 261 ASP B N 1
ATOM 5766 C CA . ASP B 1 261 ? -3.496 -9.383 15.805 1 86.38 261 ASP B CA 1
ATOM 5767 C C . ASP B 1 261 ? -4.391 -8.422 16.578 1 86.38 261 ASP B C 1
ATOM 5769 O O . ASP B 1 261 ? -4.785 -8.703 17.703 1 86.38 261 ASP B O 1
ATOM 5773 N N . ASP B 1 262 ? -4.668 -7.336 15.922 1 85.06 262 ASP B N 1
ATOM 5774 C CA . ASP B 1 262 ? -5.566 -6.359 16.531 1 85.06 262 ASP B CA 1
ATOM 5775 C C . ASP B 1 262 ? -6.973 -6.938 16.703 1 85.06 262 ASP B C 1
ATOM 5777 O O . ASP B 1 262 ? -7.676 -6.609 17.656 1 85.06 262 ASP B O 1
ATOM 5781 N N . LEU B 1 263 ? -7.332 -7.742 15.828 1 87.06 263 LEU B N 1
ATOM 5782 C CA . LEU B 1 263 ? -8.656 -8.359 15.859 1 87.06 263 LEU B CA 1
ATOM 5783 C C . LEU B 1 263 ? -8.781 -9.312 17.047 1 87.06 263 LEU B C 1
ATOM 5785 O O . LEU B 1 263 ? -9.82 -9.336 17.719 1 87.06 263 LEU B O 1
ATOM 5789 N N . ILE B 1 264 ? -7.754 -10.039 17.297 1 88.12 264 ILE B N 1
ATOM 5790 C CA . ILE B 1 264 ? -7.773 -11.031 18.359 1 88.12 264 ILE B CA 1
ATOM 5791 C C . ILE B 1 264 ? -7.73 -10.328 19.719 1 88.12 264 ILE B C 1
ATOM 5793 O O . ILE B 1 264 ? -8.273 -10.828 20.703 1 88.12 264 ILE B O 1
ATOM 5797 N N . GLY B 1 265 ? -7.09 -9.234 19.719 1 85 265 GLY B N 1
ATOM 5798 C CA . GLY B 1 265 ? -6.902 -8.531 20.984 1 85 265 GLY B CA 1
ATOM 5799 C C . GLY B 1 265 ? -8.133 -7.773 21.438 1 85 265 GLY B C 1
ATOM 5800 O O . GLY B 1 265 ? -8.219 -7.344 22.594 1 85 265 GLY B O 1
ATOM 5801 N N . GLN B 1 266 ? -9.031 -7.719 20.516 1 81.5 266 GLN B N 1
ATOM 5802 C CA . GLN B 1 266 ? -10.234 -6.965 20.859 1 81.5 266 GLN B CA 1
ATOM 5803 C C . GLN B 1 266 ? -11.445 -7.891 20.984 1 81.5 266 GLN B C 1
ATOM 5805 O O . GLN B 1 266 ? -11.461 -8.977 20.406 1 81.5 266 GLN B O 1
ATOM 5810 N N . THR B 1 267 ? -12.438 -7.449 21.859 1 79.56 267 THR B N 1
ATOM 5811 C CA . THR B 1 267 ? -13.625 -8.266 22.062 1 79.56 267 THR B CA 1
ATOM 5812 C C . THR B 1 267 ? -14.883 -7.492 21.656 1 79.56 267 THR B C 1
ATOM 5814 O O . THR B 1 267 ? -15.984 -8.047 21.656 1 79.56 267 THR B O 1
ATOM 5817 N N . ALA B 1 268 ? -14.789 -6.324 21.219 1 80 268 ALA B N 1
ATOM 5818 C CA . ALA B 1 268 ? -15.945 -5.488 20.922 1 80 268 ALA B CA 1
ATOM 5819 C C . ALA B 1 268 ? -16.562 -5.848 19.578 1 80 268 ALA B C 1
ATOM 5821 O O . ALA B 1 268 ? -17.781 -5.777 19.391 1 80 268 ALA B O 1
ATOM 5822 N N . ILE B 1 269 ? -15.711 -6.195 18.656 1 86.31 269 ILE B N 1
ATOM 5823 C CA . ILE B 1 269 ? -16.156 -6.488 17.297 1 86.31 269 ILE B CA 1
ATOM 5824 C C . ILE B 1 269 ? -15.977 -7.973 17 1 86.31 269 ILE B C 1
ATOM 5826 O O . ILE B 1 269 ? -14.906 -8.531 17.25 1 86.31 269 ILE B O 1
ATOM 5830 N N . THR B 1 270 ? -17.078 -8.539 16.5 1 91.19 270 THR B N 1
ATOM 5831 C CA . THR B 1 270 ? -17 -9.938 16.109 1 91.19 270 THR B CA 1
ATOM 5832 C C . THR B 1 270 ? -16.594 -10.062 14.641 1 91.19 270 THR B C 1
ATOM 5834 O O . THR B 1 270 ? -16.688 -9.094 13.883 1 91.19 270 THR B O 1
ATOM 5837 N N . TYR B 1 271 ? -16 -11.156 14.352 1 94.56 271 TYR B N 1
ATOM 5838 C CA . TYR B 1 271 ? -15.547 -11.359 12.977 1 94.56 271 TYR B CA 1
ATOM 5839 C C . TYR B 1 271 ? -15.812 -12.789 12.523 1 94.56 271 TYR B C 1
ATOM 5841 O O . TYR B 1 271 ? -16.031 -13.68 13.344 1 94.56 271 TYR B O 1
ATOM 5849 N N . GLY B 1 272 ? -15.852 -12.945 11.195 1 95.94 272 GLY B N 1
ATOM 5850 C CA . GLY B 1 272 ? -16.141 -14.266 10.656 1 95.94 272 GLY B CA 1
ATOM 5851 C C . GLY B 1 272 ? -15.68 -14.43 9.219 1 95.94 272 GLY B C 1
ATOM 5852 O O . GLY B 1 272 ? -15.148 -13.492 8.617 1 95.94 272 GLY B O 1
ATOM 5853 N N . ILE B 1 273 ? -15.789 -15.727 8.734 1 96 273 ILE B N 1
ATOM 5854 C CA . ILE B 1 273 ? -15.43 -16.078 7.363 1 96 273 ILE B CA 1
ATOM 5855 C C . ILE B 1 273 ? -16.547 -16.922 6.746 1 96 273 ILE B C 1
ATOM 5857 O O . ILE B 1 273 ? -17.5 -17.312 7.43 1 96 273 ILE B O 1
ATOM 5861 N N . GLU B 1 274 ? -16.438 -17.078 5.465 1 93.38 274 GLU B N 1
ATOM 5862 C CA . GLU B 1 274 ? -17.375 -17.953 4.773 1 93.38 274 GLU B CA 1
ATOM 5863 C C . GLU B 1 274 ? -16.938 -19.422 4.852 1 93.38 274 GLU B C 1
ATOM 5865 O O . GLU B 1 274 ? -15.742 -19.719 4.746 1 93.38 274 GLU B O 1
ATOM 5870 N N . VAL B 1 275 ? -17.906 -20.297 4.934 1 90.06 275 VAL B N 1
ATOM 5871 C CA . VAL B 1 275 ? -17.609 -21.734 5.02 1 90.06 275 VAL B CA 1
ATOM 5872 C C . VAL B 1 275 ? -17.266 -22.266 3.633 1 90.06 275 VAL B C 1
ATOM 5874 O O . VAL B 1 275 ? -17.656 -21.703 2.617 1 90.06 275 VAL B O 1
ATOM 5877 N N . ASP B 1 276 ? -16.438 -23.312 3.57 1 87.69 276 ASP B N 1
ATOM 5878 C CA . ASP B 1 276 ? -16.094 -24.062 2.361 1 87.69 276 ASP B CA 1
ATOM 5879 C C . ASP B 1 276 ? -15.305 -23.203 1.386 1 87.69 276 ASP B C 1
ATOM 5881 O O . ASP B 1 276 ? -15.594 -23.172 0.189 1 87.69 276 ASP B O 1
ATOM 5885 N N . THR B 1 277 ? -14.523 -22.375 1.984 1 90.94 277 THR B N 1
ATOM 5886 C CA . THR B 1 277 ? -13.602 -21.547 1.205 1 90.94 277 THR B CA 1
ATOM 5887 C C . THR B 1 277 ? -12.148 -21.922 1.511 1 90.94 277 THR B C 1
ATOM 5889 O O . THR B 1 277 ? -11.891 -22.734 2.404 1 90.94 277 THR B O 1
ATOM 5892 N N . ALA B 1 278 ? -11.297 -21.422 0.689 1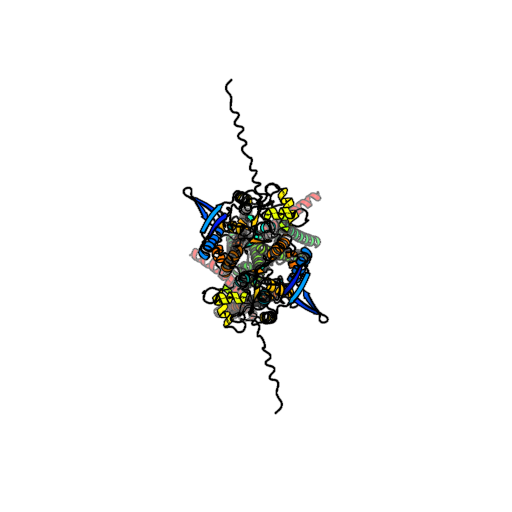 92.25 278 ALA B N 1
ATOM 5893 C CA . ALA B 1 278 ? -9.875 -21.672 0.919 1 92.25 278 ALA B CA 1
ATOM 5894 C C . ALA B 1 278 ? -9.438 -21.141 2.285 1 92.25 278 ALA B C 1
ATOM 5896 O O . ALA B 1 278 ? -8.641 -21.781 2.977 1 92.25 278 ALA B O 1
ATOM 5897 N N . MET B 1 279 ? -9.945 -20.016 2.674 1 92.5 279 MET B N 1
ATOM 5898 C CA . MET B 1 279 ? -9.617 -19.438 3.969 1 92.5 279 MET B CA 1
ATOM 5899 C C . MET B 1 279 ? -10.094 -20.328 5.109 1 92.5 279 MET B C 1
ATOM 5901 O O . MET B 1 279 ? -9.391 -20.5 6.109 1 92.5 279 MET B O 1
ATOM 5905 N N . HIS B 1 280 ? -11.25 -20.859 4.922 1 92.62 280 HIS B N 1
ATOM 5906 C CA . HIS B 1 280 ? -11.789 -21.781 5.914 1 92.62 280 HIS B CA 1
ATOM 5907 C C . HIS B 1 280 ? -10.852 -22.969 6.121 1 92.62 280 HIS B C 1
ATOM 5909 O O . HIS B 1 280 ? -10.523 -23.328 7.258 1 92.62 280 HIS B O 1
ATOM 5915 N N . SER B 1 281 ? -10.43 -23.594 5.039 1 90.88 281 SER B N 1
ATOM 5916 C CA . SER B 1 281 ? -9.531 -24.734 5.102 1 90.88 281 SER B CA 1
ATOM 5917 C C . SER B 1 281 ? -8.195 -24.344 5.727 1 90.88 281 SER B C 1
ATOM 5919 O O . SER B 1 281 ? -7.625 -25.109 6.508 1 90.88 281 SER B O 1
ATOM 5921 N N . PHE B 1 282 ? -7.766 -23.234 5.422 1 91.06 282 PHE B N 1
ATOM 5922 C CA . PHE B 1 282 ? -6.5 -22.734 5.957 1 91.06 282 PHE B CA 1
ATOM 5923 C C . PHE B 1 282 ? -6.566 -22.609 7.477 1 91.06 282 PHE B C 1
ATOM 5925 O O . PHE B 1 282 ? -5.676 -23.094 8.18 1 91.06 282 PHE B O 1
ATOM 5932 N N . LEU B 1 283 ? -7.578 -21.953 7.938 1 92.75 283 LEU B N 1
ATOM 5933 C CA . LEU B 1 283 ? -7.723 -21.734 9.375 1 92.75 283 LEU B CA 1
ATOM 5934 C C . LEU B 1 283 ? -7.898 -23.062 10.102 1 92.75 283 LEU B C 1
ATOM 5936 O O . LEU B 1 283 ? -7.375 -23.25 11.203 1 92.75 283 LEU B O 1
ATOM 5940 N N . GLN B 1 284 ? -8.586 -23.953 9.484 1 90 284 GLN B N 1
ATOM 5941 C CA . GLN B 1 284 ? -8.773 -25.266 10.07 1 90 284 GLN B CA 1
ATOM 5942 C C . GLN B 1 284 ? -7.438 -26 10.211 1 90 284 GLN B C 1
ATOM 5944 O O . GLN B 1 284 ? -7.207 -26.703 11.203 1 90 284 GLN B O 1
ATOM 5949 N N . ASP B 1 285 ? -6.574 -25.859 9.273 1 88.69 285 ASP B N 1
ATOM 5950 C CA . ASP B 1 285 ? -5.277 -26.531 9.273 1 88.69 285 ASP B CA 1
ATOM 5951 C C . ASP B 1 285 ? -4.355 -25.938 10.336 1 88.69 285 ASP B C 1
ATOM 5953 O O . ASP B 1 285 ? -3.381 -26.562 10.742 1 88.69 285 ASP B O 1
ATOM 5957 N N . GLN B 1 286 ? -4.68 -24.719 10.703 1 88.31 286 GLN B N 1
ATOM 5958 C CA . GLN B 1 286 ? -3.84 -24.047 11.68 1 88.31 286 GLN B CA 1
ATOM 5959 C C . GLN B 1 286 ? -4.215 -24.453 13.102 1 88.31 286 GLN B C 1
ATOM 5961 O O . GLN B 1 286 ? -3.545 -24.078 14.062 1 88.31 286 GLN B O 1
ATOM 5966 N N . GLU B 1 287 ? -5.176 -25.234 13.234 1 88.75 287 GLU B N 1
ATOM 5967 C CA . GLU B 1 287 ? -5.648 -25.625 14.555 1 88.75 287 GLU B CA 1
ATOM 5968 C C . GLU B 1 287 ? -4.566 -26.375 15.336 1 88.75 287 GLU B C 1
ATOM 5970 O O . GLU B 1 287 ? -3.99 -27.344 14.836 1 88.75 287 GLU B O 1
ATOM 5975 N N . GLY B 1 288 ? -4.195 -25.875 16.516 1 85.19 288 GLY B N 1
ATOM 5976 C CA . GLY B 1 288 ? -3.24 -26.562 17.375 1 85.19 288 GLY B CA 1
ATOM 5977 C C . GLY B 1 288 ? -1.826 -26.031 17.234 1 85.19 288 GLY B C 1
ATOM 5978 O O . GLY B 1 288 ? -0.934 -26.422 17.984 1 85.19 288 GLY B O 1
ATOM 5979 N N . LEU B 1 289 ? -1.57 -25.156 16.281 1 84.62 289 LEU B N 1
ATOM 5980 C CA . LEU B 1 289 ? -0.217 -24.688 16 1 84.62 289 LEU B CA 1
ATOM 5981 C C . LEU B 1 289 ? 0.105 -23.438 16.828 1 84.62 289 LEU B C 1
ATOM 5983 O O . LEU B 1 289 ? 1.208 -22.906 16.75 1 84.62 289 LEU B O 1
ATOM 5987 N N . GLU B 1 290 ? -0.793 -22.922 17.672 1 82.69 290 GLU B N 1
ATOM 5988 C CA . GLU B 1 290 ? -0.614 -21.812 18.594 1 82.69 290 GLU B CA 1
ATOM 5989 C C . GLU B 1 290 ? -0.156 -20.547 17.875 1 82.69 290 GLU B C 1
ATOM 5991 O O . GLU B 1 290 ? 0.724 -19.828 18.359 1 82.69 290 GLU B O 1
ATOM 5996 N N . THR B 1 291 ? -0.659 -20.422 16.688 1 85.75 291 THR B N 1
ATOM 5997 C CA . THR B 1 291 ? -0.383 -19.203 15.922 1 85.75 291 THR B CA 1
ATOM 5998 C C . THR B 1 291 ? -1.521 -18.203 16.078 1 85.75 291 THR B C 1
ATOM 6000 O O . THR B 1 291 ? -2.521 -18.484 16.734 1 85.75 291 THR B O 1
ATOM 6003 N N . THR B 1 292 ? -1.283 -16.984 15.562 1 87.69 292 THR B N 1
ATOM 6004 C CA . THR B 1 292 ? -2.328 -15.969 15.547 1 87.69 292 THR B CA 1
ATOM 6005 C C . THR B 1 292 ? -3.578 -16.484 14.844 1 87.69 292 THR B C 1
ATOM 6007 O O . THR B 1 292 ? -4.699 -16.234 15.297 1 87.69 292 THR B O 1
ATOM 6010 N N . TYR B 1 293 ? -3.385 -17.297 13.891 1 91.19 293 TYR B N 1
ATOM 6011 C CA . TYR B 1 293 ? -4.5 -17.797 13.094 1 91.19 293 TYR B CA 1
ATOM 6012 C C . TYR B 1 293 ? -5.223 -18.922 13.812 1 91.19 293 TYR B C 1
ATOM 6014 O O . TYR B 1 293 ? -6.414 -19.156 13.594 1 91.19 293 TYR B O 1
ATOM 6022 N N . ASP B 1 294 ? -4.477 -19.609 14.648 1 92.75 294 ASP B N 1
ATOM 6023 C CA . ASP B 1 294 ? -5.113 -20.609 15.5 1 92.75 294 ASP B CA 1
ATOM 6024 C C . ASP B 1 294 ? -6.082 -19.953 16.484 1 92.75 294 ASP B C 1
ATOM 6026 O O . ASP B 1 294 ? -7.203 -20.438 16.672 1 92.75 294 ASP B O 1
ATOM 6030 N N . LYS B 1 295 ? -5.648 -18.875 17.047 1 92.31 295 LYS B N 1
ATOM 6031 C CA . LYS B 1 295 ? -6.496 -18.141 17.969 1 92.31 295 LYS B CA 1
ATOM 6032 C C . LYS B 1 295 ? -7.727 -17.578 17.266 1 92.31 295 LYS B C 1
ATOM 6034 O O . LYS B 1 295 ? -8.828 -17.594 17.828 1 92.31 295 LYS B O 1
ATOM 6039 N N . MET B 1 296 ? -7.504 -17.094 16.125 1 93 296 MET B N 1
ATOM 6040 C CA . MET B 1 296 ? -8.609 -16.578 15.328 1 93 296 MET B CA 1
ATOM 6041 C C . MET B 1 296 ? -9.633 -17.672 15.039 1 93 296 MET B C 1
ATOM 6043 O O . MET B 1 296 ? -10.844 -17.438 15.172 1 93 296 MET B O 1
ATOM 6047 N N . TRP B 1 297 ? -9.125 -18.812 14.664 1 93.69 297 TRP B N 1
ATOM 6048 C CA . TRP B 1 297 ? -9.992 -19.938 14.344 1 93.69 297 TRP B CA 1
ATOM 6049 C C . TRP B 1 297 ? -10.812 -20.375 15.555 1 93.69 297 TRP B C 1
ATOM 6051 O O . TRP B 1 297 ? -12.023 -20.594 15.453 1 93.69 297 TRP B O 1
ATOM 6061 N N . THR B 1 298 ? -10.227 -20.406 16.703 1 92.81 298 THR B N 1
ATOM 6062 C CA . THR B 1 298 ? -10.898 -20.797 17.938 1 92.81 298 THR B CA 1
ATOM 6063 C C . THR B 1 298 ? -12.008 -19.797 18.281 1 92.81 298 THR B C 1
ATOM 6065 O O . THR B 1 298 ? -13.109 -20.203 18.656 1 92.81 298 THR B O 1
ATOM 6068 N N . GLN B 1 299 ? -11.711 -18.578 18.078 1 91.56 299 GLN B N 1
ATOM 6069 C CA . GLN B 1 299 ? -12.695 -17.547 18.391 1 91.56 299 GLN B CA 1
ATOM 6070 C C . GLN B 1 299 ? -13.859 -17.594 17.406 1 91.56 299 GLN B C 1
ATOM 6072 O O . GLN B 1 299 ? -15.008 -17.359 17.781 1 91.56 299 GLN B O 1
ATOM 6077 N N . MET B 1 300 ? -13.609 -17.859 16.219 1 93.25 300 MET B N 1
ATOM 6078 C CA . MET B 1 300 ? -14.641 -17.891 15.18 1 93.25 300 MET B CA 1
ATOM 6079 C C . MET B 1 300 ? -15.586 -19.078 15.398 1 93.25 300 MET B C 1
ATOM 6081 O O . MET B 1 300 ? -16.781 -18.969 15.094 1 93.25 300 MET B O 1
ATOM 6085 N N . GLN B 1 301 ? -15.031 -20.141 15.891 1 91.25 301 GLN B N 1
ATOM 6086 C CA . GLN B 1 301 ? -15.852 -21.328 16.109 1 91.25 301 GLN B CA 1
ATOM 6087 C C . GLN B 1 301 ? -16.812 -21.125 17.281 1 91.25 301 GLN B C 1
ATOM 6089 O O . GLN B 1 301 ? -17.891 -21.719 17.312 1 91.25 301 GLN B O 1
ATOM 6094 N N . THR B 1 302 ? -16.469 -20.25 18.188 1 89.5 302 THR B N 1
ATOM 6095 C CA . THR B 1 302 ? -17.266 -20.062 19.406 1 89.5 302 THR B CA 1
ATOM 6096 C C . THR B 1 302 ? -18.375 -19.047 19.172 1 89.5 302 THR B C 1
ATOM 6098 O O . THR B 1 302 ? -19.406 -19.078 19.844 1 89.5 302 THR B O 1
ATOM 6101 N N . HIS B 1 303 ? -18.234 -18.297 18.219 1 88.69 303 HIS B N 1
ATOM 6102 C CA . HIS B 1 303 ? -19.219 -17.25 17.969 1 88.69 303 HIS B CA 1
ATOM 6103 C C . HIS B 1 303 ? -20.219 -17.688 16.891 1 88.69 303 HIS B C 1
ATOM 6105 O O . HIS B 1 303 ? -19.844 -18.297 15.898 1 88.69 303 HIS B O 1
ATOM 6111 N N . PRO B 1 304 ? -21.453 -17.359 17.047 1 87.38 304 PRO B N 1
ATOM 6112 C CA . PRO B 1 304 ? -22.469 -17.781 16.094 1 87.38 304 PRO B CA 1
ATOM 6113 C C . PRO B 1 304 ? -22.312 -17.156 14.727 1 87.38 304 PRO B C 1
ATOM 6115 O O . PRO B 1 304 ? -22.688 -17.75 13.711 1 87.38 304 PRO B O 1
ATOM 6118 N N . ASP B 1 305 ? -21.703 -16.016 14.703 1 90.75 305 ASP B N 1
ATOM 6119 C CA . ASP B 1 305 ? -21.531 -15.32 13.43 1 90.75 305 ASP B CA 1
ATOM 6120 C C . ASP B 1 305 ? -20.125 -15.539 12.867 1 90.75 305 ASP B C 1
ATOM 6122 O O . ASP B 1 305 ? -19.703 -14.82 11.953 1 90.75 305 ASP B O 1
ATOM 6126 N N . GLY B 1 306 ? -19.469 -16.5 13.422 1 93.38 306 GLY B N 1
ATOM 6127 C CA . GLY B 1 306 ? -18.109 -16.734 12.992 1 93.38 306 GLY B CA 1
ATOM 6128 C C . GLY B 1 306 ? -18.016 -17.438 11.648 1 93.38 306 GLY B C 1
ATOM 6129 O O . GLY B 1 306 ? -17 -17.312 10.953 1 93.38 306 GLY B O 1
ATOM 6130 N N . LEU B 1 307 ? -19.016 -18.25 11.352 1 93.88 307 LEU B N 1
ATOM 6131 C CA . LEU B 1 307 ? -19.047 -18.984 10.086 1 93.88 307 LEU B CA 1
ATOM 6132 C C . LEU B 1 307 ? -20.312 -18.641 9.305 1 93.88 307 LEU B C 1
ATOM 6134 O O . LEU B 1 307 ? -21.422 -18.969 9.734 1 93.88 307 LEU B O 1
ATOM 6138 N N . GLN B 1 308 ? -20.094 -18.016 8.164 1 93.25 308 GLN B N 1
ATOM 6139 C CA . GLN B 1 308 ? -21.219 -17.641 7.32 1 93.25 308 GLN B CA 1
ATOM 6140 C C . GLN B 1 308 ? -21.375 -18.594 6.145 1 93.25 308 GLN B C 1
ATOM 6142 O O . GLN B 1 308 ? -20.391 -19.125 5.629 1 93.25 308 GLN B O 1
ATOM 6147 N N . THR B 1 309 ? -22.578 -18.766 5.672 1 88.25 309 THR B N 1
ATOM 6148 C CA . THR B 1 309 ? -22.844 -19.734 4.621 1 88.25 309 THR B CA 1
ATOM 6149 C C . THR B 1 309 ? -22.922 -19.062 3.256 1 88.25 309 THR B C 1
ATOM 6151 O O . THR B 1 309 ? -22.828 -19.719 2.221 1 88.25 309 THR B O 1
ATOM 6154 N N . SER B 1 310 ? -23.172 -17.797 3.35 1 90.25 310 SER B N 1
ATOM 6155 C CA . SER B 1 310 ? -23.281 -17.062 2.09 1 90.25 310 SER B CA 1
ATOM 6156 C C . SER B 1 310 ? -22.672 -15.68 2.205 1 90.25 310 SER B C 1
ATOM 6158 O O . SER B 1 310 ? -22.656 -15.086 3.287 1 90.25 310 SER B O 1
ATOM 6160 N N . LEU B 1 311 ? -22.172 -15.25 1.067 1 92.88 311 LEU B N 1
ATOM 6161 C CA . LEU B 1 311 ? -21.547 -13.93 1.023 1 92.88 311 LEU B CA 1
ATOM 6162 C C . LEU B 1 311 ? -22.594 -12.836 1.228 1 92.88 311 LEU B C 1
ATOM 6164 O O . LEU B 1 311 ? -22.297 -11.812 1.856 1 92.88 311 LEU B O 1
ATOM 6168 N N . ASP B 1 312 ? -23.828 -13.047 0.759 1 91.5 312 ASP B N 1
ATOM 6169 C CA . ASP B 1 312 ? -24.891 -12.062 0.916 1 91.5 312 ASP B CA 1
ATOM 6170 C C . ASP B 1 312 ? -25.281 -11.898 2.385 1 91.5 312 ASP B C 1
ATOM 6172 O O . ASP B 1 312 ? -25.5 -10.781 2.852 1 91.5 312 ASP B O 1
ATOM 6176 N N . ALA B 1 313 ? -25.328 -13 3.016 1 93 313 ALA B N 1
ATOM 6177 C CA . ALA B 1 313 ? -25.641 -12.969 4.441 1 93 313 ALA B CA 1
ATOM 6178 C C . ALA B 1 313 ? -24.547 -12.242 5.223 1 93 313 ALA B C 1
ATOM 6180 O O . ALA B 1 313 ? -24.828 -11.523 6.18 1 93 313 ALA B O 1
ATOM 6181 N N . ALA B 1 314 ? -23.344 -12.477 4.82 1 95.31 314 ALA B N 1
ATOM 6182 C CA . ALA B 1 314 ? -22.203 -11.836 5.484 1 95.31 314 ALA B CA 1
ATOM 6183 C C . ALA B 1 314 ? -22.25 -10.32 5.324 1 95.31 314 ALA B C 1
ATOM 6185 O O . ALA B 1 314 ? -22.062 -9.578 6.293 1 95.31 314 ALA B O 1
ATOM 6186 N N . VAL B 1 315 ? -22.562 -9.859 4.117 1 95.19 315 VAL B N 1
ATOM 6187 C CA . VAL B 1 315 ? -22.609 -8.43 3.852 1 95.19 315 VAL B CA 1
ATOM 6188 C C . VAL B 1 315 ? -23.75 -7.789 4.652 1 95.19 315 VAL B C 1
ATOM 6190 O O . VAL B 1 315 ? -23.594 -6.691 5.191 1 95.19 315 VAL B O 1
ATOM 6193 N N . THR B 1 316 ? -24.875 -8.484 4.746 1 94 316 THR B N 1
ATOM 6194 C CA . THR B 1 316 ? -26 -7.984 5.527 1 94 316 THR B CA 1
ATOM 6195 C C . THR B 1 316 ? -25.625 -7.855 7 1 94 316 THR B C 1
ATOM 6197 O O . THR B 1 316 ? -25.984 -6.875 7.656 1 94 316 THR B O 1
ATOM 6200 N N . ARG B 1 317 ? -24.859 -8.828 7.438 1 94.25 317 ARG B N 1
ATOM 6201 C CA . ARG B 1 317 ? -24.422 -8.789 8.828 1 94.25 317 ARG B CA 1
ATOM 6202 C C . ARG B 1 317 ? -23.438 -7.648 9.062 1 94.25 317 ARG B C 1
ATOM 6204 O O . ARG B 1 317 ? -23.453 -7.016 10.125 1 94.25 317 ARG B O 1
ATOM 6211 N N . VAL B 1 318 ? -22.547 -7.391 8.148 1 95.25 318 VAL B N 1
ATOM 6212 C CA . VAL B 1 318 ? -21.562 -6.309 8.25 1 95.25 318 VAL B CA 1
ATOM 6213 C C . VAL B 1 318 ? -22.281 -4.969 8.344 1 95.25 318 VAL B C 1
ATOM 6215 O O . VAL B 1 318 ? -21.875 -4.078 9.086 1 95.25 318 VAL B O 1
ATOM 6218 N N . ARG B 1 319 ? -23.406 -4.875 7.641 1 92.38 319 ARG B N 1
ATOM 6219 C CA . ARG B 1 319 ? -24.156 -3.619 7.578 1 92.38 319 ARG B CA 1
ATOM 6220 C C . ARG B 1 319 ? -24.828 -3.316 8.906 1 92.38 319 ARG B C 1
ATOM 6222 O O . ARG B 1 319 ? -25.219 -2.178 9.164 1 92.38 319 ARG B O 1
ATOM 6229 N N . GLU B 1 320 ? -25.062 -4.336 9.68 1 88.62 320 GLU B N 1
ATOM 6230 C CA . GLU B 1 320 ? -25.656 -4.141 10.992 1 88.62 320 GLU B CA 1
ATOM 6231 C C . GLU B 1 320 ? -24.703 -3.395 11.93 1 88.62 320 GLU B C 1
ATOM 6233 O O . GLU B 1 320 ? -25.141 -2.803 12.914 1 88.62 320 GLU B O 1
ATOM 6238 N N . GLY B 1 321 ? -23.625 -3.566 11.586 1 81.12 321 GLY B N 1
ATOM 6239 C CA . GLY B 1 321 ? -22.672 -2.863 12.43 1 81.12 321 GLY B CA 1
ATOM 6240 C C . GLY B 1 321 ? -21.984 -3.77 13.438 1 81.12 321 GLY B C 1
ATOM 6241 O O . GLY B 1 321 ? -22.406 -4.91 13.641 1 81.12 321 GLY B O 1
ATOM 6242 N N . ASP B 1 322 ? -20.656 -3.781 13.883 1 85.19 322 ASP B N 1
ATOM 6243 C CA . ASP B 1 322 ? -19.859 -4.445 14.898 1 85.19 322 ASP B CA 1
ATOM 6244 C C . ASP B 1 322 ? -19.328 -5.781 14.391 1 85.19 322 ASP B C 1
ATOM 6246 O O . ASP B 1 322 ? -19.203 -6.742 15.156 1 85.19 322 ASP B O 1
ATOM 6250 N N . TYR B 1 323 ? -19.391 -5.902 13.18 1 92.56 323 TYR B N 1
ATOM 6251 C CA . TYR B 1 323 ? -18.969 -7.164 12.578 1 92.56 323 TYR B CA 1
ATOM 6252 C C . TYR B 1 323 ? -17.984 -6.926 11.438 1 92.56 323 TYR B C 1
ATOM 6254 O O . TYR B 1 323 ? -18.156 -6.012 10.633 1 92.56 323 TYR B O 1
ATOM 6262 N N . ILE B 1 324 ? -16.969 -7.707 11.492 1 94.25 324 ILE B N 1
ATOM 6263 C CA . ILE B 1 324 ? -15.992 -7.668 10.414 1 94.25 324 ILE B CA 1
ATOM 6264 C C . ILE B 1 324 ? -16 -8.992 9.656 1 94.25 324 ILE B C 1
ATOM 6266 O O . ILE B 1 324 ? -15.945 -10.062 10.258 1 94.25 324 ILE B O 1
ATOM 6270 N N . PHE B 1 325 ? -16.203 -8.922 8.398 1 96.56 325 PHE B N 1
ATOM 6271 C CA . PHE B 1 325 ? -16.156 -10.109 7.551 1 96.56 325 PHE B CA 1
ATOM 6272 C C . PHE B 1 325 ? -14.82 -10.203 6.816 1 96.56 325 PHE B C 1
ATOM 6274 O O . PHE B 1 325 ? -14.398 -9.25 6.16 1 96.56 325 PHE B O 1
ATOM 6281 N N . ILE B 1 326 ? -14.172 -11.367 6.961 1 96.62 326 ILE B N 1
ATOM 6282 C CA . ILE B 1 326 ? -12.859 -11.586 6.371 1 96.62 326 ILE B CA 1
ATOM 6283 C C . ILE B 1 326 ? -13 -12.398 5.082 1 96.62 326 ILE B C 1
ATOM 6285 O O . ILE B 1 326 ? -13.578 -13.484 5.086 1 96.62 326 ILE B O 1
ATOM 6289 N N . HIS B 1 327 ? -12.516 -11.859 4.051 1 96.69 327 HIS B N 1
ATOM 6290 C CA . HIS B 1 327 ? -12.578 -12.531 2.756 1 96.69 327 HIS B CA 1
ATOM 6291 C C . HIS B 1 327 ? -11.469 -12.047 1.83 1 96.69 327 HIS B C 1
ATOM 6293 O O . HIS B 1 327 ? -10.609 -11.258 2.24 1 96.69 327 HIS B O 1
ATOM 6299 N N . ASP B 1 328 ? -11.492 -12.562 0.624 1 96.31 328 ASP B N 1
ATOM 6300 C CA . ASP B 1 328 ? -10.477 -12.188 -0.351 1 96.31 328 ASP B CA 1
ATOM 6301 C C . ASP B 1 328 ? -10.539 -10.695 -0.662 1 96.31 328 ASP B C 1
ATOM 6303 O O . ASP B 1 328 ? -11.625 -10.133 -0.81 1 96.31 328 ASP B O 1
ATOM 6307 N N . GLY B 1 329 ? -9.43 -10.125 -0.79 1 95.25 329 GLY B N 1
ATOM 6308 C CA . GLY B 1 329 ? -9.312 -8.688 -1.01 1 95.25 329 GLY B CA 1
ATOM 6309 C C . GLY B 1 329 ? -10.102 -8.203 -2.209 1 95.25 329 GLY B C 1
ATOM 6310 O O . GLY B 1 329 ? -10.867 -7.242 -2.104 1 95.25 329 GLY B O 1
ATOM 6311 N N . PRO B 1 330 ? -9.953 -8.836 -3.342 1 95.56 330 PRO B N 1
ATOM 6312 C CA . PRO B 1 330 ? -10.656 -8.352 -4.535 1 95.56 330 PRO B CA 1
ATOM 6313 C C . PRO B 1 330 ? -12.172 -8.328 -4.363 1 95.56 330 PRO B C 1
ATOM 6315 O O . PRO B 1 330 ? -12.844 -7.434 -4.879 1 95.56 330 PRO B O 1
ATOM 6318 N N . TRP B 1 331 ? -12.688 -9.281 -3.705 1 96.06 331 TRP B N 1
ATOM 6319 C CA . TRP B 1 331 ? -14.125 -9.281 -3.445 1 96.06 331 TRP B CA 1
ATOM 6320 C C . TRP B 1 331 ? -14.508 -8.141 -2.508 1 96.06 331 TRP B C 1
ATOM 6322 O O . TRP B 1 331 ? -15.5 -7.445 -2.738 1 96.06 331 TRP B O 1
ATOM 6332 N N . VAL B 1 332 ? -13.734 -7.965 -1.453 1 96.19 332 VAL B N 1
ATOM 6333 C CA . VAL B 1 332 ? -13.992 -6.898 -0.489 1 96.19 332 VAL B CA 1
ATOM 6334 C C . VAL B 1 332 ? -13.945 -5.543 -1.19 1 96.19 332 VAL B C 1
ATOM 6336 O O . VAL B 1 332 ? -14.82 -4.695 -0.983 1 96.19 332 VAL B O 1
ATOM 6339 N N . GLU B 1 333 ? -12.93 -5.387 -1.961 1 93.94 333 GLU B N 1
ATOM 6340 C CA . GLU B 1 333 ? -12.781 -4.145 -2.713 1 93.94 333 GLU B CA 1
ATOM 6341 C C . GLU B 1 333 ? -1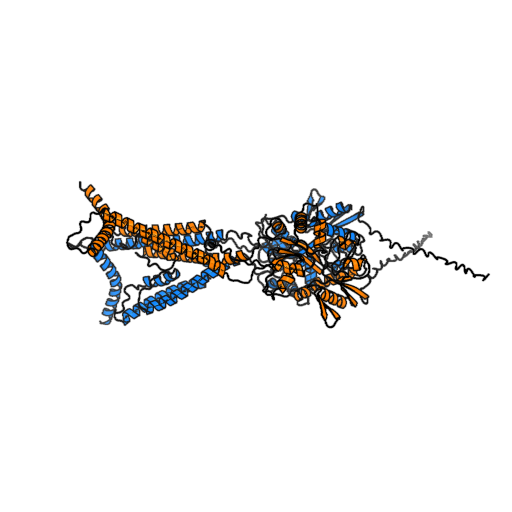3.992 -3.898 -3.607 1 93.94 333 GLU B C 1
ATOM 6343 O O . GLU B 1 333 ? -14.492 -2.773 -3.699 1 93.94 333 GLU B O 1
ATOM 6348 N N . TYR B 1 334 ? -14.406 -4.93 -4.254 1 94.25 334 TYR B N 1
ATOM 6349 C CA . TYR B 1 334 ? -15.555 -4.816 -5.148 1 94.25 334 TYR B CA 1
ATOM 6350 C C . TYR B 1 334 ? -16.797 -4.41 -4.379 1 94.25 334 TYR B C 1
ATOM 6352 O O . TYR B 1 334 ? -17.578 -3.572 -4.84 1 94.25 334 TYR B O 1
ATOM 6360 N N . GLU B 1 335 ? -17.016 -4.992 -3.246 1 93.88 335 GLU B N 1
ATOM 6361 C CA . GLU B 1 335 ? -18.188 -4.691 -2.432 1 93.88 335 GLU B CA 1
ATOM 6362 C C . GLU B 1 335 ? -18.188 -3.238 -1.958 1 93.88 335 GLU B C 1
ATOM 6364 O O . GLU B 1 335 ? -19.219 -2.59 -1.902 1 93.88 335 GLU B O 1
ATOM 6369 N N . VAL B 1 336 ? -17.016 -2.781 -1.619 1 92.62 336 VAL B N 1
ATOM 6370 C CA . VAL B 1 336 ? -16.906 -1.409 -1.137 1 92.62 336 VAL B CA 1
ATOM 6371 C C . VAL B 1 336 ? -17.141 -0.434 -2.287 1 92.62 336 VAL B C 1
ATOM 6373 O O . VAL B 1 336 ? -17.891 0.533 -2.143 1 92.62 336 VAL B O 1
ATOM 6376 N N . LEU B 1 337 ? -16.531 -0.69 -3.408 1 89.25 337 LEU B N 1
ATOM 6377 C CA . LEU B 1 337 ? -16.609 0.221 -4.547 1 89.25 337 LEU B CA 1
ATOM 6378 C C . LEU B 1 337 ? -18.016 0.248 -5.129 1 89.25 337 LEU B C 1
ATOM 6380 O O . LEU B 1 337 ? -18.438 1.26 -5.691 1 89.25 337 LEU B O 1
ATOM 6384 N N . HIS B 1 338 ? -18.734 -0.807 -4.996 1 87.94 338 HIS B N 1
ATOM 6385 C CA . HIS B 1 338 ? -20.062 -0.888 -5.578 1 87.94 338 HIS B CA 1
ATOM 6386 C C . HIS B 1 338 ? -21.141 -0.518 -4.555 1 87.94 338 HIS B C 1
ATOM 6388 O O . HIS B 1 338 ? -22.328 -0.685 -4.812 1 87.94 338 HIS B O 1
ATOM 6394 N N . ASP B 1 339 ? -20.75 -0.01 -3.496 1 86.94 339 ASP B N 1
ATOM 6395 C CA . ASP B 1 339 ? -21.688 0.337 -2.438 1 86.94 339 ASP B CA 1
ATOM 6396 C C . ASP B 1 339 ? -22.188 1.771 -2.596 1 86.94 339 ASP B C 1
ATOM 6398 O O . ASP B 1 339 ? -22.719 2.359 -1.647 1 86.94 339 ASP B O 1
ATOM 6402 N N . GLU B 1 340 ? -22.062 2.314 -3.732 1 76.06 340 GLU B N 1
ATOM 6403 C CA . GLU B 1 340 ? -22.469 3.691 -3.977 1 76.06 340 GLU B CA 1
ATOM 6404 C C . GLU B 1 340 ? -23.984 3.855 -3.758 1 76.06 340 GLU B C 1
ATOM 6406 O O . GLU B 1 340 ? -24.422 4.871 -3.221 1 76.06 340 GLU B O 1
ATOM 6411 N N . ALA B 1 341 ? -24.641 2.844 -4.184 1 75.94 341 ALA B N 1
ATOM 6412 C CA . ALA B 1 341 ? -26.094 2.893 -4.047 1 75.94 341 ALA B CA 1
ATOM 6413 C C . ALA B 1 341 ? -26.5 2.934 -2.578 1 75.94 341 ALA B C 1
ATOM 6415 O O . ALA B 1 341 ? -27.562 3.451 -2.24 1 75.94 341 ALA B O 1
ATOM 6416 N N . ASN B 1 342 ? -25.641 2.447 -1.7 1 80 342 ASN B N 1
ATOM 6417 C CA . ASN B 1 342 ? -25.922 2.418 -0.267 1 80 342 ASN B CA 1
ATOM 6418 C C . ASN B 1 342 ? -25.109 3.473 0.479 1 80 342 ASN B C 1
ATOM 6420 O O . ASN B 1 342 ? -24.672 3.244 1.61 1 80 342 ASN B O 1
ATOM 6424 N N . SER B 1 343 ? -24.734 4.547 -0.161 1 78.75 343 SER B N 1
ATOM 6425 C CA . SER B 1 343 ? -24.062 5.707 0.406 1 78.75 343 SER B CA 1
ATOM 6426 C C . SER B 1 343 ? -22.672 5.332 0.938 1 78.75 343 SER B C 1
ATOM 6428 O O . SER B 1 343 ? -22.234 5.863 1.957 1 78.75 343 SER B O 1
ATOM 6430 N N . CYS B 1 344 ? -22.078 4.324 0.426 1 83.69 344 CYS B N 1
ATOM 6431 C CA . CYS B 1 344 ? -20.703 3.957 0.748 1 83.69 344 CYS B CA 1
ATOM 6432 C C . CYS B 1 344 ? -20.562 3.635 2.23 1 83.69 344 CYS B C 1
ATOM 6434 O O . CYS B 1 344 ? -19.688 4.184 2.906 1 83.69 344 CYS B O 1
ATOM 6436 N N . GLN B 1 345 ? -21.391 2.736 2.703 1 86.19 345 GLN B N 1
ATOM 6437 C CA . GLN B 1 345 ? -21.422 2.367 4.113 1 86.19 345 GLN B CA 1
ATOM 6438 C C . GLN B 1 345 ? -20.344 1.338 4.441 1 86.19 345 GLN B C 1
ATOM 6440 O O . GLN B 1 345 ? -20.109 1.029 5.609 1 86.19 345 GLN B O 1
ATOM 6445 N N . LEU B 1 346 ? -19.75 0.869 3.475 1 91.62 346 LEU B N 1
ATOM 6446 C CA . LEU B 1 346 ? -18.781 -0.197 3.682 1 91.62 346 LEU B CA 1
ATOM 6447 C C . LEU B 1 346 ? -17.359 0.315 3.463 1 91.62 346 LEU B C 1
ATOM 6449 O O . LEU B 1 346 ? -17.141 1.239 2.676 1 91.62 346 LEU B O 1
ATOM 6453 N N . MET B 1 347 ? -16.422 -0.34 4.172 1 89.56 347 MET B N 1
ATOM 6454 C CA . MET B 1 347 ? -15.016 -0.01 4.008 1 89.56 347 MET B CA 1
ATOM 6455 C C . MET B 1 347 ? -14.141 -1.236 4.242 1 89.56 347 MET B C 1
ATOM 6457 O O . MET B 1 347 ? -14.562 -2.195 4.887 1 89.56 347 MET B O 1
ATOM 6461 N N . MET B 1 348 ? -13.039 -1.246 3.619 1 92 348 MET B N 1
ATOM 6462 C CA . MET B 1 348 ? -12 -2.232 3.914 1 92 348 MET B CA 1
ATOM 6463 C C . MET B 1 348 ? -11.078 -1.734 5.02 1 92 348 MET B C 1
ATOM 6465 O O . MET B 1 348 ? -10.359 -0.747 4.84 1 92 348 MET B O 1
ATOM 6469 N N . VAL B 1 349 ? -11.125 -2.42 6.078 1 86.69 349 VAL B N 1
ATOM 6470 C CA . VAL B 1 349 ? -10.391 -1.931 7.242 1 86.69 349 VAL B CA 1
ATOM 6471 C C . VAL B 1 349 ? -8.992 -2.543 7.27 1 86.69 349 VAL B C 1
ATOM 6473 O O . VAL B 1 349 ? -8.828 -3.736 7.012 1 86.69 349 VAL B O 1
ATOM 6476 N N . GLY B 1 350 ? -8.055 -1.659 7.535 1 78.94 350 GLY B N 1
ATOM 6477 C CA . GLY B 1 350 ? -6.699 -2.137 7.727 1 78.94 350 GLY B CA 1
ATOM 6478 C C . GLY B 1 350 ? -6.023 -2.557 6.434 1 78.94 350 GLY B C 1
ATOM 6479 O O . GLY B 1 350 ? -6.559 -2.33 5.348 1 78.94 350 GLY B O 1
ATOM 6480 N N . ASN B 1 351 ? -4.809 -3.156 6.59 1 79.69 351 ASN B N 1
ATOM 6481 C CA . ASN B 1 351 ? -4.043 -3.678 5.461 1 79.69 351 ASN B CA 1
ATOM 6482 C C . ASN B 1 351 ? -4.43 -5.121 5.141 1 79.69 351 ASN B C 1
ATOM 6484 O O . ASN B 1 351 ? -4.973 -5.824 5.992 1 79.69 351 ASN B O 1
ATOM 6488 N N . THR B 1 3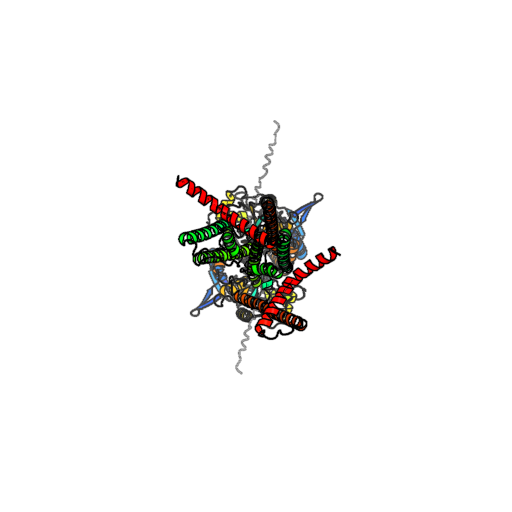52 ? -4.242 -5.422 3.939 1 88 352 THR B N 1
ATOM 6489 C CA . THR B 1 352 ? -4.465 -6.82 3.582 1 88 352 THR B CA 1
ATOM 6490 C C . THR B 1 352 ? -3.35 -7.703 4.137 1 88 352 THR B C 1
ATOM 6492 O O . THR B 1 352 ? -2.238 -7.23 4.379 1 88 352 THR B O 1
ATOM 6495 N N . PHE B 1 353 ? -3.754 -8.953 4.457 1 85.19 353 PHE B N 1
ATOM 6496 C CA . PHE B 1 353 ? -2.787 -9.906 4.992 1 85.19 353 PHE B CA 1
ATOM 6497 C C . PHE B 1 353 ? -2.889 -11.242 4.27 1 85.19 353 PHE B C 1
ATOM 6499 O O . PHE B 1 353 ? -3.855 -11.492 3.545 1 85.19 353 PHE B O 1
ATOM 6506 N N . LEU B 1 354 ? -1.896 -12.047 4.375 1 86.31 354 LEU B N 1
ATOM 6507 C CA . LEU B 1 354 ? -1.823 -13.352 3.73 1 86.31 354 LEU B CA 1
ATOM 6508 C C . LEU B 1 354 ? -1.93 -13.219 2.215 1 86.31 354 LEU B C 1
ATOM 6510 O O . LEU B 1 354 ? -3.031 -13.242 1.662 1 86.31 354 LEU B O 1
ATOM 6514 N N . HIS B 1 355 ? -0.878 -13.211 1.549 1 86.25 355 HIS B N 1
ATOM 6515 C CA . HIS B 1 355 ? -0.861 -13.055 0.099 1 86.25 355 HIS B CA 1
ATOM 6516 C C . HIS B 1 355 ? -1.152 -14.375 -0.601 1 86.25 355 HIS B C 1
ATOM 6518 O O . HIS B 1 355 ? -0.481 -15.383 -0.345 1 86.25 355 HIS B O 1
ATOM 6524 N N . ARG B 1 356 ? -2.18 -14.312 -1.382 1 91.31 356 ARG B N 1
ATOM 6525 C CA . ARG B 1 356 ? -2.627 -15.469 -2.15 1 91.31 356 ARG B CA 1
ATOM 6526 C C . ARG B 1 356 ? -2.867 -15.102 -3.609 1 91.31 356 ARG B C 1
ATOM 6528 O O . ARG B 1 356 ? -2.617 -13.961 -4.016 1 91.31 356 ARG B O 1
ATOM 6535 N N . SER B 1 357 ? -3.211 -16.188 -4.398 1 94.56 357 SER B N 1
ATOM 6536 C CA . SER B 1 357 ? -3.361 -15.914 -5.824 1 94.56 357 SER B CA 1
ATOM 6537 C C . SER B 1 357 ? -4.484 -16.75 -6.43 1 94.56 357 SER B C 1
ATOM 6539 O O . SER B 1 357 ? -4.781 -17.844 -5.949 1 94.56 357 SER B O 1
ATOM 6541 N N . TYR B 1 358 ? -5.109 -16.172 -7.43 1 96.88 358 TYR B N 1
ATOM 6542 C CA . TYR B 1 358 ? -6.086 -16.875 -8.25 1 96.88 358 TYR B CA 1
ATOM 6543 C C . TYR B 1 358 ? -5.445 -17.422 -9.516 1 96.88 358 TYR B C 1
ATOM 6545 O O . TYR B 1 358 ? -4.609 -16.766 -10.133 1 96.88 358 TYR B O 1
ATOM 6553 N N . ALA B 1 359 ? -5.844 -18.625 -9.859 1 97.81 359 ALA B N 1
ATOM 6554 C CA . ALA B 1 359 ? -5.344 -19.234 -11.094 1 97.81 359 ALA B CA 1
ATOM 6555 C C . ALA B 1 359 ? -6.391 -20.156 -11.711 1 97.81 359 ALA B C 1
ATOM 6557 O O . ALA B 1 359 ? -7.414 -20.453 -11.094 1 97.81 359 ALA B O 1
ATOM 6558 N N . ILE B 1 360 ? -6.141 -20.531 -12.922 1 98.06 360 ILE B N 1
ATOM 6559 C CA . ILE B 1 360 ? -6.984 -21.484 -13.633 1 98.06 360 ILE B CA 1
ATOM 6560 C C . ILE B 1 360 ? -6.617 -22.906 -13.219 1 98.06 360 ILE B C 1
ATOM 6562 O O . ILE B 1 360 ? -5.434 -23.25 -13.125 1 98.06 360 ILE B O 1
ATOM 6566 N N . GLY B 1 361 ? -7.652 -23.656 -12.914 1 97.75 361 GLY B N 1
ATOM 6567 C CA . GLY B 1 361 ? -7.426 -25.047 -12.523 1 97.75 361 GLY B CA 1
ATOM 6568 C C . GLY B 1 361 ? -7.676 -26.031 -13.641 1 97.75 361 GLY B C 1
ATOM 6569 O O . GLY B 1 361 ? -8.633 -25.891 -14.406 1 97.75 361 GLY B O 1
ATOM 6570 N N . LEU B 1 362 ? -6.789 -27.031 -13.75 1 97.38 362 LEU B N 1
ATOM 6571 C CA . LEU B 1 362 ? -6.895 -28.109 -14.727 1 97.38 362 LEU B CA 1
ATOM 6572 C C . LEU B 1 362 ? -6.688 -29.469 -14.062 1 97.38 362 LEU B C 1
ATOM 6574 O O . LEU B 1 362 ? -6.172 -29.547 -12.945 1 97.38 362 LEU B O 1
ATOM 6578 N N . PRO B 1 363 ? -7.215 -30.5 -14.797 1 95.75 363 PRO B N 1
ATOM 6579 C CA . PRO B 1 363 ? -6.934 -31.828 -14.242 1 95.75 363 PRO B CA 1
ATOM 6580 C C . PRO B 1 363 ? -5.438 -32.094 -14.094 1 95.75 363 PRO B C 1
ATOM 6582 O O . PRO B 1 363 ? -4.633 -31.578 -14.867 1 95.75 363 PRO B O 1
ATOM 6585 N N . HIS B 1 364 ? -5.215 -32.844 -13.086 1 91.62 364 HIS B N 1
ATOM 6586 C CA . HIS B 1 364 ? -3.824 -33.156 -12.805 1 91.62 364 HIS B CA 1
ATOM 6587 C C . HIS B 1 364 ? -3.152 -33.781 -14.023 1 91.62 364 HIS B C 1
ATOM 6589 O O . HIS B 1 364 ? -3.684 -34.719 -14.617 1 91.62 364 HIS B O 1
ATOM 6595 N N . GLY B 1 365 ? -1.998 -33.219 -14.469 1 87.75 365 GLY B N 1
ATOM 6596 C CA . GLY B 1 365 ? -1.238 -33.719 -15.586 1 87.75 365 GLY B CA 1
ATOM 6597 C C . GLY B 1 365 ? -1.792 -33.312 -16.938 1 87.75 365 GLY B C 1
ATOM 6598 O O . GLY B 1 365 ? -1.462 -33.906 -17.969 1 87.75 365 GLY B O 1
ATOM 6599 N N . SER B 1 366 ? -2.633 -32.406 -16.953 1 91.19 366 SER B N 1
ATOM 6600 C CA . SER B 1 366 ? -3.197 -31.922 -18.219 1 91.19 366 SER B CA 1
ATOM 6601 C C . SER B 1 366 ? -2.111 -31.391 -19.141 1 91.19 366 SER B C 1
ATOM 6603 O O . SER B 1 366 ? -1.26 -30.609 -18.734 1 91.19 366 SER B O 1
ATOM 6605 N N . PRO B 1 367 ? -2.172 -31.781 -20.375 1 90.62 367 PRO B N 1
ATOM 6606 C CA . PRO B 1 367 ? -1.175 -31.312 -21.344 1 90.62 367 PRO B CA 1
ATOM 6607 C C . PRO B 1 367 ? -1.395 -29.844 -21.734 1 90.62 367 PRO B C 1
ATOM 6609 O O . PRO B 1 367 ? -0.526 -29.25 -22.375 1 90.62 367 PRO B O 1
ATOM 6612 N N . TYR B 1 368 ? -2.461 -29.281 -21.375 1 93.5 368 TYR B N 1
ATOM 6613 C CA . TYR B 1 368 ? -2.818 -27.938 -21.812 1 93.5 368 TYR B CA 1
ATOM 6614 C C . TYR B 1 368 ? -2.385 -26.891 -20.781 1 93.5 368 TYR B C 1
ATOM 6616 O O . TYR B 1 368 ? -2.498 -25.688 -21.031 1 93.5 368 TYR B O 1
ATOM 6624 N N . THR B 1 369 ? -1.898 -27.328 -19.672 1 93.56 369 THR B N 1
ATOM 6625 C CA . THR B 1 369 ? -1.561 -26.438 -18.562 1 93.56 369 THR B CA 1
ATOM 6626 C C . THR B 1 369 ? -0.471 -25.453 -18.984 1 93.56 369 THR B C 1
ATOM 6628 O O . THR B 1 369 ? -0.545 -24.266 -18.656 1 93.56 369 THR B O 1
ATOM 6631 N N . GLU B 1 370 ? 0.454 -25.906 -19.719 1 90.75 370 GLU B N 1
ATOM 6632 C CA . GLU B 1 370 ? 1.591 -25.078 -20.094 1 90.75 370 GLU B CA 1
ATOM 6633 C C . GLU B 1 370 ? 1.162 -23.969 -21.047 1 90.75 370 GLU B C 1
ATOM 6635 O O . GLU B 1 370 ? 1.5 -22.797 -20.844 1 90.75 370 GLU B O 1
ATOM 6640 N N . GLU B 1 371 ? 0.498 -24.328 -22.062 1 94.06 371 GLU B N 1
ATOM 6641 C CA . GLU B 1 371 ? 0.052 -23.344 -23.031 1 94.06 371 GLU B CA 1
ATOM 6642 C C . GLU B 1 371 ? -0.84 -22.281 -22.391 1 94.06 371 GLU B C 1
ATOM 6644 O O . GLU B 1 371 ? -0.717 -21.094 -22.672 1 94.06 371 GLU B O 1
ATOM 6649 N N . LEU B 1 372 ? -1.701 -22.719 -21.562 1 95.75 372 LEU B N 1
ATOM 6650 C CA . LEU B 1 372 ? -2.572 -21.781 -20.859 1 95.75 372 LEU B CA 1
ATOM 6651 C C . LEU B 1 372 ? -1.764 -20.891 -19.922 1 95.75 372 LEU B C 1
ATOM 6653 O O . LEU B 1 372 ? -2.057 -19.703 -19.797 1 95.75 372 LEU B O 1
ATOM 6657 N N . THR B 1 373 ? -0.811 -21.5 -19.281 1 95.62 373 THR B N 1
ATOM 6658 C CA . THR B 1 373 ? 0.073 -20.766 -18.391 1 95.62 373 THR B CA 1
ATOM 6659 C C . THR B 1 373 ? 0.775 -19.641 -19.141 1 95.62 373 THR B C 1
ATOM 6661 O O . THR B 1 373 ? 0.779 -18.484 -18.688 1 95.62 373 THR B O 1
ATOM 6664 N N . ILE B 1 374 ? 1.355 -19.953 -20.219 1 94.31 374 ILE B N 1
ATOM 6665 C CA . ILE B 1 374 ? 2.082 -18.984 -21.031 1 94.31 374 ILE B CA 1
ATOM 6666 C C . ILE B 1 374 ? 1.131 -17.875 -21.469 1 94.31 374 ILE B C 1
ATOM 6668 O O . ILE B 1 374 ? 1.476 -16.688 -21.422 1 94.31 374 ILE B O 1
ATOM 6672 N N . SER B 1 375 ? -0.033 -18.219 -21.859 1 95.69 375 SER B N 1
ATOM 6673 C CA . SER B 1 375 ? -1.011 -17.234 -22.328 1 95.69 375 SER B CA 1
ATOM 6674 C C . SER B 1 375 ? -1.435 -16.297 -21.188 1 95.69 375 SER B C 1
ATOM 6676 O O . SER B 1 375 ? -1.573 -15.094 -21.406 1 95.69 375 SER B O 1
ATOM 6678 N N . VAL B 1 376 ? -1.642 -16.859 -20.047 1 96.19 376 VAL B N 1
ATOM 6679 C CA . VAL B 1 376 ? -2.018 -16.047 -18.891 1 96.19 376 VAL B CA 1
ATOM 6680 C C . VAL B 1 376 ? -0.895 -15.062 -18.578 1 96.19 376 VAL B C 1
ATOM 6682 O O . VAL B 1 376 ? -1.151 -13.891 -18.297 1 96.19 376 VAL B O 1
ATOM 6685 N N . LEU B 1 377 ? 0.305 -15.523 -18.609 1 93.88 377 LEU B N 1
ATOM 6686 C CA . LEU B 1 377 ? 1.457 -14.672 -18.328 1 93.88 377 LEU B CA 1
ATOM 6687 C C . LEU B 1 377 ? 1.562 -13.555 -19.359 1 93.88 377 LEU B C 1
ATOM 6689 O O . LEU B 1 377 ? 1.826 -12.398 -19.016 1 93.88 377 LEU B O 1
ATOM 6693 N N . GLU B 1 378 ? 1.35 -13.906 -20.594 1 93.06 378 GLU B N 1
ATOM 6694 C CA . GLU B 1 378 ? 1.393 -12.906 -21.656 1 93.06 378 GLU B CA 1
ATOM 6695 C C . GLU B 1 378 ? 0.311 -11.852 -21.469 1 93.06 378 GLU B C 1
ATOM 6697 O O . GLU B 1 378 ? 0.561 -10.656 -21.656 1 93.06 378 GLU B O 1
ATOM 6702 N N . MET B 1 379 ? -0.84 -12.273 -21.125 1 93.94 379 MET B N 1
ATOM 6703 C CA . MET B 1 379 ? -1.944 -11.352 -20.891 1 93.94 379 MET B CA 1
ATOM 6704 C C . MET B 1 379 ? -1.632 -10.414 -19.719 1 93.94 379 MET B C 1
ATOM 6706 O O . MET B 1 379 ? -2.027 -9.25 -19.734 1 93.94 379 MET B O 1
ATOM 6710 N N . LYS B 1 380 ? -0.982 -10.93 -18.75 1 90.88 380 LYS B N 1
ATOM 6711 C CA . LYS B 1 380 ? -0.581 -10.125 -17.609 1 90.88 380 LYS B CA 1
ATOM 6712 C C . LYS B 1 380 ? 0.485 -9.102 -17.984 1 90.88 380 LYS B C 1
ATOM 6714 O O . LYS B 1 380 ? 0.406 -7.938 -17.594 1 90.88 380 LYS B O 1
ATOM 6719 N N . GLU B 1 381 ? 1.43 -9.531 -18.75 1 87.69 381 GLU B N 1
ATOM 6720 C CA . GLU B 1 381 ? 2.559 -8.695 -19.156 1 87.69 381 GLU B CA 1
ATOM 6721 C C . GLU B 1 381 ? 2.121 -7.598 -20.125 1 87.69 381 GLU B C 1
ATOM 6723 O O . GLU B 1 381 ? 2.652 -6.484 -20.094 1 87.69 381 GLU B O 1
ATOM 6728 N N . ASN B 1 382 ? 1.12 -7.961 -20.938 1 86 382 ASN B N 1
ATOM 6729 C CA . ASN B 1 382 ? 0.68 -7.008 -21.953 1 86 382 ASN B CA 1
ATOM 6730 C C . ASN B 1 382 ? -0.375 -6.051 -21.406 1 86 382 ASN B C 1
ATOM 6732 O O . ASN B 1 382 ? -0.876 -5.188 -22.125 1 86 382 ASN B O 1
ATOM 6736 N N . GLY B 1 383 ? -0.833 -6.262 -20.266 1 85.88 383 GLY B N 1
ATOM 6737 C CA . GLY B 1 383 ? -1.751 -5.332 -19.625 1 85.88 383 GLY B CA 1
ATOM 6738 C C . GLY B 1 383 ? -3.209 -5.695 -19.844 1 85.88 383 GLY B C 1
ATOM 6739 O O . GLY B 1 383 ? -4.102 -4.949 -19.438 1 85.88 383 GLY B O 1
ATOM 6740 N N . GLU B 1 384 ? -3.404 -6.781 -20.453 1 91.5 384 GLU B N 1
ATOM 6741 C CA . GLU B 1 384 ? -4.781 -7.191 -20.703 1 91.5 384 GLU B CA 1
ATOM 6742 C C . GLU B 1 384 ? -5.512 -7.5 -19.406 1 91.5 384 GLU B C 1
ATOM 6744 O O . GLU B 1 384 ? -6.695 -7.18 -19.25 1 91.5 384 GLU B O 1
ATOM 6749 N N . ILE B 1 385 ? -4.809 -8.133 -18.547 1 93.62 385 ILE B N 1
ATOM 6750 C CA . ILE B 1 385 ? -5.426 -8.461 -17.266 1 93.62 385 ILE B CA 1
ATOM 6751 C C . ILE B 1 385 ? -5.727 -7.18 -16.484 1 93.62 385 ILE B C 1
ATOM 6753 O O . ILE B 1 385 ? -6.754 -7.078 -15.812 1 93.62 385 ILE B O 1
ATOM 6757 N N . ASP B 1 386 ? -4.883 -6.188 -16.562 1 88.19 386 ASP B N 1
ATOM 6758 C CA . ASP B 1 386 ? -5.109 -4.898 -15.922 1 88.19 386 ASP B CA 1
ATOM 6759 C C . ASP B 1 386 ? -6.328 -4.195 -16.516 1 88.19 386 ASP B C 1
ATOM 6761 O O . ASP B 1 386 ? -7.09 -3.549 -15.789 1 88.19 386 ASP B O 1
ATOM 6765 N N . GLU B 1 387 ? -6.398 -4.301 -17.766 1 90 387 GLU B N 1
ATOM 6766 C CA . GLU B 1 387 ? -7.566 -3.719 -18.422 1 90 387 GLU B CA 1
ATOM 6767 C C . GLU B 1 387 ? -8.859 -4.367 -17.922 1 90 387 GLU B C 1
ATOM 6769 O O . GLU B 1 387 ? -9.844 -3.676 -17.656 1 90 387 GLU B O 1
ATOM 6774 N N . LEU B 1 388 ? -8.812 -5.672 -17.812 1 94.88 388 LEU B N 1
ATOM 6775 C CA . LEU B 1 388 ? -9.969 -6.387 -17.297 1 94.88 388 LEU B CA 1
ATOM 6776 C C . LEU B 1 388 ? -10.258 -5.973 -15.852 1 94.88 388 LEU B C 1
ATOM 6778 O O . LEU B 1 388 ? -11.422 -5.82 -15.469 1 94.88 388 LEU B O 1
ATOM 6782 N N . THR B 1 389 ? -9.258 -5.82 -15.117 1 93.38 389 THR B N 1
ATOM 6783 C CA . THR B 1 389 ? -9.414 -5.418 -13.719 1 93.38 389 THR B CA 1
ATOM 6784 C C . THR B 1 389 ? -10.039 -4.027 -13.625 1 93.38 389 THR B C 1
ATOM 6786 O O . THR B 1 389 ? -10.938 -3.797 -12.812 1 93.38 389 THR B O 1
ATOM 6789 N N . THR B 1 390 ? -9.602 -3.125 -14.438 1 89.56 390 THR B N 1
ATOM 6790 C CA . THR B 1 390 ? -10.141 -1.77 -14.438 1 89.56 390 THR B CA 1
ATOM 6791 C C . THR B 1 390 ? -11.617 -1.776 -14.844 1 89.56 390 THR B C 1
ATOM 6793 O O . THR B 1 390 ? -12.406 -0.978 -14.336 1 89.56 390 THR B O 1
ATOM 6796 N N . LYS B 1 391 ? -11.914 -2.639 -15.719 1 93 391 LYS B N 1
ATOM 6797 C CA . LYS B 1 391 ? -13.289 -2.758 -16.188 1 93 391 LYS B CA 1
ATOM 6798 C C . LYS B 1 391 ? -14.219 -3.186 -15.055 1 93 391 LYS B C 1
ATOM 6800 O O . LYS B 1 391 ? -15.32 -2.648 -14.914 1 93 391 LYS B O 1
ATOM 6805 N N . TRP B 1 392 ? -13.797 -4.09 -14.281 1 94.62 392 TRP B N 1
ATOM 6806 C CA . TRP B 1 392 ? -14.688 -4.699 -13.305 1 94.62 392 TRP B CA 1
ATOM 6807 C C . TRP B 1 392 ? -14.531 -4.043 -11.938 1 94.62 392 TRP B C 1
ATOM 6809 O O . TRP B 1 392 ? -15.375 -4.215 -11.055 1 94.62 392 TRP B O 1
ATOM 6819 N N . TRP B 1 393 ? -13.477 -3.381 -11.695 1 92.62 393 TRP B N 1
ATOM 6820 C CA . TRP B 1 393 ? -13.281 -2.529 -10.523 1 92.62 393 TRP B CA 1
ATOM 6821 C C . TRP B 1 393 ? -13.141 -1.066 -10.93 1 92.62 393 TRP B C 1
ATOM 6823 O O . TRP B 1 393 ? -12.07 -0.472 -10.781 1 92.62 393 TRP B O 1
ATOM 6833 N N . PRO B 1 394 ? -14.227 -0.528 -11.352 1 83.88 394 PRO B N 1
ATOM 6834 C CA . PRO B 1 394 ? -14.148 0.857 -11.82 1 83.88 394 PRO B CA 1
ATOM 6835 C C . PRO B 1 394 ? -13.984 1.859 -10.688 1 83.88 394 PRO B C 1
ATOM 6837 O O . PRO B 1 394 ? -14.234 1.528 -9.523 1 83.88 394 PRO B O 1
ATOM 6840 N N . ALA B 1 395 ? -13.461 3.006 -11.07 1 78.75 395 ALA B N 1
ATOM 6841 C CA . ALA B 1 395 ? -13.352 4.086 -10.102 1 78.75 395 ALA B CA 1
ATOM 6842 C C . ALA B 1 395 ? -14.711 4.441 -9.508 1 78.75 395 ALA B C 1
ATOM 6844 O O . ALA B 1 395 ? -15.719 4.449 -10.227 1 78.75 395 ALA B O 1
ATOM 6845 N N . SER B 1 396 ? -14.797 4.348 -8.273 1 79.88 396 SER B N 1
ATOM 6846 C CA . SER B 1 396 ? -16.016 4.641 -7.531 1 79.88 396 SER B CA 1
ATOM 6847 C C . SER B 1 396 ? -15.828 5.84 -6.605 1 79.88 396 SER B C 1
ATOM 6849 O O . SER B 1 396 ? -14.703 6.227 -6.305 1 79.88 396 SER B O 1
ATOM 6851 N N . GLY B 1 397 ? -16.938 6.449 -6.328 1 73.06 397 GLY B N 1
ATOM 6852 C CA . GLY B 1 397 ? -16.906 7.551 -5.379 1 73.06 397 GLY B CA 1
ATOM 6853 C C . GLY B 1 397 ? -16.641 7.105 -3.953 1 73.06 397 GLY B C 1
ATOM 6854 O O . GLY B 1 397 ? -16.328 7.926 -3.088 1 73.06 397 GLY B O 1
ATOM 6855 N N . CYS B 1 398 ? -16.75 5.816 -3.771 1 78.88 398 CYS B N 1
ATOM 6856 C CA . CYS B 1 398 ? -16.531 5.297 -2.426 1 78.88 398 CYS B CA 1
ATOM 6857 C C . CYS B 1 398 ? -15.039 5.09 -2.154 1 78.88 398 CYS B C 1
ATOM 6859 O O . CYS B 1 398 ? -14.312 4.59 -3.014 1 78.88 398 CYS B O 1
ATOM 6861 N N . ASP B 1 399 ? -14.641 5.543 -0.985 1 79.75 399 ASP B N 1
ATOM 6862 C CA . ASP B 1 399 ? -13.258 5.32 -0.565 1 79.75 399 ASP B CA 1
ATOM 6863 C C . ASP B 1 399 ? -13.086 3.922 0.016 1 79.75 399 ASP B C 1
ATOM 6865 O O . ASP B 1 399 ? -13.867 3.49 0.862 1 79.75 399 ASP B O 1
ATOM 6869 N N . LEU B 1 400 ? -12.125 3.252 -0.402 1 84.69 400 LEU B N 1
ATOM 6870 C CA . LEU B 1 400 ? -11.875 1.872 0.001 1 84.69 400 LEU B CA 1
ATOM 6871 C C . LEU B 1 400 ? -11.648 1.779 1.507 1 84.69 400 LEU B C 1
ATOM 6873 O O . LEU B 1 400 ? -12.086 0.816 2.145 1 84.69 400 LEU B O 1
ATOM 6877 N N . HIS B 1 401 ? -10.953 2.662 2.098 1 75.88 401 HIS B N 1
ATOM 6878 C CA . HIS B 1 401 ? -10.602 2.555 3.508 1 75.88 401 HIS B CA 1
ATOM 6879 C C . HIS B 1 401 ? -11.406 3.539 4.352 1 75.88 401 HIS B C 1
ATOM 6881 O O . HIS B 1 401 ? -11.07 3.785 5.516 1 75.88 401 HIS B O 1
ATOM 6887 N N . GLY B 1 402 ? -12.664 3.801 4.027 1 60.44 402 GLY B N 1
ATOM 6888 C CA . GLY B 1 402 ? -13.625 4.586 4.785 1 60.44 402 GLY B CA 1
ATOM 6889 C C . GLY B 1 402 ? -13.25 6.055 4.879 1 60.44 402 GLY B C 1
ATOM 6890 O O . GLY B 1 402 ? -13.93 6.828 5.562 1 60.44 402 GLY B O 1
ATOM 6891 N N . GLY B 1 403 ? -11.992 6.457 4.668 1 48.44 403 GLY B N 1
ATOM 6892 C CA . GLY B 1 403 ? -11.68 7.867 4.816 1 48.44 403 GLY B CA 1
ATOM 6893 C C . GLY B 1 403 ? -12.547 8.766 3.961 1 48.44 403 GLY B C 1
ATOM 6894 O O . GLY B 1 403 ? -12.82 8.453 2.801 1 48.44 403 GLY B O 1
ATOM 6895 N N . SER B 1 404 ? -13.727 8.953 4.434 1 37.88 404 SER B N 1
ATOM 6896 C CA . SER B 1 404 ? -14.492 9.977 3.734 1 37.88 404 SER B CA 1
ATOM 6897 C C . SER B 1 404 ? -13.586 10.922 2.951 1 37.88 404 SER B C 1
ATOM 6899 O O . SER B 1 404 ? -12.617 11.453 3.498 1 37.88 404 SER B O 1
ATOM 6901 N N . ASN B 1 405 ? -12.961 10.695 1.88 1 35.38 405 ASN B N 1
ATOM 6902 C CA . ASN B 1 405 ? -12.922 11.984 1.201 1 35.38 405 ASN B CA 1
ATOM 6903 C C . ASN B 1 405 ? -13.953 12.953 1.78 1 35.38 405 ASN B C 1
ATOM 6905 O O . ASN B 1 405 ? -14.164 14.039 1.238 1 35.38 405 ASN B O 1
ATOM 6909 N N . ALA B 1 406 ? -15.07 12.406 2.146 1 33.03 406 ALA B N 1
ATOM 6910 C CA . ALA B 1 406 ? -16.031 13.328 2.73 1 33.03 406 ALA B CA 1
ATOM 6911 C C . ALA B 1 406 ? -15.414 14.133 3.867 1 33.03 406 ALA B C 1
ATOM 6913 O O . ALA B 1 406 ? -14.906 13.562 4.836 1 33.03 406 ALA B O 1
ATOM 6914 N N . VAL B 1 407 ? -14.664 15.039 3.775 1 34.34 407 VAL B N 1
ATOM 6915 C CA . VAL B 1 407 ? -14.93 16.266 4.508 1 34.34 407 VAL B CA 1
ATOM 6916 C C . VAL B 1 407 ? -16.219 16.125 5.312 1 34.34 407 VAL B C 1
ATOM 6918 O O . VAL B 1 407 ? -17.297 16.469 4.828 1 34.34 407 VAL B O 1
ATOM 6921 N N . GLY B 1 408 ? -16.766 14.992 5.328 1 32.53 408 GLY B N 1
ATOM 6922 C CA . GLY B 1 408 ? -18 14.984 6.109 1 32.53 408 GLY B CA 1
ATOM 6923 C C . GLY B 1 408 ? -17.969 15.977 7.262 1 32.53 408 GLY B C 1
ATOM 6924 O O . GLY B 1 408 ? -16.906 16.484 7.629 1 32.53 408 GLY B O 1
ATOM 6925 N N . SER B 1 409 ? -19.219 16.109 8.055 1 33.06 409 SER B N 1
ATOM 6926 C CA . SER B 1 409 ? -19.734 17.203 8.875 1 33.06 409 SER B CA 1
ATOM 6927 C C . SER B 1 409 ? -18.844 17.453 10.078 1 33.06 409 SER B C 1
ATOM 6929 O O . SER B 1 409 ? -18.891 16.719 11.062 1 33.06 409 SER B O 1
ATOM 6931 N N . GLY B 1 410 ? -17.531 17.438 10.062 1 35.66 410 GLY B N 1
ATOM 6932 C CA . GLY B 1 410 ? -16.812 18.328 10.961 1 35.66 410 GLY B CA 1
ATOM 6933 C C . GLY B 1 410 ? -17.75 19.156 11.836 1 35.66 410 GLY B C 1
ATOM 6934 O O . GLY B 1 410 ? -17.281 19.922 12.688 1 35.66 410 GLY B O 1
ATOM 6935 N N . GLU B 1 411 ? -18.891 19.016 11.391 1 37.5 411 GLU B N 1
ATOM 6936 C CA . GLU B 1 411 ? -19.922 19.812 12.062 1 37.5 411 GLU B CA 1
ATOM 6937 C C . GLU B 1 411 ? -20.125 19.328 13.5 1 37.5 411 GLU B C 1
ATOM 6939 O O . GLU B 1 411 ? -20.266 20.141 14.414 1 37.5 411 GLU B O 1
ATOM 6944 N N . GLY B 1 412 ? -20.219 18.016 13.625 1 38.41 412 GLY B N 1
ATOM 6945 C CA . GLY B 1 412 ? -20.469 17.594 15 1 38.41 412 GLY B CA 1
ATOM 6946 C C . GLY B 1 412 ? -19.297 17.891 15.922 1 38.41 412 GLY B C 1
ATOM 6947 O O . GLY B 1 412 ? -19.5 18.281 17.062 1 38.41 412 GLY B O 1
ATOM 6948 N N . HIS B 1 413 ? -18.125 17.578 15.445 1 43.81 413 HIS B N 1
ATOM 6949 C CA . HIS B 1 413 ? -16.969 17.922 16.25 1 43.81 413 HIS B CA 1
ATOM 6950 C C . HIS B 1 413 ? -16.891 19.438 16.484 1 43.81 413 HIS B C 1
ATOM 6952 O O . HIS B 1 413 ? -16.531 19.875 17.578 1 43.81 413 HIS B O 1
ATOM 6958 N N . VAL B 1 414 ? -17.406 19.984 15.453 1 42.44 414 VAL B N 1
ATOM 6959 C CA . VAL B 1 414 ? -17.438 21.438 15.602 1 42.44 414 VAL B CA 1
ATOM 6960 C C . VAL B 1 414 ? -18.469 21.828 16.672 1 42.44 414 VAL B C 1
ATOM 6962 O O . VAL B 1 414 ? -18.203 22.719 17.484 1 42.44 414 VAL B O 1
ATOM 6965 N N . ILE B 1 415 ? -19.5 21 16.703 1 40.84 415 ILE B N 1
ATOM 6966 C CA . ILE B 1 415 ? -20.516 21.344 17.672 1 40.84 415 ILE B CA 1
ATOM 6967 C C . ILE B 1 415 ? -20.031 20.984 19.078 1 40.84 415 ILE B C 1
ATOM 6969 O O . ILE B 1 415 ? -20.25 21.75 20.031 1 40.84 415 ILE B O 1
ATOM 6973 N N . ALA B 1 416 ? -19.484 19.844 19.219 1 43.84 416 ALA B N 1
ATOM 6974 C CA . ALA B 1 416 ? -18.969 19.484 20.547 1 43.84 416 ALA B CA 1
ATOM 6975 C C . ALA B 1 416 ? -17.875 20.453 20.984 1 43.84 416 ALA B C 1
ATOM 6977 O O . ALA B 1 416 ? -17.812 20.844 22.156 1 43.84 416 ALA B O 1
ATOM 6978 N N . GLU B 1 417 ? -17.125 20.703 20.094 1 47.47 417 GLU B N 1
ATOM 6979 C CA . GLU B 1 417 ? -16.109 21.703 20.391 1 47.47 417 GLU B CA 1
ATOM 6980 C C . GLU B 1 417 ? -16.75 23.031 20.797 1 47.47 417 GLU B C 1
ATOM 6982 O O . GLU B 1 417 ? -16.234 23.734 21.672 1 47.47 417 GLU B O 1
ATOM 6987 N N . PHE B 1 418 ? -17.875 23.219 20.188 1 47.16 418 PHE B N 1
ATOM 6988 C CA . PHE B 1 418 ? -18.594 24.453 20.516 1 47.16 418 PHE B CA 1
ATOM 6989 C C . PHE B 1 418 ? -19.109 24.406 21.953 1 47.16 418 PHE B C 1
ATOM 6991 O O . PHE B 1 418 ? -19.062 25.406 22.672 1 47.16 418 PHE B O 1
ATOM 6998 N N . TYR B 1 419 ? -19.469 23.25 22.266 1 50.12 419 TYR B N 1
ATOM 6999 C CA . TYR B 1 419 ? -19.938 23.141 23.641 1 50.12 419 TYR B CA 1
ATOM 7000 C C . TYR B 1 419 ? -18.781 23.297 24.625 1 50.12 419 TYR B C 1
ATOM 7002 O O . TYR B 1 419 ? -18.953 23.875 25.703 1 50.12 419 TYR B O 1
ATOM 7010 N N . GLY B 1 420 ? -17.734 22.781 24.219 1 49.22 420 GLY B N 1
ATOM 7011 C CA . GLY B 1 420 ? -16.578 23.016 25.062 1 49.22 420 GLY B CA 1
ATOM 7012 C C . GLY B 1 420 ? -16.203 24.469 25.188 1 49.22 420 GLY B C 1
ATOM 7013 O O . GLY B 1 420 ? -15.93 24.969 26.281 1 49.22 420 GLY B O 1
ATOM 7014 N N . ILE B 1 421 ? -16.359 25.047 24.141 1 52.91 421 ILE B N 1
ATOM 7015 C CA . ILE B 1 421 ? -16.062 26.469 24.125 1 52.91 421 ILE B CA 1
ATOM 7016 C C . ILE B 1 421 ? -17.109 27.219 24.953 1 52.91 421 ILE B C 1
ATOM 7018 O O . ILE B 1 421 ? -16.766 28.141 25.703 1 52.91 421 ILE B O 1
ATOM 7022 N N . LEU B 1 422 ? -18.266 26.781 24.797 1 52.84 422 LEU B N 1
ATOM 7023 C CA . LEU B 1 422 ? -19.328 27.406 25.594 1 52.84 422 LEU B CA 1
ATOM 7024 C C . LEU B 1 422 ? -19.109 27.172 27.078 1 52.84 422 LEU B C 1
ATOM 7026 O O . LEU B 1 422 ? -19.406 28.031 27.906 1 52.84 422 LEU B O 1
ATOM 7030 N N . SER B 1 423 ? -18.641 26.078 27.359 1 58.03 423 SER B N 1
ATOM 7031 C CA . SER B 1 423 ? -18.391 25.781 28.766 1 58.03 423 SER B CA 1
ATOM 7032 C C . SER B 1 423 ? -17.297 26.688 29.344 1 58.03 423 SER B C 1
ATOM 7034 O O . SER B 1 423 ? -17.359 27.094 30.5 1 58.03 423 SER B O 1
ATOM 7036 N N . ILE B 1 424 ? -16.438 26.953 28.516 1 55.25 424 ILE B N 1
ATOM 7037 C CA . ILE B 1 424 ? -15.406 27.891 28.953 1 55.25 424 ILE B CA 1
ATOM 7038 C C . ILE B 1 424 ? -16.016 29.266 29.188 1 55.25 424 ILE B C 1
ATOM 7040 O O . ILE B 1 424 ? -15.68 29.938 30.172 1 55.25 424 ILE B O 1
ATOM 7044 N N . LEU B 1 425 ? -16.875 29.531 28.312 1 54.72 425 LEU B N 1
ATOM 7045 C CA . LEU B 1 425 ? -17.594 30.781 28.531 1 54.72 425 LEU B CA 1
ATOM 7046 C C . LEU B 1 425 ? -18.406 30.734 29.812 1 54.72 425 LEU B C 1
ATOM 7048 O O . LEU B 1 425 ? -18.469 31.703 30.562 1 54.72 425 LEU B O 1
ATOM 7052 N N . GLY B 1 426 ? -19.016 29.688 30 1 55.88 426 GLY B N 1
ATOM 7053 C CA . GLY B 1 426 ? -19.75 29.516 31.234 1 55.88 426 GLY B CA 1
ATOM 7054 C C . GLY B 1 426 ? -18.875 29.609 32.469 1 55.88 426 GLY B C 1
ATOM 7055 O O . GLY B 1 426 ? -19.234 30.281 33.438 1 55.88 426 GLY B O 1
ATOM 7056 N N . ALA B 1 427 ? -17.828 29.047 32.375 1 59.72 427 ALA B N 1
ATOM 7057 C CA . ALA B 1 427 ? -16.891 29.109 33.5 1 59.72 427 ALA B CA 1
ATOM 7058 C C . ALA B 1 427 ? -16.375 30.516 33.719 1 59.72 427 ALA B C 1
ATOM 7060 O O . ALA B 1 427 ? -16.234 30.969 34.844 1 59.72 427 ALA B O 1
ATOM 7061 N N . GLY B 1 428 ? -16.125 31.062 32.594 1 55.81 428 GLY B N 1
ATOM 7062 C CA . GLY B 1 428 ? -15.734 32.469 32.719 1 55.81 428 GLY B CA 1
ATOM 7063 C C . GLY B 1 428 ? -16.812 33.344 33.312 1 55.81 428 GLY B C 1
ATOM 7064 O O . GLY B 1 428 ? -16.516 34.188 34.156 1 55.81 428 GLY B O 1
ATOM 7065 N N . ALA B 1 429 ? -17.938 33.062 32.844 1 58 429 ALA B N 1
ATOM 7066 C CA . ALA B 1 429 ? -19.047 33.812 33.406 1 58 429 ALA B CA 1
ATOM 7067 C C . ALA B 1 429 ? -19.188 33.531 34.906 1 58 429 ALA B C 1
ATOM 7069 O O . ALA B 1 429 ? -19.453 34.438 35.688 1 58 429 ALA B O 1
ATOM 7070 N N . GLY B 1 430 ? -19.016 32.406 35.281 1 58.12 430 GLY B N 1
ATOM 7071 C CA . GLY B 1 430 ? -19.062 32.062 36.688 1 58.12 430 GLY B CA 1
ATOM 7072 C C . GLY B 1 430 ? -17.969 32.75 37.5 1 58.12 430 GLY B C 1
ATOM 7073 O O . GLY B 1 430 ? -18.219 33.281 38.562 1 58.12 430 GLY B O 1
ATOM 7074 N N . LEU B 1 431 ? -16.891 32.75 36.938 1 59.66 431 LEU B N 1
ATOM 7075 C CA . LEU B 1 431 ? -15.781 33.375 37.594 1 59.66 431 LEU B CA 1
ATOM 7076 C C . LEU B 1 431 ? -16.016 34.906 37.719 1 59.66 431 LEU B C 1
ATOM 7078 O O . LEU B 1 431 ? -15.68 35.5 38.719 1 59.66 431 LEU B O 1
ATOM 7082 N N . ALA B 1 432 ? -16.531 35.312 36.688 1 56.81 432 ALA B N 1
ATOM 7083 C CA . ALA B 1 432 ? -16.859 36.75 36.719 1 56.81 432 ALA B CA 1
ATOM 7084 C C . ALA B 1 432 ? -17.859 37.062 37.812 1 56.81 432 ALA B C 1
ATOM 7086 O O . ALA B 1 432 ? -17.75 38.062 38.5 1 56.81 432 ALA B O 1
ATOM 7087 N N . LEU B 1 433 ? -18.656 36.25 37.969 1 61.22 433 LEU B N 1
ATOM 7088 C CA . LEU B 1 433 ? -19.641 36.438 39.031 1 61.22 433 LEU B CA 1
ATOM 7089 C C . LEU B 1 433 ? -19 36.344 40.406 1 61.22 433 LEU B C 1
ATOM 7091 O O . LEU B 1 433 ? -19.328 37.094 41.344 1 61.22 433 LEU B O 1
ATOM 7095 N N . ILE B 1 434 ? -18.141 35.562 40.531 1 60.31 434 ILE B N 1
ATOM 7096 C CA . ILE B 1 434 ? -17.453 35.406 41.812 1 60.31 434 ILE B CA 1
ATOM 7097 C C . ILE B 1 434 ? -16.594 36.625 42.094 1 60.31 434 ILE B C 1
ATOM 7099 O O . ILE B 1 434 ? -16.594 37.125 43.219 1 60.31 434 ILE B O 1
ATOM 7103 N N . VAL B 1 435 ? -16 37 41.094 1 59.72 435 VAL B N 1
ATOM 7104 C CA . VAL B 1 435 ? -15.18 38.188 41.281 1 59.72 435 VAL B CA 1
ATOM 7105 C C . VAL B 1 435 ? -16.062 39.375 41.625 1 59.72 435 VAL B C 1
ATOM 7107 O O . VAL B 1 435 ? -15.727 40.188 42.5 1 59.72 435 VAL B O 1
ATOM 7110 N N . ALA B 1 436 ? -17.109 39.438 41 1 58.34 436 ALA B N 1
ATOM 7111 C CA . ALA B 1 436 ? -18.047 40.5 41.344 1 58.34 436 ALA B CA 1
ATOM 7112 C C . ALA B 1 436 ? -18.531 40.406 42.781 1 58.34 436 ALA B C 1
ATOM 7114 O O . ALA B 1 436 ? -18.625 41.406 43.469 1 58.34 436 ALA B O 1
ATOM 7115 N N . ALA B 1 437 ? -18.75 39.312 43.188 1 60.62 437 ALA B N 1
ATOM 7116 C CA . ALA B 1 437 ? -19.188 39.094 44.562 1 60.62 437 ALA B CA 1
ATOM 7117 C C . ALA B 1 437 ? -18.109 39.469 45.562 1 60.62 437 ALA B C 1
ATOM 7119 O O . ALA B 1 437 ? -18.375 40.094 46.594 1 60.62 437 ALA B O 1
ATOM 7120 N N . CYS B 1 438 ? -16.984 39.156 45.219 1 58.81 438 CYS B N 1
ATOM 7121 C CA . CYS B 1 438 ? -15.859 39.5 46.094 1 58.81 438 CYS B CA 1
ATOM 7122 C C . CYS B 1 438 ? -15.617 41 46.156 1 58.81 438 CYS B C 1
ATOM 7124 O O . CYS B 1 438 ? -15.344 41.562 47.219 1 58.81 438 CYS B O 1
ATOM 7126 N N . GLU B 1 439 ? -15.797 41.531 45.031 1 55.22 439 GLU B N 1
ATOM 7127 C CA . GLU B 1 439 ? -15.656 42.969 45 1 55.22 439 GLU B CA 1
ATOM 7128 C C . GLU B 1 439 ? -16.734 43.656 45.844 1 55.22 439 GLU B C 1
ATOM 7130 O O . GLU B 1 439 ? -16.438 44.594 46.594 1 55.22 439 GLU B O 1
ATOM 7135 N N . ILE B 1 440 ? -17.797 43.156 45.719 1 56.09 440 ILE B N 1
ATOM 7136 C CA . ILE B 1 440 ? -18.906 43.75 46.5 1 56.09 440 ILE B CA 1
ATOM 7137 C C . ILE B 1 440 ? -18.703 43.469 47.969 1 56.09 440 ILE B C 1
ATOM 7139 O O . ILE B 1 440 ? -18.906 44.375 48.812 1 56.09 440 ILE B O 1
ATOM 7143 N N . ALA B 1 441 ? -18.281 42.344 48.281 1 56.97 441 ALA B N 1
ATOM 7144 C CA . ALA B 1 441 ? -18.031 42 49.688 1 56.97 441 ALA B CA 1
ATOM 7145 C C . ALA B 1 441 ? -16.906 42.875 50.281 1 56.97 441 ALA B C 1
ATOM 7147 O O . ALA B 1 441 ? -17 43.344 51.406 1 56.97 441 ALA B O 1
ATOM 7148 N N . TRP B 1 442 ? -15.992 43 49.5 1 53.22 442 TRP B N 1
ATOM 7149 C CA . TRP B 1 442 ? -14.867 43.812 49.938 1 53.22 442 TRP B CA 1
ATOM 7150 C C . TRP B 1 442 ? -15.289 45.281 50.156 1 53.22 442 TRP B C 1
ATOM 7152 O O . TRP B 1 442 ? -14.883 45.906 51.125 1 53.22 442 TRP B O 1
ATOM 7162 N N . PHE B 1 443 ? -16.062 45.688 49.281 1 51.38 443 PHE B N 1
ATOM 7163 C CA . PHE B 1 443 ? -16.594 47.031 49.406 1 51.38 443 PHE B CA 1
ATOM 7164 C C . PHE B 1 443 ? -17.453 47.156 50.656 1 51.38 443 PHE B C 1
ATOM 7166 O O . PHE B 1 443 ? -17.312 48.125 51.438 1 51.38 443 PHE B O 1
ATOM 7173 N N . ASN B 1 444 ? -18.266 46.25 50.875 1 53.28 444 ASN B N 1
ATOM 7174 C CA . ASN B 1 444 ? -19.141 46.312 52.031 1 53.28 444 ASN B CA 1
ATOM 7175 C C . ASN B 1 444 ? -18.344 46.219 53.344 1 53.28 444 ASN B C 1
ATOM 7177 O O . ASN B 1 444 ? -18.656 46.906 54.312 1 53.28 444 ASN B O 1
ATOM 7181 N N . LEU B 1 445 ? -17.406 45.5 53.344 1 53.84 445 LEU B N 1
ATOM 7182 C CA . LEU B 1 445 ? -16.578 45.344 54.562 1 53.84 445 LEU B CA 1
ATOM 7183 C C . LEU B 1 445 ? -15.75 46.594 54.812 1 53.84 445 LEU B C 1
ATOM 7185 O O . LEU B 1 445 ? -15.562 47.031 55.938 1 53.84 445 LEU B O 1
ATOM 7189 N N . SER B 1 446 ? -15.352 47.219 53.781 1 50.88 446 SER B N 1
ATOM 7190 C CA . SER B 1 446 ? -14.539 48.406 53.906 1 50.88 446 SER B CA 1
ATOM 7191 C C . SER B 1 446 ? -15.383 49.594 54.375 1 50.88 446 SER B C 1
ATOM 7193 O O . SER B 1 446 ? -14.906 50.406 55.156 1 50.88 446 SER B O 1
ATOM 7195 N N . VAL B 1 447 ? -16.531 49.625 53.844 1 50.38 447 VAL B N 1
ATOM 7196 C CA . VAL B 1 447 ? -17.438 50.688 54.281 1 50.38 447 VAL B CA 1
ATOM 7197 C C . VAL B 1 447 ? -17.828 50.469 55.75 1 50.38 447 VAL B C 1
ATOM 7199 O O . VAL B 1 447 ? -17.938 51.438 56.5 1 50.38 447 VAL B O 1
ATOM 7202 N N . ARG B 1 448 ? -18.125 49.25 55.938 1 49.97 448 ARG B N 1
ATOM 7203 C CA . ARG B 1 448 ? -18.484 49 57.344 1 49.97 448 ARG B CA 1
ATOM 7204 C C . ARG B 1 448 ? -17.375 49.438 58.281 1 49.97 448 ARG B C 1
ATOM 7206 O O . ARG B 1 448 ? -17.625 49.906 59.406 1 49.97 448 ARG B O 1
ATOM 7213 N N . LYS B 1 449 ? -16.266 49.219 57.844 1 51.5 449 LYS B N 1
ATOM 7214 C CA . LYS B 1 449 ? -15.18 49.594 58.75 1 51.5 449 LYS B CA 1
ATOM 7215 C C . LYS B 1 449 ? -15.078 51.125 58.844 1 51.5 449 LYS B C 1
ATOM 7217 O O . LYS B 1 449 ? -14.672 51.656 59.875 1 51.5 449 LYS B O 1
ATOM 7222 N N . LYS B 1 450 ? -15.336 51.781 57.656 1 51.12 450 LYS B N 1
ATOM 7223 C CA . LYS B 1 450 ? -15.227 53.25 57.75 1 51.12 450 LYS B CA 1
ATOM 7224 C C . LYS B 1 450 ? -16.531 53.844 58.281 1 51.12 450 LYS B C 1
ATOM 7226 O O . LYS B 1 450 ? -17.594 53.625 57.719 1 51.12 450 LYS B O 1
ATOM 7231 N N . LYS B 1 451 ? -16.594 53.969 59.531 1 49.56 451 LYS B N 1
ATOM 7232 C CA . LYS B 1 451 ? -17.594 54.719 60.25 1 49.56 451 LYS B CA 1
ATOM 7233 C C . LYS B 1 451 ? -17.953 56 59.531 1 49.56 451 LYS B C 1
ATOM 7235 O O . LYS B 1 451 ? -17.297 57.031 59.719 1 49.56 451 LYS B O 1
ATOM 7240 N N . VAL B 1 452 ? -18.344 55.906 58.281 1 44.88 452 VAL B N 1
ATOM 7241 C CA . VAL B 1 452 ? -18.641 57.188 57.625 1 44.88 452 VAL B CA 1
ATOM 7242 C C . VAL B 1 452 ? -19.875 57.812 58.281 1 44.88 452 VAL B C 1
ATOM 7244 O O . VAL B 1 452 ? -20.938 57.219 58.344 1 44.88 452 VAL B O 1
ATOM 7247 N N . THR B 1 453 ? -19.672 58.594 59.219 1 45.53 453 THR B N 1
ATOM 7248 C CA . THR B 1 453 ? -20.703 59.438 59.812 1 45.53 453 THR B CA 1
ATOM 7249 C C . THR B 1 453 ? -21.516 60.156 58.75 1 45.53 453 THR B C 1
ATOM 7251 O O . THR B 1 453 ? -20.953 60.75 57.844 1 45.53 453 THR B O 1
ATOM 7254 N N . PRO B 1 454 ? -22.75 59.688 58.438 1 44.72 454 PRO B N 1
ATOM 7255 C CA . PRO B 1 454 ? -23.641 60.375 57.5 1 44.72 454 PRO B CA 1
ATOM 7256 C C . PRO B 1 454 ? -23.641 61.906 57.719 1 44.72 454 PRO B C 1
ATOM 7258 O O . PRO B 1 454 ? -23.766 62.375 58.844 1 44.72 454 PRO B O 1
ATOM 7261 N N . ALA B 1 455 ? -22.844 62.531 56.938 1 48.78 455 ALA B N 1
ATOM 7262 C CA . ALA B 1 455 ? -23.109 63.969 57.125 1 48.78 455 ALA B CA 1
ATOM 7263 C C . ALA B 1 455 ? -24.594 64.25 56.906 1 48.78 455 ALA B C 1
ATOM 7265 O O . ALA B 1 455 ? -25.281 63.531 56.219 1 48.78 455 ALA B O 1
ATOM 7266 N N . THR B 1 456 ? -25.203 65.25 57.625 1 48.34 456 THR B N 1
ATOM 7267 C CA . THR B 1 456 ? -26.594 65.625 57.719 1 48.34 456 THR B CA 1
ATOM 7268 C C . THR B 1 456 ? -27.281 65.5 56.344 1 48.34 456 THR B C 1
ATOM 7270 O O . THR B 1 456 ? -28.406 65 56.25 1 48.34 456 THR B O 1
ATOM 7273 N N . SER B 1 457 ? -27.078 66.562 55.406 1 48.59 457 SER B N 1
ATOM 7274 C CA . SER B 1 457 ? -27.938 66.812 54.25 1 48.59 457 SER B CA 1
ATOM 7275 C C . SER B 1 457 ? -27.531 65.938 53.062 1 48.59 457 SER B C 1
ATOM 7277 O O . SER B 1 457 ? -27.984 66.125 51.938 1 48.59 457 SER B O 1
ATOM 7279 N N . GLU B 1 458 ? -26.562 65.188 53.156 1 48.34 458 GLU B N 1
ATOM 7280 C CA . GLU B 1 458 ? -26.109 64.562 51.938 1 48.34 458 GLU B CA 1
ATOM 7281 C C . GLU B 1 458 ? -26.953 63.312 51.625 1 48.34 458 GLU B C 1
ATOM 7283 O O . GLU B 1 458 ? -27.266 62.531 52.531 1 48.34 458 GLU B O 1
ATOM 7288 N N . THR B 1 459 ? -27.781 63.469 50.531 1 49.5 459 THR B N 1
ATOM 7289 C CA . THR B 1 459 ? -28.594 62.344 50.062 1 49.5 459 THR B CA 1
ATOM 7290 C C . THR B 1 459 ? -27.734 61.062 49.969 1 49.5 459 THR B C 1
ATOM 7292 O O . THR B 1 459 ? -26.516 61.156 49.812 1 49.5 459 THR B O 1
ATOM 7295 N N . GLN B 1 460 ? -28.266 59.938 50.281 1 47.91 460 GLN B N 1
ATOM 7296 C CA . GLN B 1 460 ? -27.641 58.594 50.219 1 47.91 460 GLN B CA 1
ATOM 7297 C C . GLN B 1 460 ? -26.797 58.438 48.969 1 47.91 460 GLN B C 1
ATOM 7299 O O . GLN B 1 460 ? -25.703 57.844 49.031 1 47.91 460 GLN B O 1
ATOM 7304 N N . GLU B 1 461 ? -27.297 58.969 47.875 1 49.84 461 GLU B N 1
ATOM 7305 C CA . GLU B 1 461 ? -26.578 58.812 46.594 1 49.84 461 GLU B CA 1
ATOM 7306 C C . GLU B 1 461 ? -25.266 59.594 46.594 1 49.84 461 GLU B C 1
ATOM 7308 O O . GLU B 1 461 ? -24.25 59.094 46.094 1 49.84 461 GLU B O 1
ATOM 7313 N N . GLU B 1 462 ? -25.297 60.75 47.219 1 53.81 462 GLU B N 1
ATOM 7314 C CA . GLU B 1 462 ? -24.094 61.562 47.25 1 53.81 462 GLU B CA 1
ATOM 7315 C C . GLU B 1 462 ? -23.047 60.938 48.188 1 53.81 462 GLU B C 1
ATOM 7317 O O . GLU B 1 462 ? -21.844 61.031 47.938 1 53.81 462 GLU B O 1
ATOM 7322 N N . MET B 1 463 ? -23.578 60.25 49.188 1 50.72 463 MET B N 1
ATOM 7323 C CA . MET B 1 463 ? -22.688 59.562 50.125 1 50.72 463 MET B CA 1
ATOM 7324 C C . MET B 1 463 ? -21.969 58.406 49.406 1 50.72 463 MET B C 1
ATOM 7326 O O . MET B 1 463 ? -20.766 58.219 49.562 1 50.72 463 MET B O 1
ATOM 7330 N N . ILE B 1 464 ? -22.75 57.719 48.656 1 50.84 464 ILE B N 1
ATOM 7331 C CA . ILE B 1 464 ? -22.156 56.594 47.969 1 50.84 464 ILE B CA 1
ATOM 7332 C C . ILE B 1 464 ? -21.141 57.094 46.938 1 50.84 464 ILE B C 1
ATOM 7334 O O . ILE B 1 464 ? -20.047 56.5 46.844 1 50.84 464 ILE B O 1
ATOM 7338 N N . ARG B 1 465 ? -21.438 58.156 46.25 1 50.75 465 ARG B N 1
ATOM 7339 C CA . ARG B 1 465 ? -20.5 58.719 45.281 1 50.75 465 ARG B CA 1
ATOM 7340 C C . ARG B 1 465 ? -19.25 59.25 45.969 1 50.75 465 ARG B C 1
ATOM 7342 O O . ARG B 1 465 ? -18.141 59.094 45.469 1 50.75 465 ARG B O 1
ATOM 7349 N N . ARG B 1 466 ? -19.344 59.812 47.156 1 52.97 466 ARG B N 1
ATOM 7350 C CA . ARG B 1 466 ? -18.188 60.312 47.906 1 52.97 466 ARG B CA 1
ATOM 7351 C C . ARG B 1 466 ? -17.344 59.156 48.406 1 52.97 466 ARG B C 1
ATOM 7353 O O . ARG B 1 466 ? -16.109 59.188 48.312 1 52.97 466 ARG B O 1
ATOM 7360 N N . VAL B 1 467 ? -18.078 58.156 48.875 1 51.06 467 VAL B N 1
ATOM 7361 C CA . VAL B 1 467 ? -17.344 57.031 49.406 1 51.06 467 VAL B CA 1
ATOM 7362 C C . VAL B 1 467 ? -16.641 56.281 48.281 1 51.06 467 VAL B C 1
ATOM 7364 O O . VAL B 1 467 ? -15.477 55.875 48.438 1 51.06 467 VAL B O 1
ATOM 7367 N N . VAL B 1 468 ? -17.406 56.188 47.219 1 48.72 468 VAL B N 1
ATOM 7368 C CA . VAL B 1 468 ? -16.781 55.562 46.062 1 48.72 468 VAL B CA 1
ATOM 7369 C C . VAL B 1 468 ? -15.609 56.406 45.594 1 48.72 468 VAL B C 1
ATOM 7371 O O . VAL B 1 468 ? -14.539 55.906 45.281 1 48.72 468 VAL B O 1
ATOM 7374 N N . ARG B 1 469 ? -15.742 57.719 45.531 1 48.59 469 ARG B N 1
ATOM 7375 C CA . ARG B 1 469 ? -14.664 58.625 45.156 1 48.59 469 ARG B CA 1
ATOM 7376 C C . ARG B 1 469 ? -13.531 58.562 46.188 1 48.59 469 ARG B C 1
ATOM 7378 O O . ARG B 1 469 ? -12.352 58.625 45.812 1 48.59 469 ARG B O 1
ATOM 7385 N N . GLU B 1 470 ? -13.859 58.469 47.406 1 48.47 470 GLU B N 1
ATOM 7386 C CA . GLU B 1 470 ? -12.844 58.375 48.469 1 48.47 470 GLU B CA 1
ATOM 7387 C C . GLU B 1 470 ? -12.141 57.031 48.406 1 48.47 470 GLU B C 1
ATOM 7389 O O . GLU B 1 470 ? -10.93 56.938 48.625 1 48.47 470 GLU B O 1
ATOM 7394 N N . CYS B 1 471 ? -13 56.031 48.219 1 44.34 471 CYS B N 1
ATOM 7395 C CA . CYS B 1 471 ? -12.398 54.719 48.062 1 44.34 471 CYS B CA 1
ATOM 7396 C C . CYS B 1 471 ? -11.539 54.656 46.812 1 44.34 471 CYS B C 1
ATOM 7398 O O . CYS B 1 471 ? -10.453 54.062 46.844 1 44.34 471 CYS B O 1
ATOM 7400 N N . LEU B 1 472 ? -12.102 55.281 45.812 1 42.75 472 LEU B N 1
ATOM 7401 C CA . LEU B 1 472 ? -11.297 55.375 44.594 1 42.75 472 LEU B CA 1
ATOM 7402 C C . LEU B 1 472 ? -10.141 56.344 44.812 1 42.75 472 LEU B C 1
ATOM 7404 O O . LEU B 1 472 ? -9.039 56.156 44.281 1 42.75 472 LEU B O 1
ATOM 7408 N N . ARG B 1 473 ? -10.328 57.438 45.5 1 43.69 473 ARG B N 1
ATOM 7409 C CA . ARG B 1 473 ? -9.258 58.344 45.906 1 43.69 473 ARG B CA 1
ATOM 7410 C C . ARG B 1 473 ? -8.328 57.688 46.906 1 43.69 473 ARG B C 1
ATOM 7412 O O . ARG B 1 473 ? -7.125 57.938 46.906 1 43.69 473 ARG B O 1
ATOM 7419 N N . GLU B 1 474 ? -8.844 56.938 47.875 1 42.53 474 GLU B N 1
ATOM 7420 C CA . GLU B 1 474 ? -7.984 56.25 48.812 1 42.53 474 GLU B CA 1
ATOM 7421 C C . GLU B 1 474 ? -7.215 55.125 48.125 1 42.53 474 GLU B C 1
ATOM 7423 O O . GLU B 1 474 ? -6.059 54.844 48.469 1 42.53 474 GLU B O 1
ATOM 7428 N N . THR B 1 475 ? -7.855 54.438 47.281 1 39.09 475 THR B N 1
ATOM 7429 C CA . THR B 1 475 ? -7.008 53.562 46.469 1 39.09 475 THR B CA 1
ATOM 7430 C C . THR B 1 475 ? -6.047 54.406 45.625 1 39.09 475 THR B C 1
ATOM 7432 O O . THR B 1 475 ? -4.91 53.969 45.375 1 39.09 475 THR B O 1
ATOM 7435 N N . ALA B 1 476 ? -6.414 55.594 45.188 1 37.81 476 ALA B N 1
ATOM 7436 C CA . ALA B 1 476 ? -5.465 56.562 44.656 1 37.81 476 ALA B CA 1
ATOM 7437 C C . ALA B 1 476 ? -4.613 57.156 45.75 1 37.81 476 ALA B C 1
ATOM 7439 O O . ALA B 1 476 ? -3.438 57.469 45.562 1 37.81 476 ALA B O 1
ATOM 7440 N N . LYS B 1 477 ? -5.047 57.469 46.906 1 44.78 477 LYS B N 1
ATOM 7441 C CA . LYS B 1 477 ? -4.289 57.969 48.062 1 44.78 477 LYS B CA 1
ATOM 7442 C C . LYS B 1 477 ? -3.467 56.844 48.719 1 44.78 477 LYS B C 1
ATOM 7444 O O . LYS B 1 477 ? -2.422 57.094 49.312 1 44.78 477 LYS B O 1
ATOM 7449 N N . VAL B 1 478 ? -3.941 55.656 48.781 1 37.38 478 VAL B N 1
ATOM 7450 C CA . VAL B 1 478 ? -3.021 54.656 49.312 1 37.38 478 VAL B CA 1
ATOM 7451 C C . VAL B 1 478 ? -1.711 54.688 48.531 1 37.38 478 VAL B C 1
ATOM 7453 O O . VAL B 1 478 ? -0.634 54.5 49.094 1 37.38 478 VAL B O 1
ATOM 7456 N N . GLU B 1 479 ? -1.7 55.125 47.312 1 34.38 479 GLU B N 1
ATOM 7457 C CA . GLU B 1 479 ? -0.431 55.406 46.656 1 34.38 479 GLU B CA 1
ATOM 7458 C C . GLU B 1 479 ? 0.18 56.719 47.125 1 34.38 479 GLU B C 1
ATOM 7460 O O . GLU B 1 479 ? 1.401 56.844 47.219 1 34.38 479 GLU B O 1
ATOM 7465 N N . GLU B 1 480 ? -0.64 57.719 47.531 1 34.5 480 GLU B N 1
ATOM 7466 C CA . GLU B 1 480 ? -0.054 58.969 48.031 1 34.5 480 GLU B CA 1
ATOM 7467 C C . GLU B 1 480 ? 0.461 58.812 49.469 1 34.5 480 GLU B C 1
ATOM 7469 O O . GLU B 1 480 ? 1.493 59.375 49.812 1 34.5 480 GLU B O 1
ATOM 7474 N N . TYR B 1 481 ? -0.257 58.094 50.312 1 34.94 481 TYR B N 1
ATOM 7475 C CA . TYR B 1 481 ? 0.206 58.031 51.719 1 34.94 481 TYR B CA 1
ATOM 7476 C C . TYR B 1 481 ? 1.529 57.281 51.812 1 34.94 481 TYR B C 1
ATOM 7478 O O . TYR B 1 481 ? 2.326 57.531 52.719 1 34.94 481 TYR B O 1
ATOM 7486 N N . ASN B 1 482 ? 1.795 56.375 50.969 1 34.38 482 ASN B N 1
ATOM 7487 C CA . ASN B 1 482 ? 3.125 55.812 51.156 1 34.38 482 ASN B CA 1
ATOM 7488 C C . ASN B 1 482 ? 4.219 56.812 50.812 1 34.38 482 ASN B C 1
ATOM 7490 O O . ASN B 1 482 ? 5.355 56.688 51.281 1 34.38 482 ASN B O 1
ATOM 7494 N N . LEU B 1 483 ? 3.855 57.781 50.031 1 31.92 483 LEU B N 1
ATOM 7495 C CA . LEU B 1 483 ? 4.914 58.75 49.75 1 31.92 483 LEU B CA 1
ATOM 7496 C C . LEU B 1 483 ? 5.035 59.75 50.875 1 31.92 483 LEU B C 1
ATOM 7498 O O . LEU B 1 483 ? 6.133 60.219 51.188 1 31.92 483 LEU B O 1
ATOM 7502 N N . ASP B 1 484 ? 3.955 60.156 51.5 1 33.72 484 ASP B N 1
ATOM 7503 C CA . ASP B 1 484 ? 4.117 61.219 52.5 1 33.72 484 ASP B CA 1
ATOM 7504 C C . ASP B 1 484 ? 4.777 60.656 53.781 1 33.72 484 ASP B C 1
ATOM 7506 O O . ASP B 1 484 ? 5.52 61.344 54.469 1 33.72 484 ASP B O 1
ATOM 7510 N N . ASP B 1 485 ? 4.5 59.469 54.188 1 35.94 485 ASP B N 1
ATOM 7511 C CA . ASP B 1 485 ? 5.152 59.031 55.438 1 35.94 485 ASP B CA 1
ATOM 7512 C C . ASP B 1 485 ? 6.656 58.844 55.219 1 35.94 485 ASP B C 1
ATOM 7514 O O . ASP B 1 485 ? 7.418 58.781 56.188 1 35.94 485 ASP B O 1
ATOM 7518 N N . ALA B 1 486 ? 7.098 58.719 54 1 38.22 486 ALA B N 1
ATOM 7519 C CA . ALA B 1 486 ? 8.547 58.688 53.844 1 38.22 486 ALA B CA 1
ATOM 7520 C C . ALA B 1 486 ? 9.164 60.062 54.031 1 38.22 486 ALA B C 1
ATOM 7522 O O . ALA B 1 486 ? 10.289 60.188 54.531 1 38.22 486 ALA B O 1
ATOM 7523 N N . GLN B 1 487 ? 8.391 61.094 53.688 1 33.53 487 GLN B N 1
ATOM 7524 C CA . GLN B 1 487 ? 9.047 62.375 53.844 1 33.53 487 GLN B CA 1
ATOM 7525 C C . GLN B 1 487 ? 9.102 62.781 55.344 1 33.53 487 GLN B C 1
ATOM 7527 O O . GLN B 1 487 ? 10.008 63.5 55.75 1 33.53 487 GLN B O 1
ATOM 7532 N N . HIS B 1 488 ? 8.078 62.375 56.094 1 36.12 488 HIS B N 1
ATOM 7533 C CA . HIS B 1 488 ? 8.164 62.906 57.438 1 36.12 488 HIS B CA 1
ATOM 7534 C C . HIS B 1 488 ? 9.242 62.188 58.25 1 36.12 488 HIS B C 1
ATOM 7536 O O . HIS B 1 488 ? 9.609 62.625 59.344 1 36.12 488 HIS B O 1
ATOM 7542 N N . THR B 1 489 ? 9.586 60.969 57.875 1 34.88 489 THR B N 1
ATOM 7543 C CA . THR B 1 489 ? 10.625 60.406 58.75 1 34.88 489 THR B CA 1
ATOM 7544 C C . THR B 1 489 ? 11.969 61.094 58.469 1 34.88 489 THR B C 1
ATOM 7546 O O . THR B 1 489 ? 12.914 60.906 59.25 1 34.88 489 THR B O 1
ATOM 7549 N N . ILE B 1 490 ? 12.094 61.75 57.312 1 33.19 490 ILE B N 1
ATOM 7550 C CA . ILE B 1 490 ? 13.453 62.25 57.156 1 33.19 490 ILE B CA 1
ATOM 7551 C C . ILE B 1 490 ? 13.602 63.562 57.938 1 33.19 490 ILE B C 1
ATOM 7553 O O . ILE B 1 490 ? 14.719 64.062 58.156 1 33.19 490 ILE B O 1
ATOM 7557 N N . SER B 1 491 ? 12.484 64.312 58.156 1 28.91 491 SER B N 1
ATOM 7558 C CA . SER B 1 491 ? 12.836 65.625 58.781 1 28.91 491 SER B CA 1
ATOM 7559 C C . SER B 1 491 ? 13.023 65.438 60.281 1 28.91 491 SER B C 1
ATOM 7561 O O . SER B 1 491 ? 13.531 66.375 60.938 1 28.91 491 SER B O 1
ATOM 7563 N N . HIS B 1 492 ? 12.453 64.438 60.938 1 27.95 492 HIS B N 1
ATOM 7564 C CA . HIS B 1 492 ? 12.922 64.438 62.344 1 27.95 492 HIS B CA 1
ATOM 7565 C C . HIS B 1 492 ? 14.188 63.625 62.5 1 27.95 492 HIS B C 1
ATOM 7567 O O . HIS B 1 492 ? 14.305 62.531 61.906 1 27.95 492 HIS B O 1
#

Secondary structure (DSSP, 8-state):
-------------------------------TT-EEEEEE--BTTTBEEEEETTEEEEESHHHHHHHHHHHHHT-EEEEEE-TTSS---EETTTEE-HHHHHHHTTS-SEE-SSPBP-HHHHTTEEEPSPSEEEEEEEEEE---------TTGGGTTS-HHHHHHHHHHHHHHHHHHHHHHHHHHHHTTTTT--TT--HHHHHHHHHHGGGT-----S-HHHHHHHHHHHHHHHHHHHHHHHHHHHHHHHTTT--S--SHHHHHH-SSSEEEEESSSHHHHHHHHTTTS-SHHHHHHHHHHHSTTSEES-HHHHHHHHTTSSEEEEEEHHHHHHHHHTGGGGTT-EEEEEEEEEEEEE--EEETT-TTHHHHHHHHHHHHHTTHHHHHHHHHS---SS-TTS--S----HHHHHHHHHHHHHHHHHHHHHHHHHHHHHHHHHHHHHHHHS-----TT--HHHHHHHHHHHHHHHHHHHHHHHHHHHHHHHH-/-------------------------------TT-EEEEEE--BTTTBEEEEETTEEEEESHHHHHHHHHHHHHT-EEEEEE-TTSS---EETTTEE-HHHHHHHTTS-SEE-SSPBP-HHHHTTEEEPSPSEEEEEEEEEE---------TTGGGTTS-HHHHHHHHHHHHHHHHHHHHHHHHHHHHTTTTT--TT--HHHHHHHHHHHHHT-----S-HHHHHHHHHHHHHHHHHHHHHHHHHHHHHHHHTT--S--SHHHHHH-SSSEEEEESSSHHHHHHHHTTTS-SHHHHHHHHHHHSTTSEES-HHHHHHHHHHSSEEEEEEHHHHHHHHHTGGGGTT-EEEEEEEEEEEEE--EEETT-TTHHHHHHHHHHHHHTTHHHHHHHHHS---SS-TT---SS---HHHHHHHHHHHHHHHHHHHHHHHHHHHHHHHHHHHHHHHHS-----TT--HHHHHHHHHHHHHHHHHHHHHHHHHHHHHHHH-